Protein AF-0000000080888534 (afdb_homodimer)

Nearest PDB structures (foldseek):
  2nva-assembly2_D  TM=9.287E-01  e=1.019E-41  Paramecium bursaria Chlorella virus 1
  2nva-assembly1_B  TM=9.314E-01  e=4.301E-41  Paramecium bursaria Chlorella virus 1
  2nv9-assembly3_E  TM=9.213E-01  e=1.971E-41  Paramecium bursaria Chlorella virus 1
  2nva-assembly3_E  TM=9.223E-01  e=5.468E-41  Paramecium bursaria Chlorella virus 1
  2nv9-assembly1_A  TM=9.290E-01  e=4.467E-40  Paramecium bursaria Chlorella virus 1

Radius of gyration: 30.16 Å; Cα contacts (8 Å, |Δi|>4): 1931; chains: 2; bounding box: 75×86×64 Å

Solvent-accessible surface area (backbone atoms only — not comparable to full-atom values): 47288 Å² total; per-residue (Å²): 132,81,74,71,72,78,69,77,74,78,86,45,74,65,55,52,52,52,20,53,52,52,59,67,57,60,79,87,66,64,42,77,60,70,50,50,36,38,35,41,31,36,48,53,53,32,48,48,42,52,50,51,40,49,69,62,38,69,76,45,43,45,14,38,26,38,57,27,48,66,50,64,69,59,49,56,62,53,63,38,72,90,67,60,50,32,34,31,22,63,30,59,54,40,44,50,58,47,44,74,71,67,49,58,36,86,43,32,36,42,64,32,50,62,54,42,64,39,43,39,35,48,32,43,75,62,52,37,35,38,29,36,26,46,46,67,54,42,51,55,49,35,53,73,43,28,56,80,33,38,29,23,44,28,38,38,84,46,84,81,62,66,61,90,80,63,73,86,74,64,78,27,77,39,52,35,57,80,68,43,41,18,12,68,69,29,43,54,54,46,45,49,47,34,50,53,67,67,42,47,47,34,28,40,31,38,58,62,11,44,63,35,80,44,50,68,48,55,42,54,51,51,54,51,48,49,56,50,53,54,48,33,54,76,52,74,31,67,64,37,38,42,32,63,25,38,26,51,41,72,93,50,34,69,61,34,34,52,45,45,54,53,45,41,49,72,72,41,34,73,40,54,74,70,64,54,47,47,37,34,29,28,39,26,48,36,44,40,9,72,20,23,30,40,37,30,21,27,38,32,51,42,62,49,27,51,55,64,80,44,88,57,80,40,30,34,37,26,25,56,52,20,35,55,21,63,41,30,34,41,77,38,90,86,59,54,55,80,63,49,46,28,35,36,71,56,70,77,75,77,61,71,83,76,41,68,82,66,84,76,78,75,82,68,82,64,76,66,69,74,69,72,74,60,66,73,62,46,89,77,46,41,33,35,74,60,68,74,62,68,30,43,27,30,36,29,17,54,55,85,50,52,79,30,45,55,32,82,69,41,79,39,48,55,84,78,49,41,34,22,29,41,36,32,55,47,48,26,42,53,8,79,37,49,29,21,40,48,49,43,41,81,70,82,61,54,77,45,76,40,72,124,132,79,77,72,72,76,72,77,74,78,86,46,73,66,54,53,52,51,21,53,52,52,59,67,59,59,78,86,67,63,44,78,62,69,49,52,38,38,35,42,32,35,48,53,53,32,48,49,41,52,49,50,41,49,69,61,38,68,75,44,43,46,15,38,26,40,57,27,50,65,50,64,70,60,49,56,62,52,64,37,73,91,68,60,50,31,34,31,22,62,30,59,54,39,44,50,56,47,44,73,71,67,49,57,36,86,43,32,36,41,63,32,50,62,54,42,64,40,46,41,36,48,31,43,75,61,51,37,34,36,31,35,28,47,49,65,55,42,51,55,48,35,53,73,42,28,55,80,31,37,29,24,44,29,38,38,82,46,84,84,62,66,60,91,80,64,73,87,75,63,77,28,76,39,52,36,57,81,69,42,41,18,14,69,69,28,43,54,55,47,45,48,48,32,51,53,66,65,43,48,49,34,26,42,30,39,58,62,12,43,62,36,80,44,50,66,47,54,41,54,50,52,55,53,46,48,56,50,51,53,48,33,52,75,53,74,34,68,62,38,37,42,32,63,24,38,23,51,40,69,94,51,36,69,61,33,33,52,46,45,52,53,43,42,49,72,74,39,35,72,40,53,74,70,65,54,47,47,38,34,30,28,41,25,47,36,42,40,10,73,21,21,29,42,37,30,21,28,39,32,51,41,63,50,27,50,53,64,79,44,88,57,80,38,30,36,37,26,25,57,53,20,34,55,21,63,41,31,33,42,77,39,88,87,58,54,54,80,63,48,46,28,35,36,71,55,69,77,74,76,60,71,84,74,40,68,82,67,84,74,76,75,82,68,85,62,76,68,69,73,69,71,75,59,64,74,62,47,88,78,44,43,34,35,73,58,69,74,62,68,31,44,28,30,34,29,17,54,58,86,50,51,80,30,46,55,33,81,69,41,79,37,47,55,83,77,47,41,34,21,29,42,35,30,55,47,49,26,43,53,7,78,36,50,29,20,39,47,49,44,42,82,70,82,61,54,76,44,74,40,73,123

pLDDT: mean 87.53, std 19.09, range [22.47, 98.94]

Foldseek 3Di:
DPPPVPPDPDQDPQLVVLLVVLLVQDVVVVDDCSQPKFKEFEVVLLVVLLVVCCVLPVQAAEAAECLFFVPLVNLLVCLDVVSVHAHEAQFLVSLVSNVVSVRQLCSYEHEHQDDDLVRLLSCQVSVNAHYEHAADVSLVSCLVRPQNHAYAYEADEDPPPPDPPDPDFDQALFDPVVPGHHYLVSLLVNLLSCVVSNHAHAYYEYALGAQRPGLVSLLRVLVRRLSSCVSNVVNPHHYAEYESEEHAAQVCNSVSSVSNVVSCCVRPVVVVVVNRHRHYYHYHLSNGLQRMKMKGFWADKADPCVPVVDPQQEMETETQAFCQAQLVLLVRPPRFDDKWKADHDADDDPPPVVPPDDPDPPDPPPPPPVPPPPPVVDSPRRSPTDDDAWTKYFYAYDAPDPVRTSHRIDIYHPDDHGGMMIMTGRSNTPRLSRHDCPNNRDNDHYYHYPPD/DPPPVPPDPDDDPQLVVLLVVLLVQDVVVVDDCSQPKFKEFEVVLLVVLLVVCCVLPVQAAEAAECLFFVPLVVLLVCQDVVSVHAHEAQFLVSLVSNVVSVRQLCSYEHEHQDDDLVRLLSCQVSVNAHYEHAADVSLVSCLVRPQAHAYAYEADEDPPPPDPPDPDFDQALFDCVVPGHYYLVSLLVNLLSCVVSNHAHAYYAYALGAQRPGLVSLLRVLQRRLSSCVSNVVNPHHYAEYESEEHAAQVCNSVSSVSNVVSCCVRPVVVVVVNRHRHYYHYHLSNGLQRMKMKGFWADKADPCVPVVDPQQEMETETQAFCQAQLVLLVRPPRFDDKWKADHDADDDDPPVVVPDDDDPPDPPPPPPVPPPPPVVDSPRRSPTDDDAWTKYFYAYDAPDPVRTSHRIDIYHPDDHGGMMIMTGRSNTPGLSRHDCPNNRDNDHYYHYDPD

Organism: NCBI:txid3140254

Structure (mmCIF, N/CA/C/O backbone):
data_AF-0000000080888534-model_v1
#
loop_
_entity.id
_entity.type
_entity.pdbx_description
1 polymer 'Ornithine decarboxylase'
#
loop_
_atom_site.group_PDB
_atom_site.id
_atom_site.type_symbol
_atom_site.label_atom_id
_atom_site.label_alt_id
_atom_site.label_comp_id
_atom_site.label_asym_id
_atom_site.label_entity_id
_atom_site.label_seq_id
_atom_site.pdbx_PDB_ins_code
_atom_site.Cartn_x
_atom_site.Cartn_y
_atom_site.Cartn_z
_atom_site.occupancy
_atom_site.B_iso_or_equiv
_atom_site.auth_seq_id
_atom_site.auth_comp_id
_atom_site.auth_asym_id
_atom_site.auth_atom_id
_atom_site.pdbx_PDB_model_num
ATOM 1 N N . MET A 1 1 ? -38.344 6.508 -18.625 1 22.75 1 MET A N 1
ATOM 2 C CA . MET A 1 1 ? -37.781 7.043 -17.375 1 22.75 1 MET A CA 1
ATOM 3 C C . MET A 1 1 ? -38.125 6.137 -16.203 1 22.75 1 MET A C 1
ATOM 5 O O . MET A 1 1 ? -39.188 6.273 -15.586 1 22.75 1 MET A O 1
ATOM 9 N N . GLN A 1 2 ? -37.938 4.801 -16.375 1 26.62 2 GLN A N 1
ATOM 10 C CA . GLN A 1 2 ? -38.406 3.748 -15.477 1 26.62 2 GLN A CA 1
ATOM 11 C C . GLN A 1 2 ? -37.969 4.008 -14.039 1 26.62 2 GLN A C 1
ATOM 13 O O . GLN A 1 2 ? -36.781 4.312 -13.789 1 26.62 2 GLN A O 1
ATOM 18 N N . ASN A 1 3 ? -38.812 4.637 -13.273 1 28.27 3 ASN A N 1
ATOM 19 C CA . ASN A 1 3 ? -38.75 4.887 -11.844 1 28.27 3 ASN A CA 1
ATOM 20 C C . ASN A 1 3 ? -38.219 3.686 -11.078 1 28.27 3 ASN A C 1
ATOM 22 O O . ASN A 1 3 ? -38.906 2.682 -10.914 1 28.27 3 ASN A O 1
ATOM 26 N N . GLN A 1 4 ? -37.031 3.129 -11.523 1 32.34 4 GLN A N 1
ATOM 27 C CA . GLN A 1 4 ? -36.5 1.99 -10.781 1 32.34 4 GLN A CA 1
ATOM 28 C C . GLN A 1 4 ? -36.656 2.189 -9.273 1 32.34 4 GLN A C 1
ATOM 30 O O . GLN A 1 4 ? -36.094 3.127 -8.703 1 32.34 4 GLN A O 1
ATOM 35 N N . SER A 1 5 ? -37.812 2.084 -8.805 1 36.19 5 SER A N 1
ATOM 36 C CA . SER A 1 5 ? -38.156 1.948 -7.391 1 36.19 5 SER A CA 1
ATOM 37 C C . SER A 1 5 ? -37 1.308 -6.609 1 36.19 5 SER A C 1
ATOM 39 O O . SER A 1 5 ? -36.625 0.179 -6.902 1 36.19 5 SER A O 1
ATOM 41 N N . THR A 1 6 ? -35.938 1.971 -6.34 1 40.88 6 THR A N 1
ATOM 42 C CA . THR A 1 6 ? -34.781 1.538 -5.559 1 40.88 6 THR A CA 1
ATOM 43 C C . THR A 1 6 ? -35.25 0.71 -4.355 1 40.88 6 THR A C 1
ATOM 45 O O . THR A 1 6 ? -35.719 1.258 -3.361 1 40.88 6 THR A O 1
ATOM 48 N N . MET A 1 7 ? -36.031 -0.291 -4.422 1 41.78 7 MET A N 1
ATOM 49 C CA . MET A 1 7 ? -36.344 -1.244 -3.363 1 41.78 7 MET A CA 1
ATOM 50 C C . MET A 1 7 ? -35.156 -1.433 -2.428 1 41.78 7 MET A C 1
ATOM 52 O O . MET A 1 7 ? -34.062 -1.728 -2.877 1 41.78 7 MET A O 1
ATOM 56 N N . THR A 1 8 ? -35.25 -0.803 -1.21 1 56.66 8 THR A N 1
ATOM 57 C CA . THR A 1 8 ? -34.25 -0.907 -0.148 1 56.66 8 THR A CA 1
ATOM 58 C C . THR A 1 8 ? -33.844 -2.363 0.088 1 56.66 8 THR A C 1
ATOM 60 O O . THR A 1 8 ? -34.719 -3.229 0.225 1 56.66 8 THR A O 1
ATOM 63 N N . ALA A 1 9 ? -32.781 -2.887 -0.275 1 67.81 9 ALA A N 1
ATOM 64 C CA . ALA A 1 9 ? -32.281 -4.227 -0.026 1 67.81 9 ALA A CA 1
ATOM 65 C C . ALA A 1 9 ? -32.594 -4.695 1.387 1 67.81 9 ALA A C 1
ATOM 67 O O . ALA A 1 9 ? -32.625 -3.896 2.326 1 67.81 9 ALA A O 1
ATOM 68 N N . PRO A 1 10 ? -33.156 -5.906 1.524 1 83.56 10 PRO A N 1
ATOM 69 C CA . PRO A 1 10 ? -33.5 -6.434 2.852 1 83.56 10 PRO A CA 1
ATOM 70 C C . PRO A 1 10 ? -32.312 -6.336 3.83 1 83.56 10 PRO A C 1
ATOM 72 O O . PRO A 1 10 ? -31.156 -6.379 3.416 1 83.56 10 PRO A O 1
ATOM 75 N N . ILE A 1 11 ? -32.75 -6.137 5.047 1 91.06 11 ILE A N 1
ATOM 76 C CA . ILE A 1 11 ? -31.781 -6.062 6.129 1 91.06 11 ILE A CA 1
ATOM 77 C C . ILE A 1 11 ? -31.125 -7.426 6.324 1 91.06 11 ILE A C 1
ATOM 79 O O . ILE A 1 11 ? -31.812 -8.445 6.434 1 91.06 11 ILE A O 1
ATOM 83 N N . THR A 1 12 ? -29.859 -7.523 6.312 1 93.62 12 THR A N 1
ATOM 84 C CA . THR A 1 12 ? -29.094 -8.75 6.457 1 93.62 12 THR A CA 1
ATOM 85 C C . THR A 1 12 ? -28.578 -8.906 7.887 1 93.62 12 THR A C 1
ATOM 87 O O . THR A 1 12 ? -28.594 -7.945 8.656 1 93.62 12 THR A O 1
ATOM 90 N N . PRO A 1 13 ? -28.172 -10.133 8.273 1 95.56 13 PRO A N 1
ATOM 91 C CA . PRO A 1 13 ? -27.531 -10.312 9.578 1 95.56 13 PRO A CA 1
ATOM 92 C C . PRO A 1 13 ? -26.328 -9.391 9.773 1 95.56 13 PRO A C 1
ATOM 94 O O . PRO A 1 13 ? -26.094 -8.906 10.883 1 95.56 13 PRO A O 1
ATOM 97 N N . THR A 1 14 ? -25.625 -9.156 8.75 1 96.75 14 THR A N 1
ATOM 98 C CA . THR A 1 14 ? -24.484 -8.258 8.797 1 96.75 14 THR A CA 1
ATOM 99 C C . THR A 1 14 ? -24.922 -6.84 9.156 1 96.75 14 THR A C 1
ATOM 101 O O . THR A 1 14 ? -24.297 -6.184 9.984 1 96.75 14 THR A O 1
ATOM 104 N N . ASP A 1 15 ? -25.984 -6.395 8.594 1 96.56 15 ASP A N 1
ATOM 105 C CA . ASP A 1 15 ? -26.516 -5.07 8.906 1 96.56 15 ASP A CA 1
ATOM 106 C C . ASP A 1 15 ? -26.875 -4.957 10.391 1 96.56 15 ASP A C 1
ATOM 108 O O . ASP A 1 15 ? -26.609 -3.938 11.023 1 96.56 15 ASP A O 1
ATOM 112 N N . ILE A 1 16 ? -27.469 -5.984 10.859 1 96.62 16 ILE A N 1
ATOM 113 C CA . ILE A 1 16 ? -27.891 -6.012 12.258 1 96.62 16 ILE A CA 1
ATOM 114 C C . ILE A 1 16 ? -26.656 -5.961 13.164 1 96.62 16 ILE A C 1
ATOM 116 O O . ILE A 1 16 ? -26.641 -5.215 14.141 1 96.62 16 ILE A O 1
ATOM 120 N N . ALA A 1 17 ? -25.656 -6.734 12.812 1 97.06 17 ALA A N 1
ATOM 121 C CA . ALA A 1 17 ? -24.422 -6.762 13.594 1 97.06 17 ALA A CA 1
ATOM 122 C C . ALA A 1 17 ? -23.766 -5.391 13.609 1 97.06 17 ALA A C 1
ATOM 124 O O . ALA A 1 17 ? -23.266 -4.945 14.648 1 97.06 17 ALA A O 1
ATOM 125 N N . ILE A 1 18 ? -23.719 -4.754 12.5 1 96.94 18 ILE A N 1
ATOM 126 C CA . ILE A 1 18 ? -23.125 -3.426 12.383 1 96.94 18 ILE A CA 1
ATOM 127 C C . ILE A 1 18 ? -23.891 -2.438 13.266 1 96.94 18 ILE A C 1
ATOM 129 O O . ILE A 1 18 ? -23.281 -1.688 14.031 1 96.94 18 ILE A O 1
ATOM 133 N N . ALA A 1 19 ? -25.188 -2.459 13.156 1 96.25 19 ALA A N 1
ATOM 134 C CA . ALA A 1 19 ? -26.016 -1.564 13.961 1 96.25 19 ALA A CA 1
ATOM 135 C C . ALA A 1 19 ? -25.781 -1.776 15.453 1 96.25 19 ALA A C 1
ATOM 137 O O . ALA A 1 19 ? -25.609 -0.813 16.203 1 96.25 19 ALA A O 1
ATOM 138 N N . LYS A 1 20 ? -25.766 -2.992 15.836 1 95.12 20 LYS A N 1
ATOM 139 C CA . LYS A 1 20 ? -25.562 -3.326 17.25 1 95.12 20 LYS A CA 1
ATOM 140 C C . LYS A 1 20 ? -24.219 -2.828 17.734 1 95.12 20 LYS A C 1
ATOM 142 O O . LYS A 1 20 ? -24.109 -2.297 18.844 1 95.12 20 LYS A O 1
ATOM 147 N N . ARG A 1 21 ? -23.219 -3.057 16.938 1 93.62 21 ARG A N 1
ATOM 148 C CA . ARG A 1 21 ? -21.891 -2.621 17.328 1 93.62 21 ARG 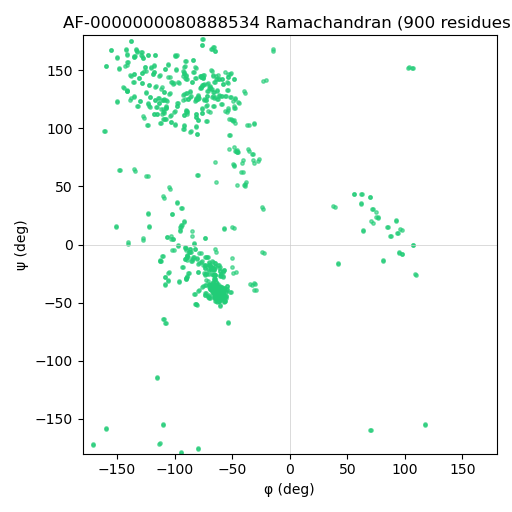A CA 1
ATOM 149 C C . ARG A 1 21 ? -21.812 -1.102 17.438 1 93.62 21 ARG A C 1
ATOM 151 O O . ARG A 1 21 ? -21.266 -0.568 18.406 1 93.62 21 ARG A O 1
ATOM 158 N N . ILE A 1 22 ? -22.312 -0.407 16.469 1 93.31 22 ILE A N 1
ATOM 159 C CA . ILE A 1 22 ? -22.312 1.052 16.469 1 93.31 22 ILE A CA 1
ATOM 160 C C . ILE A 1 22 ? -23.047 1.568 17.703 1 93.31 22 ILE A C 1
ATOM 162 O O . ILE A 1 22 ? -22.594 2.51 18.359 1 93.31 22 ILE A O 1
ATOM 166 N N . GLN A 1 23 ? -24.141 0.938 18.062 1 92.25 23 GLN A N 1
ATOM 167 C CA . GLN A 1 23 ? -24.938 1.319 19.219 1 92.25 23 GLN A CA 1
ATOM 168 C C . GLN A 1 23 ? -24.156 1.097 20.516 1 92.25 23 GLN A C 1
ATOM 170 O O . GLN A 1 23 ? -24.359 1.806 21.5 1 92.25 23 GLN A O 1
ATOM 175 N N . SER A 1 24 ? -23.25 0.207 20.469 1 89 24 SER A N 1
ATOM 176 C CA . SER A 1 24 ? -22.516 -0.15 21.672 1 89 24 SER A CA 1
ATOM 177 C C . SER A 1 24 ? -21.328 0.788 21.906 1 89 24 SER A C 1
ATOM 179 O O . SER A 1 24 ? -20.766 0.816 23 1 89 24 SER A O 1
ATOM 181 N N . ILE A 1 25 ? -20.984 1.537 20.891 1 83.94 25 ILE A N 1
ATOM 182 C CA . ILE A 1 25 ? -19.828 2.43 20.984 1 83.94 25 ILE A CA 1
ATOM 183 C C . ILE A 1 25 ? -20.234 3.719 21.688 1 83.94 25 ILE A C 1
ATOM 185 O O . ILE A 1 25 ? -21.219 4.359 21.312 1 83.94 25 ILE A O 1
ATOM 189 N N . ASP A 1 26 ? -19.562 4.035 22.734 1 76.25 26 ASP A N 1
ATOM 190 C CA . ASP A 1 26 ? -19.766 5.277 23.469 1 76.25 26 ASP A CA 1
ATOM 191 C C . ASP A 1 26 ? -18.609 6.254 23.25 1 76.25 26 ASP A C 1
ATOM 193 O O . ASP A 1 26 ? -17.531 6.078 23.812 1 76.25 26 ASP A O 1
ATOM 197 N N . PRO A 1 27 ? -18.891 7.227 22.531 1 67.62 27 PRO A N 1
ATOM 198 C CA . PRO A 1 27 ? -17.812 8.172 22.234 1 67.62 27 PRO A CA 1
ATOM 199 C C . PRO A 1 27 ? -17.328 8.922 23.484 1 67.62 27 PRO A C 1
ATOM 201 O O . PRO A 1 27 ? -16.234 9.484 23.484 1 67.62 27 PRO A O 1
ATOM 204 N N . SER A 1 28 ? -18.188 8.977 24.5 1 63.81 28 SER A N 1
ATOM 205 C CA . SER A 1 28 ? -17.828 9.703 25.719 1 63.81 28 SER A CA 1
ATOM 206 C C . SER A 1 28 ? -16.734 8.992 26.5 1 63.81 28 SER A C 1
ATOM 208 O O . SER A 1 28 ? -16.078 9.594 27.359 1 63.81 28 SER A O 1
ATOM 210 N N . ASP A 1 29 ? -16.516 7.715 26.141 1 63.31 29 ASP A N 1
ATOM 211 C CA . ASP A 1 29 ? -15.523 6.934 26.859 1 63.31 29 ASP A CA 1
ATOM 212 C C . ASP A 1 29 ? -14.109 7.363 26.484 1 63.31 29 ASP A C 1
ATOM 214 O O . ASP A 1 29 ? -13.141 6.973 27.141 1 63.31 29 ASP A O 1
ATOM 218 N N . CYS A 1 30 ? -13.992 8.258 25.797 1 62.81 30 CYS A N 1
ATOM 219 C CA . CYS A 1 30 ? -12.75 8.914 25.406 1 62.81 30 CYS A CA 1
ATOM 220 C C . CYS A 1 30 ? -11.641 7.895 25.172 1 62.81 30 CYS A C 1
ATOM 222 O O . CYS A 1 30 ? -10.492 8.125 25.547 1 62.81 30 CYS A O 1
ATOM 224 N N . GLN A 1 31 ? -12.008 6.742 24.719 1 74.06 31 GLN A N 1
ATOM 225 C CA . GLN A 1 31 ? -10.992 5.73 24.453 1 74.06 31 GLN A CA 1
ATOM 226 C C . GLN A 1 31 ? -10.234 6.043 23.156 1 74.06 31 GLN A C 1
ATOM 228 O O . GLN A 1 31 ? -10.836 6.488 22.188 1 74.06 31 GLN A O 1
ATOM 233 N N . LEU A 1 32 ? -9.008 5.828 23.375 1 76.5 32 LEU A N 1
ATOM 234 C CA . LEU A 1 32 ? -8.172 5.988 22.188 1 76.5 32 LEU A CA 1
ATOM 235 C C . LEU A 1 32 ? -8.578 5 21.094 1 76.5 32 LEU A C 1
ATOM 237 O O . LEU A 1 32 ? -8.883 3.84 21.391 1 76.5 32 LEU A O 1
ATOM 241 N N . TYR A 1 33 ? -8.828 5.387 19.906 1 73.81 33 TYR A N 1
ATOM 242 C CA . TYR A 1 33 ? -9.117 4.609 18.719 1 73.81 33 TYR A CA 1
ATOM 243 C C . TYR A 1 33 ? -10.602 4.258 18.641 1 73.81 33 TYR A C 1
ATOM 245 O O . TYR A 1 33 ? -10.992 3.357 17.891 1 73.81 33 TYR A O 1
ATOM 253 N N . SER A 1 34 ? -11.352 4.938 19.422 1 75.88 34 SER A N 1
ATOM 254 C CA . SER A 1 34 ? -12.789 4.664 19.438 1 75.88 34 SER A CA 1
ATOM 255 C C . SER A 1 34 ? -13.391 4.852 18.047 1 75.88 34 SER A C 1
ATOM 257 O O . SER A 1 34 ? -14.453 4.293 17.734 1 75.88 34 SER A O 1
ATOM 259 N N . GLU A 1 35 ? -12.734 5.621 17.281 1 83.25 35 GLU A N 1
ATOM 260 C CA . GLU A 1 35 ? -13.258 5.898 15.953 1 83.25 35 GLU A CA 1
ATOM 261 C C . GLU A 1 35 ? -12.773 4.863 14.938 1 83.25 35 GLU A C 1
ATOM 263 O O . GLU A 1 35 ? -13.266 4.816 13.805 1 83.25 35 GLU A O 1
ATOM 268 N N . ASP A 1 36 ? -11.797 4.043 15.391 1 86.56 36 ASP A N 1
ATOM 269 C CA . ASP A 1 36 ? -11.25 3.084 14.43 1 86.56 36 ASP A CA 1
ATOM 270 C C . ASP A 1 36 ? -12.344 2.174 13.883 1 86.56 36 ASP A C 1
ATOM 272 O O . ASP A 1 36 ? -13.25 1.771 14.617 1 86.56 36 ASP A O 1
ATOM 276 N N . GLY A 1 37 ? -12.281 1.87 12.711 1 92.56 37 GLY A N 1
ATOM 277 C CA . GLY A 1 37 ? -13.234 0.985 12.07 1 92.56 37 GLY A CA 1
ATOM 278 C C . GLY A 1 37 ? -13.148 -0.447 12.562 1 92.56 37 GLY A C 1
ATOM 279 O O . GLY A 1 37 ? -12.289 -0.778 13.375 1 92.56 37 GLY A O 1
ATOM 280 N N . PHE A 1 38 ? -14.133 -1.197 12.188 1 96.44 38 PHE A N 1
ATOM 281 C CA . PHE A 1 38 ? -14.164 -2.623 12.492 1 96.44 38 PHE A CA 1
ATOM 282 C C . PHE A 1 38 ? -14.727 -3.416 11.32 1 96.44 38 PHE A C 1
ATOM 284 O O . PHE A 1 38 ? -15.414 -2.861 10.461 1 96.44 38 PHE A O 1
ATOM 291 N N . TRP A 1 39 ? -14.367 -4.691 11.305 1 97.94 39 TRP A N 1
ATOM 292 C CA . TRP A 1 39 ? -14.859 -5.621 10.297 1 97.94 39 TRP A CA 1
ATOM 293 C C . TRP A 1 39 ? -15.984 -6.488 10.867 1 97.94 39 TRP A C 1
ATOM 295 O O . TRP A 1 39 ? -15.922 -6.926 12.016 1 97.94 39 TRP A O 1
ATOM 305 N N . VAL A 1 40 ? -17 -6.684 10.078 1 98.25 40 VAL A N 1
ATOM 306 C CA . VAL A 1 40 ? -17.969 -7.75 10.328 1 98.25 40 VAL A CA 1
ATOM 307 C C . VAL A 1 40 ? -17.828 -8.836 9.266 1 98.25 40 VAL A C 1
ATOM 309 O O . VAL A 1 40 ? -17.906 -8.555 8.07 1 98.25 40 VAL A O 1
ATOM 312 N N . VAL A 1 41 ? -17.609 -10.039 9.719 1 98.5 41 VAL A N 1
ATOM 313 C CA . VAL A 1 41 ? -17.406 -11.172 8.828 1 98.5 41 VAL A CA 1
ATOM 314 C C . VAL A 1 41 ? -18.547 -12.18 9 1 98.5 41 VAL A C 1
ATOM 316 O O . VAL A 1 41 ? -18.75 -12.711 10.094 1 98.5 41 VAL A O 1
ATOM 319 N N . ASP A 1 42 ? -19.266 -12.391 7.957 1 98.25 42 ASP A N 1
ATOM 320 C CA . ASP A 1 42 ? -20.344 -13.375 7.965 1 98.25 42 ASP A CA 1
ATOM 321 C C . ASP A 1 42 ? -19.906 -14.688 7.328 1 98.25 42 ASP A C 1
ATOM 323 O O . ASP A 1 42 ? -19.922 -14.828 6.102 1 98.25 42 ASP A O 1
ATOM 327 N N . LEU A 1 43 ? -19.625 -15.664 8.133 1 97.56 43 LEU A N 1
ATOM 328 C CA . LEU A 1 43 ? -19.094 -16.922 7.641 1 97.56 43 LEU A CA 1
ATOM 329 C C . LEU A 1 43 ? -20.188 -17.734 6.941 1 97.56 43 LEU A C 1
ATOM 331 O O . LEU A 1 43 ? -19.891 -18.656 6.184 1 97.56 43 LEU A O 1
ATOM 335 N N . ASN A 1 44 ? -21.453 -17.391 7.188 1 97.81 44 ASN A N 1
ATOM 336 C CA . ASN A 1 44 ? -22.531 -18.047 6.445 1 97.81 44 ASN A CA 1
ATOM 337 C C . ASN A 1 44 ? -22.5 -17.672 4.969 1 97.81 44 ASN A C 1
ATOM 339 O O . ASN A 1 44 ? -22.875 -18.469 4.109 1 97.81 44 ASN A O 1
ATOM 343 N N . VAL A 1 45 ? -22.125 -16.469 4.746 1 97.75 45 VAL A N 1
ATOM 344 C CA . VAL A 1 45 ? -21.984 -16.031 3.357 1 97.75 45 VAL A CA 1
ATOM 345 C C . VAL A 1 45 ? -20.891 -16.844 2.672 1 97.75 45 VAL A C 1
ATOM 347 O O . VAL A 1 45 ? -21.047 -17.297 1.536 1 97.75 45 VAL A O 1
ATOM 350 N N . VAL A 1 46 ? -19.766 -17.094 3.303 1 98.12 46 VAL A N 1
ATOM 351 C CA . VAL A 1 46 ? -18.672 -17.891 2.773 1 98.12 46 VAL A CA 1
ATOM 352 C C . VAL A 1 46 ? -19.125 -19.328 2.549 1 98.12 46 VAL A C 1
ATOM 354 O O . VAL A 1 46 ? -18.828 -19.922 1.511 1 98.12 46 VAL A O 1
ATOM 357 N N . ARG A 1 47 ? -19.906 -19.844 3.484 1 97.88 47 ARG A N 1
ATOM 358 C CA . ARG A 1 47 ? -20.453 -21.188 3.354 1 97.88 47 ARG A CA 1
ATOM 359 C C . ARG A 1 47 ? -21.328 -21.297 2.113 1 97.88 47 ARG A C 1
ATOM 361 O O . ARG A 1 47 ? -21.266 -22.297 1.386 1 97.88 47 ARG A O 1
ATOM 368 N N . ARG A 1 48 ? -22.109 -20.312 1.936 1 97.69 48 ARG A N 1
ATOM 369 C CA . ARG A 1 48 ? -23 -20.312 0.775 1 97.69 48 ARG A CA 1
ATOM 370 C C . ARG A 1 48 ? -22.188 -20.297 -0.524 1 97.69 48 ARG A C 1
ATOM 372 O O . ARG A 1 48 ? -22.578 -20.938 -1.504 1 97.69 48 ARG A O 1
ATOM 379 N N . GLN A 1 49 ? -21.125 -19.531 -0.542 1 98.44 49 GLN A N 1
ATOM 380 C CA . GLN A 1 49 ? -20.25 -19.531 -1.711 1 98.44 49 GLN A CA 1
ATOM 381 C C . GLN A 1 49 ? -19.719 -20.938 -2.01 1 98.44 49 GLN A C 1
ATOM 383 O O . GLN A 1 49 ? -19.703 -21.359 -3.166 1 98.44 49 GLN A O 1
ATOM 388 N N . LEU A 1 50 ? -19.328 -21.641 -0.994 1 98.44 50 LEU A N 1
ATOM 389 C CA . LEU A 1 50 ? -18.797 -22.984 -1.147 1 98.44 50 LEU A CA 1
ATOM 390 C C . LEU A 1 50 ? -19.875 -23.953 -1.615 1 98.44 50 LEU A C 1
ATOM 392 O O . LEU A 1 50 ? -19.609 -24.844 -2.434 1 98.44 50 LEU A O 1
ATOM 396 N N . GLU A 1 51 ? -21.062 -23.766 -1.111 1 98.25 51 GLU A N 1
ATOM 397 C CA . GLU A 1 51 ? -22.172 -24.594 -1.537 1 98.25 51 GLU A CA 1
ATOM 398 C C . GLU A 1 51 ? -22.5 -24.375 -3.01 1 98.25 51 GLU A C 1
ATOM 400 O O . GLU A 1 51 ? -22.75 -25.328 -3.75 1 98.25 51 GLU A O 1
ATOM 405 N N . ARG A 1 52 ? -22.516 -23.156 -3.352 1 98.44 52 ARG A N 1
ATOM 406 C CA . ARG A 1 52 ? -22.75 -22.812 -4.754 1 98.44 52 ARG A CA 1
ATOM 407 C C . ARG A 1 52 ? -21.672 -23.438 -5.645 1 98.44 52 ARG A C 1
ATOM 409 O O . ARG A 1 52 ? -21.984 -23.953 -6.727 1 98.44 52 ARG A O 1
ATOM 416 N N . TRP A 1 53 ? -20.469 -23.438 -5.211 1 98.75 53 TRP A N 1
ATOM 417 C CA . TRP A 1 53 ? -19.391 -24.047 -5.961 1 98.75 53 TRP A CA 1
ATOM 418 C C . TRP A 1 53 ? -19.625 -25.531 -6.152 1 98.75 53 TRP A C 1
ATOM 420 O O . TRP A 1 53 ? -19.547 -26.047 -7.273 1 98.75 53 TRP A O 1
ATOM 430 N N . ARG A 1 54 ? -19.953 -26.188 -5.098 1 98 54 ARG A N 1
ATOM 431 C CA . ARG A 1 54 ? -20.172 -27.625 -5.129 1 98 54 ARG A CA 1
ATOM 432 C C . ARG A 1 54 ? -21.312 -28 -6.078 1 98 54 ARG A C 1
ATOM 434 O O . ARG A 1 54 ? -21.234 -29 -6.785 1 98 54 ARG A O 1
ATOM 441 N N . LYS A 1 55 ? -22.219 -27.156 -6.035 1 98.44 55 LYS A N 1
ATOM 442 C CA . LYS A 1 55 ? -23.391 -27.406 -6.883 1 98.44 55 LYS A CA 1
ATOM 443 C C . LYS A 1 55 ? -23.047 -27.203 -8.352 1 98.44 55 LYS A C 1
ATOM 445 O O . LYS A 1 55 ? -23.391 -28.031 -9.195 1 98.44 55 LYS A O 1
ATOM 450 N N . GLU A 1 56 ? -22.328 -26.141 -8.641 1 98.56 56 GLU A N 1
ATOM 451 C CA . GLU A 1 56 ? -22.141 -25.734 -10.023 1 98.56 56 GLU A CA 1
ATOM 452 C C . GLU A 1 56 ? -20.906 -26.391 -10.633 1 98.56 56 GLU A C 1
ATOM 454 O O . GLU A 1 56 ? -20.828 -26.594 -11.844 1 98.56 56 GLU A O 1
ATOM 459 N N . LEU A 1 57 ? -19.922 -26.688 -9.789 1 98.31 57 LEU A N 1
ATOM 460 C CA . LEU A 1 57 ? -18.641 -27.234 -10.258 1 98.31 57 LEU A CA 1
ATOM 461 C C . LEU A 1 57 ? -18.203 -28.406 -9.391 1 98.31 57 LEU A C 1
ATOM 463 O O . LEU A 1 57 ? -17.125 -28.375 -8.812 1 98.31 57 LEU A O 1
ATOM 467 N N . PRO A 1 58 ? -18.953 -29.422 -9.406 1 96.38 58 PRO A N 1
ATOM 468 C CA . PRO A 1 58 ? -18.688 -30.531 -8.477 1 96.38 58 PRO A CA 1
ATOM 469 C C . PRO A 1 58 ? -17.391 -31.281 -8.805 1 96.38 58 PRO A C 1
ATOM 471 O O . PRO A 1 58 ? -16.812 -31.906 -7.926 1 96.38 58 PRO A O 1
ATOM 474 N N . LEU A 1 59 ? -16.906 -31.188 -10.016 1 96.38 59 LEU A N 1
ATOM 475 C CA . LEU A 1 59 ? -15.742 -31.969 -10.414 1 96.38 59 LEU A CA 1
ATOM 476 C C . LEU A 1 59 ? -14.469 -31.141 -10.312 1 96.38 59 LEU A C 1
ATOM 478 O O . LEU A 1 59 ? -13.375 -31.625 -10.617 1 96.38 59 LEU A O 1
ATOM 482 N N . ILE A 1 60 ? -14.594 -29.938 -9.945 1 98.25 60 ILE A N 1
ATOM 483 C CA . ILE A 1 60 ? -13.453 -29.031 -9.805 1 98.25 60 ILE A CA 1
ATOM 484 C C . ILE A 1 60 ? -13.203 -28.734 -8.328 1 98.25 60 ILE A C 1
ATOM 486 O O . ILE A 1 60 ? -14.055 -28.125 -7.668 1 98.25 60 ILE A O 1
ATOM 490 N N . ARG A 1 61 ? -12.141 -29.172 -7.812 1 98.25 61 ARG A N 1
ATOM 491 C CA . ARG A 1 61 ? -11.805 -28.922 -6.414 1 98.25 61 ARG A CA 1
ATOM 492 C C . ARG A 1 61 ? -11.242 -27.516 -6.234 1 98.25 61 ARG A C 1
ATOM 494 O O . ARG A 1 61 ? -10.273 -27.141 -6.898 1 98.25 61 ARG A O 1
ATOM 501 N N . PRO A 1 62 ? -11.805 -26.719 -5.332 1 98.69 62 PRO A N 1
ATOM 502 C CA . PRO A 1 62 ? -11.266 -25.375 -5.117 1 98.69 62 PRO A CA 1
ATOM 503 C C . PRO A 1 62 ? -10.023 -25.375 -4.238 1 98.69 62 PRO A C 1
ATOM 505 O O . PRO A 1 62 ? -10.008 -26.016 -3.182 1 98.69 62 PRO A O 1
ATOM 508 N N . PHE A 1 63 ? -9.008 -24.766 -4.68 1 98.94 63 PHE A N 1
ATOM 509 C CA . PHE A 1 63 ? -7.832 -24.359 -3.91 1 98.94 63 PHE A CA 1
ATOM 510 C C . PHE A 1 63 ? -7.871 -22.875 -3.607 1 98.94 63 PHE A C 1
ATOM 512 O O . PHE A 1 63 ? -7.582 -22.047 -4.48 1 98.94 63 PHE A O 1
ATOM 519 N N . TYR A 1 64 ? -8.172 -22.547 -2.402 1 98.88 64 TYR A N 1
ATOM 520 C CA . TYR A 1 64 ? -8.336 -21.141 -2.037 1 98.88 64 TYR A CA 1
ATOM 521 C C . TYR A 1 64 ? -7.039 -20.359 -2.242 1 98.88 64 TYR A C 1
ATOM 523 O O . TYR A 1 64 ? -5.98 -20.781 -1.764 1 98.88 64 TYR A O 1
ATOM 531 N N . ALA A 1 65 ? -7.148 -19.281 -3.012 1 98.56 65 ALA A N 1
ATOM 532 C CA . ALA A 1 65 ? -6 -18.391 -3.191 1 98.56 65 ALA A CA 1
ATOM 533 C C . ALA A 1 65 ? -5.727 -17.578 -1.925 1 98.56 65 ALA A C 1
ATOM 535 O O . ALA A 1 65 ? -6.34 -16.547 -1.699 1 98.56 65 ALA A O 1
ATOM 536 N N . VAL A 1 66 ? -4.711 -17.891 -1.202 1 98.69 66 VAL A N 1
ATOM 537 C CA . VAL A 1 66 ? -4.453 -17.359 0.131 1 98.69 66 VAL A CA 1
ATOM 538 C C . VAL A 1 66 ? -4.152 -15.867 0.041 1 98.69 66 VAL A C 1
ATOM 540 O O . VAL A 1 66 ? -4.527 -15.094 0.928 1 98.69 66 VAL A O 1
ATOM 543 N N . LYS A 1 67 ? -3.529 -15.438 -1.04 1 97.06 67 LYS A N 1
ATOM 544 C CA . LYS A 1 67 ? -3.105 -14.047 -1.203 1 97.06 67 LYS A CA 1
ATOM 545 C C . LYS A 1 67 ? -4.301 -13.102 -1.148 1 97.06 67 LYS A C 1
ATOM 547 O O . LYS A 1 67 ? -4.137 -11.906 -0.885 1 97.06 67 LYS A O 1
ATOM 552 N N . CYS A 1 68 ? -5.473 -13.609 -1.425 1 97 68 CYS A N 1
ATOM 553 C CA . CYS A 1 68 ? -6.676 -12.789 -1.518 1 97 68 CYS A CA 1
ATOM 554 C C . CYS A 1 68 ? -7.082 -12.258 -0.146 1 97 68 CYS A C 1
ATOM 556 O O . CYS A 1 68 ? -7.434 -11.086 -0.006 1 97 68 CYS A O 1
ATOM 558 N N . ASN A 1 69 ? -7.078 -13.062 0.798 1 98.31 69 ASN A N 1
ATOM 559 C CA . ASN A 1 69 ? -7.41 -12.75 2.186 1 98.31 69 ASN A CA 1
ATOM 560 C C . ASN A 1 69 ? -6.859 -13.812 3.139 1 98.31 69 ASN A C 1
ATOM 562 O O . ASN A 1 69 ? -7.5 -14.836 3.373 1 98.31 69 ASN A O 1
ATOM 566 N N . PRO A 1 70 ? -5.73 -13.586 3.746 1 98.31 70 PRO A N 1
ATOM 567 C CA . PRO A 1 70 ? -5.074 -14.578 4.605 1 98.31 70 PRO A CA 1
ATOM 568 C C . PRO A 1 70 ? -5.469 -14.438 6.074 1 98.31 70 PRO A C 1
ATOM 570 O O . PRO A 1 70 ? -4.715 -14.844 6.961 1 98.31 70 PRO A O 1
ATOM 573 N N . THR A 1 71 ? -6.625 -13.75 6.344 1 97.31 71 THR A N 1
ATOM 574 C CA . THR A 1 71 ? -7.035 -13.594 7.734 1 97.31 71 THR A CA 1
ATOM 575 C C . THR A 1 71 ? -7.113 -14.953 8.43 1 97.31 71 THR A C 1
ATOM 577 O O . THR A 1 71 ? -7.703 -15.898 7.895 1 97.31 71 THR A O 1
ATOM 580 N N . PRO A 1 72 ? -6.559 -15.086 9.602 1 97.31 72 PRO A N 1
ATOM 581 C CA . PRO A 1 72 ? -6.391 -16.391 10.25 1 97.31 72 PRO A CA 1
ATOM 582 C C . PRO A 1 72 ? -7.715 -17.109 10.461 1 97.31 72 PRO A C 1
ATOM 584 O O . PRO A 1 72 ? -7.82 -18.312 10.172 1 97.31 72 PRO A O 1
ATOM 587 N N . ARG A 1 73 ? -8.711 -16.438 10.906 1 97.5 73 ARG A N 1
ATOM 588 C CA . ARG A 1 73 ? -9.984 -17.094 11.203 1 97.5 73 ARG A CA 1
ATOM 589 C C . ARG A 1 73 ? -10.648 -17.594 9.922 1 97.5 73 ARG A C 1
ATOM 591 O O . ARG A 1 73 ? -11.266 -18.672 9.914 1 97.5 73 ARG A O 1
ATOM 598 N N . LEU A 1 74 ? -10.586 -16.844 8.859 1 98.25 74 LEU A N 1
ATOM 599 C CA . LEU A 1 74 ? -11.117 -17.297 7.582 1 98.25 74 LEU A CA 1
ATOM 600 C C . LEU A 1 74 ? -10.391 -18.562 7.117 1 98.25 74 LEU A C 1
ATOM 602 O O . LEU A 1 74 ? -11.031 -19.531 6.723 1 98.25 74 LEU A O 1
ATOM 606 N N . LEU A 1 75 ? -9.07 -18.547 7.188 1 98.69 75 LEU A N 1
ATOM 607 C CA . LEU A 1 75 ? -8.281 -19.688 6.734 1 98.69 75 LEU A CA 1
ATOM 608 C C . LEU A 1 75 ? -8.586 -20.938 7.57 1 98.69 75 LEU A C 1
ATOM 610 O O . LEU A 1 75 ? -8.695 -22.031 7.031 1 98.69 75 LEU A O 1
ATOM 614 N N . ALA A 1 76 ? -8.711 -20.703 8.867 1 98.38 76 ALA A N 1
ATOM 615 C CA . ALA A 1 76 ? -9.07 -21.812 9.742 1 98.38 76 ALA A CA 1
ATOM 616 C C . ALA A 1 76 ? -10.43 -22.391 9.359 1 98.38 76 ALA A C 1
ATOM 618 O O . ALA A 1 76 ? -10.609 -23.609 9.352 1 98.38 76 ALA A O 1
ATOM 619 N N . PHE A 1 77 ? -11.344 -21.531 9.07 1 98.06 77 PHE A N 1
ATOM 620 C CA . PHE A 1 77 ? -12.672 -21.953 8.641 1 98.06 77 PHE A CA 1
ATOM 621 C C . PHE A 1 77 ? -12.594 -22.781 7.355 1 98.06 77 PHE A C 1
ATOM 623 O O . PHE A 1 77 ? -13.18 -23.859 7.266 1 98.06 77 PHE A O 1
ATOM 630 N N . LEU A 1 78 ? -11.82 -22.344 6.387 1 98.56 78 LEU A N 1
ATOM 631 C CA . LEU A 1 78 ? -11.711 -22.969 5.074 1 98.56 78 LEU A CA 1
ATOM 632 C C . LEU A 1 78 ? -10.922 -24.266 5.16 1 98.56 78 LEU A C 1
ATOM 634 O O . LEU A 1 78 ? -11.07 -25.156 4.316 1 98.56 78 LEU A O 1
ATOM 638 N N . ALA A 1 79 ? -10.047 -24.375 6.137 1 98.56 79 ALA A N 1
ATOM 639 C CA . ALA A 1 79 ? -9.172 -25.531 6.285 1 98.56 79 ALA A CA 1
ATOM 640 C C . ALA A 1 79 ? -9.922 -26.719 6.875 1 98.56 79 ALA A C 1
ATOM 642 O O . ALA A 1 79 ? -9.383 -27.828 6.949 1 98.56 79 ALA A O 1
ATOM 643 N N . GLN A 1 80 ? -11.141 -26.531 7.301 1 97.25 80 GLN A N 1
ATOM 644 C CA . GLN A 1 80 ? -11.914 -27.641 7.828 1 97.25 80 GLN A CA 1
ATOM 645 C C . GLN A 1 80 ? -12.047 -28.766 6.797 1 97.25 80 GLN A C 1
ATOM 647 O O . GLN A 1 80 ? -12.328 -28.5 5.629 1 97.25 80 GLN A O 1
ATOM 652 N N . SER A 1 81 ? -11.922 -29.969 7.219 1 95.38 81 SER A N 1
ATOM 653 C CA . SER A 1 81 ? -11.859 -31.125 6.336 1 95.38 81 SER A CA 1
ATOM 654 C C . SER A 1 81 ? -13.18 -31.312 5.59 1 95.38 81 SER A C 1
ATOM 656 O O . SER A 1 81 ? -13.195 -31.844 4.477 1 95.38 81 SER A O 1
ATOM 658 N N . SER A 1 82 ? -14.242 -30.859 6.133 1 95 82 SER A N 1
ATOM 659 C CA . SER A 1 82 ? -15.562 -31.062 5.543 1 95 82 SER A CA 1
ATOM 660 C C . SER A 1 82 ? -15.703 -30.297 4.23 1 95 82 SER A C 1
ATOM 662 O O . SER A 1 82 ? -16.516 -30.656 3.381 1 95 82 SER A O 1
ATOM 664 N N . TYR A 1 83 ? -14.898 -29.328 4.031 1 95.94 83 TYR A N 1
ATOM 665 C CA . TYR A 1 83 ? -15.008 -28.516 2.818 1 95.94 83 TYR A CA 1
ATOM 666 C C . TYR A 1 83 ? -14.086 -29.047 1.728 1 95.94 83 TYR A C 1
ATOM 668 O O . TYR A 1 83 ? -14.234 -28.703 0.554 1 95.94 83 TYR A O 1
ATOM 676 N N . ASN A 1 84 ? -13.102 -29.812 2.039 1 95.44 84 ASN A N 1
ATOM 677 C CA . ASN A 1 84 ? -12.188 -30.453 1.101 1 95.44 84 ASN A CA 1
ATOM 678 C C . ASN A 1 84 ? -11.516 -29.438 0.186 1 95.44 84 ASN A C 1
ATOM 680 O O . ASN A 1 84 ? -11.438 -29.641 -1.027 1 95.44 84 ASN A O 1
ATOM 684 N N . LEU A 1 85 ? -11.109 -28.406 0.728 1 98.25 85 LEU A N 1
ATOM 685 C CA . LEU A 1 85 ? -10.406 -27.406 -0.053 1 98.25 85 LEU A CA 1
ATOM 686 C C . LEU A 1 85 ? -8.906 -27.672 -0.061 1 98.25 85 LEU A C 1
ATOM 688 O O . LEU A 1 85 ? -8.375 -28.266 0.873 1 98.25 85 LEU A O 1
ATOM 692 N N . GLY A 1 86 ? -8.25 -27.359 -1.168 1 98.75 86 GLY A N 1
ATOM 693 C CA . GLY A 1 86 ? -6.816 -27.078 -1.163 1 98.75 86 GLY A CA 1
ATOM 694 C C . GLY A 1 86 ? -6.488 -25.609 -1.038 1 98.75 86 GLY A C 1
ATOM 695 O O . GLY A 1 86 ? -7.383 -24.781 -0.885 1 98.75 86 GLY A O 1
ATOM 696 N N . PHE A 1 87 ? -5.195 -25.375 -1.055 1 98.94 87 PHE A N 1
ATOM 697 C CA . PHE A 1 87 ? -4.766 -23.984 -0.886 1 98.94 87 PHE A CA 1
ATOM 698 C C . PHE A 1 87 ? -3.682 -23.625 -1.897 1 98.94 87 PHE A C 1
ATOM 700 O O . PHE A 1 87 ? -2.727 -24.391 -2.084 1 98.94 87 PHE A O 1
ATOM 707 N N . ASP A 1 88 ? -3.93 -22.562 -2.58 1 98.62 88 ASP A N 1
ATOM 708 C CA . ASP A 1 88 ? -2.967 -21.953 -3.486 1 98.62 88 ASP A CA 1
ATOM 709 C C . ASP A 1 88 ? -2.105 -20.922 -2.756 1 98.62 88 ASP A C 1
ATOM 711 O O . ASP A 1 88 ? -2.613 -19.906 -2.273 1 98.62 88 ASP A O 1
ATOM 715 N N . CYS A 1 89 ? -0.814 -21.203 -2.67 1 98.56 89 CYS A N 1
ATOM 716 C CA . CYS A 1 89 ? 0.124 -20.344 -1.951 1 98.56 89 CYS A CA 1
ATOM 717 C C . CYS A 1 89 ? 1.196 -19.797 -2.889 1 98.56 89 CYS A C 1
ATOM 719 O O . CYS A 1 89 ? 1.638 -20.5 -3.803 1 98.56 89 CYS A O 1
ATOM 721 N N . ALA A 1 90 ? 1.607 -18.578 -2.578 1 95.62 90 ALA A N 1
ATOM 722 C CA . ALA A 1 90 ? 2.59 -17.953 -3.449 1 95.62 90 ALA A CA 1
ATOM 723 C C . ALA A 1 90 ? 3.932 -17.781 -2.742 1 95.62 90 ALA A C 1
ATOM 725 O O . ALA A 1 90 ? 4.953 -17.531 -3.383 1 95.62 90 ALA A O 1
ATOM 726 N N . THR A 1 91 ? 3.957 -17.953 -1.43 1 95.56 91 THR A N 1
ATOM 727 C CA . THR A 1 91 ? 5.172 -17.703 -0.664 1 95.56 91 THR A CA 1
ATOM 728 C C . THR A 1 91 ? 5.34 -18.734 0.441 1 95.56 91 THR A C 1
ATOM 730 O O . THR A 1 91 ? 4.402 -19.484 0.755 1 95.56 91 THR A O 1
ATOM 733 N N . HIS A 1 92 ? 6.551 -18.797 0.951 1 93.88 92 HIS A N 1
ATOM 734 C CA . HIS A 1 92 ? 6.828 -19.625 2.115 1 93.88 92 HIS A CA 1
ATOM 735 C C . HIS A 1 92 ? 5.938 -19.25 3.293 1 93.88 92 HIS A C 1
ATOM 737 O O . HIS A 1 92 ? 5.484 -20.109 4.043 1 93.88 92 HIS A O 1
ATOM 743 N N . ALA A 1 93 ? 5.695 -17.953 3.473 1 95.12 93 ALA A N 1
ATOM 744 C CA . ALA A 1 93 ? 4.875 -17.516 4.594 1 95.12 93 ALA A CA 1
ATOM 745 C C . ALA A 1 93 ? 3.453 -18.047 4.484 1 95.12 93 ALA A C 1
ATOM 747 O O . ALA A 1 93 ? 2.881 -18.516 5.477 1 95.12 93 ALA A O 1
ATOM 748 N N . GLU A 1 94 ? 2.904 -18.016 3.342 1 97.88 94 GLU A N 1
ATOM 749 C CA . GLU A 1 94 ? 1.566 -18.562 3.131 1 97.88 94 GLU A CA 1
ATOM 750 C C . GLU A 1 94 ? 1.547 -20.078 3.35 1 97.88 94 GLU A C 1
ATOM 752 O O . GLU A 1 94 ? 0.631 -20.609 3.982 1 97.88 94 GLU A O 1
ATOM 757 N N . ILE A 1 95 ? 2.578 -20.75 2.799 1 98.38 95 ILE A N 1
ATOM 758 C CA . ILE A 1 95 ? 2.691 -22.188 2.982 1 98.38 95 ILE A CA 1
ATOM 759 C C . ILE A 1 95 ? 2.736 -22.516 4.473 1 98.38 95 ILE A C 1
ATOM 761 O O . ILE A 1 95 ? 1.994 -23.375 4.945 1 98.38 95 ILE A O 1
ATOM 765 N N . SER A 1 96 ? 3.58 -21.781 5.145 1 97.75 96 SER A N 1
ATOM 766 C CA . SER A 1 96 ? 3.723 -22 6.582 1 97.75 96 SER A CA 1
ATOM 767 C C . SER A 1 96 ? 2.402 -21.781 7.309 1 97.75 96 SER A C 1
ATOM 769 O O . SER A 1 96 ? 2.027 -22.562 8.18 1 97.75 96 SER A O 1
ATOM 771 N N . GLN A 1 97 ? 1.691 -20.75 6.949 1 98.12 97 GLN A N 1
ATOM 772 C CA . GLN A 1 97 ? 0.41 -20.438 7.57 1 98.12 97 GLN A CA 1
ATOM 773 C C . GLN A 1 97 ? -0.591 -21.578 7.379 1 98.12 97 GLN A C 1
ATOM 775 O O . GLN A 1 97 ? -1.29 -21.969 8.32 1 98.12 97 GLN A O 1
ATOM 780 N N . ILE A 1 98 ? -0.645 -22.141 6.227 1 98.75 98 ILE A N 1
ATOM 781 C CA . ILE A 1 98 ? -1.604 -23.203 5.898 1 98.75 98 ILE A CA 1
ATOM 782 C C . ILE A 1 98 ? -1.191 -24.5 6.582 1 98.75 98 ILE A C 1
ATOM 784 O O . ILE A 1 98 ? -2.031 -25.203 7.148 1 98.75 98 ILE A O 1
ATOM 788 N N . LEU A 1 99 ? 0.108 -24.812 6.535 1 98.75 99 LEU A N 1
ATOM 789 C CA . LEU A 1 99 ? 0.597 -26.016 7.191 1 98.75 99 LEU A CA 1
ATOM 790 C C . LEU A 1 99 ? 0.296 -26 8.688 1 98.75 99 LEU A C 1
ATOM 792 O O . LEU A 1 99 ? -0.047 -27.016 9.273 1 98.75 99 LEU A O 1
ATOM 796 N N . ASN A 1 100 ? 0.373 -24.844 9.32 1 98.5 100 ASN A N 1
ATOM 797 C CA . ASN A 1 100 ? 0.136 -24.688 10.75 1 98.5 100 ASN A CA 1
ATOM 798 C C . ASN A 1 100 ? -1.324 -24.938 11.109 1 98.5 100 ASN A C 1
ATOM 800 O O . ASN A 1 100 ? -1.655 -25.125 12.281 1 98.5 100 ASN A O 1
ATOM 804 N N . LEU A 1 101 ? -2.184 -24.969 10.148 1 98.38 101 LEU A N 1
ATOM 805 C CA . LEU A 1 101 ? -3.596 -25.266 10.375 1 98.38 101 LEU A CA 1
ATOM 806 C C . LEU A 1 101 ? -3.867 -26.75 10.258 1 98.38 101 LEU A C 1
ATOM 808 O O . LEU A 1 101 ? -5.016 -27.188 10.375 1 98.38 101 LEU A O 1
ATOM 812 N N . GLY A 1 102 ? -2.814 -27.562 9.898 1 97.88 102 GLY A N 1
ATOM 813 C CA . GLY A 1 102 ? -2.949 -29 9.812 1 97.88 102 GLY A CA 1
ATOM 814 C C . GLY A 1 102 ? -3.295 -29.484 8.414 1 97.88 102 GLY A C 1
ATOM 815 O O . GLY A 1 102 ? -3.605 -30.656 8.219 1 97.88 102 GLY A O 1
ATOM 816 N N . VAL A 1 103 ? -3.238 -28.672 7.469 1 98.5 103 VAL A N 1
ATOM 817 C CA . VAL A 1 103 ? -3.512 -29.047 6.086 1 98.5 103 VAL A CA 1
ATOM 818 C C . VAL A 1 103 ? -2.365 -29.891 5.547 1 98.5 103 VAL A C 1
ATOM 820 O O . VAL A 1 103 ? -1.195 -29.531 5.684 1 98.5 103 VAL A O 1
ATOM 823 N N . PRO A 1 104 ? -2.635 -31.031 4.996 1 98.38 104 PRO A N 1
ATOM 824 C CA . PRO A 1 104 ? -1.564 -31.828 4.398 1 98.38 104 PRO A CA 1
ATOM 825 C C . PRO A 1 104 ? -0.859 -31.109 3.248 1 98.38 104 PRO A C 1
ATOM 827 O O . PRO A 1 104 ? -1.504 -30.406 2.469 1 98.38 104 PRO A O 1
ATOM 830 N N . PRO A 1 105 ? 0.469 -31.281 3.123 1 98.5 105 PRO A N 1
ATOM 831 C CA . PRO A 1 105 ? 1.228 -30.578 2.076 1 98.5 105 PRO A CA 1
ATOM 832 C C . PRO A 1 105 ? 0.712 -30.891 0.673 1 98.5 105 PRO A C 1
ATOM 834 O O . PRO A 1 105 ? 0.809 -30.047 -0.222 1 98.5 105 PRO A O 1
ATOM 837 N N . GLU A 1 106 ? 0.114 -32.031 0.456 1 98 106 GLU A N 1
ATOM 838 C CA . GLU A 1 106 ? -0.382 -32.438 -0.86 1 98 106 GLU A CA 1
ATOM 839 C C . GLU A 1 106 ? -1.586 -31.594 -1.27 1 98 106 GLU A C 1
ATOM 841 O O . GLU A 1 106 ? -1.984 -31.594 -2.436 1 98 106 GLU A O 1
ATOM 846 N N . ASN A 1 107 ? -2.215 -30.922 -0.252 1 98.62 107 ASN A N 1
ATOM 847 C CA . ASN A 1 107 ? -3.35 -30.047 -0.532 1 98.62 107 ASN A CA 1
ATOM 848 C C . ASN A 1 107 ? -2.91 -28.594 -0.722 1 98.62 107 ASN A C 1
ATOM 850 O O . ASN A 1 107 ? -3.732 -27.688 -0.667 1 98.62 107 ASN A O 1
ATOM 854 N N . ILE A 1 108 ? -1.612 -28.406 -0.946 1 98.81 108 ILE A N 1
ATOM 855 C CA . ILE A 1 108 ? -1.065 -27.078 -1.208 1 98.81 108 ILE A CA 1
ATOM 856 C C . ILE A 1 108 ? -0.379 -27.062 -2.572 1 98.81 108 ILE A C 1
ATOM 858 O O . ILE A 1 108 ? 0.388 -27.969 -2.898 1 98.81 108 ILE A O 1
ATOM 862 N N . ILE A 1 109 ? -0.727 -26.172 -3.381 1 98.81 109 ILE A N 1
ATOM 863 C CA . ILE A 1 109 ? 0.028 -25.906 -4.602 1 98.81 109 ILE A CA 1
ATOM 864 C C . ILE A 1 109 ? 0.796 -24.594 -4.469 1 98.81 109 ILE A C 1
ATOM 866 O O . ILE A 1 109 ? 0.235 -23.594 -4.047 1 98.81 109 ILE A O 1
ATOM 870 N N . TYR A 1 110 ? 2.119 -24.609 -4.648 1 98.56 110 TYR A N 1
ATOM 871 C CA . TYR A 1 110 ? 2.967 -23.422 -4.672 1 98.56 110 TYR A CA 1
ATOM 872 C C . TYR A 1 110 ? 2.902 -22.734 -6.031 1 98.56 110 TYR A C 1
ATOM 874 O O . TYR A 1 110 ? 3.684 -23.047 -6.93 1 98.56 110 TYR A O 1
ATOM 882 N N . ALA A 1 111 ? 2.023 -21.734 -6.094 1 96.88 111 ALA A N 1
ATOM 883 C CA . ALA A 1 111 ? 1.622 -21.219 -7.398 1 96.88 111 ALA A CA 1
ATOM 884 C C . ALA A 1 111 ? 2.285 -19.875 -7.684 1 96.88 111 ALA A C 1
ATOM 886 O O . ALA A 1 111 ? 1.603 -18.891 -7.973 1 96.88 111 ALA A O 1
ATOM 887 N N . ASN A 1 112 ? 3.506 -19.688 -7.539 1 97.25 112 ASN A N 1
ATOM 888 C CA . ASN A 1 112 ? 4.34 -18.594 -8.031 1 97.25 112 ASN A CA 1
ATOM 889 C C . ASN A 1 112 ? 5.312 -19.078 -9.109 1 97.25 112 ASN A C 1
ATOM 891 O O . ASN A 1 112 ? 6.207 -19.875 -8.828 1 97.25 112 ASN A O 1
ATOM 895 N N . PRO A 1 113 ? 5.18 -18.594 -10.289 1 97.06 113 PRO A N 1
ATOM 896 C CA . PRO A 1 113 ? 6 -19.141 -11.375 1 97.06 113 PRO A CA 1
ATOM 897 C C . PRO A 1 113 ? 7.473 -18.766 -11.242 1 97.06 113 PRO A C 1
ATOM 899 O O . PRO A 1 113 ? 8.336 -19.391 -11.875 1 97.06 113 PRO A O 1
ATOM 902 N N . CYS A 1 114 ? 7.777 -17.703 -10.516 1 96.38 114 CYS A N 1
ATOM 903 C CA . CYS A 1 114 ? 9.141 -17.25 -10.281 1 96.38 114 CYS A CA 1
ATOM 904 C C . CYS A 1 114 ? 9.445 -17.172 -8.797 1 96.38 114 CYS A C 1
ATOM 906 O O . CYS A 1 114 ? 9.07 -16.203 -8.133 1 96.38 114 CYS A O 1
ATOM 908 N N . LYS A 1 115 ? 10.18 -18.156 -8.289 1 96.06 115 LYS A N 1
ATOM 909 C CA . LYS A 1 115 ? 10.391 -18.312 -6.855 1 96.06 115 LYS A CA 1
ATOM 910 C C . LYS A 1 115 ? 11.859 -18.078 -6.492 1 96.06 115 LYS A C 1
ATOM 912 O O . LYS A 1 115 ? 12.758 -18.391 -7.27 1 96.06 115 LYS A O 1
ATOM 917 N N . ALA A 1 116 ? 12.031 -17.516 -5.352 1 92.81 116 ALA A N 1
ATOM 918 C CA . ALA A 1 116 ? 13.391 -17.438 -4.824 1 92.81 116 ALA A CA 1
ATOM 919 C C . ALA A 1 116 ? 13.914 -18.844 -4.492 1 92.81 116 ALA A C 1
ATOM 921 O O . ALA A 1 116 ? 13.172 -19.688 -3.994 1 92.81 116 ALA A O 1
ATOM 922 N N . PRO A 1 117 ? 15.203 -19.062 -4.684 1 92.38 117 PRO A N 1
ATOM 923 C CA . PRO A 1 117 ? 15.789 -20.359 -4.355 1 92.38 117 PRO A CA 1
ATOM 924 C C . PRO A 1 117 ? 15.531 -20.781 -2.91 1 92.38 117 PRO A C 1
ATOM 926 O O . PRO A 1 117 ? 15.203 -21.938 -2.646 1 92.38 117 PRO A O 1
ATOM 929 N N . SER A 1 118 ? 15.633 -19.844 -2.016 1 91.12 118 SER A N 1
ATOM 930 C CA . SER A 1 118 ? 15.414 -20.188 -0.612 1 91.12 118 SER A CA 1
ATOM 931 C C . SER A 1 118 ? 13.977 -20.641 -0.371 1 91.12 118 SER A C 1
ATOM 933 O O . SER A 1 118 ? 13.719 -21.516 0.46 1 91.12 118 SER A O 1
ATOM 935 N N . HIS A 1 119 ? 13.062 -20.047 -1.079 1 92.81 119 HIS A N 1
ATOM 936 C CA . HIS A 1 119 ? 11.664 -20.438 -0.949 1 92.81 119 HIS A CA 1
ATOM 937 C C . HIS A 1 119 ? 11.422 -21.828 -1.522 1 92.81 119 HIS A C 1
ATOM 939 O O . HIS A 1 119 ? 10.617 -22.594 -0.984 1 92.81 119 HIS A O 1
ATOM 945 N N . LEU A 1 120 ? 12.094 -22.141 -2.6 1 95 120 LEU A N 1
ATOM 946 C CA . LEU A 1 120 ? 12.016 -23.469 -3.182 1 95 120 LEU A CA 1
ATOM 947 C C . LEU A 1 120 ? 12.523 -24.531 -2.203 1 95 120 LEU A C 1
ATOM 949 O O . LEU A 1 120 ? 11.883 -25.562 -2.004 1 95 120 LEU A O 1
ATOM 953 N N . ARG A 1 121 ? 13.633 -24.219 -1.617 1 94.19 121 ARG A N 1
ATOM 954 C CA . ARG A 1 121 ? 14.195 -25.156 -0.646 1 94.19 121 ARG A CA 1
ATOM 955 C C . ARG A 1 121 ? 13.25 -25.344 0.536 1 94.19 121 ARG A C 1
ATOM 957 O O . ARG A 1 121 ? 13.094 -26.469 1.035 1 94.19 121 ARG A O 1
ATOM 964 N N . TYR A 1 122 ? 12.656 -24.266 0.914 1 94.94 122 TYR A N 1
ATOM 965 C CA . TYR A 1 122 ? 11.695 -24.359 2.008 1 94.94 122 TYR A CA 1
ATOM 966 C C . TYR A 1 122 ? 10.523 -25.25 1.633 1 94.94 122 TYR A C 1
ATOM 968 O O . TYR A 1 122 ? 10.117 -26.125 2.412 1 94.94 122 TYR A O 1
ATOM 976 N N . ALA A 1 123 ? 9.969 -25 0.479 1 97.25 123 ALA A N 1
ATOM 977 C CA . ALA A 1 123 ? 8.828 -25.812 0.025 1 97.25 123 ALA A CA 1
ATOM 978 C C . ALA A 1 123 ? 9.195 -27.281 -0.033 1 97.25 123 ALA A C 1
ATOM 980 O O . ALA A 1 123 ? 8.414 -28.141 0.4 1 97.25 123 ALA A O 1
ATOM 981 N N . ALA A 1 124 ? 10.367 -27.578 -0.525 1 96.75 124 ALA A N 1
ATOM 982 C CA . ALA A 1 124 ? 10.844 -28.953 -0.595 1 96.75 124 ALA A CA 1
ATOM 983 C C . ALA A 1 124 ? 10.961 -29.578 0.799 1 96.75 124 ALA A C 1
ATOM 985 O O . ALA A 1 124 ? 10.492 -30.688 1.031 1 96.75 124 ALA A O 1
ATOM 986 N N . ALA A 1 125 ? 11.516 -28.797 1.695 1 96.25 125 ALA A N 1
ATOM 987 C CA . ALA A 1 125 ? 11.695 -29.266 3.064 1 96.25 125 ALA A CA 1
ATOM 988 C C . ALA A 1 125 ? 10.352 -29.5 3.748 1 96.25 125 ALA A C 1
ATOM 990 O O . ALA A 1 125 ? 10.219 -30.406 4.582 1 96.25 125 ALA A O 1
ATOM 991 N N . ALA A 1 126 ? 9.359 -28.75 3.34 1 97.38 126 ALA A N 1
ATOM 992 C CA . ALA A 1 126 ? 8.031 -28.844 3.928 1 97.38 126 ALA A CA 1
ATOM 993 C C . ALA A 1 126 ? 7.168 -29.859 3.184 1 97.38 126 ALA A C 1
ATOM 995 O O . ALA A 1 126 ? 5.984 -30.031 3.494 1 97.38 126 ALA A O 1
ATOM 996 N N . SER A 1 127 ? 7.68 -30.438 2.158 1 98.25 127 SER A N 1
ATOM 997 C CA . SER A 1 127 ? 7.039 -31.484 1.361 1 98.25 127 SER A CA 1
ATOM 998 C C . SER A 1 127 ? 5.887 -30.922 0.538 1 98.25 127 SER A C 1
ATOM 1000 O O . SER A 1 127 ? 4.91 -31.625 0.265 1 98.25 127 SER A O 1
ATOM 1002 N N . VAL A 1 128 ? 5.902 -29.672 0.349 1 98.69 128 VAL A N 1
ATOM 1003 C CA . VAL A 1 128 ? 5.016 -29.078 -0.646 1 98.69 128 VAL A CA 1
ATOM 1004 C C . VAL A 1 128 ? 5.633 -29.219 -2.035 1 98.69 128 VAL A C 1
ATOM 1006 O O . VAL A 1 128 ? 6.461 -28.391 -2.441 1 98.69 128 VAL A O 1
ATOM 1009 N N . ARG A 1 129 ? 5.176 -30.156 -2.818 1 98.38 129 ARG A N 1
ATOM 1010 C CA . ARG A 1 129 ? 5.926 -30.594 -3.996 1 98.38 129 ARG A CA 1
ATOM 1011 C C . ARG A 1 129 ? 5.289 -30.062 -5.273 1 98.38 129 ARG A C 1
ATOM 1013 O O . ARG A 1 129 ? 5.965 -29.891 -6.289 1 98.38 129 ARG A O 1
ATOM 1020 N N . THR A 1 130 ? 3.986 -29.891 -5.27 1 98.81 130 THR A N 1
ATOM 1021 C CA . THR A 1 130 ? 3.316 -29.406 -6.473 1 98.81 130 THR A CA 1
ATOM 1022 C C . THR A 1 130 ? 3.539 -27.906 -6.652 1 98.81 130 THR A C 1
ATOM 1024 O O . THR A 1 130 ? 3.18 -27.109 -5.785 1 98.81 130 THR A O 1
ATOM 1027 N N . MET A 1 131 ? 4.211 -27.531 -7.75 1 98.75 131 MET A N 1
ATOM 1028 C CA . MET A 1 131 ? 4.555 -26.109 -7.906 1 98.75 131 MET A CA 1
ATOM 1029 C C . MET A 1 131 ? 4.566 -25.719 -9.375 1 98.75 131 MET A C 1
ATOM 1031 O O . MET A 1 131 ? 4.895 -26.531 -10.242 1 98.75 131 MET A O 1
ATOM 1035 N N . THR A 1 132 ? 4.281 -24.453 -9.648 1 98.75 132 THR A N 1
ATOM 1036 C CA . THR A 1 132 ? 4.184 -23.969 -11.016 1 98.75 132 THR A CA 1
ATOM 1037 C C . THR A 1 132 ? 5.531 -23.453 -11.5 1 98.75 132 THR A C 1
ATOM 1039 O O . THR A 1 132 ? 6.402 -23.125 -10.695 1 98.75 132 THR A O 1
ATOM 1042 N N . PHE A 1 133 ? 5.699 -23.406 -12.812 1 98.25 133 PHE A N 1
ATOM 1043 C CA . PHE A 1 133 ? 6.809 -22.766 -13.508 1 98.25 133 PHE A CA 1
ATOM 1044 C C . PHE A 1 133 ? 6.371 -22.266 -14.875 1 98.25 133 PHE A C 1
ATOM 1046 O O . PHE A 1 133 ? 5.32 -22.656 -15.383 1 98.25 133 PHE A O 1
ATOM 1053 N N . ASP A 1 134 ? 7.164 -21.312 -15.453 1 97.31 134 ASP A N 1
ATOM 1054 C CA . ASP A 1 134 ? 6.785 -20.875 -16.781 1 97.31 134 ASP A CA 1
ATOM 1055 C C . ASP A 1 134 ? 8.008 -20.422 -17.578 1 97.31 134 ASP A C 1
ATOM 1057 O O . ASP A 1 134 ? 7.883 -19.672 -18.547 1 97.31 134 ASP A O 1
ATOM 1061 N N . ASN A 1 135 ? 9.219 -20.812 -17.078 1 94.94 135 ASN A N 1
ATOM 1062 C CA . ASN A 1 135 ? 10.43 -20.453 -17.812 1 94.94 135 ASN A CA 1
ATOM 1063 C C . ASN A 1 135 ? 11.57 -21.422 -17.5 1 94.94 135 ASN A C 1
ATOM 1065 O O . ASN A 1 135 ? 11.5 -22.188 -16.547 1 94.94 135 ASN A O 1
ATOM 1069 N N . SER A 1 136 ? 12.594 -21.312 -18.312 1 94.44 136 SER A N 1
ATOM 1070 C CA . SER A 1 136 ? 13.719 -22.25 -18.203 1 94.44 136 SER A CA 1
ATOM 1071 C C . SER A 1 136 ? 14.508 -22.016 -16.922 1 94.44 136 SER A C 1
ATOM 1073 O O . SER A 1 136 ? 14.953 -22.969 -16.281 1 94.44 136 SER A O 1
ATOM 1075 N N . THR A 1 137 ? 14.688 -20.781 -16.531 1 94.06 137 THR A N 1
ATOM 1076 C CA . THR A 1 137 ? 15.43 -20.469 -15.32 1 94.06 137 THR A CA 1
ATOM 1077 C C . THR A 1 137 ? 14.781 -21.125 -14.102 1 94.06 137 THR A C 1
ATOM 1079 O O . THR A 1 137 ? 15.469 -21.656 -13.227 1 94.06 137 THR A O 1
ATOM 1082 N N . GLU A 1 138 ? 13.492 -21.078 -14.086 1 97 138 GLU A N 1
ATOM 1083 C CA . GLU A 1 138 ? 12.773 -21.672 -12.969 1 97 138 GLU A CA 1
ATOM 1084 C C . GLU A 1 138 ? 12.992 -23.188 -12.93 1 97 138 GLU A C 1
ATOM 1086 O O . GLU A 1 138 ? 13.117 -23.781 -11.852 1 97 138 GLU A O 1
ATOM 1091 N N . LEU A 1 139 ? 13.023 -23.797 -14.094 1 97.12 139 LEU A N 1
ATOM 1092 C CA . LEU A 1 139 ? 13.266 -25.234 -14.164 1 97.12 139 LEU A CA 1
ATOM 1093 C C . LEU A 1 139 ? 14.641 -25.594 -13.609 1 97.12 139 LEU A C 1
ATOM 1095 O O . LEU A 1 139 ? 14.781 -26.547 -12.852 1 97.12 139 LEU A O 1
ATOM 1099 N N . TYR A 1 140 ? 15.609 -24.812 -13.992 1 95.12 140 TYR A N 1
ATOM 1100 C CA . TYR A 1 140 ? 16.938 -25.047 -13.461 1 95.12 140 TYR A CA 1
ATOM 1101 C C . TYR A 1 140 ? 16.969 -24.859 -11.945 1 95.12 140 TYR A C 1
ATOM 1103 O O . TYR A 1 140 ? 17.609 -25.641 -11.234 1 95.12 140 TYR A O 1
ATOM 1111 N N . LYS A 1 141 ? 16.312 -23.891 -11.438 1 94.88 141 LYS A N 1
ATOM 1112 C CA . LYS A 1 141 ? 16.234 -23.656 -9.992 1 94.88 141 LYS A CA 1
ATOM 1113 C C . LYS A 1 141 ? 15.539 -24.812 -9.289 1 94.88 141 LYS A C 1
ATOM 1115 O O . LYS A 1 141 ? 15.984 -25.266 -8.234 1 94.88 141 LYS A O 1
ATOM 1120 N N . ILE A 1 142 ? 14.469 -25.25 -9.891 1 97.38 142 ILE A N 1
ATOM 1121 C CA . ILE A 1 142 ? 13.727 -26.359 -9.305 1 97.38 142 ILE A CA 1
ATOM 1122 C C . ILE A 1 142 ? 14.609 -27.609 -9.258 1 97.38 142 ILE A C 1
ATOM 1124 O O . ILE A 1 142 ? 14.648 -28.297 -8.25 1 97.38 142 ILE A O 1
ATOM 1128 N N . ARG A 1 143 ? 15.258 -27.875 -10.344 1 96.88 143 ARG A N 1
ATOM 1129 C CA . ARG A 1 143 ? 16.141 -29.031 -10.391 1 96.88 143 ARG A CA 1
ATOM 1130 C C . ARG A 1 143 ? 17.156 -28.984 -9.258 1 96.88 143 ARG A C 1
ATOM 1132 O O . ARG A 1 143 ? 17.469 -30.016 -8.664 1 96.88 143 ARG A O 1
ATOM 1139 N N . GLN A 1 144 ? 17.625 -27.812 -9.008 1 93.19 144 GLN A N 1
ATOM 1140 C CA . GLN A 1 144 ? 18.672 -27.656 -8.016 1 93.19 144 GLN A CA 1
ATOM 1141 C C . GLN A 1 144 ? 18.109 -27.688 -6.598 1 93.19 144 GLN A C 1
ATOM 1143 O O . GLN A 1 144 ? 18.703 -28.281 -5.695 1 93.19 144 GLN A O 1
ATOM 1148 N N . CYS A 1 145 ? 16.969 -27.094 -6.355 1 93.38 145 CYS A N 1
ATOM 1149 C CA . CYS A 1 145 ? 16.516 -26.812 -5 1 93.38 145 CYS A CA 1
ATOM 1150 C C . CYS A 1 145 ? 15.398 -27.766 -4.594 1 93.38 145 CYS A C 1
ATOM 1152 O O . CYS A 1 145 ? 15.133 -27.953 -3.404 1 93.38 145 CYS A O 1
ATOM 1154 N N . ALA A 1 146 ? 14.688 -28.312 -5.547 1 96.31 146 ALA A N 1
ATOM 1155 C CA . ALA A 1 146 ? 13.523 -29.156 -5.301 1 96.31 146 ALA A CA 1
ATOM 1156 C C . ALA A 1 146 ? 13.391 -30.234 -6.375 1 96.31 146 ALA A C 1
ATOM 1158 O O . ALA A 1 146 ? 12.359 -30.312 -7.055 1 96.31 146 ALA A O 1
ATOM 1159 N N . PRO A 1 147 ? 14.273 -31.109 -6.488 1 96.44 147 PRO A N 1
ATOM 1160 C CA . PRO A 1 147 ? 14.328 -32.062 -7.605 1 96.44 147 PRO A CA 1
ATOM 1161 C C . PRO A 1 147 ? 13.141 -33 -7.625 1 96.44 147 PRO A C 1
ATOM 1163 O O . PRO A 1 147 ? 12.828 -33.594 -8.664 1 96.44 147 PRO A O 1
ATOM 1166 N N . ASP A 1 148 ? 12.422 -33.156 -6.469 1 97.69 148 ASP A N 1
ATOM 1167 C CA . ASP A 1 148 ? 11.289 -34.062 -6.402 1 97.69 148 ASP A CA 1
ATOM 1168 C C . ASP A 1 148 ? 9.969 -33.344 -6.668 1 97.69 148 ASP A C 1
ATOM 1170 O O . ASP A 1 148 ? 8.898 -33.875 -6.402 1 97.69 148 ASP A O 1
ATOM 1174 N N . ALA A 1 149 ? 10.094 -32.219 -7.168 1 98.31 149 ALA A N 1
ATOM 1175 C CA . ALA A 1 149 ? 8.914 -31.391 -7.418 1 98.31 149 ALA A CA 1
ATOM 1176 C C . ALA A 1 149 ? 7.992 -32.031 -8.445 1 98.31 149 ALA A C 1
ATOM 1178 O O . ALA A 1 149 ? 8.461 -32.719 -9.352 1 98.31 149 ALA A O 1
ATOM 1179 N N . ARG A 1 150 ? 6.746 -31.891 -8.219 1 98.62 150 ARG A N 1
ATOM 1180 C CA . ARG A 1 150 ? 5.703 -32.094 -9.211 1 98.62 150 ARG A CA 1
ATOM 1181 C C . ARG A 1 150 ? 5.359 -30.797 -9.93 1 98.62 150 ARG A C 1
ATOM 1183 O O . ARG A 1 150 ? 4.582 -29.984 -9.422 1 98.62 150 ARG A O 1
ATOM 1190 N N . CYS A 1 151 ? 5.918 -30.641 -11.102 1 98.81 151 CYS A N 1
ATOM 1191 C CA . CYS A 1 151 ? 5.887 -29.359 -11.773 1 98.81 151 CYS A CA 1
ATOM 1192 C C . CYS A 1 151 ? 4.59 -29.172 -12.555 1 98.81 151 CYS A C 1
ATOM 1194 O O . CYS A 1 151 ? 4.098 -30.125 -13.172 1 98.81 151 CYS A O 1
ATOM 1196 N N . VAL A 1 152 ? 4.059 -27.984 -12.5 1 98.94 152 VAL A N 1
ATOM 1197 C CA . VAL A 1 152 ? 2.865 -27.609 -13.25 1 98.94 152 VAL A CA 1
ATOM 1198 C C . VAL A 1 152 ? 3.184 -26.422 -14.156 1 98.94 152 VAL A C 1
ATOM 1200 O O . VAL A 1 152 ? 3.557 -25.344 -13.68 1 98.94 152 VAL A O 1
ATOM 1203 N N . ILE A 1 153 ? 3.051 -26.562 -15.469 1 98.69 153 ILE A N 1
ATOM 1204 C CA . ILE A 1 153 ? 3.43 -25.516 -16.406 1 98.69 153 ILE A CA 1
ATOM 1205 C C . ILE A 1 153 ? 2.322 -24.453 -16.484 1 98.69 153 ILE A C 1
ATOM 1207 O O . ILE A 1 153 ? 1.15 -24.797 -16.672 1 98.69 153 ILE A O 1
ATOM 1211 N N . ARG A 1 154 ? 2.67 -23.219 -16.25 1 98.44 154 ARG A N 1
ATOM 1212 C CA . ARG A 1 154 ? 1.76 -22.078 -16.391 1 98.44 154 ARG A CA 1
ATOM 1213 C C . ARG A 1 154 ? 1.778 -21.531 -17.812 1 98.44 154 ARG A C 1
ATOM 1215 O O . ARG A 1 154 ? 2.83 -21.141 -18.312 1 98.44 154 ARG A O 1
ATOM 1222 N N . ILE A 1 155 ? 0.572 -21.453 -18.438 1 97.19 155 ILE A N 1
ATOM 1223 C CA . ILE A 1 155 ? 0.538 -21.031 -19.828 1 97.19 155 ILE A CA 1
ATOM 1224 C C . ILE A 1 155 ? -0.23 -19.719 -19.953 1 97.19 155 ILE A C 1
ATOM 1226 O O . ILE A 1 155 ? -0.922 -19.312 -19.016 1 97.19 155 ILE A O 1
ATOM 1230 N N . LYS A 1 156 ? -0.071 -19.062 -21.031 1 94.94 156 LYS A N 1
ATOM 1231 C CA . LYS A 1 156 ? -0.906 -17.953 -21.5 1 94.94 156 LYS A CA 1
ATOM 1232 C C . LYS A 1 156 ? -1.366 -18.172 -22.938 1 94.94 156 LYS A C 1
ATOM 1234 O O . LYS A 1 156 ? -0.889 -19.078 -23.609 1 94.94 156 LYS A O 1
ATOM 1239 N N . LEU A 1 157 ? -2.334 -17.391 -23.297 1 90.44 157 LEU A N 1
ATOM 1240 C CA . LEU A 1 157 ? -2.865 -17.562 -24.641 1 90.44 157 LEU A CA 1
ATOM 1241 C C . LEU A 1 157 ? -1.85 -17.094 -25.688 1 90.44 157 LEU A C 1
ATOM 1243 O O . LEU A 1 157 ? -1.177 -16.078 -25.5 1 90.44 157 LEU A O 1
ATOM 1247 N N . THR A 1 158 ? -1.693 -17.859 -26.672 1 80.5 158 THR A N 1
ATOM 1248 C CA . THR A 1 158 ? -0.859 -17.484 -27.812 1 80.5 158 THR A CA 1
ATOM 1249 C C . THR A 1 158 ? -1.547 -16.422 -28.656 1 80.5 158 THR A C 1
ATOM 1251 O O . THR A 1 158 ? -2.719 -16.562 -29.016 1 80.5 158 THR A O 1
ATOM 1254 N N . PRO A 1 159 ? -0.728 -15.336 -28.781 1 73.19 159 PRO A N 1
ATOM 1255 C CA . PRO A 1 159 ? -1.343 -14.289 -29.609 1 73.19 159 PRO A CA 1
ATOM 1256 C C . PRO A 1 159 ? -1.808 -14.805 -30.969 1 73.19 159 PRO A C 1
ATOM 1258 O O . PRO A 1 159 ? -1.135 -15.641 -31.578 1 73.19 159 PRO A O 1
ATOM 1261 N N . GLY A 1 160 ? -2.916 -14.305 -31.484 1 62.91 160 GLY A N 1
ATOM 1262 C CA . GLY A 1 160 ? -3.416 -14.656 -32.781 1 62.91 160 GLY A CA 1
ATOM 1263 C C . GLY A 1 160 ? -4.188 -15.961 -32.812 1 62.91 160 GLY A C 1
ATOM 1264 O O . GLY A 1 160 ? -4.73 -16.359 -33.844 1 62.91 160 GLY A O 1
ATOM 1265 N N . ALA A 1 161 ? -4.047 -16.719 -31.719 1 53.84 161 ALA A N 1
ATOM 1266 C CA . ALA A 1 161 ? -4.734 -18.016 -31.688 1 53.84 161 ALA A CA 1
ATOM 1267 C C . ALA A 1 161 ? -6.25 -17.828 -31.703 1 53.84 161 ALA A C 1
ATOM 1269 O O . ALA A 1 161 ? -7 -18.797 -31.547 1 53.84 161 ALA A O 1
ATOM 1270 N N . ALA A 1 162 ? -6.582 -16.562 -31.656 1 47.94 162 ALA A N 1
ATOM 1271 C CA . ALA A 1 162 ? -8.031 -16.359 -31.609 1 47.94 162 ALA A CA 1
ATOM 1272 C C . ALA A 1 162 ? -8.727 -17.109 -32.75 1 47.94 162 ALA A C 1
ATOM 1274 O O . ALA A 1 162 ? -8.281 -17.062 -33.906 1 47.94 162 ALA A O 1
ATOM 1275 N N . SER A 1 163 ? -9.391 -18.156 -32.375 1 45.03 163 SER A N 1
ATOM 1276 C CA . SER A 1 163 ? -10.367 -18.703 -33.312 1 45.03 163 SER A CA 1
ATOM 1277 C C . SER A 1 163 ? -11.242 -17.594 -33.875 1 45.03 163 SER A C 1
ATOM 1279 O O . SER A 1 163 ? -11.477 -16.578 -33.219 1 45.03 163 SER A O 1
ATOM 1281 N N . HIS A 1 164 ? -11.336 -17.484 -35.219 1 41.88 164 HIS A N 1
ATOM 1282 C CA . HIS A 1 164 ? -12.133 -16.625 -36.094 1 41.88 164 HIS A CA 1
ATOM 1283 C C . HIS A 1 164 ? -13.461 -16.25 -35.438 1 41.88 164 HIS A C 1
ATOM 1285 O O . HIS A 1 164 ? -14.125 -15.305 -35.875 1 41.88 164 HIS A O 1
ATOM 1291 N N . THR A 1 165 ? -14.078 -17.094 -34.656 1 44.5 165 THR A N 1
ATOM 1292 C CA . THR A 1 165 ? -15.516 -16.922 -34.469 1 44.5 165 THR A CA 1
ATOM 1293 C C . THR A 1 165 ? -15.797 -16 -33.281 1 44.5 165 THR A C 1
ATOM 1295 O O . THR A 1 165 ? -16.938 -15.562 -33.094 1 44.5 165 THR A O 1
ATOM 1298 N N . ASP A 1 166 ? -14.906 -15.977 -32.25 1 54.41 166 ASP A N 1
ATOM 1299 C CA . ASP A 1 166 ? -15.477 -15.281 -31.094 1 54.41 166 ASP A CA 1
ATOM 1300 C C . ASP A 1 166 ? -14.758 -13.969 -30.828 1 54.41 166 ASP A C 1
ATOM 1302 O O . ASP A 1 166 ? -13.539 -13.875 -31 1 54.41 166 ASP A O 1
ATOM 1306 N N . GLY A 1 167 ? -15.336 -12.852 -31.156 1 61.03 167 GLY A N 1
ATOM 1307 C CA . GLY A 1 167 ? -15 -11.453 -30.906 1 61.03 167 GLY A CA 1
ATOM 1308 C C . GLY A 1 167 ? -13.953 -11.273 -29.828 1 61.03 167 GLY A C 1
ATOM 1309 O O . GLY A 1 167 ? -13.508 -12.25 -29.219 1 61.03 167 GLY A O 1
ATOM 1310 N N . ASP A 1 168 ? -13.383 -10.164 -29.641 1 71.19 168 ASP A N 1
ATOM 1311 C CA . ASP A 1 168 ? -12.359 -9.789 -28.688 1 71.19 168 ASP A CA 1
ATOM 1312 C C . ASP A 1 168 ? -12.836 -10.008 -27.25 1 71.19 168 ASP A C 1
ATOM 1314 O O . ASP A 1 168 ? -13.977 -9.695 -26.922 1 71.19 168 ASP A O 1
ATOM 1318 N N . ILE A 1 169 ? -12.047 -10.891 -26.484 1 71.94 169 ILE A N 1
ATOM 1319 C CA . ILE A 1 169 ? -12.336 -11.102 -25.062 1 71.94 169 ILE A CA 1
ATOM 1320 C C . ILE A 1 169 ? -12.008 -9.836 -24.281 1 71.94 169 ILE A C 1
ATOM 1322 O O . ILE A 1 169 ? -10.977 -9.195 -24.516 1 71.94 169 ILE A O 1
ATOM 1326 N N . GLU A 1 170 ? -12.906 -9.562 -23.438 1 73.75 170 GLU A N 1
ATOM 1327 C CA . GLU A 1 170 ? -12.688 -8.398 -22.594 1 73.75 170 GLU A CA 1
ATOM 1328 C C . GLU A 1 170 ? -11.5 -8.609 -21.656 1 73.75 170 GLU A C 1
ATOM 1330 O O . GLU A 1 170 ? -11.297 -9.711 -21.141 1 73.75 170 GLU A O 1
ATOM 1335 N N . THR A 1 171 ? -10.742 -7.574 -21.5 1 79.44 171 THR A N 1
ATOM 1336 C CA . THR A 1 171 ? -9.586 -7.605 -20.609 1 79.44 171 THR A CA 1
ATOM 1337 C C . THR A 1 171 ? -10.023 -7.637 -19.156 1 79.44 171 THR A C 1
ATOM 1339 O O . THR A 1 171 ? -10.969 -6.945 -18.766 1 79.44 171 THR A O 1
ATOM 1342 N N . PRO A 1 172 ? -9.375 -8.57 -18.484 1 78.75 172 PRO A N 1
ATOM 1343 C CA . PRO A 1 172 ? -9.68 -8.594 -17.047 1 78.75 172 PRO A CA 1
ATOM 1344 C C . PRO A 1 172 ? -9.227 -7.324 -16.328 1 78.75 172 PRO A C 1
ATOM 1346 O O . PRO A 1 172 ? -8.477 -6.527 -16.891 1 78.75 172 PRO A O 1
ATOM 1349 N N . MET A 1 173 ? -9.742 -7.191 -15.07 1 73.75 173 MET A N 1
ATOM 1350 C CA . MET A 1 173 ? -9.297 -6.066 -14.258 1 73.75 173 MET A CA 1
ATOM 1351 C C . MET A 1 173 ? -7.781 -6.109 -14.055 1 73.75 173 MET A C 1
ATOM 1353 O O . MET A 1 173 ? -7.113 -5.074 -14.117 1 73.75 173 MET A O 1
ATOM 1357 N N . TYR A 1 174 ? -7.289 -7.328 -13.812 1 82.69 174 TYR A N 1
ATOM 1358 C CA . TYR A 1 174 ? -5.859 -7.562 -13.68 1 82.69 174 TYR A CA 1
ATOM 1359 C C . TYR A 1 174 ? -5.398 -8.688 -14.602 1 82.69 174 TYR A C 1
ATOM 1361 O O . TYR A 1 174 ? -5.699 -9.859 -14.359 1 82.69 174 TYR A O 1
ATOM 1369 N N . ASP A 1 175 ? -4.66 -8.266 -15.586 1 84.12 175 ASP A N 1
ATOM 1370 C CA . ASP A 1 175 ? -4.168 -9.234 -16.562 1 84.12 175 ASP A CA 1
ATOM 1371 C C . ASP A 1 175 ? -2.852 -9.859 -16.109 1 84.12 175 ASP A C 1
ATOM 1373 O O . ASP A 1 175 ? -1.775 -9.344 -16.406 1 84.12 175 ASP A O 1
ATOM 1377 N N . LEU A 1 176 ? -2.979 -10.945 -15.562 1 83.81 176 LEU A N 1
ATOM 1378 C CA . LEU A 1 176 ? -1.833 -11.625 -14.961 1 83.81 176 LEU A CA 1
ATOM 1379 C C . LEU A 1 176 ? -0.922 -12.211 -16.031 1 83.81 176 LEU A C 1
ATOM 1381 O O . LEU A 1 176 ? 0.223 -12.57 -15.758 1 83.81 176 LEU A O 1
ATOM 1385 N N . SER A 1 177 ? -1.401 -12.359 -17.219 1 84.62 177 SER A N 1
ATOM 1386 C CA . SER A 1 177 ? -0.611 -12.93 -18.297 1 84.62 177 SER A CA 1
ATOM 1387 C C . SER A 1 177 ? 0.472 -11.961 -18.766 1 84.62 177 SER A C 1
ATOM 1389 O O . SER A 1 177 ? 1.393 -12.359 -19.484 1 84.62 177 SER A O 1
ATOM 1391 N N . LEU A 1 178 ? 0.4 -10.742 -18.312 1 85.75 178 LEU A N 1
ATOM 1392 C CA . LEU A 1 178 ? 1.447 -9.773 -18.609 1 85.75 178 LEU A CA 1
ATOM 1393 C C . LEU A 1 178 ? 2.756 -10.156 -17.922 1 85.75 178 LEU A C 1
ATOM 1395 O O . LEU A 1 178 ? 3.838 -9.836 -18.422 1 85.75 178 LEU A O 1
ATOM 1399 N N . LYS A 1 179 ? 2.619 -10.852 -16.891 1 91.81 179 LYS A N 1
ATOM 1400 C CA . LYS A 1 179 ? 3.766 -11.133 -16.031 1 91.81 179 LYS A CA 1
ATOM 1401 C C . LYS A 1 179 ? 4.191 -12.594 -16.156 1 91.81 179 LYS A C 1
ATOM 1403 O O . LYS A 1 179 ? 5.383 -12.906 -16.078 1 91.81 179 LYS A O 1
ATOM 1408 N N . TYR A 1 180 ? 3.189 -13.477 -16.344 1 95.31 180 TYR A N 1
ATOM 1409 C CA . TYR A 1 180 ? 3.496 -14.898 -16.234 1 95.31 180 TYR A CA 1
ATOM 1410 C C . TYR A 1 180 ? 2.867 -15.672 -17.391 1 95.31 180 TYR A C 1
ATOM 1412 O O . TYR A 1 180 ? 1.965 -15.172 -18.062 1 95.31 180 TYR A O 1
ATOM 1420 N N . GLY A 1 181 ? 3.377 -16.875 -17.594 1 95.56 181 GLY A N 1
ATOM 1421 C CA . GLY A 1 181 ? 2.834 -17.812 -18.562 1 95.56 181 GLY A CA 1
ATOM 1422 C C . GLY A 1 181 ? 3.697 -17.953 -19.812 1 95.56 181 GLY A C 1
ATOM 1423 O O . GLY A 1 181 ? 4.375 -17 -20.203 1 95.56 181 GLY A O 1
ATOM 1424 N N . VAL A 1 182 ? 3.637 -19.078 -20.422 1 94.69 182 VAL A N 1
ATOM 1425 C CA . VAL A 1 182 ? 4.336 -19.344 -21.672 1 94.69 182 VAL A CA 1
ATOM 1426 C C . VAL A 1 182 ? 3.326 -19.656 -22.766 1 94.69 182 VAL A C 1
ATOM 1428 O O . VAL A 1 182 ? 2.266 -20.219 -22.5 1 94.69 182 VAL A O 1
ATOM 1431 N N . THR A 1 183 ? 3.639 -19.312 -23.922 1 93.19 183 THR A N 1
ATOM 1432 C CA . THR A 1 183 ? 2.82 -19.656 -25.094 1 93.19 183 THR A CA 1
ATOM 1433 C C . THR A 1 183 ? 3.008 -21.125 -25.469 1 93.19 183 THR A C 1
ATOM 1435 O O . THR A 1 183 ? 3.805 -21.828 -24.859 1 93.19 183 THR A O 1
ATOM 1438 N N . PHE A 1 184 ? 2.244 -21.516 -26.469 1 93.38 184 PHE A N 1
ATOM 1439 C CA . PHE A 1 184 ? 2.297 -22.891 -26.922 1 93.38 184 PHE A CA 1
ATOM 1440 C C . PHE A 1 184 ? 3.723 -23.297 -27.297 1 93.38 184 PHE A C 1
ATOM 1442 O O . PHE A 1 184 ? 4.211 -24.344 -26.875 1 93.38 184 PHE A O 1
ATOM 1449 N N . GLU A 1 185 ? 4.426 -22.453 -28.016 1 91.38 185 GLU A N 1
ATOM 1450 C CA . GLU A 1 185 ? 5.797 -22.734 -28.422 1 91.38 185 GLU A CA 1
ATOM 1451 C C . GLU A 1 185 ? 6.73 -22.781 -27.219 1 91.38 185 GLU A C 1
ATOM 1453 O O . GLU A 1 185 ? 7.594 -23.656 -27.125 1 91.38 185 GLU A O 1
ATOM 1458 N N . GLY A 1 186 ? 6.523 -21.891 -26.344 1 93.38 186 GLY A N 1
ATOM 1459 C CA . GLY A 1 186 ? 7.305 -21.906 -25.109 1 93.38 186 GLY A CA 1
ATOM 1460 C C . GLY A 1 186 ? 7.074 -23.141 -24.266 1 93.38 186 GLY A C 1
ATOM 1461 O O . GLY A 1 186 ? 7.996 -23.625 -23.609 1 93.38 186 GLY A O 1
ATOM 1462 N N . ALA A 1 187 ? 5.879 -23.562 -24.312 1 96.62 187 ALA A N 1
ATOM 1463 C CA . ALA A 1 187 ? 5.543 -24.766 -23.562 1 96.62 187 ALA A CA 1
ATOM 1464 C C . ALA A 1 187 ? 6.309 -25.984 -24.109 1 96.62 187 ALA A C 1
ATOM 1466 O O . ALA A 1 187 ? 6.812 -26.797 -23.328 1 96.62 187 ALA A O 1
ATOM 1467 N N . ARG A 1 188 ? 6.371 -26.062 -25.391 1 95.88 188 ARG A N 1
ATOM 1468 C CA . ARG A 1 188 ? 7.121 -27.156 -26 1 95.88 188 ARG A CA 1
ATOM 1469 C C . ARG A 1 188 ? 8.57 -27.172 -25.531 1 95.88 188 ARG A C 1
ATOM 1471 O O . ARG A 1 188 ? 9.07 -28.188 -25.062 1 95.88 188 ARG A O 1
ATOM 1478 N N . ASP A 1 189 ? 9.156 -26.016 -25.594 1 94.75 189 ASP A N 1
ATOM 1479 C CA . ASP A 1 189 ? 10.555 -25.891 -25.188 1 94.75 189 ASP A CA 1
ATOM 1480 C C . ASP A 1 189 ? 10.727 -26.219 -23.703 1 94.75 189 ASP A C 1
ATOM 1482 O O . ASP A 1 189 ? 11.688 -26.891 -23.312 1 94.75 189 ASP A O 1
ATOM 1486 N N . SER A 1 190 ? 9.836 -25.781 -22.922 1 96.44 190 SER A N 1
ATOM 1487 C CA . SER A 1 190 ? 9.898 -25.984 -21.484 1 96.44 190 SER A CA 1
ATOM 1488 C C . SER A 1 190 ? 9.742 -27.469 -21.141 1 96.44 190 SER A C 1
ATOM 1490 O O . SER A 1 190 ? 10.438 -27.984 -20.266 1 96.44 190 SER A O 1
ATOM 1492 N N . LEU A 1 191 ? 8.836 -28.125 -21.812 1 98.12 191 LEU A N 1
ATOM 1493 C CA . LEU A 1 191 ? 8.594 -29.547 -21.531 1 98.12 191 LEU A CA 1
ATOM 1494 C C . LEU A 1 191 ? 9.797 -30.391 -21.938 1 98.12 191 LEU A C 1
ATOM 1496 O O . LEU A 1 191 ? 10.172 -31.312 -21.219 1 98.12 191 LEU A O 1
ATOM 1500 N N . LEU A 1 192 ? 10.391 -30.031 -23.062 1 97.56 192 LEU A N 1
ATOM 1501 C CA . LEU A 1 192 ? 11.586 -30.734 -23.5 1 97.56 192 LEU A CA 1
ATOM 1502 C C . LEU A 1 192 ? 12.734 -30.531 -22.516 1 97.56 192 LEU A C 1
ATOM 1504 O O . LEU A 1 192 ? 13.453 -31.484 -22.188 1 97.56 192 LEU A O 1
ATOM 1508 N N . LEU A 1 193 ? 12.852 -29.328 -22.031 1 96.31 193 LEU A N 1
ATOM 1509 C CA . LEU A 1 193 ? 13.891 -29.031 -21.062 1 96.31 193 LEU A CA 1
ATOM 1510 C C . LEU A 1 193 ? 13.648 -29.797 -19.766 1 96.31 193 LEU A C 1
ATOM 1512 O O . LEU A 1 193 ? 14.578 -30.359 -19.172 1 96.31 193 LEU A O 1
ATOM 1516 N N . ALA A 1 194 ? 12.445 -29.781 -19.328 1 98.12 194 ALA A N 1
ATOM 1517 C CA . ALA A 1 194 ? 12.109 -30.5 -18.094 1 98.12 194 ALA A CA 1
ATOM 1518 C C . ALA A 1 194 ? 12.477 -31.984 -18.203 1 98.12 194 ALA A C 1
ATOM 1520 O O . ALA A 1 194 ? 13 -32.562 -17.25 1 98.12 194 ALA A O 1
ATOM 1521 N N . ARG A 1 195 ? 12.148 -32.562 -19.328 1 97.5 195 ARG A N 1
ATOM 1522 C CA . ARG A 1 195 ? 12.5 -33.938 -19.562 1 97.5 195 ARG A CA 1
ATOM 1523 C C . ARG A 1 195 ? 14.008 -34.156 -19.484 1 97.5 195 ARG A C 1
ATOM 1525 O O . ARG A 1 195 ? 14.469 -35.094 -18.828 1 97.5 195 ARG A O 1
ATOM 1532 N N . ARG A 1 196 ? 14.742 -33.25 -20.078 1 96.44 196 ARG A N 1
ATOM 1533 C CA . ARG A 1 196 ? 16.203 -33.344 -20.062 1 96.44 196 ARG A CA 1
ATOM 1534 C C . ARG A 1 196 ? 16.75 -33.219 -18.641 1 96.44 196 ARG A C 1
ATOM 1536 O O . ARG A 1 196 ? 17.75 -33.844 -18.297 1 96.44 196 ARG A O 1
ATOM 1543 N N . LEU A 1 197 ? 16.094 -32.469 -17.828 1 96.56 197 LEU A N 1
ATOM 1544 C CA . LEU A 1 197 ? 16.547 -32.188 -16.469 1 96.56 197 LEU A CA 1
ATOM 1545 C C . LEU A 1 197 ? 16.047 -33.281 -15.5 1 96.56 197 LEU A C 1
ATOM 1547 O O . LEU A 1 197 ? 16.375 -33.25 -14.312 1 96.56 197 LEU A O 1
ATOM 1551 N N . GLY A 1 198 ? 15.219 -34.188 -15.977 1 96.62 198 GLY A N 1
ATOM 1552 C CA . GLY A 1 198 ? 14.688 -35.281 -15.141 1 96.62 198 GLY A CA 1
ATOM 1553 C C . GLY A 1 198 ? 13.586 -34.812 -14.203 1 96.62 198 GLY A C 1
ATOM 1554 O O . GLY A 1 198 ? 13.367 -35.406 -13.148 1 96.62 198 GLY A O 1
ATOM 1555 N N . LEU A 1 199 ? 12.961 -33.719 -14.562 1 97.81 199 LEU A N 1
ATOM 1556 C CA . LEU A 1 199 ? 11.883 -33.188 -13.734 1 97.81 199 LEU A CA 1
ATOM 1557 C C . LEU A 1 199 ? 10.531 -33.719 -14.188 1 97.81 199 LEU A C 1
ATOM 1559 O O . LEU A 1 199 ? 10.297 -33.906 -15.383 1 97.81 199 LEU A O 1
ATOM 1563 N N . SER A 1 200 ? 9.672 -33.938 -13.266 1 97.31 200 SER A N 1
ATOM 1564 C CA . SER A 1 200 ? 8.32 -34.406 -13.555 1 97.31 200 SER A CA 1
ATOM 1565 C C . SER A 1 200 ? 7.359 -33.25 -13.758 1 97.31 200 SER A C 1
ATOM 1567 O O . SER A 1 200 ? 7.105 -32.5 -12.828 1 97.31 200 SER A O 1
ATOM 1569 N N . VAL A 1 201 ? 6.879 -33.125 -14.922 1 98.69 201 VAL A N 1
ATOM 1570 C CA . VAL A 1 201 ? 5.785 -32.188 -15.164 1 98.69 201 VAL A CA 1
ATOM 1571 C C . VAL A 1 201 ? 4.457 -32.938 -15.156 1 98.69 201 VAL A C 1
ATOM 1573 O O . VAL A 1 201 ? 4.23 -33.812 -15.992 1 98.69 201 VAL A O 1
ATOM 1576 N N . VAL A 1 202 ? 3.58 -32.562 -14.227 1 98.56 202 VAL A N 1
ATOM 1577 C CA . VAL A 1 202 ? 2.43 -33.406 -13.969 1 98.56 202 VAL A CA 1
ATOM 1578 C C . VAL A 1 202 ? 1.153 -32.719 -14.445 1 98.56 202 VAL A C 1
ATOM 1580 O O . VAL A 1 202 ? 0.078 -33.312 -14.453 1 98.56 202 VAL A O 1
ATOM 1583 N N . GLY A 1 203 ? 1.313 -31.438 -14.797 1 98.69 203 GLY A N 1
ATOM 1584 C CA . GLY A 1 203 ? 0.074 -30.781 -15.164 1 98.69 203 GLY A CA 1
ATOM 1585 C C . GLY A 1 203 ? 0.29 -29.406 -15.773 1 98.69 203 GLY A C 1
ATOM 1586 O O . GLY A 1 203 ? 1.414 -29.047 -16.141 1 98.69 203 GLY A O 1
ATOM 1587 N N . ILE A 1 204 ? -0.875 -28.719 -15.953 1 98.69 204 ILE A N 1
ATOM 1588 C CA . ILE A 1 204 ? -0.927 -27.422 -16.609 1 98.69 204 ILE A CA 1
ATOM 1589 C C . ILE A 1 204 ? -1.847 -26.484 -15.836 1 98.69 204 ILE A C 1
ATOM 1591 O O . ILE A 1 204 ? -2.85 -26.922 -15.266 1 98.69 204 ILE A O 1
ATOM 1595 N N . ALA A 1 205 ? -1.404 -25.234 -15.742 1 98.75 205 ALA A N 1
ATOM 1596 C CA . ALA A 1 205 ? -2.188 -24.203 -15.062 1 98.75 205 ALA A CA 1
ATOM 1597 C C . ALA A 1 205 ? -2.352 -22.969 -15.953 1 98.75 205 ALA A C 1
ATOM 1599 O O . ALA A 1 205 ? -1.471 -22.656 -16.75 1 98.75 205 ALA A O 1
ATOM 1600 N N . PHE A 1 206 ? -3.477 -22.297 -15.828 1 97.81 206 PHE A N 1
ATOM 1601 C CA . PHE A 1 206 ? -3.662 -20.984 -16.422 1 97.81 206 PHE A CA 1
ATOM 1602 C C . PHE A 1 206 ? -4.465 -20.078 -15.5 1 97.81 206 PHE A C 1
ATOM 1604 O O . PHE A 1 206 ? -4.941 -20.516 -14.453 1 97.81 206 PHE A O 1
ATOM 1611 N N . HIS A 1 207 ? -4.5 -18.828 -15.797 1 96.75 207 HIS A N 1
ATOM 1612 C CA . HIS A 1 207 ? -5.312 -17.844 -15.102 1 96.75 207 HIS A CA 1
ATOM 1613 C C . HIS A 1 207 ? -5.898 -16.828 -16.078 1 96.75 207 HIS A C 1
ATOM 1615 O O . HIS A 1 207 ? -5.176 -16.234 -16.891 1 96.75 207 HIS A O 1
ATOM 1621 N N . VAL A 1 208 ? -7.133 -16.609 -15.938 1 94.75 208 VAL A N 1
ATOM 1622 C CA . VAL A 1 208 ? -7.824 -15.766 -16.906 1 94.75 208 VAL A CA 1
ATOM 1623 C C . VAL A 1 208 ? -7.699 -14.305 -16.5 1 94.75 208 VAL A C 1
ATOM 1625 O O . VAL A 1 208 ? -8.148 -13.414 -17.234 1 94.75 208 VAL A O 1
ATOM 1628 N N . GLY A 1 209 ? -7.105 -14.062 -15.398 1 92.38 209 GLY A N 1
ATOM 1629 C CA . GLY A 1 209 ? -7.023 -12.719 -14.844 1 92.38 209 GLY A CA 1
ATOM 1630 C C . GLY A 1 209 ? -7.992 -12.484 -13.703 1 92.38 209 GLY A C 1
ATOM 1631 O O . GLY A 1 209 ? -9.062 -13.086 -13.656 1 92.38 209 GLY A O 1
ATOM 1632 N N . SER A 1 210 ? -7.629 -11.594 -12.812 1 88.81 210 SER A N 1
ATOM 1633 C CA . SER A 1 210 ? -8.508 -11.266 -11.695 1 88.81 210 SER A CA 1
ATOM 1634 C C . SER A 1 210 ? -9.641 -10.344 -12.133 1 88.81 210 SER A C 1
ATOM 1636 O O . SER A 1 210 ? -9.422 -9.422 -12.922 1 88.81 210 SER A O 1
ATOM 1638 N N . GLY A 1 211 ? -10.797 -10.617 -11.719 1 82.19 211 GLY A N 1
ATOM 1639 C CA . GLY A 1 211 ? -11.945 -9.812 -12.086 1 82.19 211 GLY A CA 1
ATOM 1640 C C . GLY A 1 211 ? -12.336 -9.945 -13.547 1 82.19 211 GLY A C 1
ATOM 1641 O O . GLY A 1 211 ? -12.539 -8.945 -14.242 1 82.19 211 GLY A O 1
ATOM 1642 N N . GLN A 1 212 ? -12.273 -11.117 -14.016 1 85.12 212 GLN A N 1
ATOM 1643 C CA . GLN A 1 212 ? -12.625 -11.406 -15.398 1 85.12 212 GLN A CA 1
ATOM 1644 C C . GLN A 1 212 ? -14.141 -11.406 -15.594 1 85.12 212 GLN A C 1
ATOM 1646 O O . GLN A 1 212 ? -14.836 -12.312 -15.125 1 85.12 212 GLN A O 1
ATOM 1651 N N . ALA A 1 213 ? -14.586 -10.445 -16.344 1 83.69 213 ALA A N 1
ATOM 1652 C CA . ALA A 1 213 ? -16.016 -10.328 -16.562 1 83.69 213 ALA A CA 1
ATOM 1653 C C . ALA A 1 213 ? -16.453 -11.172 -17.766 1 83.69 213 ALA A C 1
ATOM 1655 O O . ALA A 1 213 ? -17.609 -11.594 -17.844 1 83.69 213 ALA A O 1
ATOM 1656 N N . ASP A 1 214 ? -15.586 -11.43 -18.656 1 91.12 214 ASP A N 1
ATOM 1657 C CA . ASP A 1 214 ? -15.906 -12.211 -19.859 1 91.12 214 ASP A CA 1
ATOM 1658 C C . ASP A 1 214 ? -15.641 -13.695 -19.625 1 91.12 214 ASP A C 1
ATOM 1660 O O . ASP A 1 214 ? -14.508 -14.156 -19.734 1 91.12 214 ASP A O 1
ATOM 1664 N N . VAL A 1 215 ? -16.719 -14.43 -19.391 1 92.06 215 VAL A N 1
ATOM 1665 C CA . VAL A 1 215 ? -16.609 -15.828 -18.984 1 92.06 215 VAL A CA 1
ATOM 1666 C C . VAL A 1 215 ? -16.062 -16.656 -20.141 1 92.06 215 VAL A C 1
ATOM 1668 O O . VAL A 1 215 ? -15.586 -17.781 -19.938 1 92.06 215 VAL A O 1
ATOM 1671 N N . ARG A 1 216 ? -16.109 -16.141 -21.469 1 92.38 216 ARG A N 1
ATOM 1672 C CA . ARG A 1 216 ? -15.586 -16.844 -22.641 1 92.38 216 ARG A CA 1
ATOM 1673 C C . ARG A 1 216 ? -14.086 -17.062 -22.516 1 92.38 216 ARG A C 1
ATOM 1675 O O . ARG A 1 216 ? -13.516 -17.938 -23.172 1 92.38 216 ARG A O 1
ATOM 1682 N N . ALA A 1 217 ? -13.391 -16.281 -21.578 1 94 217 ALA A N 1
ATOM 1683 C CA . ALA A 1 217 ? -11.961 -16.406 -21.344 1 94 217 ALA A CA 1
ATOM 1684 C C . ALA A 1 217 ? -11.609 -17.812 -20.859 1 94 217 ALA A C 1
ATOM 1686 O O . ALA A 1 217 ? -10.617 -18.391 -21.281 1 94 217 ALA A O 1
ATOM 1687 N N . TYR A 1 218 ? -12.469 -18.359 -20.062 1 96.25 218 TYR A N 1
ATOM 1688 C CA . TYR A 1 218 ? -12.219 -19.703 -19.547 1 96.25 218 TYR A CA 1
ATOM 1689 C C . TYR A 1 218 ? -12.195 -20.734 -20.688 1 96.25 218 TYR A C 1
ATOM 1691 O O . TYR A 1 218 ? -11.32 -21.594 -20.719 1 96.25 218 TYR A O 1
ATOM 1699 N N . ALA A 1 219 ? -13.125 -20.594 -21.516 1 96.38 219 ALA A N 1
ATOM 1700 C CA . ALA A 1 219 ? -13.211 -21.531 -22.641 1 96.38 219 ALA A CA 1
ATOM 1701 C C . ALA A 1 219 ? -11.953 -21.484 -23.5 1 96.38 219 ALA A C 1
ATOM 1703 O O . ALA A 1 219 ? -11.398 -22.516 -23.859 1 96.38 219 ALA A O 1
ATOM 1704 N N . ARG A 1 220 ? -11.531 -20.344 -23.75 1 94.5 220 ARG A N 1
ATOM 1705 C CA . ARG A 1 220 ? -10.352 -20.172 -24.594 1 94.5 220 ARG A CA 1
ATOM 1706 C C . ARG A 1 220 ? -9.117 -20.797 -23.953 1 94.5 220 ARG A C 1
ATOM 1708 O O . ARG A 1 220 ? -8.336 -21.484 -24.625 1 94.5 220 ARG A O 1
ATOM 1715 N N . TYR A 1 221 ? -8.961 -20.594 -22.719 1 96.75 221 TYR A N 1
ATOM 1716 C CA . TYR A 1 221 ? -7.797 -21.109 -22 1 96.75 221 TYR A CA 1
ATOM 1717 C C . TYR A 1 221 ? -7.867 -22.625 -21.891 1 96.75 221 TYR A C 1
ATOM 1719 O O . TYR A 1 221 ? -6.844 -23.312 -21.953 1 96.75 221 TYR A O 1
ATOM 1727 N N . ILE A 1 222 ? -9.047 -23.172 -21.734 1 97.88 222 ILE A N 1
ATOM 1728 C CA . ILE A 1 222 ? -9.195 -24.625 -21.625 1 97.88 222 ILE A CA 1
ATOM 1729 C C . ILE A 1 222 ? -8.852 -25.297 -22.953 1 97.88 222 ILE A C 1
ATOM 1731 O O . ILE A 1 222 ? -8.188 -26.328 -22.969 1 97.88 222 ILE A O 1
ATOM 1735 N N . VAL A 1 223 ? -9.258 -24.672 -24.016 1 96.75 223 VAL A N 1
ATOM 1736 C CA . VAL A 1 223 ? -8.914 -25.172 -25.344 1 96.75 223 VAL A CA 1
ATOM 1737 C C . VAL A 1 223 ? -7.398 -25.141 -25.531 1 96.75 223 VAL A C 1
ATOM 1739 O O . VAL A 1 223 ? -6.801 -26.109 -26 1 96.75 223 VAL A O 1
ATOM 1742 N N . GLU A 1 224 ? -6.809 -24.031 -25.141 1 96 224 GLU A N 1
ATOM 1743 C CA . GLU A 1 224 ? -5.355 -23.922 -25.234 1 96 224 GLU A CA 1
ATOM 1744 C C . GLU A 1 224 ? -4.66 -24.953 -24.344 1 96 224 GLU A C 1
ATOM 1746 O O . GLU A 1 224 ? -3.654 -25.547 -24.75 1 96 224 GLU A O 1
ATOM 1751 N N . ALA A 1 225 ? -5.18 -25.156 -23.203 1 98 225 ALA A N 1
ATOM 1752 C CA . ALA A 1 225 ? -4.617 -26.125 -22.281 1 98 225 ALA A CA 1
ATOM 1753 C C . ALA A 1 225 ? -4.641 -27.531 -22.875 1 98 225 ALA A C 1
ATOM 1755 O O . ALA A 1 225 ? -3.701 -28.312 -22.688 1 98 225 ALA A O 1
ATOM 1756 N N . ARG A 1 226 ? -5.711 -27.828 -23.594 1 97.56 226 ARG A N 1
ATOM 1757 C CA . ARG A 1 226 ? -5.809 -29.156 -24.219 1 97.56 226 ARG A CA 1
ATOM 1758 C C . ARG A 1 226 ? -4.73 -29.344 -25.281 1 97.56 226 ARG A C 1
ATOM 1760 O O . ARG A 1 226 ? -4.172 -30.438 -25.406 1 97.56 226 ARG A O 1
ATOM 1767 N N . LYS A 1 227 ? -4.469 -28.328 -26 1 96.5 227 LYS A N 1
ATOM 1768 C CA . LYS A 1 227 ? -3.389 -28.391 -26.984 1 96.5 227 LYS A CA 1
ATOM 1769 C C . LYS A 1 227 ? -2.055 -28.703 -26.312 1 96.5 227 LYS A C 1
ATOM 1771 O O . LYS A 1 227 ? -1.313 -29.578 -26.781 1 96.5 227 LYS A O 1
ATOM 1776 N N . VAL A 1 228 ? -1.801 -28.047 -25.25 1 97.44 228 VAL A N 1
ATOM 1777 C CA . VAL A 1 228 ? -0.542 -28.234 -24.531 1 97.44 228 VAL A CA 1
ATOM 1778 C C . VAL A 1 228 ? -0.531 -29.609 -23.875 1 97.44 228 VAL A C 1
ATOM 1780 O O . VAL A 1 228 ? 0.517 -30.25 -23.781 1 97.44 228 VAL A O 1
ATOM 1783 N N . TRP A 1 229 ? -1.705 -30.016 -23.469 1 97.75 229 TRP A N 1
ATOM 1784 C CA . TRP A 1 229 ? -1.835 -31.344 -22.891 1 97.75 229 TRP A CA 1
ATOM 1785 C C . TRP A 1 229 ? -1.37 -32.406 -23.875 1 97.75 229 TRP A C 1
ATOM 1787 O O . TRP A 1 229 ? -0.664 -33.344 -23.484 1 97.75 229 TRP A O 1
ATOM 1797 N N . ARG A 1 230 ? -1.689 -32.312 -25.094 1 96.31 230 ARG A N 1
ATOM 1798 C CA . ARG A 1 230 ? -1.271 -33.25 -26.141 1 96.31 230 ARG A CA 1
ATOM 1799 C C . ARG A 1 230 ? 0.234 -33.188 -26.359 1 96.31 230 ARG A C 1
ATOM 1801 O O . ARG A 1 230 ? 0.891 -34.188 -26.562 1 96.31 230 ARG A O 1
ATOM 1808 N N . LEU A 1 231 ? 0.68 -31.984 -26.312 1 95.75 231 LEU A N 1
ATOM 1809 C CA . LEU A 1 231 ? 2.115 -31.75 -26.453 1 95.75 231 LEU A CA 1
ATOM 1810 C C . LEU A 1 231 ? 2.891 -32.469 -25.359 1 95.75 231 LEU A C 1
ATOM 1812 O O . LEU A 1 231 ? 3.998 -32.969 -25.609 1 95.75 231 LEU A O 1
ATOM 1816 N N . ALA A 1 232 ? 2.369 -32.469 -24.188 1 96.88 232 ALA A N 1
ATOM 1817 C CA . ALA A 1 232 ? 3.012 -33.125 -23.047 1 96.88 232 ALA A CA 1
ATOM 1818 C C . ALA A 1 232 ? 3.248 -34.594 -23.328 1 96.88 232 ALA A C 1
ATOM 1820 O O . ALA A 1 232 ? 4.336 -35.125 -23.062 1 96.88 232 ALA A O 1
ATOM 1821 N N . ALA A 1 233 ? 2.27 -35.25 -23.875 1 93.88 233 ALA A N 1
ATOM 1822 C CA . ALA A 1 233 ? 2.398 -36.656 -24.219 1 93.88 233 ALA A CA 1
ATOM 1823 C C . ALA A 1 233 ? 3.49 -36.875 -25.266 1 93.88 233 ALA A C 1
ATOM 1825 O O . ALA A 1 233 ? 4.277 -37.812 -25.156 1 93.88 233 ALA A O 1
ATOM 1826 N N . GLU A 1 234 ? 3.584 -35.969 -26.141 1 95 234 GLU A N 1
ATOM 1827 C CA . GLU A 1 234 ? 4.559 -36.062 -27.219 1 95 234 GLU A CA 1
ATOM 1828 C C . GLU A 1 234 ? 5.98 -35.844 -26.703 1 95 234 GLU A C 1
ATOM 1830 O O . GLU A 1 234 ? 6.945 -36.312 -27.312 1 95 234 GLU A O 1
ATOM 1835 N N . THR A 1 235 ? 6.012 -35.156 -25.641 1 94.75 235 THR A N 1
ATOM 1836 C CA . THR A 1 235 ? 7.328 -34.812 -25.109 1 94.75 235 THR A CA 1
ATOM 1837 C C . THR A 1 235 ? 7.691 -35.719 -23.938 1 94.75 235 THR A C 1
ATOM 1839 O O . THR A 1 235 ? 8.68 -35.469 -23.234 1 94.75 235 THR A O 1
ATOM 1842 N N . GLY A 1 236 ? 6.891 -36.688 -23.625 1 94.81 236 GLY A N 1
ATOM 1843 C CA . GLY A 1 236 ? 7.242 -37.719 -22.672 1 94.81 236 GLY A CA 1
ATOM 1844 C C . GLY A 1 236 ? 6.707 -37.469 -21.281 1 94.81 236 GLY A C 1
ATOM 1845 O O . GLY A 1 236 ? 7.168 -38.031 -20.297 1 94.81 236 GLY A O 1
ATOM 1846 N N . HIS A 1 237 ? 5.812 -36.531 -21.125 1 96.94 237 HIS A N 1
ATOM 1847 C CA . HIS A 1 237 ? 5.188 -36.25 -19.844 1 96.94 237 HIS A CA 1
ATOM 1848 C C . HIS A 1 237 ? 3.764 -36.812 -19.797 1 96.94 237 HIS A C 1
ATOM 1850 O O . HIS A 1 237 ? 3.055 -36.812 -20.797 1 96.94 237 HIS A O 1
ATOM 1856 N N . VAL A 1 238 ? 3.359 -37.281 -18.656 1 95.81 238 VAL A N 1
ATOM 1857 C CA . VAL A 1 238 ? 1.984 -37.688 -18.422 1 95.81 238 VAL A CA 1
ATOM 1858 C C . VAL A 1 238 ? 1.295 -36.719 -17.484 1 95.81 238 VAL A C 1
ATOM 1860 O O . VAL A 1 238 ? 1.562 -36.719 -16.281 1 95.81 238 VAL A O 1
ATOM 1863 N N . PHE A 1 239 ? 0.433 -35.969 -18.047 1 97.88 239 PHE A N 1
ATOM 1864 C CA . PHE A 1 239 ? -0.302 -34.969 -17.266 1 97.88 239 PHE A CA 1
ATOM 1865 C C . PHE A 1 239 ? -1.476 -35.625 -16.531 1 97.88 239 PHE A C 1
ATOM 1867 O O . PHE A 1 239 ? -2.111 -36.531 -17.062 1 97.88 239 PHE A O 1
ATOM 1874 N N . SER A 1 240 ? -1.727 -35.156 -15.336 1 98 240 SER A N 1
ATOM 1875 C CA . SER A 1 240 ? -2.879 -35.625 -14.562 1 98 240 SER A CA 1
ATOM 1876 C C . SER A 1 240 ? -3.547 -34.469 -13.82 1 98 240 SER A C 1
ATOM 1878 O O . SER A 1 240 ? -4.543 -34.656 -13.125 1 98 240 SER A O 1
ATOM 1880 N N . LEU A 1 241 ? -3.061 -33.25 -13.945 1 98.62 241 LEU A N 1
ATOM 1881 C CA . LEU A 1 241 ? -3.57 -32.125 -13.195 1 98.62 241 LEU A CA 1
ATOM 1882 C C . LEU A 1 241 ? -3.877 -30.953 -14.117 1 98.62 241 LEU A C 1
ATOM 1884 O O . LEU A 1 241 ? -3.018 -30.516 -14.891 1 98.62 241 LEU A O 1
ATOM 1888 N N . LEU A 1 242 ? -5.105 -30.453 -14.102 1 98.81 242 LEU A N 1
ATOM 1889 C CA . LEU A 1 242 ? -5.523 -29.219 -14.766 1 98.81 242 LEU A CA 1
ATOM 1890 C C . LEU A 1 242 ? -5.965 -28.172 -13.75 1 98.81 242 LEU A C 1
ATOM 1892 O O . LEU A 1 242 ? -6.961 -28.359 -13.047 1 98.81 242 LEU A O 1
ATOM 1896 N N . ASP A 1 243 ? -5.211 -27.125 -13.641 1 98.88 243 ASP A N 1
ATOM 1897 C CA . ASP A 1 243 ? -5.562 -25.984 -12.797 1 98.88 243 ASP A CA 1
ATOM 1898 C C . ASP A 1 243 ? -6.156 -24.844 -13.625 1 98.88 243 ASP A C 1
ATOM 1900 O O . ASP A 1 243 ? -5.441 -24.188 -14.375 1 98.88 243 ASP A O 1
ATOM 1904 N N . ILE A 1 244 ? -7.414 -24.578 -13.367 1 98.56 244 ILE A N 1
ATOM 1905 C CA . ILE A 1 244 ? -8.086 -23.625 -14.242 1 98.56 244 ILE A CA 1
ATOM 1906 C C . ILE A 1 244 ? -8.031 -22.234 -13.609 1 98.56 244 ILE A C 1
ATOM 1908 O O . ILE A 1 244 ? -8.773 -21.328 -14.016 1 98.56 244 ILE A O 1
ATOM 1912 N N . GLY A 1 245 ? -7.246 -22.047 -12.602 1 97.88 245 GLY A N 1
ATOM 1913 C CA . GLY A 1 245 ? -6.914 -20.75 -12.055 1 97.88 245 GLY A CA 1
ATOM 1914 C C . GLY A 1 245 ? -8.078 -20.078 -11.359 1 97.88 245 GLY A C 1
ATOM 1915 O O . GLY A 1 245 ? -8.93 -20.75 -10.766 1 97.88 245 GLY A O 1
ATOM 1916 N N . GLY A 1 246 ? -7.938 -18.703 -11.227 1 96.44 246 GLY A N 1
ATOM 1917 C CA . GLY A 1 246 ? -8.938 -17.891 -10.562 1 96.44 246 GLY A CA 1
ATOM 1918 C C . GLY A 1 246 ? -9.703 -16.984 -11.516 1 96.44 246 GLY A C 1
ATOM 1919 O O . GLY A 1 246 ? -9.961 -17.375 -12.664 1 96.44 246 GLY A O 1
ATOM 1920 N N . GLY A 1 247 ? -10.203 -15.922 -10.938 1 94.19 247 GLY A N 1
ATOM 1921 C CA . GLY A 1 247 ? -10.93 -14.938 -11.727 1 94.19 247 GLY A CA 1
ATOM 1922 C C . GLY A 1 247 ? -12.422 -14.961 -11.484 1 94.19 247 GLY A C 1
ATOM 1923 O O . GLY A 1 247 ? -13.148 -14.078 -11.945 1 94.19 247 GLY A O 1
ATOM 1924 N N . PHE A 1 248 ? -12.883 -15.852 -10.625 1 96 248 PHE A N 1
ATOM 1925 C CA . PHE A 1 248 ? -14.305 -16.047 -10.367 1 96 248 PHE A CA 1
ATOM 1926 C C . PHE A 1 248 ? -14.867 -14.867 -9.578 1 96 248 PHE A C 1
ATOM 1928 O O . PHE A 1 248 ? -14.219 -14.367 -8.648 1 96 248 PHE A O 1
ATOM 1935 N N . MET A 1 249 ? -16.016 -14.461 -9.969 1 92.62 249 MET A N 1
ATOM 1936 C CA . MET A 1 249 ? -16.75 -13.398 -9.281 1 92.62 249 MET A CA 1
ATOM 1937 C C . MET A 1 249 ? -18.094 -13.898 -8.789 1 92.62 249 MET A C 1
ATOM 1939 O O . MET A 1 249 ? -18.688 -14.812 -9.383 1 92.62 249 MET A O 1
ATOM 1943 N N . ASP A 1 250 ? -18.531 -13.297 -7.77 1 94 250 ASP A N 1
ATOM 1944 C CA . ASP A 1 250 ? -19.828 -13.688 -7.195 1 94 250 ASP A CA 1
ATOM 1945 C C . ASP A 1 250 ? -20.953 -13.5 -8.203 1 94 250 ASP A C 1
ATOM 1947 O O . ASP A 1 250 ? -21.734 -14.43 -8.453 1 94 250 ASP A O 1
ATOM 1951 N N . GLU A 1 251 ? -21.141 -12.375 -8.836 1 90.5 251 GLU A N 1
ATOM 1952 C CA . GLU A 1 251 ? -22.25 -11.984 -9.68 1 90.5 251 GLU A CA 1
ATOM 1953 C C . GLU A 1 251 ? -22.312 -12.844 -10.945 1 90.5 251 GLU A C 1
ATOM 1955 O O . GLU A 1 251 ? -23.406 -13.102 -11.477 1 90.5 251 GLU A O 1
ATOM 1960 N N . ARG A 1 252 ? -21.219 -13.398 -11.422 1 91.12 252 ARG A N 1
ATOM 1961 C CA . ARG A 1 252 ? -21.234 -14.117 -12.688 1 91.12 252 ARG A CA 1
ATOM 1962 C C . ARG A 1 252 ? -20.75 -15.547 -12.516 1 91.12 252 ARG A C 1
ATOM 1964 O O . ARG A 1 252 ? -20.344 -16.203 -13.477 1 91.12 252 ARG A O 1
ATOM 1971 N N . PHE A 1 253 ? -20.922 -16 -11.375 1 97.06 253 PHE A N 1
ATOM 1972 C CA . PHE A 1 253 ? -20.328 -17.297 -11.07 1 97.06 253 PHE A CA 1
ATOM 1973 C C . PHE A 1 253 ? -21.047 -18.406 -11.82 1 97.06 253 PHE A C 1
ATOM 1975 O O . PHE A 1 253 ? -20.406 -19.25 -12.453 1 97.06 253 PHE A O 1
ATOM 1982 N N . GLU A 1 254 ? -22.391 -18.375 -11.805 1 98.19 254 GLU A N 1
ATOM 1983 C CA . GLU A 1 254 ? -23.156 -19.453 -12.445 1 98.19 254 GLU A CA 1
ATOM 1984 C C . GLU A 1 254 ? -22.938 -19.453 -13.953 1 98.19 254 GLU A C 1
ATOM 1986 O O . GLU A 1 254 ? -22.844 -20.516 -14.57 1 98.19 254 GLU A O 1
ATOM 1991 N N . GLU A 1 255 ? -22.859 -18.312 -14.477 1 97.44 255 GLU A N 1
ATOM 1992 C CA . GLU A 1 255 ? -22.578 -18.219 -15.906 1 97.44 255 GLU A CA 1
ATOM 1993 C C . GLU A 1 255 ? -21.203 -18.781 -16.25 1 97.44 255 GLU A C 1
ATOM 1995 O O . GLU A 1 255 ? -21.062 -19.562 -17.188 1 97.44 255 GLU A O 1
ATOM 2000 N N . ALA A 1 256 ? -20.219 -18.453 -15.523 1 97 256 ALA A N 1
ATOM 2001 C CA . ALA A 1 256 ? -18.859 -18.953 -15.719 1 97 256 ALA A CA 1
ATOM 2002 C C . ALA A 1 256 ? -18.828 -20.469 -15.555 1 97 256 ALA A C 1
ATOM 2004 O O . ALA A 1 256 ? -18.219 -21.172 -16.375 1 97 256 ALA A O 1
ATOM 2005 N N . ALA A 1 257 ? -19.484 -20.922 -14.539 1 98.44 257 ALA A N 1
ATOM 2006 C CA . ALA A 1 257 ? -19.531 -22.359 -14.266 1 98.44 257 ALA A CA 1
ATOM 2007 C C . ALA A 1 257 ? -20.125 -23.125 -15.438 1 98.44 257 ALA A C 1
ATOM 2009 O O . ALA A 1 257 ? -19.641 -24.188 -15.812 1 98.44 257 ALA A O 1
ATOM 2010 N N . GLY A 1 258 ? -21.172 -22.547 -15.977 1 98.25 258 GLY A N 1
ATOM 2011 C CA . GLY A 1 258 ? -21.797 -23.172 -17.125 1 98.25 258 GLY A CA 1
ATOM 2012 C C . GLY A 1 258 ? -20.875 -23.312 -18.312 1 98.25 258 GLY A C 1
ATOM 2013 O O . GLY A 1 258 ? -20.766 -24.375 -18.906 1 98.25 258 GLY A O 1
ATOM 2014 N N . VAL A 1 259 ? -20.172 -22.281 -18.594 1 97.62 259 VAL A N 1
ATOM 2015 C CA . VAL A 1 259 ? -19.234 -22.266 -19.719 1 97.62 259 VAL A CA 1
ATOM 2016 C C . VAL A 1 259 ? -18.109 -23.266 -19.453 1 97.62 259 VAL A C 1
ATOM 2018 O O . VAL A 1 259 ? -17.719 -24.016 -20.344 1 97.62 259 VAL A O 1
ATOM 2021 N N . ILE A 1 260 ? -17.641 -23.328 -18.297 1 98.38 260 ILE A N 1
ATOM 2022 C CA . ILE A 1 260 ? -16.531 -24.188 -17.906 1 98.38 260 ILE A CA 1
ATOM 2023 C C . ILE A 1 260 ? -16.938 -25.656 -18.031 1 98.38 260 ILE A C 1
ATOM 2025 O O . ILE A 1 260 ? -16.219 -26.453 -18.625 1 98.38 260 ILE A O 1
ATOM 2029 N N . ARG A 1 261 ? -18.125 -25.938 -17.531 1 98.25 261 ARG A N 1
ATOM 2030 C CA . ARG A 1 261 ? -18.609 -27.312 -17.625 1 98.25 261 ARG A CA 1
ATOM 2031 C C . ARG A 1 261 ? -18.703 -27.766 -19.078 1 98.25 261 ARG A C 1
ATOM 2033 O O . ARG A 1 261 ? -18.297 -28.875 -19.422 1 98.25 261 ARG A O 1
ATOM 2040 N N . GLU A 1 262 ? -19.203 -26.906 -19.875 1 98.12 262 GLU A N 1
ATOM 2041 C CA . GLU A 1 262 ? -19.391 -27.234 -21.281 1 98.12 262 GLU A CA 1
ATOM 2042 C C . GLU A 1 262 ? -18.062 -27.484 -21.984 1 98.12 262 GLU A C 1
ATOM 2044 O O . GLU A 1 262 ? -17.891 -28.484 -22.672 1 98.12 262 GLU A O 1
ATOM 2049 N N . VAL A 1 263 ? -17.156 -26.641 -21.812 1 98.19 263 VAL A N 1
ATOM 2050 C CA . VAL A 1 263 ? -15.891 -26.734 -22.531 1 98.19 263 VAL A CA 1
ATOM 2051 C C . VAL A 1 263 ? -15.062 -27.875 -21.953 1 98.19 263 VAL A C 1
ATOM 2053 O O . VAL A 1 263 ? -14.344 -28.562 -22.688 1 98.19 263 VAL A O 1
ATOM 2056 N N . LEU A 1 264 ? -15.117 -28.125 -20.656 1 98.31 264 LEU A N 1
ATOM 2057 C CA . LEU A 1 264 ? -14.406 -29.25 -20.062 1 98.31 264 LEU A CA 1
ATOM 2058 C C . LEU A 1 264 ? -14.93 -30.578 -20.594 1 98.31 264 LEU A C 1
ATOM 2060 O O . LEU A 1 264 ? -14.156 -31.5 -20.844 1 98.31 264 LEU A O 1
ATOM 2064 N N . GLU A 1 265 ? -16.25 -30.625 -20.703 1 97.69 265 GLU A N 1
ATOM 2065 C CA . GLU A 1 265 ? -16.812 -31.844 -21.281 1 97.69 265 GLU A CA 1
ATOM 2066 C C . GLU A 1 265 ? -16.328 -32.062 -22.719 1 97.69 265 GLU A C 1
ATOM 2068 O O . GLU A 1 265 ? -16.016 -33.188 -23.094 1 97.69 265 GLU A O 1
ATOM 2073 N N . ARG A 1 266 ? -16.203 -31.062 -23.406 1 97.62 266 ARG A N 1
ATOM 2074 C CA . ARG A 1 266 ? -15.805 -31.141 -24.812 1 97.62 266 ARG A CA 1
ATOM 2075 C C . ARG A 1 266 ? -14.32 -31.484 -24.938 1 97.62 266 ARG A C 1
ATOM 2077 O O . ARG A 1 266 ? -13.945 -32.344 -25.734 1 97.62 266 ARG A O 1
ATOM 2084 N N . GLU A 1 267 ? -13.492 -30.891 -24.109 1 97.56 267 GLU A N 1
ATOM 2085 C CA . GLU A 1 267 ? -12.047 -30.984 -24.297 1 97.56 267 GLU A CA 1
ATOM 2086 C C . GL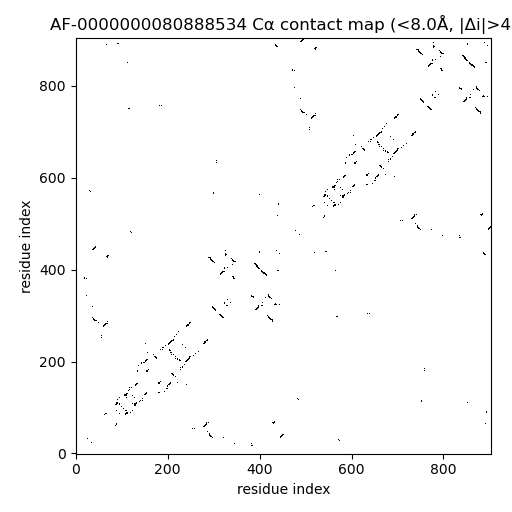U A 1 267 ? -11.438 -32.094 -23.438 1 97.56 267 GLU A C 1
ATOM 2088 O O . GLU A 1 267 ? -10.438 -32.688 -23.812 1 97.56 267 GLU A O 1
ATOM 2093 N N . PHE A 1 268 ? -12.039 -32.344 -22.266 1 97.44 268 PHE A N 1
ATOM 2094 C CA . PHE A 1 268 ? -11.406 -33.25 -21.312 1 97.44 268 PHE A CA 1
ATOM 2095 C C . PHE A 1 268 ? -12.375 -34.344 -20.875 1 97.44 268 PHE A C 1
ATOM 2097 O O . PHE A 1 268 ? -12.078 -35.094 -19.953 1 97.44 268 PHE A O 1
ATOM 2104 N N . GLY A 1 269 ? -13.523 -34.406 -21.438 1 96 269 GLY A N 1
ATOM 2105 C CA . GLY A 1 269 ? -14.547 -35.344 -21.047 1 96 269 GLY A CA 1
ATOM 2106 C C . GLY A 1 269 ? -14.047 -36.781 -21 1 96 269 GLY A C 1
ATOM 2107 O O . GLY A 1 269 ? -14.414 -37.531 -20.109 1 96 269 GLY A O 1
ATOM 2108 N N . ASP A 1 270 ? -13.273 -37.156 -21.922 1 93.19 270 ASP A N 1
ATOM 2109 C CA . ASP A 1 270 ? -12.711 -38.5 -22 1 93.19 270 ASP A CA 1
ATOM 2110 C C . ASP A 1 270 ? -11.852 -38.812 -20.781 1 93.19 270 ASP A C 1
ATOM 2112 O O . ASP A 1 270 ? -11.992 -39.875 -20.172 1 93.19 270 ASP A O 1
ATOM 2116 N N . MET A 1 271 ? -11.086 -37.844 -20.391 1 93.25 271 MET A N 1
ATOM 2117 C CA . MET A 1 271 ? -10.18 -38.031 -19.266 1 93.25 271 MET A CA 1
ATOM 2118 C C . MET A 1 271 ? -10.945 -38 -17.938 1 93.25 271 MET A C 1
ATOM 2120 O O . MET A 1 271 ? -10.594 -38.688 -16.984 1 93.25 271 MET A O 1
ATOM 2124 N N . MET A 1 272 ? -11.953 -37.156 -17.906 1 93.44 272 MET A N 1
ATOM 2125 C CA . MET A 1 272 ? -12.773 -37.031 -16.703 1 93.44 272 MET A CA 1
ATOM 2126 C C . MET A 1 272 ? -13.523 -38.344 -16.422 1 93.44 272 MET A C 1
ATOM 2128 O O . MET A 1 272 ? -13.648 -38.75 -15.281 1 93.44 272 MET A O 1
ATOM 2132 N N . ARG A 1 273 ? -13.938 -39 -17.359 1 90.06 273 ARG A N 1
ATOM 2133 C CA . ARG A 1 273 ? -14.68 -40.25 -17.234 1 90.06 273 ARG A CA 1
ATOM 2134 C C . ARG A 1 273 ? -13.773 -41.375 -16.766 1 90.06 273 ARG A C 1
ATOM 2136 O O . ARG A 1 273 ? -14.203 -42.219 -15.984 1 90.06 273 ARG A O 1
ATOM 2143 N N . ASP A 1 274 ? -12.531 -41.312 -17.141 1 90.12 274 ASP A N 1
ATOM 2144 C CA . ASP A 1 274 ? -11.57 -42.375 -16.797 1 90.12 274 ASP A CA 1
ATOM 2145 C C . ASP A 1 274 ? -10.906 -42.094 -15.453 1 90.12 274 ASP A C 1
ATOM 2147 O O . ASP A 1 274 ? -10.211 -42.938 -14.906 1 90.12 274 ASP A O 1
ATOM 2151 N N . GLY A 1 275 ? -11.133 -40.969 -14.961 1 88.19 275 GLY A N 1
ATOM 2152 C CA . GLY A 1 275 ? -10.539 -40.594 -13.688 1 88.19 275 GLY A CA 1
ATOM 2153 C C . GLY A 1 275 ? -9.07 -40.219 -13.789 1 88.19 275 GLY A C 1
ATOM 2154 O O . GLY A 1 275 ? -8.328 -40.312 -12.805 1 88.19 275 GLY A O 1
ATOM 2155 N N . ASN A 1 276 ? -8.594 -39.812 -14.883 1 89.69 276 ASN A N 1
ATOM 2156 C CA . ASN A 1 276 ? -7.168 -39.625 -15.141 1 89.69 276 ASN A CA 1
ATOM 2157 C C . ASN A 1 276 ? -6.781 -38.156 -15.047 1 89.69 276 ASN A C 1
ATOM 2159 O O . ASN A 1 276 ? -5.645 -37.781 -15.352 1 89.69 276 ASN A O 1
ATOM 2163 N N . VAL A 1 277 ? -7.789 -37.344 -14.641 1 96.56 277 VAL A N 1
ATOM 2164 C CA . VAL A 1 277 ? -7.465 -35.906 -14.539 1 96.56 277 VAL A CA 1
ATOM 2165 C C . VAL A 1 277 ? -8.078 -35.344 -13.273 1 96.56 277 VAL A C 1
ATOM 2167 O O . VAL A 1 277 ? -9.25 -35.594 -12.969 1 96.56 277 VAL A O 1
ATOM 2170 N N . GLN A 1 278 ? -7.258 -34.75 -12.508 1 97.5 278 GLN A N 1
ATOM 2171 C CA . GLN A 1 278 ? -7.707 -33.906 -11.414 1 97.5 278 GLN A CA 1
ATOM 2172 C C . GLN A 1 278 ? -7.824 -32.438 -11.859 1 97.5 278 GLN A C 1
ATOM 2174 O O . GLN A 1 278 ? -6.879 -31.891 -12.422 1 97.5 278 GLN A O 1
ATOM 2179 N N . ILE A 1 279 ? -8.984 -31.891 -11.664 1 98.56 279 ILE A N 1
ATOM 2180 C CA . ILE A 1 279 ? -9.188 -30.5 -12.023 1 98.56 279 ILE A CA 1
ATOM 2181 C C . ILE A 1 279 ? -9.32 -29.641 -10.766 1 98.56 279 ILE A C 1
ATOM 2183 O O . ILE A 1 279 ? -10.117 -29.969 -9.875 1 98.56 279 ILE A O 1
ATOM 2187 N N . ILE A 1 280 ? -8.484 -28.609 -10.656 1 98.75 280 ILE A N 1
ATOM 2188 C CA . ILE A 1 280 ? -8.578 -27.688 -9.523 1 98.75 280 ILE A CA 1
ATOM 2189 C C . ILE A 1 280 ? -8.773 -26.266 -10.039 1 98.75 280 ILE A C 1
ATOM 2191 O O . ILE A 1 280 ? -8.617 -26 -11.234 1 98.75 280 ILE A O 1
ATOM 2195 N N . ALA A 1 281 ? -9.211 -25.359 -9.188 1 98.75 281 ALA A N 1
ATOM 2196 C CA . ALA A 1 281 ? -9.32 -23.922 -9.406 1 98.75 281 ALA A CA 1
ATOM 2197 C C . ALA A 1 281 ? -8.758 -23.141 -8.227 1 98.75 281 ALA A C 1
ATOM 2199 O O . ALA A 1 281 ? -8.43 -23.719 -7.188 1 98.75 281 ALA A O 1
ATOM 2200 N N . GLU A 1 282 ? -8.578 -21.844 -8.469 1 98.44 282 GLU A N 1
ATOM 2201 C CA . GLU A 1 282 ? -7.977 -21.016 -7.43 1 98.44 282 GLU A CA 1
ATOM 2202 C C . GLU A 1 282 ? -8.883 -19.844 -7.059 1 98.44 282 GLU A C 1
ATOM 2204 O O . GLU A 1 282 ? -8.469 -18.688 -7.129 1 98.44 282 GLU A O 1
ATOM 2209 N N . PRO A 1 283 ? -10.102 -20.094 -6.602 1 98.19 283 PRO A N 1
ATOM 2210 C CA . PRO A 1 283 ? -11.008 -19 -6.258 1 98.19 283 PRO A CA 1
ATOM 2211 C C . PRO A 1 283 ? -10.602 -18.281 -4.973 1 98.19 283 PRO A C 1
ATOM 2213 O O . PRO A 1 283 ? -10.492 -18.906 -3.918 1 98.19 283 PRO A O 1
ATOM 2216 N N . GLY A 1 284 ? -10.32 -17 -5.055 1 97.44 284 GLY A N 1
ATOM 2217 C CA . GLY A 1 284 ? -10.102 -16.141 -3.902 1 97.44 284 GLY A CA 1
ATOM 2218 C C . GLY A 1 284 ? -11.234 -15.172 -3.656 1 97.44 284 GLY A C 1
ATOM 2219 O O . GLY A 1 284 ? -12.117 -15.43 -2.834 1 97.44 284 GLY A O 1
ATOM 2220 N N . ARG A 1 285 ? -11.375 -14.227 -4.609 1 95.75 285 ARG A N 1
ATOM 2221 C CA . ARG A 1 285 ? -12.375 -13.164 -4.527 1 95.75 285 ARG A CA 1
ATOM 2222 C C . ARG A 1 285 ? -13.773 -13.75 -4.367 1 95.75 285 ARG A C 1
ATOM 2224 O O . ARG A 1 285 ? -14.555 -13.281 -3.531 1 95.75 285 ARG A O 1
ATOM 2231 N N . TYR A 1 286 ? -14.047 -14.773 -5.172 1 97.06 286 TYR A N 1
ATOM 2232 C CA . TYR A 1 286 ? -15.367 -15.398 -5.152 1 97.06 286 TYR A CA 1
ATOM 2233 C C . TYR A 1 286 ? -15.719 -15.891 -3.756 1 97.06 286 TYR A C 1
ATOM 2235 O O . TYR A 1 286 ? -16.844 -15.711 -3.293 1 97.06 286 TYR A O 1
ATOM 2243 N N . ILE A 1 287 ? -14.742 -16.391 -3.078 1 98.25 287 ILE A N 1
ATOM 2244 C CA . ILE A 1 287 ? -15.008 -17.078 -1.812 1 98.25 287 ILE A CA 1
ATOM 2245 C C . ILE A 1 287 ? -15.125 -16.047 -0.691 1 98.25 287 ILE A C 1
ATOM 2247 O O . ILE A 1 287 ? -16.047 -16.109 0.123 1 98.25 287 ILE A O 1
ATOM 2251 N N . CYS A 1 288 ? -14.266 -15.062 -0.655 1 97.56 288 CYS A N 1
ATOM 2252 C CA . CYS A 1 288 ? -14.148 -14.32 0.595 1 97.56 288 CYS A CA 1
ATOM 2253 C C . CYS A 1 288 ? -14.758 -12.93 0.461 1 97.56 288 CYS A C 1
ATOM 2255 O O . CYS A 1 288 ? -15.203 -12.344 1.451 1 97.56 288 CYS A O 1
ATOM 2257 N N . ALA A 1 289 ? -14.812 -12.305 -0.684 1 96.62 289 ALA A N 1
ATOM 2258 C CA . ALA A 1 289 ? -15.141 -10.898 -0.853 1 96.62 289 ALA A CA 1
ATOM 2259 C C . ALA A 1 289 ? -16.5 -10.57 -0.233 1 96.62 289 ALA A C 1
ATOM 2261 O O . ALA A 1 289 ? -16.609 -9.648 0.582 1 96.62 289 ALA A O 1
ATOM 2262 N N . PRO A 1 290 ? -17.562 -11.352 -0.503 1 97.12 290 PRO A N 1
ATOM 2263 C CA . PRO A 1 290 ? -18.891 -10.969 -0.03 1 97.12 290 PRO A CA 1
ATOM 2264 C C . PRO A 1 290 ? -19.031 -11.102 1.483 1 97.12 290 PRO A C 1
ATOM 2266 O O . PRO A 1 290 ? -19.969 -10.539 2.07 1 97.12 290 PRO A O 1
ATOM 2269 N N . GLY A 1 291 ? -18.156 -11.844 2.1 1 97.94 291 GLY A N 1
ATOM 2270 C CA . GLY A 1 291 ? -18.328 -12.156 3.512 1 97.94 291 GLY A CA 1
ATOM 2271 C C . GLY A 1 291 ? -17.75 -11.094 4.43 1 97.94 291 GLY A C 1
ATOM 2272 O O . GLY A 1 291 ? -17.953 -11.141 5.645 1 97.94 291 GLY A O 1
ATOM 2273 N N . PHE A 1 292 ? -17.078 -10.133 3.957 1 98.25 292 PHE A N 1
ATOM 2274 C CA . PHE A 1 292 ? -16.375 -9.141 4.766 1 98.25 292 PHE A CA 1
ATOM 2275 C C . PHE A 1 292 ? -16.953 -7.75 4.539 1 98.25 292 PHE A C 1
ATOM 2277 O O . PHE A 1 292 ? -17.047 -7.285 3.4 1 98.25 292 PHE A O 1
ATOM 2284 N N . THR A 1 293 ? -17.375 -7.117 5.625 1 98.25 293 THR A N 1
ATOM 2285 C CA . THR A 1 293 ? -17.922 -5.766 5.613 1 98.25 293 THR A CA 1
ATOM 2286 C C . THR A 1 293 ? -17.156 -4.863 6.574 1 98.25 293 THR A C 1
ATOM 2288 O O . THR A 1 293 ? -16.906 -5.238 7.723 1 98.25 293 THR A O 1
ATOM 2291 N N . LEU A 1 294 ? -16.75 -3.699 6.074 1 98 294 LEU A N 1
ATOM 2292 C CA . LEU A 1 294 ? -16 -2.736 6.883 1 98 294 LEU A CA 1
ATOM 2293 C C . LEU A 1 294 ? -16.906 -1.576 7.301 1 98 294 LEU A C 1
ATOM 2295 O O . LEU A 1 294 ? -17.625 -1.018 6.473 1 98 294 LEU A O 1
ATOM 2299 N N . ALA A 1 295 ? -16.906 -1.249 8.555 1 97.75 295 ALA A N 1
ATOM 2300 C CA . ALA A 1 295 ? -17.484 -0.004 9.062 1 97.75 295 ALA A CA 1
ATOM 2301 C C . ALA A 1 295 ? -16.391 0.927 9.586 1 97.75 295 ALA A C 1
ATOM 2303 O O . ALA A 1 295 ? -15.461 0.486 10.273 1 97.75 295 ALA A O 1
ATOM 2304 N N . THR A 1 296 ? -16.453 2.188 9.227 1 96.75 296 THR A N 1
ATOM 2305 C CA . THR A 1 296 ? -15.477 3.16 9.695 1 96.75 296 THR A CA 1
ATOM 2306 C C . THR A 1 296 ? -16.141 4.5 10 1 96.75 296 THR A C 1
ATOM 2308 O O . THR A 1 296 ? -17.156 4.852 9.383 1 96.75 296 THR A O 1
ATOM 2311 N N . ASN A 1 297 ? -15.57 5.23 10.844 1 95.69 297 ASN A N 1
ATOM 2312 C CA . ASN A 1 297 ? -16.188 6.426 11.422 1 95.69 297 ASN A CA 1
ATOM 2313 C C . ASN A 1 297 ? -15.812 7.676 10.625 1 95.69 297 ASN A C 1
ATOM 2315 O O . ASN A 1 297 ? -14.742 7.742 10.023 1 95.69 297 ASN A O 1
ATOM 2319 N N . VAL A 1 298 ? -16.766 8.648 10.625 1 96.75 298 VAL A N 1
ATOM 2320 C CA . VAL A 1 298 ? -16.484 9.984 10.117 1 96.75 298 VAL A CA 1
ATOM 2321 C C . VAL A 1 298 ? -15.773 10.805 11.188 1 96.75 298 VAL A C 1
ATOM 2323 O O . VAL A 1 298 ? -16.297 10.984 12.289 1 96.75 298 VAL A O 1
ATOM 2326 N N . ILE A 1 299 ? -14.609 11.352 10.805 1 95.19 299 ILE A N 1
ATOM 2327 C CA . ILE A 1 299 ? -13.836 12.031 11.836 1 95.19 299 ILE A CA 1
ATOM 2328 C C . ILE A 1 299 ? -13.805 13.531 11.555 1 95.19 299 ILE A C 1
ATOM 2330 O O . ILE A 1 299 ? -13.422 14.328 12.422 1 95.19 299 ILE A O 1
ATOM 2334 N N . ALA A 1 300 ? -14.18 13.922 10.375 1 96.19 300 ALA A N 1
ATOM 2335 C CA . ALA A 1 300 ? -14.227 15.344 10.039 1 96.19 300 ALA A CA 1
ATOM 2336 C C . ALA A 1 300 ? -15.141 15.586 8.836 1 96.19 300 ALA A C 1
ATOM 2338 O O . ALA A 1 300 ? -15.367 14.688 8.023 1 96.19 300 ALA A O 1
ATOM 2339 N N . VAL A 1 301 ? -15.68 16.719 8.75 1 95.44 301 VAL A N 1
ATOM 2340 C CA . VAL A 1 301 ? -16.469 17.203 7.625 1 95.44 301 VAL A CA 1
ATOM 2341 C C . VAL A 1 301 ? -16.109 18.656 7.32 1 95.44 301 VAL A C 1
ATOM 2343 O O . VAL A 1 301 ? -15.68 19.391 8.211 1 95.44 301 VAL A O 1
ATOM 2346 N N . ARG A 1 302 ? -16.141 18.984 6.066 1 92.06 302 ARG A N 1
ATOM 2347 C CA . ARG A 1 302 ? -15.836 20.344 5.648 1 92.06 302 ARG A CA 1
ATOM 2348 C C . ARG A 1 302 ? -16.75 20.797 4.516 1 92.06 302 ARG A C 1
ATOM 2350 O O . ARG A 1 302 ? -17.047 20.016 3.6 1 92.06 302 ARG A O 1
ATOM 2357 N N . ALA A 1 303 ? -17.297 21.969 4.633 1 83 303 ALA A N 1
ATOM 2358 C CA . ALA A 1 303 ? -18.031 22.531 3.504 1 83 303 ALA A CA 1
ATOM 2359 C C . ALA A 1 303 ? -17.078 23.016 2.416 1 83 303 ALA A C 1
ATOM 2361 O O . ALA A 1 303 ? -16.016 23.594 2.715 1 83 303 ALA A O 1
ATOM 2362 N N . GLU A 1 304 ? -17.203 22.578 1.217 1 68.19 304 GLU A N 1
ATOM 2363 C CA . GLU A 1 304 ? -16.297 22.984 0.149 1 68.19 304 GLU A CA 1
ATOM 2364 C C . GLU A 1 304 ? -16.562 24.422 -0.283 1 68.19 304 GLU A C 1
ATOM 2366 O O . GLU A 1 304 ? -15.68 25.078 -0.858 1 68.19 304 GLU A O 1
ATOM 2371 N N . ASP A 1 305 ? -17.797 24.938 -0.074 1 59.5 305 ASP A N 1
ATOM 2372 C CA . ASP A 1 305 ? -18.016 26.359 -0.344 1 59.5 305 ASP A CA 1
ATOM 2373 C C . ASP A 1 305 ? -17.141 27.219 0.55 1 59.5 305 ASP A C 1
ATOM 2375 O O . ASP A 1 305 ? -16.984 28.422 0.301 1 59.5 305 ASP A O 1
ATOM 2379 N N . GLU A 1 306 ? -16.703 26.672 1.596 1 52 306 GLU A N 1
ATOM 2380 C CA . GLU A 1 306 ? -15.828 27.469 2.455 1 52 306 GLU A CA 1
ATOM 2381 C C . GLU A 1 306 ? -14.578 27.906 1.708 1 52 306 GLU A C 1
ATOM 2383 O O . GLU A 1 306 ? -13.969 28.922 2.053 1 52 306 GLU A O 1
ATOM 2388 N N . ASP A 1 307 ? -14.117 27.156 0.626 1 50.09 307 ASP A N 1
ATOM 2389 C CA . ASP A 1 307 ? -12.891 27.5 -0.093 1 50.09 307 ASP A CA 1
ATOM 2390 C C . ASP A 1 307 ? -13.141 28.609 -1.106 1 50.09 307 ASP A C 1
ATOM 2392 O O . ASP A 1 307 ? -12.234 29.391 -1.421 1 50.09 307 ASP A O 1
ATOM 2396 N N . SER A 1 308 ? -14.219 28.438 -2.002 1 44.56 308 SER A N 1
ATOM 2397 C CA . SER A 1 308 ? -14.367 29.391 -3.09 1 44.56 308 SER A CA 1
ATOM 2398 C C . SER A 1 308 ? -15.578 30.297 -2.869 1 44.56 308 SER A C 1
ATOM 2400 O O . SER A 1 308 ? -16.031 30.969 -3.793 1 44.56 308 SER A O 1
ATOM 2402 N N . GLY A 1 309 ? -15.844 30.75 -1.667 1 42.66 309 GLY A N 1
ATOM 2403 C CA . GLY A 1 309 ? -16.984 31.641 -1.556 1 42.66 309 GLY A CA 1
ATOM 2404 C C . GLY A 1 309 ? -18.188 31.188 -2.373 1 42.66 309 GLY A C 1
ATOM 2405 O O . GLY A 1 309 ? -19.172 31.922 -2.51 1 42.66 309 GLY A O 1
ATOM 2406 N N . GLY A 1 310 ? -18.062 30.266 -3.365 1 41.69 310 GLY A N 1
ATOM 2407 C CA . GLY A 1 310 ? -19.172 29.969 -4.258 1 41.69 310 GLY A CA 1
ATOM 2408 C C . GLY A 1 310 ? -20.172 29 -3.668 1 41.69 310 GLY A C 1
ATOM 2409 O O . GLY A 1 310 ? -19.891 28.359 -2.646 1 41.69 310 GLY A O 1
ATOM 2410 N N . VAL A 1 311 ? -21.469 28.984 -4.012 1 45.09 311 VAL A N 1
ATOM 2411 C CA . VAL A 1 311 ? -22.734 28.312 -3.742 1 45.09 311 VAL A CA 1
ATOM 2412 C C . VAL A 1 311 ? -22.594 26.812 -3.99 1 45.09 311 VAL A C 1
ATOM 2414 O O . VAL A 1 311 ? -23.562 26.141 -4.324 1 45.09 311 VAL A O 1
ATOM 2417 N N . SER A 1 312 ? -21.422 26.156 -4.145 1 58.5 312 SER A N 1
ATOM 2418 C CA . SER A 1 312 ? -21.531 24.75 -4.496 1 58.5 312 SER A CA 1
ATOM 2419 C C . SER A 1 312 ? -21.844 23.906 -3.268 1 58.5 312 SER A C 1
ATOM 2421 O O . SER A 1 312 ? -21.406 24.219 -2.158 1 58.5 312 SER A O 1
ATOM 2423 N N . GLY A 1 313 ? -23.016 23.328 -3.002 1 80.88 313 GLY A N 1
ATOM 2424 C CA . GLY A 1 313 ? -23.625 22.438 -2.027 1 80.88 313 GLY A CA 1
ATOM 2425 C C . GLY A 1 313 ? -22.828 21.172 -1.779 1 80.88 313 GLY A C 1
ATOM 2426 O O . GLY A 1 313 ? -23.297 20.25 -1.104 1 80.88 313 GLY A O 1
ATOM 2427 N N . LYS A 1 314 ? -21.484 21.141 -2.24 1 90.19 314 LYS A N 1
ATOM 2428 C CA . LYS A 1 314 ? -20.656 19.953 -2.062 1 90.19 314 LYS A CA 1
ATOM 2429 C C . LYS A 1 314 ? -19.906 19.984 -0.732 1 90.19 314 LYS A C 1
ATOM 2431 O O . LYS A 1 314 ? -19.453 21.047 -0.304 1 90.19 314 LYS A O 1
ATOM 2436 N N . ARG A 1 315 ? -19.75 18.875 -0.054 1 94.25 315 ARG A N 1
ATOM 2437 C CA . ARG A 1 315 ? -19.031 18.766 1.211 1 94.25 315 ARG A CA 1
ATOM 2438 C C . ARG A 1 315 ? -17.953 17.688 1.132 1 94.25 315 ARG A C 1
ATOM 2440 O O . ARG A 1 315 ? -18 16.812 0.252 1 94.25 315 ARG A O 1
ATOM 2447 N N . ALA A 1 316 ? -16.938 17.875 1.927 1 96.62 316 ALA A N 1
ATOM 2448 C CA . ALA A 1 316 ? -15.938 16.828 2.107 1 96.62 316 ALA A CA 1
ATOM 2449 C C . ALA A 1 316 ? -16.156 16.094 3.426 1 96.62 316 ALA A C 1
ATOM 2451 O O . ALA A 1 316 ? -16.5 16.703 4.438 1 96.62 316 ALA A O 1
ATOM 2452 N N . VAL A 1 317 ? -15.977 14.828 3.371 1 97.56 317 VAL A N 1
ATOM 2453 C CA . VAL A 1 317 ? -16.016 13.977 4.555 1 97.56 317 VAL A CA 1
ATOM 2454 C C . VAL A 1 317 ? -14.695 13.227 4.699 1 97.56 317 VAL A C 1
ATOM 2456 O O . VAL A 1 317 ? -14.117 12.773 3.709 1 97.56 317 VAL A O 1
ATOM 2459 N N . TYR A 1 318 ? -14.195 13.164 5.914 1 97.75 318 TYR A N 1
ATOM 2460 C CA . TYR A 1 318 ? -12.961 12.453 6.234 1 97.75 318 TYR A CA 1
ATOM 2461 C C . TYR A 1 318 ? -13.25 11.25 7.133 1 97.75 318 TYR A C 1
ATOM 2463 O O . TYR A 1 318 ? -13.867 11.391 8.188 1 97.75 318 TYR A O 1
ATOM 2471 N N . LEU A 1 319 ? -12.781 10.102 6.68 1 97.62 319 LEU A N 1
ATOM 2472 C CA . LEU A 1 319 ? -13.008 8.875 7.43 1 97.62 319 LEU A CA 1
ATOM 2473 C C . LEU A 1 319 ? -11.781 8.508 8.266 1 97.62 319 LEU A C 1
ATOM 2475 O O . LEU A 1 319 ? -10.688 9.016 8.016 1 97.62 319 LEU A O 1
ATOM 2479 N N . ALA A 1 320 ? -12.023 7.629 9.242 1 96.19 320 ALA A N 1
ATOM 2480 C CA . ALA A 1 320 ? -10.953 7.164 10.117 1 96.19 320 ALA A CA 1
ATOM 2481 C C . ALA A 1 320 ? -10.062 6.145 9.414 1 96.19 320 ALA A C 1
ATOM 2483 O O . ALA A 1 320 ? -8.984 5.809 9.898 1 96.19 320 ALA A O 1
ATOM 2484 N N . ASP A 1 321 ? -10.508 5.609 8.289 1 96.38 321 ASP A N 1
ATOM 2485 C CA . ASP A 1 321 ? -9.766 4.668 7.461 1 96.38 321 ASP A CA 1
ATOM 2486 C C . ASP A 1 321 ? -9.719 5.137 6.008 1 96.38 321 ASP A C 1
ATOM 2488 O O . ASP A 1 321 ? -10.492 6.004 5.605 1 96.38 321 ASP A O 1
ATOM 2492 N N . GLY A 1 322 ? -8.734 4.582 5.254 1 96.31 322 GLY A N 1
ATOM 2493 C CA . GLY A 1 322 ? -8.602 5.094 3.898 1 96.31 322 GLY A CA 1
ATOM 2494 C C . GLY A 1 322 ? -7.855 4.148 2.977 1 96.31 322 GLY A C 1
ATOM 2495 O O . GLY A 1 322 ? -7.824 2.938 3.213 1 96.31 322 GLY A O 1
ATOM 2496 N N . MET A 1 323 ? -7.348 4.727 1.956 1 95.25 323 MET A N 1
ATOM 2497 C CA . MET A 1 323 ? -6.766 3.99 0.838 1 95.25 323 MET A CA 1
ATOM 2498 C C . MET A 1 323 ? -5.512 3.242 1.276 1 95.25 323 MET A C 1
ATOM 2500 O O . MET A 1 323 ? -5.195 2.178 0.739 1 95.25 323 MET A O 1
ATOM 2504 N N . TYR A 1 324 ? -4.734 3.68 2.242 1 95.62 324 TYR A N 1
ATOM 2505 C CA . TYR A 1 324 ? -3.473 3.066 2.643 1 95.62 324 TYR A CA 1
ATOM 2506 C C . TYR A 1 324 ? -3.709 1.924 3.623 1 95.62 324 TYR A C 1
ATOM 2508 O O . TYR A 1 324 ? -2.803 1.13 3.891 1 95.62 324 TYR A O 1
ATOM 2516 N N . SER A 1 325 ? -4.93 1.867 4.117 1 95.5 325 SER A N 1
ATOM 2517 C CA . SER A 1 325 ? -5.289 0.794 5.039 1 95.5 325 SER A CA 1
ATOM 2518 C C . SER A 1 325 ? -6.355 -0.116 4.438 1 95.5 325 SER A C 1
ATOM 2520 O O . SER A 1 325 ? -6.16 -0.688 3.365 1 95.5 325 SER A O 1
ATOM 2522 N N . ASN A 1 326 ? -7.598 -0.14 5.059 1 96.56 326 ASN A N 1
ATOM 2523 C CA . ASN A 1 326 ? -8.562 -1.168 4.684 1 96.56 326 ASN A CA 1
ATOM 2524 C C . ASN A 1 326 ? -9.273 -0.821 3.379 1 96.56 326 ASN A C 1
ATOM 2526 O O . ASN A 1 326 ? -9.82 -1.701 2.709 1 96.56 326 ASN A O 1
ATOM 2530 N N . ILE A 1 327 ? -9.344 0.396 2.998 1 97.12 327 ILE A N 1
ATOM 2531 C CA . ILE A 1 327 ? -10.086 0.784 1.805 1 97.12 327 ILE A CA 1
ATOM 2532 C C . ILE A 1 327 ? -9.125 0.94 0.627 1 97.12 327 ILE A C 1
ATOM 2534 O O . ILE A 1 327 ? -9.258 1.878 -0.163 1 97.12 327 ILE A O 1
ATOM 2538 N N . ASN A 1 328 ? -8.148 0.156 0.539 1 94.31 328 ASN A N 1
ATOM 2539 C CA . ASN A 1 328 ? -7.152 0.214 -0.521 1 94.31 328 ASN A CA 1
ATOM 2540 C C . ASN A 1 328 ? -7.762 -0.09 -1.887 1 94.31 328 ASN A C 1
ATOM 2542 O O . ASN A 1 328 ? -7.176 0.24 -2.92 1 94.31 328 ASN A O 1
ATOM 2546 N N . ALA A 1 329 ? -9.008 -0.685 -1.931 1 91.75 329 ALA A N 1
ATOM 2547 C CA . ALA A 1 329 ? -9.742 -0.898 -3.172 1 91.75 329 ALA A CA 1
ATOM 2548 C C . ALA A 1 329 ? -9.953 0.417 -3.918 1 91.75 329 ALA A C 1
ATOM 2550 O O . ALA A 1 329 ? -10.156 0.423 -5.133 1 91.75 329 ALA A O 1
ATOM 2551 N N . ALA A 1 330 ? -9.875 1.482 -3.178 1 92.38 330 ALA A N 1
ATOM 2552 C CA . ALA A 1 330 ? -10.055 2.807 -3.768 1 92.38 330 ALA A CA 1
ATOM 2553 C C . ALA A 1 330 ? -8.93 3.127 -4.75 1 92.38 330 ALA A C 1
ATOM 2555 O O . ALA A 1 330 ? -9.078 4 -5.605 1 92.38 330 ALA A O 1
ATOM 2556 N N . MET A 1 331 ? -7.812 2.441 -4.617 1 87.44 331 MET A N 1
ATOM 2557 C CA . MET A 1 331 ? -6.672 2.668 -5.5 1 87.44 331 MET A CA 1
ATOM 2558 C C . MET A 1 331 ? -6.938 2.09 -6.887 1 87.44 331 MET A C 1
ATOM 2560 O O . MET A 1 331 ? -6.273 2.463 -7.859 1 87.44 331 MET A O 1
ATOM 2564 N N . TRP A 1 332 ? -7.887 1.181 -6.887 1 80.94 332 TRP A N 1
ATOM 2565 C CA . TRP A 1 332 ? -8.094 0.408 -8.109 1 80.94 332 TRP A CA 1
ATOM 2566 C C . TRP A 1 332 ? -9.492 0.639 -8.664 1 80.94 332 TRP A C 1
ATOM 2568 O O . TRP A 1 332 ? -10.484 0.205 -8.07 1 80.94 332 TRP A O 1
ATOM 2578 N N . PRO A 1 333 ? -9.523 1.258 -9.75 1 74.62 333 PRO A N 1
ATOM 2579 C CA . PRO A 1 333 ? -10.836 1.568 -10.328 1 74.62 333 PRO A CA 1
ATOM 2580 C C . PRO A 1 333 ? -11.734 0.341 -10.438 1 74.62 333 PRO A C 1
ATOM 2582 O O . PRO A 1 333 ? -11.289 -0.716 -10.891 1 74.62 333 PRO A O 1
ATOM 2585 N N . GLY A 1 334 ? -12.906 0.41 -9.93 1 75.25 334 GLY A N 1
ATOM 2586 C CA . GLY A 1 334 ? -13.906 -0.633 -10.094 1 75.25 334 GLY A CA 1
ATOM 2587 C C . GLY A 1 334 ? -13.93 -1.623 -8.945 1 75.25 334 GLY A C 1
ATOM 2588 O O . GLY A 1 334 ? -14.82 -2.473 -8.867 1 75.25 334 GLY A O 1
ATOM 2589 N N . GLU A 1 335 ? -13.016 -1.523 -8.062 1 80.69 335 GLU A N 1
ATOM 2590 C CA . GLU A 1 335 ? -12.883 -2.504 -6.988 1 80.69 335 GLU A CA 1
ATOM 2591 C C . GLU A 1 335 ? -13.719 -2.105 -5.773 1 80.69 335 GLU A C 1
ATOM 2593 O O . GLU A 1 335 ? -14.195 -2.967 -5.031 1 80.69 335 GLU A O 1
ATOM 2598 N N . LEU A 1 336 ? -13.914 -0.85 -5.641 1 86.44 336 LEU A N 1
ATOM 2599 C CA . LEU A 1 336 ? -14.555 -0.373 -4.422 1 86.44 336 LEU A CA 1
ATOM 2600 C C . LEU A 1 336 ? -16.078 -0.422 -4.547 1 86.44 336 LEU A C 1
ATOM 2602 O O . LEU A 1 336 ? -16.641 0.048 -5.539 1 86.44 336 LEU A O 1
ATOM 2606 N N . THR A 1 337 ? -16.672 -1.044 -3.584 1 89.25 337 THR A N 1
ATOM 2607 C CA . THR A 1 337 ? -18.141 -1.008 -3.504 1 89.25 337 THR A CA 1
ATOM 2608 C C . THR A 1 337 ? -18.609 0.337 -2.963 1 89.25 337 THR A C 1
ATOM 2610 O O . THR A 1 337 ? -17.984 0.918 -2.082 1 89.25 337 THR A O 1
ATOM 2613 N N . PHE A 1 338 ? -19.703 0.752 -3.49 1 93.88 338 PHE A N 1
ATOM 2614 C CA . PHE A 1 338 ? -20.266 2.012 -3.014 1 93.88 338 PHE A CA 1
ATOM 2615 C C . PHE A 1 338 ? -20.75 1.878 -1.575 1 93.88 338 PHE A C 1
ATOM 2617 O O . PHE A 1 338 ? -21.438 0.912 -1.231 1 93.88 338 PHE A O 1
ATOM 2624 N N . PRO A 1 339 ? -20.422 2.816 -0.739 1 96.75 339 PRO A N 1
ATOM 2625 C CA . PRO A 1 339 ? -20.734 2.68 0.685 1 96.75 339 PRO A CA 1
ATOM 2626 C C . PRO A 1 339 ? -22.156 3.119 1.02 1 96.75 339 PRO A C 1
ATOM 2628 O O . PRO A 1 339 ? -22.797 3.822 0.23 1 96.75 339 PRO A O 1
ATOM 2631 N N . THR A 1 340 ? -22.688 2.654 2.127 1 97 340 THR A N 1
ATOM 2632 C CA . THR A 1 340 ? -23.844 3.227 2.801 1 97 340 THR A CA 1
ATOM 2633 C C . THR A 1 340 ? -23.422 3.982 4.059 1 97 340 THR A C 1
ATOM 2635 O O . THR A 1 340 ? -22.328 3.752 4.59 1 97 340 THR A O 1
ATOM 2638 N N . VAL A 1 341 ? -24.25 4.941 4.453 1 98.12 341 VAL A N 1
ATOM 2639 C CA . VAL A 1 341 ? -23.969 5.723 5.652 1 98.12 341 VAL A CA 1
ATOM 2640 C C . VAL A 1 341 ? -24.953 5.355 6.758 1 98.12 341 VAL A C 1
ATOM 2642 O O . VAL A 1 341 ? -26.156 5.246 6.516 1 98.12 341 VAL A O 1
ATOM 2645 N N . VAL A 1 342 ? -24.391 5.102 7.906 1 97.44 342 VAL A N 1
ATOM 2646 C CA . VAL A 1 342 ? -25.172 4.715 9.078 1 97.44 342 VAL A CA 1
ATOM 2647 C C . VAL A 1 342 ? -25.031 5.773 10.172 1 97.44 342 VAL A C 1
ATOM 2649 O O . VAL A 1 342 ? -23.922 6.234 10.445 1 97.44 342 VAL A O 1
ATOM 2652 N N . ARG A 1 343 ? -26.156 6.102 10.781 1 96.19 343 ARG A N 1
ATOM 2653 C CA . ARG A 1 343 ? -26.156 7.098 11.844 1 96.19 343 ARG A CA 1
ATOM 2654 C C . ARG A 1 343 ? -25.391 6.594 13.062 1 96.19 343 ARG A C 1
ATOM 2656 O O . ARG A 1 343 ? -25.594 5.469 13.516 1 96.19 343 ARG A O 1
ATOM 2663 N N . GLY A 1 344 ? -24.453 7.434 13.492 1 93.88 344 GLY A N 1
ATOM 2664 C CA . GLY A 1 344 ? -23.734 7.137 14.727 1 93.88 344 GLY A CA 1
ATOM 2665 C C . GLY A 1 344 ? -24.031 8.125 15.836 1 93.88 344 GLY A C 1
ATOM 2666 O O . GLY A 1 344 ? -25.047 8.836 15.789 1 93.88 344 GLY A O 1
ATOM 2667 N N . ARG A 1 345 ? -23.266 7.984 16.922 1 89.81 345 ARG A N 1
ATOM 2668 C CA . ARG A 1 345 ? -23.344 8.992 17.969 1 89.81 345 ARG A CA 1
ATOM 2669 C C . ARG A 1 345 ? -22.484 10.211 17.625 1 89.81 345 ARG A C 1
ATOM 2671 O O . ARG A 1 345 ? -21.266 10.141 17.641 1 89.81 345 ARG A O 1
ATOM 2678 N N . ARG A 1 346 ? -23.172 11.25 17.391 1 88.38 346 ARG A N 1
ATOM 2679 C CA . ARG A 1 346 ? -22.531 12.461 16.906 1 88.38 346 ARG A CA 1
ATOM 2680 C C . ARG A 1 346 ? -21.938 13.281 18.047 1 88.38 346 ARG A C 1
ATOM 2682 O O . ARG A 1 346 ? -22.406 13.188 19.188 1 88.38 346 ARG A O 1
ATOM 2689 N N . MET A 1 347 ? -20.891 13.922 17.688 1 78.06 347 MET A N 1
ATOM 2690 C CA . MET A 1 347 ? -20.328 14.852 18.672 1 78.06 347 MET A CA 1
ATOM 2691 C C . MET A 1 347 ? -21.281 16.016 18.938 1 78.06 347 MET A C 1
ATOM 2693 O O . MET A 1 347 ? -21.875 16.547 18 1 78.06 347 MET A O 1
ATOM 2697 N N . ARG A 1 348 ? -21.719 16.172 20.141 1 62.81 348 ARG A N 1
ATOM 2698 C CA . ARG A 1 348 ? -22.688 17.203 20.516 1 62.81 348 ARG A CA 1
ATOM 2699 C C . ARG A 1 348 ? -22.219 18.578 20.078 1 62.81 348 ARG A C 1
ATOM 2701 O O . ARG A 1 348 ? -21.047 18.938 20.234 1 62.81 348 ARG A O 1
ATOM 2708 N N . ALA A 1 349 ? -23.062 19.172 19.172 1 54.28 349 ALA A N 1
ATOM 2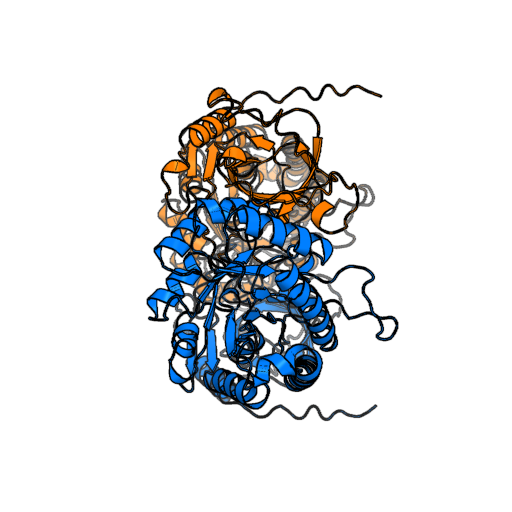709 C CA . ALA A 1 349 ? -22.797 20.562 18.781 1 54.28 349 ALA A CA 1
ATOM 2710 C C . ALA A 1 349 ? -22.75 21.469 20 1 54.28 349 ALA A C 1
ATOM 2712 O O . ALA A 1 349 ? -23.5 21.266 20.969 1 54.28 349 ALA A O 1
ATOM 2713 N N . MET A 1 350 ? -21.625 22.094 20.359 1 50.81 350 MET A N 1
ATOM 2714 C CA . MET A 1 350 ? -21.594 23.047 21.453 1 50.81 350 MET A CA 1
ATOM 2715 C C . MET A 1 350 ? -22.703 24.078 21.312 1 50.81 350 MET A C 1
ATOM 2717 O O . MET A 1 350 ? -22.969 24.578 20.219 1 50.81 350 MET A O 1
ATOM 2721 N N . ASP A 1 351 ? -23.766 24.062 22.094 1 44.94 351 ASP A N 1
ATOM 2722 C CA . ASP A 1 351 ? -24.781 25.094 22.141 1 44.94 351 ASP A CA 1
ATOM 2723 C C . ASP A 1 351 ? -24.172 26.484 21.969 1 44.94 351 ASP A C 1
ATOM 2725 O O . ASP A 1 351 ? -23.203 26.828 22.656 1 44.94 351 ASP A O 1
ATOM 2729 N N . GLU A 1 352 ? -24.281 27.109 20.797 1 43.94 352 GLU A N 1
ATOM 2730 C CA . GLU A 1 352 ? -23.844 28.484 20.578 1 43.94 352 GLU A CA 1
ATOM 2731 C C . GLU A 1 352 ? -23.984 29.312 21.859 1 43.94 352 GLU A C 1
ATOM 2733 O O . GLU A 1 352 ? -23.234 30.266 22.062 1 43.94 352 GLU A O 1
ATOM 2738 N N . ALA A 1 353 ? -25.109 29.094 22.672 1 44.59 353 ALA A N 1
ATOM 2739 C CA . ALA A 1 353 ? -25.438 29.891 23.844 1 44.59 353 ALA A CA 1
ATOM 2740 C C . ALA A 1 353 ? -24.312 29.828 24.891 1 44.59 353 ALA A C 1
ATOM 2742 O O . ALA A 1 353 ? -24.234 30.672 25.781 1 44.59 353 ALA A O 1
ATOM 2743 N N . GLU A 1 354 ? -23.609 28.781 24.875 1 44.84 354 GLU A N 1
ATOM 2744 C CA . GLU A 1 354 ? -22.609 28.672 25.938 1 44.84 354 GLU A CA 1
ATOM 2745 C C . GLU A 1 354 ? -21.328 29.406 25.562 1 44.84 354 GLU A C 1
ATOM 2747 O O . GLU A 1 354 ? -20.406 29.516 26.375 1 44.84 354 GLU A O 1
ATOM 2752 N N . VAL A 1 355 ? -21.172 29.844 24.312 1 44.38 355 VAL A N 1
ATOM 2753 C CA . VAL A 1 355 ? -20.031 30.672 23.922 1 44.38 355 VAL A CA 1
ATOM 2754 C C . VAL A 1 355 ? -20.297 32.125 24.312 1 44.38 355 VAL A C 1
ATOM 2756 O O . VAL A 1 355 ? -21.359 32.688 24.031 1 44.38 355 VAL A O 1
ATOM 2759 N N . ALA A 1 356 ? -19.672 32.75 25.266 1 40.53 356 ALA A N 1
ATOM 2760 C CA . ALA A 1 356 ? -19.844 34.094 25.75 1 40.53 356 ALA A CA 1
ATOM 2761 C C . ALA A 1 356 ? -19.969 35.094 24.594 1 40.53 356 ALA A C 1
ATOM 2763 O O . ALA A 1 356 ? -19.219 35 23.609 1 40.53 356 ALA A O 1
ATOM 2764 N N . PRO A 1 357 ? -21.125 35.938 24.438 1 36.38 357 PRO A N 1
ATOM 2765 C CA . PRO A 1 357 ? -21.375 36.938 23.406 1 36.38 357 PRO A CA 1
ATOM 2766 C C . PRO A 1 357 ? -20.188 37.875 23.188 1 36.38 357 PRO A C 1
ATOM 2768 O O . PRO A 1 357 ? -19.734 38.531 24.125 1 36.38 357 PRO A O 1
ATOM 2771 N N . VAL A 1 358 ? -19.125 37.594 22.469 1 35.97 358 VAL A N 1
ATOM 2772 C CA . VAL A 1 358 ? -18.359 38.781 22.172 1 35.97 358 VAL A CA 1
ATOM 2773 C C . VAL A 1 358 ? -19.266 39.844 21.516 1 35.97 358 VAL A C 1
ATOM 2775 O O . VAL A 1 358 ? -20.281 39.5 20.922 1 35.97 358 VAL A O 1
ATOM 2778 N N . SER A 1 359 ? -19.016 41.188 21.766 1 31.36 359 SER A N 1
ATOM 2779 C CA . SER A 1 359 ? -19.781 42.344 21.266 1 31.36 359 SER A CA 1
ATOM 2780 C C . SER A 1 359 ? -20.031 42.219 19.766 1 31.36 359 SER A C 1
ATOM 2782 O O . SER A 1 359 ? -19.125 41.875 19 1 31.36 359 SER A O 1
ATOM 2784 N N . PRO A 1 360 ? -21.344 42.125 19.328 1 27.64 360 PRO A N 1
ATOM 2785 C CA . PRO A 1 360 ? -21.859 41.969 17.969 1 27.64 360 PRO A CA 1
ATOM 2786 C C . PRO A 1 360 ? -21.234 42.969 16.984 1 27.64 360 PRO A C 1
ATOM 2788 O O . PRO A 1 360 ? -21.375 44.188 17.172 1 27.64 360 PRO A O 1
ATOM 2791 N N . VAL A 1 361 ? -20.016 43.062 16.531 1 31.38 361 VAL A N 1
ATOM 2792 C CA . VAL A 1 361 ? -20.078 43.875 15.32 1 31.38 361 VAL A CA 1
ATOM 2793 C C . VAL A 1 361 ? -21.188 43.375 14.414 1 31.38 361 VAL A C 1
ATOM 2795 O O . VAL A 1 361 ? -21.359 42.156 14.227 1 31.38 361 VAL A O 1
ATOM 2798 N N . SER A 1 362 ? -22.359 44.188 13.992 1 24.05 362 SER A N 1
ATOM 2799 C CA . SER A 1 362 ? -23.641 44.062 13.312 1 24.05 362 SER A CA 1
ATOM 2800 C C . SER A 1 362 ? -23.516 43.25 12.031 1 24.05 362 SER A C 1
ATOM 2802 O O . SER A 1 362 ? -24.5 43.031 11.312 1 24.05 362 SER A O 1
ATOM 2804 N N . ASN A 1 363 ? -22.438 43.094 11.359 1 25.81 363 ASN A N 1
ATOM 2805 C CA . ASN A 1 363 ? -22.828 42.875 9.969 1 25.81 363 ASN A CA 1
ATOM 2806 C C . ASN A 1 363 ? -23.484 41.5 9.797 1 25.81 363 ASN A C 1
ATOM 2808 O O . ASN A 1 363 ? -23 40.5 10.328 1 25.81 363 ASN A O 1
ATOM 2812 N N . ASP A 1 364 ? -24.812 41.375 9.43 1 25.08 364 ASP A N 1
ATOM 2813 C CA . ASP A 1 364 ? -25.938 40.438 9.195 1 25.08 364 ASP A CA 1
ATOM 2814 C C . ASP A 1 364 ? -25.516 39.281 8.281 1 25.08 364 ASP A C 1
ATOM 2816 O O . ASP A 1 364 ? -26.359 38.625 7.684 1 25.08 364 ASP A O 1
ATOM 2820 N N . SER A 1 365 ? -24.422 39.312 7.652 1 26.52 365 SER A N 1
ATOM 2821 C CA . SER A 1 365 ? -24.578 38.281 6.641 1 26.52 365 SER A CA 1
ATOM 2822 C C . SER A 1 365 ? -24.703 36.906 7.281 1 26.52 365 SER A C 1
ATOM 2824 O O . SER A 1 365 ? -23.734 36.375 7.828 1 26.52 365 SER A O 1
ATOM 2826 N N . GLY A 1 366 ? -25.844 36.594 7.961 1 25.42 366 GLY A N 1
ATOM 2827 C CA . GLY A 1 366 ? -26.406 35.469 8.711 1 25.42 366 GLY A CA 1
ATOM 2828 C C . GLY A 1 366 ? -26.234 34.125 8.016 1 25.42 366 GLY A C 1
ATOM 2829 O O . GLY A 1 366 ? -26.938 33.812 7.055 1 25.42 366 GLY A O 1
ATOM 2830 N N . VAL A 1 367 ? -25.078 33.844 7.629 1 28.41 367 VAL A N 1
ATOM 2831 C CA . VAL A 1 367 ? -25.297 32.438 7.227 1 28.41 367 VAL A CA 1
ATOM 2832 C C . VAL A 1 367 ? -25.938 31.672 8.383 1 28.41 367 VAL A C 1
ATOM 2834 O O . VAL A 1 367 ? -25.328 31.531 9.445 1 28.41 367 VAL A O 1
ATOM 2837 N N . GLU A 1 368 ? -27.25 31.75 8.57 1 25.52 368 GLU A N 1
ATOM 2838 C CA . GLU A 1 368 ? -28.062 30.891 9.43 1 25.52 368 GLU A CA 1
ATOM 2839 C C . GLU A 1 368 ? -27.703 29.422 9.234 1 25.52 368 GLU A C 1
ATOM 2841 O O . GLU A 1 368 ? -27.828 28.891 8.125 1 25.52 368 GLU A O 1
ATOM 2846 N N . PHE A 1 369 ? -26.641 29.031 9.852 1 27.33 369 PHE A N 1
ATOM 2847 C CA . PHE A 1 369 ? -26.688 27.594 10.031 1 27.33 369 PHE A CA 1
ATOM 2848 C C . PHE A 1 369 ? -28.047 27.141 10.531 1 27.33 369 PHE A C 1
ATOM 2850 O O . PHE A 1 369 ? -28.531 27.625 11.555 1 27.33 369 PHE A O 1
ATOM 2857 N N . ASP A 1 370 ? -28.984 27.047 9.617 1 27.5 370 ASP A N 1
ATOM 2858 C CA . ASP A 1 370 ? -30.25 26.469 10.047 1 27.5 370 ASP A CA 1
ATOM 2859 C C . ASP A 1 370 ? -30.031 25.422 11.133 1 27.5 370 ASP A C 1
ATOM 2861 O O . ASP A 1 370 ? -29.422 24.375 10.891 1 27.5 370 ASP A O 1
ATOM 2865 N N . GLU A 1 371 ? -29.797 25.859 12.375 1 30.45 371 GLU A N 1
ATOM 2866 C CA . GLU A 1 371 ? -29.828 25.141 13.641 1 30.45 371 GLU A CA 1
ATOM 2867 C C . GLU A 1 371 ? -30.906 24.062 13.641 1 30.45 371 GLU A C 1
ATOM 2869 O O . GLU A 1 371 ? -31.062 23.328 14.625 1 30.45 371 GLU A O 1
ATOM 2874 N N . SER A 1 372 ? -32 24.422 12.914 1 30.22 372 SER A N 1
ATOM 2875 C CA . SER A 1 372 ? -33.219 23.688 13.258 1 30.22 372 SER A CA 1
ATOM 2876 C C . SER A 1 372 ? -33 22.172 13.188 1 30.22 372 SER A C 1
ATOM 2878 O O . SER A 1 372 ? -33.5 21.438 14.031 1 30.22 372 SER A O 1
ATOM 2880 N N . GLU A 1 373 ? -32.781 21.719 11.945 1 30.47 373 GLU A N 1
ATOM 2881 C CA . GLU A 1 373 ? -33 20.281 11.875 1 30.47 373 GLU A CA 1
ATOM 2882 C C . GLU A 1 373 ? -31.766 19.516 12.297 1 30.47 373 GLU A C 1
ATOM 2884 O O . GLU A 1 373 ? -31.062 18.953 11.453 1 30.47 373 GLU A O 1
ATOM 2889 N N . GLY A 1 374 ? -30.797 20.141 12.867 1 34.09 374 GLY A N 1
ATOM 2890 C CA . GLY A 1 374 ? -29.969 19.188 13.594 1 34.09 374 GLY A CA 1
ATOM 2891 C C . GLY A 1 374 ? -30.797 18.125 14.32 1 34.09 374 GLY A C 1
ATOM 2892 O O . GLY A 1 374 ? -31.438 18.422 15.328 1 34.09 374 GLY A O 1
ATOM 2893 N N . SER A 1 375 ? -31.469 17.422 13.57 1 34.91 375 SER A N 1
ATOM 2894 C CA . SER A 1 375 ? -32.188 16.281 14.117 1 34.91 375 SER A CA 1
ATOM 2895 C C . SER A 1 375 ? -31.469 15.672 15.305 1 34.91 375 SER A C 1
ATOM 2897 O O . SER A 1 375 ? -30.344 15.18 15.164 1 34.91 375 SER A O 1
ATOM 2899 N N . ASN A 1 376 ? -31.438 16.359 16.438 1 37.78 376 ASN A N 1
ATOM 2900 C CA . ASN A 1 376 ? -31.359 15.469 17.594 1 37.78 376 ASN A CA 1
ATOM 2901 C C . ASN A 1 376 ? -31.906 14.086 17.281 1 37.78 376 ASN A C 1
ATOM 2903 O O . ASN A 1 376 ? -33.062 13.781 17.578 1 37.78 376 ASN A O 1
ATOM 2907 N N . ALA A 1 377 ? -31.75 13.719 16.141 1 42.22 377 ALA A N 1
ATOM 2908 C CA . ALA A 1 377 ? -32.125 12.312 16.031 1 42.22 377 ALA A CA 1
ATOM 2909 C C . ALA A 1 377 ? -31.734 11.547 17.297 1 42.22 377 ALA A C 1
ATOM 2911 O O . ALA A 1 377 ? -30.562 11.492 17.672 1 42.22 377 ALA A O 1
ATOM 2912 N N . GLY A 1 378 ? -32.531 11.648 18.203 1 50.19 378 GLY A N 1
ATOM 2913 C CA . GLY A 1 378 ? -32.5 10.883 19.438 1 50.19 378 GLY A CA 1
ATOM 2914 C C . GLY A 1 378 ? -31.75 9.57 19.312 1 50.19 378 GLY A C 1
ATOM 2915 O O . GLY A 1 378 ? -31.5 9.094 18.203 1 50.19 378 GLY A O 1
ATOM 2916 N N . ASP A 1 379 ? -30.984 9.258 20.422 1 62.41 379 ASP A N 1
ATOM 2917 C CA . ASP A 1 379 ? -30.375 7.953 20.656 1 62.41 379 ASP A CA 1
ATOM 2918 C C . ASP A 1 379 ? -31.109 6.848 19.906 1 62.41 379 ASP A C 1
ATOM 2920 O O . ASP A 1 379 ? -30.547 5.785 19.641 1 62.41 379 ASP A O 1
ATOM 2924 N N . GLY A 1 380 ? -32.219 7.328 19.328 1 76.25 380 GLY A N 1
ATOM 2925 C CA . GLY A 1 380 ? -33 6.262 18.75 1 76.25 380 GLY A CA 1
ATOM 2926 C C . GLY A 1 380 ? -32.625 5.945 17.312 1 76.25 380 GLY A C 1
ATOM 2927 O O . GLY A 1 380 ? -33 4.883 16.797 1 76.25 380 GLY A O 1
ATOM 2928 N N . GLU A 1 381 ? -31.844 6.828 16.672 1 88.25 381 GLU A N 1
ATOM 2929 C CA . GLU A 1 381 ? -31.547 6.574 15.273 1 88.25 381 GLU A CA 1
ATOM 2930 C C . GLU A 1 381 ? -30.156 5.969 15.094 1 88.25 381 GLU A C 1
ATOM 2932 O O . GLU A 1 381 ? -29.766 5.594 13.984 1 88.25 381 GLU A O 1
ATOM 2937 N N . VAL A 1 382 ? -29.5 5.883 16.109 1 92.38 382 VAL A N 1
ATOM 2938 C CA . VAL A 1 382 ? -28.156 5.312 16.047 1 92.38 382 VAL A CA 1
ATOM 2939 C C . VAL A 1 382 ? -28.219 3.885 15.5 1 92.38 382 VAL A C 1
ATOM 2941 O O . VAL A 1 382 ? -29.047 3.088 15.945 1 92.38 382 VAL A O 1
ATOM 2944 N N . GLY A 1 383 ? -27.406 3.662 14.484 1 93.62 383 GLY A N 1
ATOM 2945 C CA . GLY A 1 383 ? -27.375 2.328 13.906 1 93.62 383 GLY A CA 1
ATOM 2946 C C . GLY A 1 383 ? -28.234 2.193 12.664 1 93.62 383 GLY A C 1
ATOM 2947 O O . GLY A 1 383 ? -28.188 1.175 11.977 1 93.62 383 GLY A O 1
ATOM 2948 N N . MET A 1 384 ? -28.984 3.182 12.391 1 94.5 384 MET A N 1
ATOM 2949 C CA . MET A 1 384 ? -29.875 3.125 11.234 1 94.5 384 MET A CA 1
ATOM 2950 C C . MET A 1 384 ? -29.188 3.701 10 1 94.5 384 MET A C 1
ATOM 2952 O O . MET A 1 384 ? -28.453 4.68 10.094 1 94.5 384 MET A O 1
ATOM 2956 N N . ARG A 1 385 ? -29.562 3.121 8.914 1 95.31 385 ARG A N 1
ATOM 2957 C CA . ARG A 1 385 ? -29.062 3.643 7.645 1 95.31 385 ARG A CA 1
ATOM 2958 C C . ARG A 1 385 ? -29.625 5.035 7.375 1 95.31 385 ARG A C 1
ATOM 2960 O O . ARG A 1 385 ? -30.828 5.273 7.547 1 95.31 385 ARG A O 1
ATOM 2967 N N . MET A 1 386 ? -28.734 5.938 7.016 1 95.75 386 MET A N 1
ATOM 2968 C CA . MET A 1 386 ? -29.188 7.285 6.66 1 95.75 386 MET A CA 1
ATOM 2969 C C . MET A 1 386 ? -29.844 7.293 5.285 1 95.75 386 MET A C 1
ATOM 2971 O O . MET A 1 386 ? -29.375 6.617 4.367 1 95.75 386 MET A O 1
ATOM 2975 N N . GLU A 1 387 ? -30.922 8.016 5.207 1 93.12 387 GLU A N 1
ATOM 2976 C CA . GLU A 1 387 ? -31.672 8.164 3.963 1 93.12 387 GLU A CA 1
ATOM 2977 C C . GLU A 1 387 ? -32.125 9.609 3.766 1 93.12 387 GLU A C 1
ATOM 2979 O O . GLU A 1 387 ? -31.828 10.477 4.582 1 93.12 387 GLU A O 1
ATOM 2984 N N . GLY A 1 388 ? -32.75 9.875 2.588 1 92.56 388 GLY A N 1
ATOM 2985 C CA . GLY A 1 388 ? -33.281 11.203 2.332 1 92.56 388 GLY A CA 1
ATOM 2986 C C . GLY A 1 388 ? -32.625 11.891 1.156 1 92.56 388 GLY A C 1
ATOM 2987 O O . GLY A 1 388 ? -32.156 11.234 0.219 1 92.56 388 GLY A O 1
ATOM 2988 N N . ALA A 1 389 ? -32.656 13.172 1.2 1 94.69 389 ALA A N 1
ATOM 2989 C CA . ALA A 1 389 ? -32.094 13.969 0.118 1 94.69 389 ALA A CA 1
ATOM 2990 C C . ALA A 1 389 ? -30.594 13.75 0.016 1 94.69 389 ALA A C 1
ATOM 2992 O O . ALA A 1 389 ? -29.906 13.562 1.03 1 94.69 389 ALA A O 1
ATOM 2993 N N . LEU A 1 390 ? -30.125 13.789 -1.225 1 95.38 390 LEU A N 1
ATOM 2994 C CA . LEU A 1 390 ? -28.719 13.508 -1.468 1 95.38 390 LEU A CA 1
ATOM 2995 C C . LEU A 1 390 ? -27.922 14.805 -1.612 1 95.38 390 LEU A C 1
ATOM 2997 O O . LEU A 1 390 ? -28.484 15.844 -1.965 1 95.38 390 LEU A O 1
ATOM 3001 N N . GLN A 1 391 ? -26.766 14.711 -1.255 1 94.75 391 GLN A N 1
ATOM 3002 C CA . GLN A 1 391 ? -25.766 15.758 -1.424 1 94.75 391 GLN A CA 1
ATOM 3003 C C . GLN A 1 391 ? -24.438 15.188 -1.937 1 94.75 391 GLN A C 1
ATOM 3005 O O . GLN A 1 391 ? -24.094 14.047 -1.626 1 94.75 391 GLN A O 1
ATOM 3010 N N . GLU A 1 392 ? -23.734 15.969 -2.748 1 95.5 392 GLU A N 1
ATOM 3011 C CA . GLU A 1 392 ? -22.453 15.523 -3.283 1 95.5 392 GLU A CA 1
ATOM 3012 C C . GLU A 1 392 ? -21.359 15.641 -2.236 1 95.5 392 GLU A C 1
ATOM 3014 O O . GLU A 1 392 ? -21.25 16.656 -1.542 1 95.5 392 GLU A O 1
ATOM 3019 N N . TYR A 1 393 ? -20.547 14.602 -2.125 1 96.62 393 TYR A N 1
ATOM 3020 C CA . TYR A 1 393 ? -19.438 14.586 -1.182 1 96.62 393 TYR A CA 1
ATOM 3021 C C . TYR A 1 393 ? -18.156 14.141 -1.867 1 96.62 393 TYR A C 1
ATOM 3023 O O . TYR A 1 393 ? -18.188 13.336 -2.803 1 96.62 393 TYR A O 1
ATOM 3031 N N . THR A 1 394 ? -17.016 14.711 -1.508 1 96.69 394 THR A N 1
ATOM 3032 C CA . THR A 1 394 ? -15.734 14.031 -1.621 1 96.69 394 THR A CA 1
ATOM 3033 C C . THR A 1 394 ? -15.422 13.25 -0.347 1 96.69 394 THR A C 1
ATOM 3035 O O . THR A 1 394 ? -15.562 13.773 0.759 1 96.69 394 THR A O 1
ATOM 3038 N N . VAL A 1 395 ? -15.062 12.008 -0.453 1 97.69 395 VAL A N 1
ATOM 3039 C CA . VAL A 1 395 ? -14.766 11.172 0.703 1 97.69 395 VAL A CA 1
ATOM 3040 C C . VAL A 1 395 ? -13.258 10.93 0.789 1 97.69 395 VAL A C 1
ATOM 3042 O O . VAL A 1 395 ? -12.664 10.359 -0.126 1 97.69 395 VAL A O 1
ATOM 3045 N N . TRP A 1 396 ? -12.688 11.406 1.883 1 97.75 396 TRP A N 1
ATOM 3046 C CA . TRP A 1 396 ? -11.25 11.328 2.088 1 97.75 396 TRP A CA 1
ATOM 3047 C C . TRP A 1 396 ? -10.898 10.305 3.166 1 97.75 396 TRP A C 1
ATOM 3049 O O . TRP A 1 396 ? -11.711 10.039 4.059 1 97.75 396 TRP A O 1
ATOM 3059 N N . GLY A 1 397 ? -9.664 9.711 3.006 1 97.31 397 GLY A N 1
ATOM 3060 C CA . GLY A 1 397 ? -9.078 9 4.133 1 97.31 397 GLY A CA 1
ATOM 3061 C C . GLY A 1 397 ? -8.422 9.922 5.141 1 97.31 397 GLY A C 1
ATOM 3062 O O . GLY A 1 397 ? -8.461 11.148 4.992 1 97.31 397 GLY A O 1
ATOM 3063 N N . PRO A 1 398 ? -7.809 9.383 6.113 1 96.56 398 PRO A N 1
ATOM 3064 C CA . PRO A 1 398 ? -7.387 10.188 7.266 1 96.56 398 PRO A CA 1
ATOM 3065 C C . PRO A 1 398 ? -5.98 10.758 7.105 1 96.56 398 PRO A C 1
ATOM 3067 O O . PRO A 1 398 ? -5.566 11.617 7.887 1 96.56 398 PRO A O 1
ATOM 3070 N N . THR A 1 399 ? -5.203 10.289 6.109 1 96.81 399 THR A N 1
ATOM 3071 C CA . THR A 1 399 ? -3.797 10.672 6.043 1 96.81 399 THR A CA 1
ATOM 3072 C C . THR A 1 399 ? -3.648 12.102 5.527 1 96.81 399 THR A C 1
ATOM 3074 O O . THR A 1 399 ? -4.629 12.719 5.098 1 96.81 399 THR A O 1
ATOM 3077 N N . CYS A 1 400 ? -2.426 12.641 5.578 1 95.88 400 CYS A N 1
ATOM 3078 C CA . CYS A 1 400 ? -2.145 13.992 5.094 1 95.88 400 CYS A CA 1
ATOM 3079 C C . CYS A 1 400 ? -1.916 13.992 3.586 1 95.88 400 CYS A C 1
ATOM 3081 O O . CYS A 1 400 ? -1.688 15.047 2.99 1 95.88 400 CYS A O 1
ATOM 3083 N N . ASP A 1 401 ? -2.029 12.805 3.012 1 94.56 401 ASP A N 1
ATOM 3084 C CA . ASP A 1 401 ? -1.764 12.664 1.584 1 94.56 401 ASP A CA 1
ATOM 3085 C C . ASP A 1 401 ? -3.016 12.953 0.762 1 94.56 401 ASP A C 1
ATOM 3087 O O . ASP A 1 401 ? -4.066 12.344 0.977 1 94.56 401 ASP A O 1
ATOM 3091 N N . SER A 1 402 ? -2.834 13.781 -0.247 1 92.94 402 SER A N 1
ATOM 3092 C CA . SER A 1 402 ? -3.959 14.156 -1.098 1 92.94 402 SER A CA 1
ATOM 3093 C C . SER A 1 402 ? -4.367 13 -2.01 1 92.94 402 SER A C 1
ATOM 3095 O O . SER A 1 402 ? -5.438 13.039 -2.619 1 92.94 402 SER A O 1
ATOM 3097 N N . SER A 1 403 ? -3.537 11.969 -2.062 1 91.88 403 SER A N 1
ATOM 3098 C CA . SER A 1 403 ? -3.904 10.781 -2.832 1 91.88 403 SER A CA 1
ATOM 3099 C C . SER A 1 403 ? -4.859 9.891 -2.049 1 91.88 403 SER A C 1
ATOM 3101 O O . SER A 1 403 ? -5.469 8.977 -2.613 1 91.88 403 SER A O 1
ATOM 3103 N N . ASP A 1 404 ? -5.012 10.141 -0.828 1 95.81 404 ASP A N 1
ATOM 3104 C CA . ASP A 1 404 ? -5.898 9.344 0.016 1 95.81 404 ASP A CA 1
ATOM 3105 C C . ASP A 1 404 ? -7.355 9.758 -0.169 1 95.81 404 ASP A C 1
ATOM 3107 O O . ASP A 1 404 ? -8.008 10.188 0.783 1 95.81 404 ASP A O 1
ATOM 3111 N N . VAL A 1 405 ? -7.859 9.648 -1.365 1 96.38 405 VAL A N 1
ATOM 3112 C CA . VAL A 1 405 ? -9.242 9.938 -1.735 1 96.38 405 VAL A CA 1
ATOM 3113 C C . VAL A 1 405 ? -9.984 8.633 -2.008 1 96.38 405 VAL A C 1
ATOM 3115 O O . VAL A 1 405 ? -9.57 7.844 -2.867 1 96.38 405 VAL A O 1
ATOM 3118 N N . ILE A 1 406 ? -10.969 8.398 -1.268 1 97.19 406 ILE A N 1
ATOM 3119 C CA . ILE A 1 406 ? -11.75 7.172 -1.395 1 97.19 406 ILE A CA 1
ATOM 3120 C C . ILE A 1 406 ? -12.766 7.32 -2.525 1 97.19 406 ILE A C 1
ATOM 3122 O O . ILE A 1 406 ? -12.875 6.449 -3.391 1 97.19 406 ILE A O 1
ATOM 3126 N N . LEU A 1 407 ? -13.523 8.383 -2.492 1 96.56 407 LEU A N 1
ATOM 3127 C CA . LEU A 1 407 ? -14.453 8.773 -3.551 1 96.56 407 LEU A CA 1
ATOM 3128 C C . LEU A 1 407 ? -14.289 10.242 -3.906 1 96.56 407 LEU A C 1
ATOM 3130 O O . LEU A 1 407 ? -14.523 11.117 -3.07 1 96.56 407 LEU A O 1
ATOM 3134 N N . LYS A 1 408 ? -13.953 10.516 -5.109 1 94.19 408 LYS A N 1
ATOM 3135 C CA . LYS A 1 408 ? -13.773 11.891 -5.551 1 94.19 408 LYS A CA 1
ATOM 3136 C C . LYS A 1 408 ? -15.102 12.633 -5.609 1 94.19 408 LYS A C 1
ATOM 3138 O O . LYS A 1 408 ? -15.164 13.836 -5.352 1 94.19 408 LYS A O 1
ATOM 3143 N N . SER A 1 409 ? -16.062 11.945 -5.949 1 94.44 409 SER A N 1
ATOM 3144 C CA . SER A 1 409 ? -17.422 12.453 -6.02 1 94.44 409 SER A CA 1
ATOM 3145 C C . SER A 1 409 ? -18.438 11.352 -5.738 1 94.44 409 SER A C 1
ATOM 3147 O O . SER A 1 409 ? -18.391 10.289 -6.359 1 94.44 409 SER A O 1
ATOM 3149 N N . ALA A 1 410 ? -19.266 11.578 -4.758 1 95.25 410 ALA A N 1
ATOM 3150 C CA . ALA A 1 410 ? -20.312 10.625 -4.391 1 95.25 410 ALA A CA 1
ATOM 3151 C C . ALA A 1 410 ? -21.562 11.352 -3.922 1 95.25 410 ALA A C 1
ATOM 3153 O O . ALA A 1 410 ? -21.484 12.328 -3.168 1 95.25 410 ALA A O 1
ATOM 3154 N N . TRP A 1 411 ? -22.672 10.906 -4.391 1 96.5 411 TRP A N 1
ATOM 3155 C CA . TRP A 1 411 ? -23.953 11.406 -3.896 1 96.5 411 TRP A CA 1
ATOM 3156 C C . TRP A 1 411 ? -24.469 10.539 -2.75 1 96.5 411 TRP A C 1
ATOM 3158 O O . TRP A 1 411 ? -24.828 9.383 -2.955 1 96.5 411 TRP A O 1
ATOM 3168 N N . LEU A 1 412 ? -24.484 11.117 -1.556 1 97.25 412 LEU A N 1
ATOM 3169 C CA . LEU A 1 412 ? -24.844 10.453 -0.307 1 97.25 412 LEU A CA 1
ATOM 3170 C C . LEU A 1 412 ? -25.891 11.25 0.452 1 97.25 412 LEU A C 1
ATOM 3172 O O . LEU A 1 412 ? -26.141 12.414 0.126 1 97.25 412 LEU A O 1
ATOM 3176 N N . PRO A 1 413 ? -26.531 10.57 1.417 1 96.31 413 PRO A N 1
ATOM 3177 C CA . PRO A 1 413 ? -27.531 11.32 2.182 1 96.31 413 PRO A CA 1
ATOM 3178 C C . PRO A 1 413 ? -26.953 12.602 2.795 1 96.31 413 PRO A C 1
ATOM 3180 O O . PRO A 1 413 ? -25.828 12.602 3.291 1 96.31 413 PRO A O 1
ATOM 3183 N N . ARG A 1 414 ? -27.719 13.609 2.748 1 95.12 414 ARG A N 1
ATOM 3184 C CA . ARG A 1 414 ? -27.312 14.906 3.297 1 95.12 414 ARG A CA 1
ATOM 3185 C C . ARG A 1 414 ? -27.219 14.844 4.816 1 95.12 414 ARG A C 1
ATOM 3187 O O . ARG A 1 414 ? -27.953 14.102 5.465 1 95.12 414 ARG A O 1
ATOM 3194 N N . GLY A 1 415 ? -26.328 15.648 5.344 1 93.62 415 GLY A N 1
ATOM 3195 C CA . GLY A 1 415 ? -26.281 15.836 6.785 1 93.62 415 GLY A CA 1
ATOM 3196 C C . GLY A 1 415 ? -25.312 14.883 7.477 1 93.62 415 GLY A C 1
ATOM 3197 O O . GLY A 1 415 ? -25.5 14.57 8.656 1 93.62 415 GLY A O 1
ATOM 3198 N N . ILE A 1 416 ? -24.375 14.336 6.758 1 96.38 416 ILE A N 1
ATOM 3199 C CA . ILE A 1 416 ? -23.344 13.5 7.379 1 96.38 416 ILE A CA 1
ATOM 3200 C C . ILE A 1 416 ? -22.516 14.344 8.344 1 96.38 416 ILE A C 1
ATOM 3202 O O . ILE A 1 416 ? -22.094 15.453 8.016 1 96.38 416 ILE A O 1
ATOM 3206 N N . GLU A 1 417 ? -22.297 13.82 9.547 1 94.94 417 GLU A N 1
ATOM 3207 C CA . GLU A 1 417 ? -21.562 14.539 10.586 1 94.94 417 GLU A CA 1
ATOM 3208 C C . GLU A 1 417 ? -20.516 13.641 11.234 1 94.94 417 GLU A C 1
ATOM 3210 O O . GLU A 1 417 ? -20.547 12.422 11.062 1 94.94 417 GLU A O 1
ATOM 3215 N N . VAL A 1 418 ? -19.609 14.281 11.992 1 94.75 418 VAL A N 1
ATOM 3216 C CA . VAL A 1 418 ? -18.625 13.555 12.781 1 94.75 418 VAL A CA 1
ATOM 3217 C C . VAL A 1 418 ? -19.344 12.578 13.719 1 94.75 418 VAL A C 1
ATOM 3219 O O . VAL A 1 418 ? -20.266 12.961 14.438 1 94.75 418 VAL A O 1
ATOM 3222 N N . GLY A 1 419 ? -18.922 11.32 13.656 1 93.38 419 GLY A N 1
ATOM 3223 C CA . GLY A 1 419 ? -19.547 10.289 14.477 1 93.38 419 GLY A CA 1
ATOM 3224 C C . GLY A 1 419 ? -20.375 9.312 13.672 1 93.38 419 GLY A C 1
ATOM 3225 O O . GLY A 1 419 ? -20.672 8.211 14.133 1 93.38 419 GLY A O 1
ATOM 3226 N N . ASP A 1 420 ? -20.891 9.742 12.492 1 95.62 420 ASP A N 1
ATOM 3227 C CA . ASP A 1 420 ? -21.578 8.805 11.609 1 95.62 420 ASP A CA 1
ATOM 3228 C C . ASP A 1 420 ? -20.609 7.766 11.055 1 95.62 420 ASP A C 1
ATOM 3230 O O . ASP A 1 420 ? -19.406 7.855 11.273 1 95.62 420 ASP A O 1
ATOM 3234 N N . TRP A 1 421 ? -21.219 6.758 10.406 1 97.19 421 TRP A N 1
ATOM 3235 C CA . TRP A 1 421 ? -20.391 5.637 9.977 1 97.19 421 TRP A CA 1
ATOM 3236 C C . TRP A 1 421 ? -20.609 5.348 8.492 1 97.19 421 TRP A C 1
ATOM 3238 O O . TRP A 1 421 ? -21.734 5.406 7.996 1 97.19 421 TRP A O 1
ATOM 3248 N N . PHE A 1 422 ? -19.516 5.066 7.824 1 98.25 422 PHE A N 1
ATOM 3249 C CA . PHE A 1 422 ? -19.562 4.508 6.477 1 98.25 422 PHE A CA 1
ATOM 3250 C C . PHE A 1 422 ? -19.422 2.99 6.512 1 98.25 422 PHE A C 1
ATOM 3252 O O . PHE A 1 422 ? -18.625 2.453 7.273 1 98.25 422 PHE A O 1
ATOM 3259 N N . VAL A 1 423 ? -20.203 2.322 5.68 1 98.19 423 VAL A N 1
ATOM 3260 C CA . VAL A 1 423 ? -20.172 0.865 5.609 1 98.19 423 VAL A CA 1
ATOM 3261 C C . VAL A 1 423 ? -19.859 0.422 4.18 1 98.19 423 VAL A C 1
ATOM 3263 O O . VAL A 1 423 ? -20.578 0.781 3.242 1 98.19 423 VAL A O 1
ATOM 3266 N N . PHE A 1 424 ? -18.797 -0.312 4.02 1 97.62 424 PHE A N 1
ATOM 3267 C CA . PHE A 1 424 ? -18.391 -0.892 2.744 1 97.62 424 PHE A CA 1
ATOM 3268 C C . PHE A 1 424 ? -18.594 -2.402 2.746 1 97.62 424 PHE A C 1
ATOM 3270 O O . PHE A 1 424 ? -17.922 -3.125 3.479 1 97.62 424 PHE A O 1
ATOM 3277 N N . LYS A 1 425 ? -19.469 -2.863 1.922 1 96.5 425 LYS A N 1
ATOM 3278 C CA . LYS A 1 425 ? -19.734 -4.297 1.816 1 96.5 425 LYS A CA 1
ATOM 3279 C C . LYS A 1 425 ? -18.859 -4.938 0.744 1 96.5 425 LYS A C 1
ATOM 3281 O O . LYS A 1 425 ? -18.375 -4.254 -0.165 1 96.5 425 LYS A O 1
ATOM 3286 N N . GLY A 1 426 ? -18.578 -6.242 0.906 1 95.88 426 GLY A N 1
ATOM 3287 C CA . GLY A 1 426 ? -17.906 -7 -0.13 1 95.88 426 GLY A CA 1
ATOM 3288 C C . GLY A 1 426 ? -16.438 -6.645 -0.264 1 95.88 426 GLY A C 1
ATOM 3289 O O . GLY A 1 426 ? -15.883 -6.68 -1.364 1 95.88 426 GLY A O 1
ATOM 3290 N N . LEU A 1 427 ? -15.773 -6.246 0.838 1 95.69 427 LEU A N 1
ATOM 3291 C CA . LEU A 1 427 ? -14.398 -5.773 0.78 1 95.69 427 LEU A CA 1
ATOM 3292 C C . LEU A 1 427 ? -13.43 -6.852 1.257 1 95.69 427 LEU A C 1
ATOM 3294 O O . LEU A 1 427 ? -12.312 -6.551 1.679 1 95.69 427 LEU A O 1
ATOM 3298 N N . GLY A 1 428 ? -13.828 -8.062 1.114 1 96.5 428 GLY A N 1
ATOM 3299 C CA . GLY A 1 428 ? -13.023 -9.133 1.678 1 96.5 428 GLY A CA 1
ATOM 3300 C C . GLY A 1 428 ? -11.82 -9.492 0.82 1 96.5 428 GLY A C 1
ATOM 3301 O O . GLY A 1 428 ? -10.914 -10.188 1.276 1 96.5 428 GLY A O 1
ATOM 3302 N N . ALA A 1 429 ? -11.812 -9.094 -0.412 1 95.81 429 ALA A N 1
ATOM 3303 C CA . ALA A 1 429 ? -10.727 -9.453 -1.324 1 95.81 429 ALA A CA 1
ATOM 3304 C C . ALA A 1 429 ? -9.695 -8.336 -1.42 1 95.81 429 ALA A C 1
ATOM 3306 O O . ALA A 1 429 ? -10.023 -7.203 -1.786 1 95.81 429 ALA A O 1
ATOM 3307 N N . TYR A 1 430 ? -8.43 -8.656 -1.088 1 94.31 430 TYR A N 1
ATOM 3308 C CA . TYR A 1 430 ? -7.262 -7.809 -1.316 1 94.31 430 TYR A CA 1
ATOM 3309 C C . TYR A 1 430 ? -7.383 -6.5 -0.543 1 94.31 430 TYR A C 1
ATOM 3311 O O . TYR A 1 430 ? -7.031 -5.434 -1.056 1 94.31 430 TYR A O 1
ATOM 3319 N N . SER A 1 431 ? -7.957 -6.516 0.62 1 95.44 431 SER A N 1
ATOM 3320 C CA . SER A 1 431 ? -8.055 -5.355 1.497 1 95.44 431 SER A CA 1
ATOM 3321 C C . SER A 1 431 ? -7.152 -5.504 2.719 1 95.44 431 SER A C 1
ATOM 3323 O O . SER A 1 431 ? -6.055 -4.949 2.756 1 95.44 431 SER A O 1
ATOM 3325 N N . VAL A 1 432 ? -7.465 -6.488 3.508 1 96.06 432 VAL A N 1
ATOM 3326 C CA . VAL A 1 432 ? -6.762 -6.691 4.77 1 96.06 432 VAL A CA 1
ATOM 3327 C C . VAL A 1 432 ? -5.289 -6.992 4.5 1 96.06 432 VAL A C 1
ATOM 3329 O O . VAL A 1 432 ? -4.414 -6.59 5.27 1 96.06 432 VAL A O 1
ATOM 3332 N N . CYS A 1 433 ? -5.004 -7.668 3.436 1 95.69 433 CYS A N 1
ATOM 3333 C CA . CYS A 1 433 ? -3.66 -8.164 3.162 1 95.69 433 CYS A CA 1
ATOM 3334 C C . CYS A 1 433 ? -2.789 -7.074 2.547 1 95.69 433 CYS A C 1
ATOM 3336 O O . CYS A 1 433 ? -1.585 -7.266 2.367 1 95.69 433 CYS A O 1
ATOM 3338 N N . MET A 1 434 ? -3.328 -5.93 2.285 1 95.12 434 MET A N 1
ATOM 3339 C CA . MET A 1 434 ? -2.572 -4.883 1.598 1 95.12 434 MET A CA 1
ATOM 3340 C C . MET A 1 434 ? -2.506 -3.615 2.441 1 95.12 434 MET A C 1
ATOM 3342 O O . MET A 1 434 ? -2.133 -2.553 1.942 1 95.12 434 MET A O 1
ATOM 3346 N N . ARG A 1 435 ? -2.799 -3.672 3.676 1 95.94 435 ARG A N 1
ATOM 3347 C CA . ARG A 1 435 ? -2.785 -2.506 4.555 1 95.94 435 ARG A CA 1
ATOM 3348 C C . ARG A 1 435 ? -1.357 -2.102 4.906 1 95.94 435 ARG A C 1
ATOM 3350 O O . ARG A 1 435 ? -0.485 -2.959 5.059 1 95.94 435 ARG A O 1
ATOM 3357 N N . ASN A 1 436 ? -1.131 -0.849 4.996 1 94.94 436 ASN A N 1
ATOM 3358 C CA . ASN A 1 436 ? 0.117 -0.346 5.562 1 94.94 436 ASN A CA 1
ATOM 3359 C C . ASN A 1 436 ? -0.132 0.806 6.531 1 94.94 436 ASN A C 1
ATOM 3361 O O . ASN A 1 436 ? -1.216 1.392 6.543 1 94.94 436 ASN A O 1
ATOM 3365 N N . PRO A 1 437 ? 0.778 1.144 7.387 1 93.81 437 PRO A N 1
ATOM 3366 C CA . PRO A 1 437 ? 0.591 2.139 8.445 1 93.81 437 PRO A CA 1
ATOM 3367 C C . PRO A 1 437 ? 1.061 3.531 8.039 1 93.81 437 PRO A C 1
ATOM 3369 O O . PRO A 1 437 ? 1.542 4.297 8.875 1 93.81 437 PRO A O 1
ATOM 3372 N N . PHE A 1 438 ? 0.982 3.889 6.844 1 95.44 438 PHE A N 1
ATOM 3373 C CA . PHE A 1 438 ? 1.422 5.199 6.379 1 95.44 438 PHE A CA 1
ATOM 3374 C C . PHE A 1 438 ? 0.864 6.305 7.27 1 95.44 438 PHE A C 1
ATOM 3376 O O . PHE A 1 438 ? -0.278 6.223 7.727 1 95.44 438 PHE A O 1
ATOM 3383 N N . ASN A 1 439 ? 1.657 7.324 7.508 1 96.31 439 ASN A N 1
ATOM 3384 C CA . ASN A 1 439 ? 1.345 8.508 8.297 1 96.31 439 ASN A CA 1
ATOM 3385 C C . ASN A 1 439 ? 1.077 8.156 9.758 1 96.31 439 ASN A C 1
ATOM 3387 O O . ASN A 1 439 ? 0.483 8.945 10.492 1 96.31 439 ASN A O 1
ATOM 3391 N N . GLY A 1 440 ? 1.407 6.887 10.188 1 94.44 440 GLY A N 1
ATOM 3392 C CA . GLY A 1 440 ? 1.311 6.469 11.578 1 94.44 440 GLY A CA 1
ATOM 3393 C C . GLY A 1 440 ? -0.063 5.941 11.945 1 94.44 440 GLY A C 1
ATOM 3394 O O . GLY A 1 440 ? -0.339 5.688 13.117 1 94.44 440 GLY A O 1
ATOM 3395 N N . PHE A 1 441 ? -0.904 5.777 11.031 1 93.94 441 PHE A N 1
ATOM 3396 C CA . PHE A 1 441 ? -2.232 5.246 11.312 1 93.94 441 PHE A CA 1
ATOM 3397 C C . PHE A 1 441 ? -2.178 3.74 11.531 1 93.94 441 PHE A C 1
ATOM 3399 O O . PHE A 1 441 ? -1.435 3.035 10.844 1 93.94 441 PHE A O 1
ATOM 3406 N N . SER A 1 442 ? -3.018 3.307 12.414 1 88.06 442 SER A N 1
ATOM 3407 C CA . SER A 1 442 ? -3.041 1.887 12.75 1 88.06 442 SER A CA 1
ATOM 3408 C C . SER A 1 442 ? -3.705 1.067 11.648 1 88.06 442 SER A C 1
ATOM 3410 O O . SER A 1 442 ? -4.652 1.531 11.008 1 88.06 442 SER A O 1
ATOM 3412 N N . THR A 1 443 ? -3.146 -0.16 11.516 1 89.62 443 THR A N 1
ATOM 3413 C CA . THR A 1 443 ? -3.783 -1.127 10.625 1 89.62 443 THR A CA 1
ATOM 3414 C C . THR A 1 443 ? -4.488 -2.217 11.43 1 89.62 443 THR A C 1
ATOM 3416 O O . THR A 1 443 ? -4.938 -3.215 10.867 1 89.62 443 THR A O 1
ATOM 3419 N N . GLU A 1 444 ? -4.516 -2.037 12.695 1 89.44 444 GLU A N 1
ATOM 3420 C CA . GLU A 1 444 ? -5.148 -3.029 13.562 1 89.44 444 GLU A CA 1
ATOM 3421 C C . GLU A 1 444 ? -6.633 -2.732 13.75 1 89.44 444 GLU A C 1
ATOM 3423 O O . GLU A 1 444 ? -7 -1.664 14.242 1 89.44 444 GLU A O 1
ATOM 3428 N N . HIS A 1 445 ? -7.473 -3.561 13.242 1 93.88 445 HIS A N 1
ATOM 3429 C CA . HIS A 1 445 ? -8.922 -3.432 13.367 1 93.88 445 HIS A CA 1
ATOM 3430 C C . HIS A 1 445 ? -9.539 -4.699 13.953 1 93.88 445 HIS A C 1
ATOM 3432 O O . HIS A 1 445 ? -9 -5.793 13.773 1 93.88 445 HIS A O 1
ATOM 3438 N N . GLU A 1 446 ? -10.586 -4.504 14.641 1 94.25 446 GLU A N 1
ATOM 3439 C CA . GLU A 1 446 ? -11.297 -5.641 15.211 1 94.25 446 GLU A CA 1
ATOM 3440 C C . GLU A 1 446 ? -12.133 -6.355 14.148 1 94.25 446 GLU A C 1
ATOM 3442 O O . GLU A 1 446 ? -12.68 -5.715 13.25 1 94.25 446 GLU A O 1
ATOM 3447 N N . PHE A 1 447 ? -12.188 -7.664 14.305 1 96.75 447 PHE A N 1
ATOM 3448 C CA . PHE A 1 447 ? -13.031 -8.508 13.461 1 96.75 447 PHE A CA 1
ATOM 3449 C C . PHE A 1 447 ? -14.148 -9.133 14.281 1 96.75 447 PHE A C 1
ATOM 3451 O O . PHE A 1 447 ? -13.898 -9.836 15.266 1 96.75 447 PHE A O 1
ATOM 3458 N N . TYR A 1 448 ? -15.367 -8.867 13.891 1 96.62 448 TYR A N 1
ATOM 3459 C CA . TYR A 1 448 ? -16.531 -9.516 14.477 1 96.62 448 TYR A CA 1
ATOM 3460 C C . TYR A 1 448 ? -17.078 -10.586 13.547 1 96.62 448 TYR A C 1
ATOM 3462 O O . TYR A 1 448 ? -17.641 -10.281 12.492 1 96.62 448 TYR A O 1
ATOM 3470 N N . TYR A 1 449 ? -16.938 -11.773 13.961 1 97 449 TYR A N 1
ATOM 3471 C CA . TYR A 1 449 ? -17.422 -12.898 13.172 1 97 449 TYR A CA 1
ATOM 3472 C C . TYR A 1 449 ? -18.844 -13.281 13.586 1 97 449 TYR A C 1
ATOM 3474 O O . TYR A 1 449 ? -19.141 -13.43 14.773 1 97 449 TYR A O 1
ATOM 3482 N N . ILE A 1 450 ? -19.672 -13.375 12.648 1 94.94 450 ILE A N 1
ATOM 3483 C CA . ILE A 1 450 ? -21.031 -13.805 12.945 1 94.94 450 ILE A CA 1
ATOM 3484 C C . ILE A 1 450 ? -21.328 -15.117 12.211 1 94.94 450 ILE A C 1
ATOM 3486 O O . ILE A 1 450 ? -20.641 -15.469 11.25 1 94.94 450 ILE A O 1
ATOM 3490 N N . ASP A 1 451 ? -22.328 -15.93 12.82 1 86 451 ASP A N 1
ATOM 3491 C CA . ASP A 1 451 ? -22.766 -17.203 12.242 1 86 451 ASP A CA 1
ATOM 3492 C C . ASP A 1 451 ? -21.625 -18.203 12.156 1 86 451 ASP A C 1
ATOM 3494 O O . ASP A 1 451 ? -21.375 -18.781 11.094 1 86 451 ASP A O 1
ATOM 3498 N N . GLU A 1 452 ? -20.828 -18.281 13.25 1 79 452 GLU A N 1
ATOM 3499 C CA . GLU A 1 452 ? -19.688 -19.188 13.273 1 79 452 GLU A CA 1
ATOM 3500 C C . GLU A 1 452 ? -20.125 -20.641 13.328 1 79 452 GLU A C 1
ATOM 3502 O O . GLU A 1 452 ? -21.203 -20.953 13.859 1 79 452 GLU A O 1
ATOM 3507 N N . MET B 1 1 ? 26.953 16.016 -31.172 1 22.47 1 MET B N 1
ATOM 3508 C CA . MET B 1 1 ? 26.828 14.68 -30.609 1 22.47 1 MET B CA 1
ATOM 3509 C C . MET B 1 1 ? 27.703 14.523 -29.375 1 22.47 1 MET B C 1
ATOM 3511 O O . MET B 1 1 ? 28.891 14.203 -29.484 1 22.47 1 MET B O 1
ATOM 3515 N N . GLN B 1 2 ? 27.594 15.492 -28.422 1 25.77 2 GLN B N 1
ATOM 3516 C CA . GLN B 1 2 ? 28.484 15.656 -27.281 1 25.77 2 GLN B CA 1
ATOM 3517 C C . GLN B 1 2 ? 28.609 14.352 -26.484 1 25.77 2 GLN B C 1
ATOM 3519 O O . GLN B 1 2 ? 27.609 13.719 -26.172 1 25.77 2 GLN B O 1
ATOM 3524 N N . ASN B 1 3 ? 29.609 13.578 -26.781 1 27.92 3 ASN B N 1
ATOM 3525 C CA . ASN B 1 3 ? 30.094 12.367 -26.109 1 27.92 3 ASN B CA 1
ATOM 3526 C C . ASN B 1 3 ? 30.016 12.508 -24.594 1 27.92 3 ASN B C 1
ATOM 3528 O O . ASN B 1 3 ? 30.828 13.211 -23.984 1 27.92 3 ASN B O 1
ATOM 3532 N N . GLN B 1 4 ? 28.828 12.938 -24.031 1 31.73 4 GLN B N 1
ATOM 3533 C CA . GLN B 1 4 ? 28.75 13.047 -22.578 1 31.73 4 GLN B CA 1
ATOM 3534 C C . GLN B 1 4 ? 29.438 11.859 -21.906 1 31.73 4 GLN B C 1
ATOM 3536 O O . GLN B 1 4 ? 28.984 10.719 -22.047 1 31.73 4 GLN B O 1
ATOM 3541 N N . SER B 1 5 ? 30.688 11.789 -21.969 1 35.66 5 SER B N 1
ATOM 3542 C CA . SER B 1 5 ? 31.531 10.93 -21.156 1 35.66 5 SER B CA 1
ATOM 3543 C C . SER B 1 5 ? 30.906 10.625 -19.812 1 35.66 5 SER B C 1
ATOM 3545 O O . SER B 1 5 ? 30.641 11.539 -19.016 1 35.66 5 SER B O 1
ATOM 3547 N N . THR B 1 6 ? 29.891 9.836 -19.719 1 40.59 6 THR B N 1
ATOM 3548 C CA . THR B 1 6 ? 29.234 9.391 -18.5 1 40.59 6 THR B CA 1
ATOM 3549 C C . THR B 1 6 ? 30.25 9.125 -17.391 1 40.59 6 THR B C 1
ATOM 3551 O O . THR B 1 6 ? 30.969 8.117 -17.422 1 40.59 6 THR B O 1
ATOM 3554 N N . MET B 1 7 ? 31.125 9.969 -17 1 41.38 7 MET B N 1
ATOM 3555 C CA . MET B 1 7 ? 32 9.883 -15.828 1 41.38 7 MET B CA 1
ATOM 3556 C C . MET B 1 7 ? 31.328 9.109 -14.703 1 41.38 7 MET B C 1
ATOM 3558 O O . MET B 1 7 ? 30.203 9.422 -14.305 1 41.38 7 MET B O 1
ATOM 3562 N N . THR B 1 8 ? 31.766 7.836 -14.5 1 56.12 8 THR B N 1
ATOM 3563 C CA . THR B 1 8 ? 31.312 6.949 -13.43 1 56.12 8 THR B CA 1
ATOM 3564 C C . THR B 1 8 ? 31.328 7.664 -12.086 1 56.12 8 THR B C 1
ATOM 3566 O O . THR B 1 8 ? 32.344 8.297 -11.727 1 56.12 8 THR B O 1
ATOM 3569 N N . ALA B 1 9 ? 30.344 8.039 -11.477 1 67.12 9 ALA B N 1
ATOM 3570 C CA . ALA B 1 9 ? 30.234 8.648 -10.156 1 67.12 9 ALA B CA 1
ATOM 3571 C C . ALA B 1 9 ? 31.203 7.996 -9.172 1 67.12 9 ALA B C 1
ATOM 3573 O O . ALA B 1 9 ? 31.438 6.789 -9.234 1 67.12 9 ALA B O 1
ATOM 3574 N N . PRO B 1 10 ? 31.953 8.828 -8.422 1 83.5 10 PRO B N 1
ATOM 3575 C CA . PRO B 1 10 ? 32.875 8.273 -7.43 1 83.5 10 PRO B CA 1
ATOM 3576 C C . PRO B 1 10 ? 32.219 7.273 -6.488 1 83.5 10 PRO B C 1
ATOM 3578 O O . PRO B 1 10 ? 31.016 7.375 -6.223 1 83.5 10 PRO B O 1
ATOM 3581 N N . ILE B 1 11 ? 33.062 6.344 -6.137 1 91.19 11 ILE B N 1
ATOM 3582 C CA . ILE B 1 11 ? 32.625 5.324 -5.199 1 91.19 11 ILE B CA 1
ATOM 3583 C C . ILE B 1 11 ? 32.344 5.957 -3.832 1 91.19 11 ILE B C 1
ATOM 3585 O O . ILE B 1 11 ? 33.219 6.684 -3.307 1 91.19 11 ILE B O 1
ATOM 3589 N N . THR B 1 12 ? 31.234 5.793 -3.273 1 93.75 12 THR B N 1
ATOM 3590 C CA . THR B 1 12 ? 30.844 6.352 -1.987 1 93.75 12 THR B CA 1
ATOM 3591 C C . THR B 1 12 ? 30.984 5.312 -0.877 1 93.75 12 THR B C 1
ATOM 3593 O O . THR B 1 12 ? 31.125 4.121 -1.151 1 93.75 12 THR B O 1
ATOM 3596 N N . PRO B 1 13 ? 31 5.762 0.396 1 95.75 13 PRO B N 1
ATOM 3597 C CA . PRO B 1 13 ? 30.984 4.809 1.508 1 95.75 13 PRO B CA 1
ATOM 3598 C C . PRO B 1 13 ? 29.812 3.834 1.432 1 95.75 13 PRO B C 1
ATOM 3600 O O . PRO B 1 13 ? 29.953 2.662 1.787 1 95.75 13 PRO B O 1
ATOM 3603 N N . THR B 1 14 ? 28.734 4.293 0.979 1 96.81 14 THR B N 1
ATOM 3604 C CA . THR B 1 14 ? 27.547 3.451 0.81 1 96.81 14 THR B CA 1
ATOM 3605 C C . THR B 1 14 ? 27.828 2.336 -0.197 1 96.81 14 THR B C 1
ATOM 3607 O O . THR B 1 14 ? 27.469 1.179 0.039 1 96.81 14 THR B O 1
ATOM 3610 N N . ASP B 1 15 ? 28.469 2.656 -1.256 1 96.69 15 ASP B N 1
ATOM 3611 C CA . ASP B 1 15 ? 28.828 1.652 -2.258 1 96.69 15 ASP B CA 1
ATOM 3612 C C . ASP B 1 15 ? 29.719 0.57 -1.66 1 96.69 15 ASP B C 1
ATOM 3614 O O . ASP B 1 15 ? 29.531 -0.617 -1.94 1 96.69 15 ASP B O 1
ATOM 3618 N N . ILE B 1 16 ? 30.641 1.022 -0.891 1 96.69 16 ILE B N 1
ATOM 3619 C CA . ILE B 1 16 ? 31.578 0.104 -0.258 1 96.69 16 ILE B CA 1
ATOM 3620 C C . ILE B 1 16 ? 30.828 -0.821 0.7 1 96.69 16 ILE B C 1
ATOM 3622 O O . ILE B 1 16 ? 31.062 -2.031 0.715 1 96.69 16 ILE B O 1
ATOM 3626 N N . ALA B 1 17 ? 29.938 -0.25 1.472 1 97.12 17 ALA B N 1
ATOM 3627 C CA . ALA B 1 17 ? 29.156 -1.035 2.422 1 97.12 17 ALA B CA 1
ATOM 3628 C C . ALA B 1 17 ? 28.312 -2.076 1.701 1 97.12 17 ALA B C 1
ATOM 3630 O O . ALA B 1 17 ? 28.203 -3.221 2.15 1 97.12 17 ALA B O 1
ATOM 3631 N N . ILE B 1 18 ? 27.703 -1.698 0.64 1 96.94 18 ILE B N 1
ATOM 3632 C CA . ILE B 1 18 ? 26.875 -2.6 -0.153 1 96.94 18 ILE B CA 1
ATOM 3633 C C . ILE B 1 18 ? 27.719 -3.75 -0.684 1 96.94 18 ILE B C 1
ATOM 3635 O O . ILE B 1 18 ? 27.344 -4.918 -0.559 1 96.94 18 ILE B O 1
ATOM 3639 N N . ALA B 1 19 ? 28.859 -3.406 -1.261 1 96.31 19 ALA B N 1
ATOM 3640 C CA . ALA B 1 19 ? 29.75 -4.422 -1.804 1 96.31 19 ALA B CA 1
ATOM 3641 C C . ALA B 1 19 ? 30.188 -5.41 -0.724 1 96.31 19 ALA B C 1
ATOM 3643 O O . ALA B 1 19 ? 30.156 -6.625 -0.938 1 96.31 19 ALA B O 1
ATOM 3644 N N . LYS B 1 20 ? 30.562 -4.891 0.379 1 95.06 20 LYS B N 1
ATOM 3645 C CA . LYS B 1 20 ? 31 -5.73 1.486 1 95.06 20 LYS B CA 1
ATOM 3646 C C . LYS B 1 20 ? 29.891 -6.676 1.944 1 95.06 20 LYS B C 1
ATOM 3648 O O . LYS B 1 20 ? 30.156 -7.852 2.211 1 95.06 20 LYS B O 1
ATOM 3653 N N . ARG B 1 21 ? 28.734 -6.133 2.07 1 93.62 21 ARG B N 1
ATOM 3654 C CA . ARG B 1 21 ? 27.609 -6.961 2.512 1 93.62 21 ARG B CA 1
ATOM 3655 C C . ARG B 1 21 ? 27.312 -8.055 1.497 1 93.62 21 ARG B C 1
ATOM 3657 O O . ARG B 1 21 ? 27.109 -9.211 1.868 1 93.62 21 ARG B O 1
ATOM 3664 N N . ILE B 1 22 ? 27.234 -7.711 0.25 1 93.31 22 ILE B N 1
ATOM 3665 C CA . ILE B 1 22 ? 26.953 -8.68 -0.807 1 93.31 22 ILE B CA 1
ATOM 3666 C C . ILE B 1 22 ? 28.016 -9.773 -0.798 1 93.31 22 ILE B C 1
ATOM 3668 O O . ILE B 1 22 ? 27.703 -10.961 -0.934 1 93.31 22 ILE B O 1
ATOM 3672 N N . GLN B 1 23 ? 29.25 -9.406 -0.582 1 92.25 23 GLN B N 1
ATOM 3673 C CA . GLN B 1 23 ? 30.359 -10.352 -0.533 1 92.25 23 GLN B CA 1
ATOM 3674 C C . GLN B 1 23 ? 30.234 -11.297 0.662 1 92.25 23 GLN B C 1
ATOM 3676 O O . GLN B 1 23 ? 30.688 -12.438 0.61 1 92.25 23 GLN B O 1
ATOM 3681 N N . SER B 1 24 ? 29.562 -10.852 1.647 1 89 24 SER B N 1
ATOM 3682 C CA . SER B 1 24 ? 29.453 -11.633 2.875 1 89 24 SER B CA 1
ATOM 3683 C C . SER B 1 24 ? 28.312 -12.641 2.797 1 89 24 SER B C 1
ATOM 3685 O O . SER B 1 24 ? 28.234 -13.555 3.615 1 89 24 SER B O 1
ATOM 3687 N N . ILE B 1 25 ? 27.453 -12.469 1.831 1 83.94 25 ILE B N 1
ATOM 3688 C CA . ILE B 1 25 ? 26.297 -13.344 1.702 1 83.94 25 ILE B CA 1
ATOM 3689 C C . ILE B 1 25 ? 26.703 -14.641 0.996 1 83.94 25 ILE B C 1
ATOM 3691 O O . ILE B 1 25 ? 27.312 -14.602 -0.077 1 83.94 25 ILE B O 1
ATOM 3695 N N . ASP B 1 26 ? 26.438 -15.727 1.621 1 76.62 26 ASP B N 1
ATOM 3696 C CA . ASP B 1 26 ? 26.703 -17.047 1.045 1 76.62 26 ASP B CA 1
ATOM 3697 C C . ASP B 1 26 ? 25.391 -17.75 0.679 1 76.62 26 ASP B C 1
ATOM 3699 O O . ASP B 1 26 ? 24.688 -18.25 1.555 1 76.62 26 ASP B O 1
ATOM 3703 N N . PRO B 1 27 ? 25.156 -17.828 -0.549 1 68.12 27 PRO B N 1
ATOM 3704 C CA . PRO B 1 27 ? 23.891 -18.438 -0.964 1 68.12 27 PRO B CA 1
ATOM 3705 C C . PRO B 1 27 ? 23.812 -19.922 -0.627 1 68.12 27 PRO B C 1
ATOM 3707 O O . PRO B 1 27 ? 22.734 -20.5 -0.593 1 68.12 27 PRO B O 1
ATOM 3710 N N . SER B 1 28 ? 24.984 -20.547 -0.439 1 64.44 28 SER B N 1
ATOM 3711 C CA . SER B 1 28 ? 25.031 -21.969 -0.16 1 64.44 28 SER B CA 1
ATOM 3712 C C . SER B 1 28 ? 24.5 -22.281 1.235 1 64.44 28 SER B C 1
ATOM 3714 O O . SER B 1 28 ? 24.141 -23.422 1.533 1 64.44 28 SER B O 1
ATOM 3716 N N . ASP B 1 29 ? 24.406 -21.219 2.055 1 64.06 29 ASP B N 1
ATOM 3717 C CA . ASP B 1 29 ? 23.938 -21.422 3.424 1 64.06 29 ASP B CA 1
ATOM 3718 C C . ASP B 1 29 ? 22.438 -21.688 3.459 1 64.06 29 ASP B C 1
ATOM 3720 O O . ASP B 1 29 ? 21.891 -22.094 4.492 1 64.06 29 ASP B O 1
ATOM 3724 N N . CYS B 1 30 ? 21.906 -21.797 2.473 1 63.62 30 CYS B N 1
ATOM 3725 C CA . CYS B 1 30 ? 20.516 -22.156 2.266 1 63.62 30 CYS B CA 1
ATOM 3726 C C . CYS B 1 30 ? 19.625 -21.531 3.322 1 63.62 30 CYS B C 1
ATOM 3728 O O . CYS B 1 30 ? 18.688 -22.156 3.818 1 63.62 30 CYS B O 1
ATOM 3730 N N . GLN B 1 31 ? 19.984 -20.359 3.766 1 74.88 31 GLN B N 1
ATOM 3731 C CA . GLN B 1 31 ? 19.156 -19.688 4.762 1 74.88 31 GLN B CA 1
ATOM 3732 C C . GLN B 1 31 ? 17.906 -19.109 4.129 1 74.88 31 GLN B C 1
ATOM 3734 O O . GLN B 1 31 ? 17.953 -18.562 3.02 1 74.88 31 GLN B O 1
ATOM 3739 N N . LEU B 1 32 ? 16.922 -19.344 4.898 1 77.06 32 LEU B N 1
ATOM 3740 C CA . LEU B 1 32 ? 15.664 -18.75 4.461 1 77.06 32 LEU B CA 1
ATOM 3741 C C . LEU B 1 32 ? 15.773 -17.234 4.418 1 77.06 32 LEU B C 1
ATOM 3743 O O . LEU B 1 32 ? 16.375 -16.625 5.301 1 77.06 32 LEU B O 1
ATOM 3747 N N . TYR B 1 33 ? 15.438 -16.562 3.369 1 74.56 33 TYR B N 1
ATOM 3748 C CA . TYR B 1 33 ? 15.359 -15.133 3.156 1 74.56 33 TYR B CA 1
ATOM 3749 C C . TYR B 1 33 ? 16.719 -14.562 2.771 1 74.56 33 TYR B C 1
ATOM 3751 O O . TYR B 1 33 ? 16.953 -13.352 2.85 1 74.56 33 TYR B O 1
ATOM 3759 N N . SER B 1 34 ? 17.594 -15.438 2.416 1 76.5 34 SER B N 1
ATOM 3760 C CA . SER B 1 34 ? 18.922 -14.992 2.043 1 76.5 34 SER B CA 1
ATOM 3761 C C . SER B 1 34 ? 18.875 -14 0.891 1 76.5 34 SER B C 1
ATOM 3763 O O . SER B 1 34 ? 19.812 -13.211 0.703 1 76.5 34 SER B O 1
ATOM 3765 N N . GLU B 1 35 ? 17.828 -14.07 0.171 1 83.44 35 GLU B N 1
ATOM 3766 C CA . GLU B 1 35 ? 17.719 -13.188 -0.984 1 83.44 35 GLU B CA 1
ATOM 3767 C C . GLU B 1 35 ? 17.062 -11.859 -0.602 1 83.44 35 GLU B C 1
ATOM 3769 O O . GLU B 1 35 ? 17.047 -10.922 -1.396 1 83.44 35 GLU B O 1
ATOM 3774 N N . ASP B 1 36 ? 16.531 -11.852 0.64 1 86.88 36 ASP B N 1
ATOM 3775 C CA . ASP B 1 36 ? 15.836 -10.625 1.023 1 86.88 36 ASP B CA 1
ATOM 3776 C C . ASP B 1 36 ? 16.766 -9.414 0.942 1 86.88 36 ASP B C 1
ATOM 3778 O O . ASP B 1 36 ? 17.953 -9.516 1.283 1 86.88 36 ASP B O 1
ATOM 3782 N N . GLY B 1 37 ? 16.297 -8.367 0.542 1 92.62 37 GLY B N 1
ATOM 3783 C CA . GLY B 1 37 ? 17.062 -7.133 0.443 1 92.62 37 GLY B CA 1
ATOM 3784 C C . GLY B 1 37 ? 17.453 -6.562 1.793 1 92.62 37 GLY B C 1
ATOM 3785 O O . GLY B 1 37 ? 17.062 -7.098 2.834 1 92.62 37 GLY B O 1
ATOM 3786 N N . PHE B 1 38 ? 18.328 -5.617 1.736 1 96.5 38 PHE B N 1
ATOM 3787 C CA . PHE B 1 38 ? 18.75 -4.895 2.93 1 96.5 38 PHE B CA 1
ATOM 3788 C C . PHE B 1 38 ? 18.922 -3.41 2.629 1 96.5 38 PHE B C 1
ATOM 3790 O O . PHE B 1 38 ? 19.094 -3.023 1.471 1 96.5 38 PHE B O 1
ATOM 3797 N N . TRP B 1 39 ? 18.828 -2.633 3.693 1 97.94 39 TRP B N 1
ATOM 3798 C CA . TRP B 1 39 ? 19.047 -1.193 3.607 1 97.94 39 TRP B CA 1
ATOM 3799 C C . TRP B 1 39 ? 20.453 -0.821 4.094 1 97.94 39 TRP B C 1
ATOM 3801 O O . TRP B 1 39 ? 20.938 -1.382 5.074 1 97.94 39 TRP B O 1
ATOM 3811 N N . VAL B 1 40 ? 21.078 0.078 3.393 1 98.25 40 VAL B N 1
ATOM 3812 C CA . VAL B 1 40 ? 22.25 0.781 3.916 1 98.25 40 VAL B CA 1
ATOM 3813 C C . VAL B 1 40 ? 21.891 2.246 4.172 1 98.25 40 VAL B C 1
ATOM 3815 O O . VAL B 1 40 ? 21.422 2.945 3.271 1 98.25 40 VAL B O 1
ATOM 3818 N N . VAL B 1 41 ? 22.109 2.668 5.387 1 98.5 41 VAL B N 1
ATOM 3819 C CA . VAL B 1 41 ? 21.781 4.031 5.793 1 98.5 41 VAL B CA 1
ATOM 3820 C C . VAL B 1 41 ? 23.047 4.781 6.164 1 98.5 41 VAL B C 1
ATOM 3822 O O . VAL B 1 41 ? 23.781 4.375 7.078 1 98.5 41 VAL B O 1
ATOM 3825 N N . ASP B 1 42 ? 23.328 5.82 5.457 1 98.25 42 ASP B N 1
ATOM 3826 C CA . ASP B 1 42 ? 24.484 6.668 5.742 1 98.25 42 ASP B CA 1
ATOM 3827 C C . ASP B 1 42 ? 24.062 7.914 6.52 1 98.25 42 ASP B C 1
ATOM 3829 O O . ASP B 1 42 ? 23.609 8.898 5.93 1 98.25 42 ASP B O 1
ATOM 3833 N N . LEU B 1 43 ? 24.328 7.918 7.785 1 97.56 43 LEU B N 1
ATOM 3834 C CA . LEU B 1 43 ? 23.891 9.016 8.641 1 97.56 43 LEU B CA 1
ATOM 3835 C C . LEU B 1 43 ? 24.734 10.266 8.398 1 97.56 43 LEU B C 1
ATOM 3837 O O . LEU B 1 43 ? 24.328 11.367 8.766 1 97.56 43 LEU B O 1
ATOM 3841 N N . ASN B 1 44 ? 25.922 10.094 7.777 1 97.88 44 ASN B N 1
ATOM 3842 C CA . ASN B 1 44 ? 26.703 11.273 7.414 1 97.88 44 ASN B CA 1
ATOM 3843 C C . ASN B 1 44 ? 26.016 12.086 6.316 1 97.88 44 ASN B C 1
ATOM 3845 O O . ASN B 1 44 ? 26.156 13.305 6.266 1 97.88 44 ASN B O 1
ATOM 3849 N N . VAL B 1 45 ? 25.344 11.375 5.465 1 97.81 45 VAL B N 1
ATOM 3850 C CA . VAL B 1 45 ? 24.594 12.07 4.434 1 97.81 45 VAL B CA 1
ATOM 3851 C C . VAL B 1 45 ? 23.484 12.898 5.074 1 97.81 45 VAL B C 1
ATOM 3853 O O . VAL B 1 45 ? 23.25 14.047 4.699 1 97.81 45 VAL B O 1
ATOM 3856 N N . VAL B 1 46 ? 22.781 12.391 6.059 1 98.19 46 VAL B N 1
ATOM 3857 C CA . VAL B 1 46 ? 21.734 13.094 6.785 1 98.19 46 VAL B CA 1
ATOM 3858 C C . VAL B 1 46 ? 22.312 14.297 7.52 1 98.19 46 VAL B C 1
ATOM 3860 O O . VAL B 1 46 ? 21.75 15.391 7.492 1 98.19 46 VAL B O 1
ATOM 3863 N N . ARG B 1 47 ? 23.484 14.102 8.102 1 97.88 47 ARG B N 1
ATOM 3864 C CA . ARG B 1 47 ? 24.172 15.188 8.789 1 97.88 47 ARG B CA 1
ATOM 3865 C C . ARG B 1 47 ? 24.484 16.328 7.824 1 97.88 47 ARG B C 1
ATOM 3867 O O . ARG B 1 47 ? 24.328 17.5 8.164 1 97.88 47 ARG B O 1
ATOM 3874 N N . ARG B 1 48 ? 24.938 15.953 6.691 1 97.62 48 ARG B N 1
ATOM 3875 C CA . ARG B 1 48 ? 25.266 16.969 5.688 1 97.62 48 ARG B CA 1
ATOM 3876 C C . ARG B 1 48 ? 24.016 17.75 5.273 1 97.62 48 ARG B C 1
ATOM 3878 O O . ARG B 1 48 ? 24.094 18.953 5.031 1 97.62 48 ARG B O 1
ATOM 3885 N N . GLN B 1 49 ? 22.891 17.047 5.145 1 98.44 49 GLN B N 1
ATOM 3886 C CA . GLN B 1 49 ? 21.641 17.734 4.844 1 98.44 49 GLN B CA 1
ATOM 3887 C C . GLN B 1 49 ? 21.328 18.781 5.906 1 98.44 49 GLN B C 1
ATOM 3889 O O . GLN B 1 49 ? 20.906 19.891 5.578 1 98.44 49 GLN B O 1
ATOM 3894 N N . LEU B 1 50 ? 21.516 18.438 7.145 1 98.44 50 LEU B N 1
ATOM 3895 C CA . LEU B 1 50 ? 21.219 19.344 8.258 1 98.44 50 LEU B CA 1
ATOM 3896 C C . LEU B 1 50 ? 22.188 20.516 8.258 1 98.44 50 LEU B C 1
ATOM 3898 O O . LEU B 1 50 ? 21.781 21.656 8.555 1 98.44 50 LEU B O 1
ATOM 3902 N N . GLU B 1 51 ? 23.406 20.25 7.93 1 98.25 51 GLU B N 1
ATOM 3903 C CA . GLU B 1 51 ? 24.391 21.328 7.844 1 98.25 51 GLU B CA 1
ATOM 3904 C C . GLU B 1 51 ? 24.047 22.312 6.727 1 98.25 51 GLU B C 1
ATOM 3906 O O . GLU B 1 51 ? 24.156 23.531 6.91 1 98.25 51 GLU B O 1
ATOM 3911 N N . ARG B 1 52 ? 23.703 21.766 5.645 1 98.44 52 ARG B N 1
ATOM 3912 C CA . ARG B 1 52 ? 23.281 22.594 4.531 1 98.44 52 ARG B CA 1
ATOM 3913 C C . ARG B 1 52 ? 22.078 23.453 4.914 1 98.44 52 ARG B C 1
ATOM 3915 O O . ARG B 1 52 ? 22.016 24.641 4.562 1 98.44 52 ARG B O 1
ATOM 3922 N N . TRP B 1 53 ? 21.172 22.906 5.637 1 98.75 53 TRP B N 1
ATOM 3923 C CA . TRP B 1 53 ? 20.016 23.656 6.098 1 98.75 53 TRP B CA 1
ATOM 3924 C C . TRP B 1 53 ? 20.422 24.828 6.98 1 98.75 53 TRP B C 1
ATOM 3926 O O . TRP B 1 53 ? 20 25.953 6.762 1 98.75 53 TRP B O 1
ATOM 3936 N N . ARG B 1 54 ? 21.266 24.547 7.914 1 98 54 ARG B N 1
ATOM 3937 C CA . ARG B 1 54 ? 21.719 25.562 8.859 1 98 54 ARG B CA 1
ATOM 3938 C C . ARG B 1 54 ? 22.422 26.703 8.133 1 98 54 ARG B C 1
ATOM 3940 O O . ARG B 1 54 ? 22.266 27.875 8.5 1 98 54 ARG B O 1
ATOM 3947 N N . LYS B 1 55 ? 23.109 26.297 7.184 1 98.44 55 LYS B N 1
ATOM 3948 C CA . LYS B 1 55 ? 23.859 27.297 6.422 1 98.44 55 LYS B CA 1
ATOM 3949 C C . LYS B 1 55 ? 22.922 28.172 5.59 1 98.44 55 LYS B C 1
ATOM 3951 O O . LYS B 1 55 ? 23.047 29.391 5.578 1 98.44 55 LYS B O 1
ATOM 3956 N N . GLU B 1 56 ? 21.969 27.547 4.957 1 98.56 56 GLU B N 1
ATOM 3957 C CA . GLU B 1 56 ? 21.156 28.25 3.965 1 98.56 56 GLU B CA 1
ATOM 3958 C C . GLU B 1 56 ? 19.938 28.891 4.602 1 98.56 56 GLU B C 1
ATOM 3960 O O . GLU B 1 56 ? 19.422 29.891 4.109 1 98.56 56 GLU B O 1
ATOM 3965 N N . LEU B 1 57 ? 19.453 28.281 5.68 1 98.31 57 LEU B N 1
ATOM 3966 C CA . LEU B 1 57 ? 18.219 28.75 6.328 1 98.31 57 LEU B CA 1
ATOM 3967 C C . LEU B 1 57 ? 18.406 28.797 7.844 1 98.31 57 LEU B C 1
ATOM 3969 O O . LEU B 1 57 ? 17.656 28.172 8.586 1 98.31 57 LEU B O 1
ATOM 3973 N N . PRO B 1 58 ? 19.25 29.625 8.273 1 96.31 58 PRO B N 1
ATOM 3974 C CA . PRO B 1 58 ? 19.594 29.641 9.695 1 96.31 58 PRO B CA 1
ATOM 3975 C C . PRO B 1 58 ? 18.453 30.125 10.57 1 96.31 58 PRO B C 1
ATOM 3977 O O . PRO B 1 58 ? 18.391 29.797 11.766 1 96.31 58 PRO B O 1
ATOM 3980 N N . LEU B 1 59 ? 17.5 30.875 10.031 1 96.38 59 LEU B N 1
ATOM 3981 C CA . LEU B 1 59 ? 16.438 31.453 10.844 1 96.38 59 LEU B CA 1
ATOM 3982 C C . LEU B 1 59 ? 15.188 30.594 10.805 1 96.38 59 LEU B C 1
ATOM 3984 O O . LEU B 1 59 ? 14.172 30.938 11.414 1 96.38 59 LEU B O 1
ATOM 3988 N N . ILE B 1 60 ? 15.227 29.547 10.102 1 98.25 60 ILE B N 1
ATOM 3989 C CA . ILE B 1 60 ? 14.094 28.641 9.977 1 98.25 60 ILE B CA 1
ATOM 3990 C C . ILE B 1 60 ? 14.406 27.312 10.672 1 98.25 60 ILE B C 1
ATOM 3992 O O . ILE B 1 60 ? 15.312 26.594 10.258 1 98.25 60 ILE B O 1
ATOM 3996 N N . ARG B 1 61 ? 13.742 27.031 11.711 1 98.25 61 ARG B N 1
ATOM 3997 C CA . ARG B 1 61 ? 13.961 25.781 12.438 1 98.25 61 ARG B CA 1
ATOM 3998 C C . ARG B 1 61 ? 13.258 24.625 11.75 1 98.25 61 ARG B C 1
ATOM 4000 O O . ARG B 1 61 ? 12.055 24.672 11.492 1 98.25 61 ARG B O 1
ATOM 4007 N N . PRO B 1 62 ? 13.984 23.531 11.445 1 98.69 62 PRO B N 1
ATOM 4008 C CA . PRO B 1 62 ? 13.336 22.391 10.805 1 98.69 62 PRO B CA 1
ATOM 4009 C C . PRO B 1 62 ? 12.578 21.516 11.797 1 98.69 62 PRO B C 1
ATOM 4011 O O . PRO B 1 62 ? 13.109 21.156 12.844 1 98.69 62 PRO B O 1
ATOM 4014 N N . PHE B 1 63 ? 11.375 21.25 11.523 1 98.94 63 PHE B N 1
ATOM 4015 C CA . PHE B 1 63 ? 10.555 20.203 12.133 1 98.94 63 PHE B CA 1
ATOM 4016 C C . PHE B 1 63 ? 10.43 19 11.195 1 98.94 63 PHE B C 1
ATOM 4018 O O . PHE B 1 63 ? 9.672 19.047 10.227 1 98.94 63 PHE B O 1
ATOM 4025 N N . TYR B 1 64 ? 11.117 17.953 11.508 1 98.88 64 TYR B N 1
ATOM 4026 C CA . TYR B 1 64 ? 11.148 16.797 10.625 1 98.88 64 TYR B CA 1
ATOM 4027 C C . TYR B 1 64 ? 9.758 16.188 10.477 1 98.88 64 TYR B C 1
ATOM 4029 O O . TYR B 1 64 ? 9.078 15.922 11.469 1 98.88 64 TYR B O 1
ATOM 4037 N N . ALA B 1 65 ? 9.336 16.062 9.219 1 98.5 65 ALA B N 1
ATOM 4038 C CA . ALA B 1 65 ? 8.07 15.391 8.938 1 98.5 65 ALA B CA 1
ATOM 4039 C C . ALA B 1 65 ? 8.18 13.883 9.172 1 98.5 65 ALA B C 1
ATOM 4041 O O . ALA B 1 65 ? 8.625 13.148 8.289 1 98.5 65 ALA B O 1
ATOM 4042 N N . VAL B 1 66 ? 7.617 13.375 10.203 1 98.69 66 VAL B N 1
ATOM 4043 C CA . VAL B 1 66 ? 7.824 12.008 10.664 1 98.69 66 VAL B CA 1
ATOM 4044 C C . VAL B 1 66 ? 7.238 11.031 9.648 1 98.69 66 VAL B C 1
ATOM 4046 O O . VAL B 1 66 ? 7.785 9.945 9.43 1 98.69 66 VAL B O 1
ATOM 4049 N N . LYS B 1 67 ? 6.172 11.414 8.984 1 97 67 LYS B N 1
ATOM 4050 C CA . LYS B 1 67 ? 5.465 10.539 8.055 1 97 67 LYS B CA 1
ATOM 4051 C C . LYS B 1 67 ? 6.379 10.094 6.918 1 97 67 LYS B C 1
ATOM 4053 O O . LYS B 1 67 ? 6.117 9.078 6.262 1 97 67 LYS B O 1
ATOM 4058 N N . CYS B 1 68 ? 7.414 10.844 6.664 1 97 68 CYS B N 1
ATOM 4059 C CA . CYS B 1 68 ? 8.297 10.594 5.531 1 97 68 CYS B CA 1
ATOM 4060 C C . CYS B 1 68 ? 9.117 9.328 5.746 1 97 68 CYS B C 1
ATOM 4062 O O . CYS B 1 68 ? 9.266 8.516 4.832 1 97 68 CYS B O 1
ATOM 4064 N N . ASN B 1 69 ? 9.641 9.164 6.855 1 98.31 69 ASN B N 1
ATOM 4065 C CA . ASN B 1 69 ? 10.438 8.016 7.273 1 98.31 69 ASN B CA 1
ATOM 4066 C C . ASN B 1 69 ? 10.531 7.918 8.789 1 98.31 69 ASN B C 1
ATOM 4068 O O . ASN B 1 69 ? 11.391 8.555 9.406 1 98.31 69 ASN B O 1
ATOM 4072 N N . PRO B 1 70 ? 9.719 7.113 9.422 1 98.31 70 PRO B N 1
ATOM 4073 C CA . PRO B 1 70 ? 9.664 7.023 10.883 1 98.31 70 PRO B CA 1
ATOM 4074 C C . PRO B 1 70 ? 10.586 5.938 11.438 1 98.31 70 PRO B C 1
ATOM 4076 O O . PRO B 1 70 ? 10.336 5.418 12.531 1 98.31 70 PRO B O 1
ATOM 4079 N N . THR B 1 71 ? 11.602 5.516 10.625 1 97.31 71 THR B N 1
ATOM 4080 C CA . THR B 1 71 ? 12.5 4.48 11.125 1 97.31 71 THR B CA 1
ATOM 4081 C C . THR B 1 71 ? 13.102 4.891 12.469 1 97.31 71 THR B C 1
ATOM 4083 O O . THR B 1 71 ? 13.602 6.012 12.617 1 97.31 71 THR B O 1
ATOM 4086 N N . PRO B 1 72 ? 13.102 4.023 13.438 1 97.25 72 PRO B N 1
ATOM 4087 C CA . PRO B 1 72 ? 13.461 4.383 14.812 1 97.25 72 PRO B CA 1
ATOM 4088 C C . PRO B 1 72 ? 14.867 4.961 14.922 1 97.25 72 PRO B C 1
ATOM 4090 O O . PRO B 1 72 ? 15.07 5.98 15.586 1 97.25 72 PRO B O 1
ATOM 4093 N N . ARG B 1 73 ? 15.82 4.383 14.281 1 97.5 73 ARG B N 1
ATOM 4094 C CA . ARG B 1 73 ? 17.203 4.844 14.414 1 97.5 73 ARG B CA 1
ATOM 4095 C C . ARG B 1 73 ? 17.375 6.227 13.789 1 97.5 73 ARG B C 1
ATOM 4097 O O . ARG B 1 73 ? 18.125 7.055 14.312 1 97.5 73 ARG B O 1
ATOM 4104 N N . LEU B 1 74 ? 16.75 6.473 12.672 1 98.25 74 LEU B N 1
ATOM 4105 C CA . LEU B 1 74 ? 16.781 7.805 12.086 1 98.25 74 LEU B CA 1
ATOM 4106 C C . LEU B 1 74 ? 16.188 8.836 13.031 1 98.25 74 LEU B C 1
ATOM 4108 O O . LEU B 1 74 ? 16.781 9.891 13.266 1 98.25 74 LEU B O 1
ATOM 4112 N N . LEU B 1 75 ? 15.039 8.539 13.602 1 98.69 75 LEU B N 1
ATOM 4113 C CA . LEU B 1 75 ? 14.359 9.477 14.492 1 98.69 75 LEU B CA 1
ATOM 4114 C C . LEU B 1 75 ? 15.203 9.742 15.734 1 98.69 75 LEU B C 1
ATOM 4116 O O . LEU B 1 75 ? 15.289 10.883 16.203 1 98.69 75 LEU B O 1
ATOM 4120 N N . ALA B 1 76 ? 15.797 8.664 16.234 1 98.38 76 ALA B N 1
ATOM 4121 C CA . ALA B 1 76 ? 16.672 8.844 17.391 1 98.38 76 ALA B CA 1
ATOM 4122 C C . ALA B 1 76 ? 17.844 9.758 17.047 1 98.38 76 ALA B C 1
ATOM 4124 O O . ALA B 1 76 ? 18.234 10.602 17.859 1 98.38 76 ALA B O 1
ATOM 4125 N N . PHE B 1 77 ? 18.391 9.57 15.891 1 98.06 77 PHE B N 1
ATOM 4126 C CA . PHE B 1 77 ? 19.484 10.406 15.422 1 98.06 77 PHE B CA 1
ATOM 4127 C C . PHE B 1 77 ? 19.062 11.867 15.328 1 98.06 77 PHE B C 1
ATOM 4129 O O . PHE B 1 77 ? 19.75 12.758 15.828 1 98.06 77 PHE B O 1
ATOM 4136 N N . LEU B 1 78 ? 17.875 12.125 14.789 1 98.56 78 LEU B N 1
ATOM 4137 C CA . LEU B 1 78 ? 17.375 13.477 14.562 1 98.56 78 LEU B CA 1
ATOM 4138 C C . LEU B 1 78 ? 16.938 14.125 15.867 1 98.56 78 LEU B C 1
ATOM 4140 O O . LEU B 1 78 ? 16.906 15.352 15.977 1 98.56 78 LEU B O 1
ATOM 4144 N N . ALA B 1 79 ? 16.594 13.328 16.844 1 98.5 79 ALA B N 1
ATOM 4145 C CA . ALA B 1 79 ? 16.078 13.828 18.125 1 98.5 79 ALA B CA 1
ATOM 4146 C C . ALA B 1 79 ? 17.219 14.32 19 1 98.5 79 ALA B C 1
ATOM 4148 O O . ALA B 1 79 ? 16.969 14.906 20.062 1 98.5 79 ALA B O 1
ATOM 4149 N N . GLN B 1 80 ? 18.422 14.125 18.625 1 97.25 80 GLN B N 1
ATOM 4150 C CA . GLN B 1 80 ? 19.547 14.617 19.406 1 97.25 80 GLN B CA 1
ATOM 4151 C C . GLN B 1 80 ? 19.469 16.125 19.594 1 97.25 80 GLN B C 1
ATOM 4153 O O . GLN B 1 80 ? 19.203 16.859 18.641 1 97.25 80 GLN B O 1
ATOM 4158 N N . SER B 1 81 ? 19.75 16.594 20.734 1 95.25 81 SER B N 1
ATOM 4159 C CA . SER B 1 81 ? 19.562 17.984 21.109 1 95.25 81 SER B CA 1
ATOM 4160 C C . SER B 1 81 ? 20.469 18.906 20.312 1 95.25 81 SER B C 1
ATOM 4162 O O . SER B 1 81 ? 20.141 20.062 20.062 1 95.25 81 SER B O 1
ATOM 4164 N N . SER B 1 82 ? 21.562 18.406 19.859 1 94.81 82 SER B N 1
ATOM 4165 C CA . SER B 1 82 ? 22.547 19.219 19.141 1 94.81 82 SER B CA 1
ATOM 4166 C C . SER B 1 82 ? 22 19.688 17.797 1 94.81 82 SER B C 1
ATOM 4168 O O . SER B 1 82 ? 22.453 20.703 17.25 1 94.81 82 SER B O 1
ATOM 4170 N N . TYR B 1 83 ? 21.016 19.031 17.312 1 95.88 83 TYR B N 1
ATOM 4171 C CA . TYR B 1 83 ? 20.469 19.406 16 1 95.88 83 TYR B CA 1
ATOM 4172 C C . TYR B 1 83 ? 19.312 20.375 16.156 1 95.88 83 TYR B C 1
ATOM 4174 O O . TYR B 1 83 ? 18.906 21.016 15.18 1 95.88 83 TYR B O 1
ATOM 4182 N N . ASN B 1 84 ? 18.703 20.469 17.281 1 95.31 84 ASN B N 1
ATOM 4183 C CA . ASN B 1 84 ? 17.625 21.406 17.594 1 95.31 84 ASN B CA 1
ATOM 4184 C C . ASN B 1 84 ? 16.453 21.266 16.609 1 95.31 84 ASN B C 1
ATOM 4186 O O . ASN B 1 84 ? 15.945 22.266 16.109 1 95.31 84 ASN B O 1
ATOM 4190 N N . LEU B 1 85 ? 16.109 20.125 16.328 1 98.25 85 LEU B N 1
ATOM 4191 C CA . LEU B 1 85 ? 14.977 19.891 15.445 1 98.25 85 LEU B CA 1
ATOM 4192 C C . LEU B 1 85 ? 13.68 19.781 16.25 1 98.25 85 LEU B C 1
ATOM 4194 O O . LEU B 1 85 ? 13.695 19.406 17.422 1 98.25 85 LEU B O 1
ATOM 4198 N N . GLY B 1 86 ? 12.594 20.266 15.664 1 98.75 86 GLY B N 1
ATOM 4199 C CA . GLY B 1 86 ? 11.266 19.812 16.047 1 98.75 86 GLY B CA 1
ATOM 4200 C C . GLY B 1 86 ? 10.742 18.688 15.18 1 98.75 86 GLY B C 1
ATOM 4201 O O . GLY B 1 86 ? 11.445 18.188 14.297 1 98.75 86 GLY B O 1
ATOM 4202 N N . PHE B 1 87 ? 9.531 18.297 15.516 1 98.94 87 PHE B N 1
ATOM 4203 C CA . PHE B 1 87 ? 8.953 17.172 14.781 1 98.94 87 PHE B CA 1
ATOM 4204 C C . PHE B 1 87 ? 7.508 17.469 14.398 1 98.94 87 PHE B C 1
ATOM 4206 O O . PHE B 1 87 ? 6.719 17.938 15.227 1 98.94 87 PHE B O 1
ATOM 4213 N N . ASP B 1 88 ? 7.254 17.312 13.141 1 98.62 88 ASP B N 1
ATOM 4214 C CA . ASP B 1 88 ? 5.91 17.391 12.57 1 98.62 88 ASP B CA 1
ATOM 4215 C C . ASP B 1 88 ? 5.238 16.016 12.578 1 98.62 88 ASP B C 1
ATOM 4217 O O . ASP B 1 88 ? 5.699 15.094 11.906 1 98.62 88 ASP B O 1
ATOM 4221 N N . CYS B 1 89 ? 4.168 15.891 13.352 1 98.56 89 CYS B N 1
ATOM 4222 C CA . CYS B 1 89 ? 3.459 14.625 13.508 1 98.56 89 CYS B CA 1
ATOM 4223 C C . CYS B 1 89 ? 2.02 14.75 13.023 1 98.56 89 CYS B C 1
ATOM 4225 O O . CYS B 1 89 ? 1.388 15.789 13.188 1 98.56 89 CYS B O 1
ATOM 4227 N N . ALA B 1 90 ? 1.55 13.641 12.492 1 95.56 90 ALA B N 1
ATOM 4228 C CA . ALA B 1 90 ? 0.2 13.664 11.93 1 95.56 90 ALA B CA 1
ATOM 4229 C C . ALA B 1 90 ? -0.747 12.789 12.75 1 95.56 90 ALA B C 1
ATOM 4231 O O . ALA B 1 90 ? -1.969 12.891 12.617 1 95.56 90 ALA B O 1
ATOM 4232 N N . THR B 1 91 ? -0.212 11.945 13.609 1 95.5 91 THR B N 1
ATOM 4233 C CA . THR B 1 91 ? -1.041 10.992 14.344 1 95.5 91 THR B CA 1
ATOM 4234 C C . THR B 1 91 ? -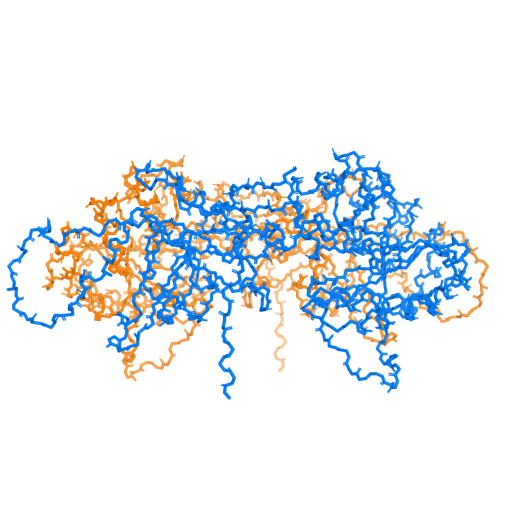0.549 10.844 15.781 1 95.5 91 THR B C 1
ATOM 4236 O O . THR B 1 91 ? 0.556 11.273 16.109 1 95.5 91 THR B O 1
ATOM 4239 N N . HIS B 1 92 ? -1.419 10.281 16.594 1 93.81 92 HIS B N 1
ATOM 4240 C CA . HIS B 1 92 ? -1.041 9.938 17.953 1 93.81 92 HIS B CA 1
ATOM 4241 C C . HIS B 1 92 ? 0.158 8.992 17.969 1 93.81 92 HIS B C 1
ATOM 4243 O O . HIS B 1 92 ? 1.032 9.109 18.828 1 93.81 92 HIS B O 1
ATOM 4249 N N . ALA B 1 93 ? 0.203 8.055 17.031 1 95.12 93 ALA B N 1
ATOM 4250 C CA . ALA B 1 93 ? 1.308 7.102 17.016 1 95.12 93 ALA B CA 1
ATOM 4251 C C . ALA B 1 93 ? 2.639 7.809 16.766 1 95.12 93 ALA B C 1
ATOM 4253 O O . ALA B 1 93 ? 3.639 7.5 17.422 1 95.12 93 ALA B O 1
ATOM 4254 N N . GLU B 1 94 ? 2.656 8.719 15.891 1 97.88 94 GLU B N 1
ATOM 4255 C CA . GLU B 1 94 ? 3.871 9.484 15.633 1 97.88 94 GLU B CA 1
ATOM 4256 C C . GLU B 1 94 ? 4.262 10.32 16.844 1 97.88 94 GLU B C 1
ATOM 4258 O O . GLU B 1 94 ? 5.438 10.383 17.219 1 97.88 94 GLU B O 1
ATOM 4263 N N . ILE B 1 95 ? 3.242 10.977 17.438 1 98.38 95 ILE B N 1
ATOM 4264 C CA . ILE B 1 95 ? 3.486 11.781 18.641 1 98.38 95 ILE B CA 1
ATOM 4265 C C . ILE B 1 95 ? 4.109 10.906 19.719 1 98.38 95 ILE B C 1
ATOM 4267 O O . ILE B 1 95 ? 5.125 11.273 20.312 1 98.38 95 ILE B O 1
ATOM 4271 N N . SER B 1 96 ? 3.488 9.781 19.906 1 97.75 96 SER B N 1
ATOM 4272 C CA . SER B 1 96 ? 3.979 8.852 20.922 1 97.75 96 SER B CA 1
ATOM 4273 C C . SER B 1 96 ? 5.414 8.422 20.625 1 97.75 96 SER B C 1
ATOM 4275 O O . SER B 1 96 ? 6.246 8.375 21.547 1 97.75 96 SER B O 1
ATOM 4277 N N . GLN B 1 97 ? 5.715 8.148 19.406 1 98.12 97 GLN B N 1
ATOM 4278 C CA . GLN B 1 97 ? 7.055 7.727 19 1 98.12 97 GLN B CA 1
ATOM 4279 C C . GLN B 1 97 ? 8.086 8.805 19.312 1 98.12 97 GLN B C 1
ATOM 4281 O O . GLN B 1 97 ? 9.164 8.508 19.844 1 98.12 97 GLN B O 1
ATOM 4286 N N . ILE B 1 98 ? 7.777 10.023 19.062 1 98.75 98 ILE B N 1
ATOM 4287 C CA . ILE B 1 98 ? 8.703 11.133 19.266 1 98.75 98 ILE B CA 1
ATOM 4288 C C . ILE B 1 98 ? 8.852 11.422 20.75 1 98.75 98 ILE B C 1
ATOM 4290 O O . ILE B 1 98 ? 9.969 11.633 21.25 1 98.75 98 ILE B O 1
ATOM 4294 N N . LEU B 1 99 ? 7.73 11.422 21.484 1 98.75 99 LEU B N 1
ATOM 4295 C CA . LEU B 1 99 ? 7.781 11.656 22.922 1 98.75 99 LEU B CA 1
ATOM 4296 C C . LEU B 1 99 ? 8.648 10.602 23.609 1 98.75 99 LEU B C 1
ATOM 4298 O O . LEU B 1 99 ? 9.383 10.914 24.547 1 98.75 99 LEU B O 1
ATOM 4302 N N . ASN B 1 100 ? 8.609 9.367 23.156 1 98.5 100 ASN B N 1
ATOM 4303 C CA . ASN B 1 100 ? 9.367 8.266 23.734 1 98.5 100 ASN B CA 1
ATOM 4304 C C . ASN B 1 100 ? 10.875 8.453 23.531 1 98.5 100 ASN B C 1
ATOM 4306 O O . ASN B 1 100 ? 11.672 7.793 24.203 1 98.5 100 ASN B O 1
ATOM 4310 N N . LEU B 1 101 ? 11.266 9.32 22.672 1 98.38 101 LEU B N 1
ATOM 4311 C CA . LEU B 1 101 ? 12.672 9.617 22.438 1 98.38 101 LEU B CA 1
ATOM 4312 C C . LEU B 1 101 ? 13.148 10.742 23.359 1 98.38 101 LEU B C 1
ATOM 4314 O O . LEU B 1 101 ? 14.312 11.156 23.281 1 98.38 101 LEU B O 1
ATOM 4318 N N . GLY B 1 102 ? 12.211 11.344 24.156 1 97.81 102 GLY B N 1
ATOM 4319 C CA . GLY B 1 102 ? 12.57 12.391 25.094 1 97.81 102 GLY B CA 1
ATOM 4320 C C . GLY B 1 102 ? 12.406 13.789 24.531 1 97.81 102 GLY B C 1
ATOM 4321 O O . GLY B 1 102 ? 12.828 14.773 25.141 1 97.81 102 GLY B O 1
ATOM 4322 N N . VAL B 1 103 ? 11.82 13.914 23.438 1 98.5 103 VAL B N 1
ATOM 4323 C CA . VAL B 1 103 ? 11.586 15.219 22.828 1 98.5 103 VAL B CA 1
ATOM 4324 C C . VAL B 1 103 ? 10.5 15.961 23.609 1 98.5 103 VAL B C 1
ATOM 4326 O O . VAL B 1 103 ? 9.438 15.406 23.891 1 98.5 103 VAL B O 1
ATOM 4329 N N . PRO B 1 104 ? 10.727 17.156 24.016 1 98.38 104 PRO B N 1
ATOM 4330 C CA . PRO B 1 104 ? 9.68 17.922 24.703 1 98.38 104 PRO B CA 1
ATOM 4331 C C . PRO B 1 104 ? 8.453 18.156 23.828 1 98.38 104 PRO B C 1
ATOM 4333 O O . PRO B 1 104 ? 8.586 18.375 22.625 1 98.38 104 PRO B O 1
ATOM 4336 N N . PRO B 1 105 ? 7.238 18.109 24.406 1 98.5 105 PRO B N 1
ATOM 4337 C CA . PRO B 1 105 ? 6.008 18.266 23.625 1 98.5 105 PRO B CA 1
ATOM 4338 C C . PRO B 1 105 ? 5.965 19.594 22.859 1 98.5 105 PRO B C 1
ATOM 4340 O O . PRO B 1 105 ? 5.359 19.672 21.797 1 98.5 105 PRO B O 1
ATOM 4343 N N . GLU B 1 106 ? 6.633 20.625 23.344 1 98 106 GLU B N 1
ATOM 4344 C CA . GLU B 1 106 ? 6.621 21.938 22.703 1 98 106 GLU B CA 1
ATOM 4345 C C . GLU B 1 106 ? 7.375 21.891 21.375 1 98 106 GLU B C 1
ATOM 4347 O O . GLU B 1 106 ? 7.262 22.812 20.562 1 98 106 GLU B O 1
ATOM 4352 N N . ASN B 1 107 ? 8.219 20.828 21.203 1 98.62 107 ASN B N 1
ATOM 4353 C CA . ASN B 1 107 ? 8.961 20.672 19.953 1 98.62 107 ASN B CA 1
ATOM 4354 C C . ASN B 1 107 ? 8.219 19.766 18.969 1 98.62 107 ASN B C 1
ATOM 4356 O O . ASN B 1 107 ? 8.805 19.281 18 1 98.62 107 ASN B O 1
ATOM 4360 N N . ILE B 1 108 ? 6.934 19.562 19.219 1 98.81 108 ILE B N 1
ATOM 4361 C CA . ILE B 1 108 ? 6.09 18.766 18.344 1 98.81 108 ILE B CA 1
ATOM 4362 C C . ILE B 1 108 ? 4.922 19.625 17.844 1 98.81 108 ILE B C 1
ATOM 4364 O O . ILE B 1 108 ? 4.27 20.312 18.625 1 98.81 108 ILE B O 1
ATOM 4368 N N . ILE B 1 109 ? 4.738 19.688 16.609 1 98.81 109 ILE B N 1
ATOM 4369 C CA . ILE B 1 109 ? 3.521 20.266 16.047 1 98.81 109 ILE B CA 1
ATOM 4370 C C . ILE B 1 109 ? 2.643 19.156 15.469 1 98.81 109 ILE B C 1
ATOM 4372 O O . ILE B 1 109 ? 3.127 18.281 14.75 1 98.81 109 ILE B O 1
ATOM 4376 N N . TYR B 1 110 ? 1.389 19.047 15.914 1 98.56 110 TYR B N 1
ATOM 4377 C CA . TYR B 1 110 ? 0.4 18.109 15.383 1 98.56 110 TYR B CA 1
ATOM 4378 C C . TYR B 1 110 ? -0.219 18.656 14.094 1 98.56 110 TYR B C 1
ATOM 4380 O O . TYR B 1 110 ? -1.229 19.359 14.141 1 98.56 110 TYR B O 1
ATOM 4388 N N . ALA B 1 111 ? 0.356 18.219 12.984 1 96.94 111 ALA B N 1
ATOM 4389 C CA . ALA B 1 111 ? 0.099 18.906 11.719 1 96.94 111 ALA B CA 1
ATOM 4390 C C . ALA B 1 111 ? -0.863 18.109 10.852 1 96.94 111 ALA B C 1
ATOM 4392 O O . ALA B 1 111 ? -0.564 17.812 9.688 1 96.94 111 ALA B O 1
ATOM 4393 N N . ASN B 1 112 ? -1.937 17.625 11.297 1 97.25 112 ASN B N 1
ATOM 4394 C CA . ASN B 1 112 ? -3.086 17.109 10.562 1 97.25 112 ASN B CA 1
ATOM 4395 C C . ASN B 1 112 ? -4.301 18.031 10.703 1 97.25 112 ASN B C 1
ATOM 4397 O O . ASN B 1 112 ? -4.84 18.188 11.805 1 97.25 112 ASN B O 1
ATOM 4401 N N . PRO B 1 113 ? -4.75 18.594 9.648 1 97.12 113 PRO B N 1
ATOM 4402 C CA . PRO B 1 113 ? -5.82 19.594 9.773 1 97.12 113 PRO B CA 1
ATOM 4403 C C . PRO B 1 113 ? -7.16 18.969 10.156 1 97.12 113 PRO B C 1
ATOM 4405 O O . PRO B 1 113 ? -8.07 19.672 10.602 1 97.12 113 PRO B O 1
ATOM 4408 N N . CYS B 1 114 ? -7.336 17.672 9.914 1 96.38 114 CYS B N 1
ATOM 4409 C CA . CYS B 1 114 ? -8.555 16.953 10.258 1 96.38 114 CYS B CA 1
ATOM 4410 C C . CYS B 1 114 ? -8.242 15.75 11.156 1 96.38 114 CYS B C 1
ATOM 4412 O O . CYS B 1 114 ? -7.828 14.703 10.664 1 96.38 114 CYS B O 1
ATOM 4414 N N . LYS B 1 115 ? -8.508 15.898 12.438 1 96.06 115 LYS B N 1
ATOM 4415 C CA . LYS B 1 115 ? -8.102 14.922 13.438 1 96.06 115 LYS B CA 1
ATOM 4416 C C . LYS B 1 115 ? -9.305 14.219 14.055 1 96.06 115 LYS B C 1
ATOM 4418 O O . LYS B 1 115 ? -10.367 14.828 14.211 1 96.06 115 LYS B O 1
ATOM 4423 N N . ALA B 1 116 ? -9.109 12.992 14.359 1 92.81 116 ALA B N 1
ATOM 4424 C CA . ALA B 1 116 ? -10.125 12.305 15.148 1 92.81 116 ALA B CA 1
ATOM 4425 C C . ALA B 1 116 ? -10.203 12.891 16.562 1 92.81 116 ALA B C 1
ATOM 4427 O O . ALA B 1 116 ? -9.18 13.227 17.156 1 92.81 116 ALA B O 1
ATOM 4428 N N . PRO B 1 117 ? -11.398 12.938 17.141 1 92.44 117 PRO B N 1
ATOM 4429 C CA . PRO B 1 117 ? -11.539 13.453 18.5 1 92.44 117 PRO B CA 1
ATOM 4430 C C . PRO B 1 117 ? -10.648 12.727 19.5 1 92.44 117 PRO B C 1
ATOM 4432 O O . PRO B 1 117 ? -10.031 13.359 20.359 1 92.44 117 PRO B O 1
ATOM 4435 N N . SER B 1 118 ? -10.547 11.445 19.359 1 91.06 118 SER B N 1
ATOM 4436 C CA . SER B 1 118 ? -9.719 10.688 20.297 1 91.06 118 SER B CA 1
ATOM 4437 C C . SER B 1 118 ? -8.25 11.078 20.172 1 91.06 118 SER B C 1
ATOM 4439 O O . SER B 1 118 ? -7.523 11.109 21.172 1 91.06 118 SER B O 1
ATOM 4441 N N . HIS B 1 119 ? -7.836 11.375 18.984 1 92.81 119 HIS B N 1
ATOM 4442 C CA . HIS B 1 119 ? -6.457 11.797 18.781 1 92.81 119 HIS B CA 1
ATOM 4443 C C . HIS B 1 119 ? -6.207 13.18 19.375 1 92.81 119 HIS B C 1
ATOM 4445 O O . HIS B 1 119 ? -5.129 13.445 19.906 1 92.81 119 HIS B O 1
ATOM 4451 N N . LEU B 1 120 ? -7.188 14.039 19.281 1 95 120 LEU B N 1
ATOM 4452 C CA . LEU B 1 120 ? -7.098 15.359 19.891 1 95 120 LEU B CA 1
ATOM 4453 C C . LEU B 1 120 ? -6.965 15.25 21.406 1 95 120 LEU B C 1
ATOM 4455 O O . LEU B 1 120 ? -6.113 15.914 22 1 95 120 LEU B O 1
ATOM 4459 N N . ARG B 1 121 ? -7.773 14.422 21.953 1 94.19 121 ARG B N 1
ATOM 4460 C CA . ARG B 1 121 ? -7.711 14.227 23.391 1 94.19 121 ARG B CA 1
ATOM 4461 C C . ARG B 1 121 ? -6.355 13.672 23.812 1 94.19 121 ARG B C 1
ATOM 4463 O O . ARG B 1 121 ? -5.809 14.078 24.844 1 94.19 121 ARG B O 1
ATOM 4470 N N . TYR B 1 122 ? -5.871 12.805 23 1 94.81 122 TYR B N 1
ATOM 4471 C CA . TYR B 1 122 ? -4.555 12.242 23.281 1 94.81 122 TYR B CA 1
ATOM 4472 C C . TYR B 1 122 ? -3.484 13.328 23.25 1 94.81 122 TYR B C 1
ATOM 4474 O O . TYR B 1 122 ? -2.645 13.414 24.156 1 94.81 122 TYR B O 1
ATOM 4482 N N . ALA B 1 123 ? -3.506 14.102 22.203 1 97.25 123 ALA B N 1
ATOM 4483 C CA . ALA B 1 123 ? -2.521 15.172 22.078 1 97.25 123 ALA B CA 1
ATOM 4484 C C . ALA B 1 123 ? -2.592 16.125 23.266 1 97.25 123 ALA B C 1
ATOM 4486 O O . ALA B 1 123 ? -1.56 16.516 23.812 1 97.25 123 ALA B O 1
ATOM 4487 N N . ALA B 1 124 ? -3.779 16.453 23.688 1 96.75 124 ALA B N 1
ATOM 4488 C CA . ALA B 1 124 ? -3.98 17.328 24.844 1 96.75 124 ALA B CA 1
ATOM 4489 C C . ALA B 1 124 ? -3.404 16.703 26.109 1 96.75 124 ALA B C 1
ATOM 4491 O O . ALA B 1 124 ? -2.684 17.359 26.859 1 96.75 124 ALA B O 1
ATOM 4492 N N . ALA B 1 125 ? -3.686 15.445 26.266 1 96.25 125 ALA B N 1
ATOM 4493 C CA . ALA B 1 125 ? -3.207 14.727 27.453 1 96.25 125 ALA B CA 1
ATOM 4494 C C . ALA B 1 125 ? -1.684 14.641 27.453 1 96.25 125 ALA B C 1
ATOM 4496 O O . ALA B 1 125 ? -1.06 14.656 28.516 1 96.25 125 ALA B O 1
ATOM 4497 N N . ALA B 1 126 ? -1.097 14.625 26.281 1 97.38 126 ALA B N 1
ATOM 4498 C CA . ALA B 1 126 ? 0.353 14.508 26.141 1 97.38 126 ALA B CA 1
ATOM 4499 C C . ALA B 1 126 ? 1.016 15.875 26.125 1 97.38 126 ALA B C 1
ATOM 4501 O O . ALA B 1 126 ? 2.23 15.984 25.938 1 97.38 126 ALA B O 1
ATOM 4502 N N . SER B 1 127 ? 0.248 16.922 26.172 1 98.25 127 SER B N 1
ATOM 4503 C CA . SER B 1 127 ? 0.697 18.297 26.234 1 98.25 127 SER B CA 1
ATOM 4504 C C . SER B 1 127 ? 1.289 18.75 24.891 1 98.25 127 SER B C 1
ATOM 4506 O O . SER B 1 127 ? 2.18 19.594 24.859 1 98.25 127 SER B O 1
ATOM 4508 N N . VAL B 1 128 ? 0.97 18.047 23.891 1 98.69 128 VAL B N 1
ATOM 4509 C CA . VAL B 1 128 ? 1.246 18.531 22.547 1 98.69 128 VAL B CA 1
ATOM 4510 C C . VAL B 1 128 ? 0.159 19.516 22.125 1 98.69 128 VAL B C 1
ATOM 4512 O O . VAL B 1 128 ? -0.896 19.109 21.625 1 98.69 128 VAL B O 1
ATOM 4515 N N . ARG B 1 129 ? 0.43 20.812 22.188 1 98.38 129 ARG B N 1
ATOM 4516 C CA . ARG B 1 129 ? -0.636 21.797 22.156 1 98.38 129 ARG B CA 1
ATOM 4517 C C . ARG B 1 129 ? -0.678 22.5 20.797 1 98.38 129 ARG B C 1
ATOM 4519 O O . ARG B 1 129 ? -1.726 23 20.391 1 98.38 129 ARG B O 1
ATOM 4526 N N . THR B 1 130 ? 0.455 22.625 20.156 1 98.81 130 THR B N 1
ATOM 4527 C CA . THR B 1 130 ? 0.48 23.312 18.859 1 98.81 130 THR B CA 1
ATOM 4528 C C . THR B 1 130 ? -0.075 22.406 17.766 1 98.81 130 THR B C 1
ATOM 4530 O O . THR B 1 130 ? 0.45 21.328 17.516 1 98.81 130 THR B O 1
ATOM 4533 N N . MET B 1 131 ? -1.185 22.828 17.156 1 98.75 131 MET B N 1
ATOM 4534 C CA . MET B 1 131 ? -1.818 21.938 16.188 1 98.75 131 MET B CA 1
ATOM 4535 C C . MET B 1 131 ? -2.498 22.734 15.078 1 98.75 131 MET B C 1
ATOM 4537 O O . MET B 1 131 ? -2.98 23.844 15.312 1 98.75 131 MET B O 1
ATOM 4541 N N . THR B 1 132 ? -2.582 22.172 13.898 1 98.75 132 THR B N 1
ATOM 4542 C CA . THR B 1 132 ? -3.137 22.859 12.734 1 98.75 132 THR B CA 1
ATOM 4543 C C . THR B 1 132 ? -4.641 22.609 12.625 1 98.75 132 THR B C 1
ATOM 4545 O O . THR B 1 132 ? -5.156 21.641 13.188 1 98.75 132 THR B O 1
ATOM 4548 N N . PHE B 1 133 ? -5.32 23.5 11.93 1 98.25 133 PHE B N 1
ATOM 4549 C CA . PHE B 1 133 ? -6.715 23.375 11.531 1 98.25 133 PHE B CA 1
ATOM 4550 C C . PHE B 1 133 ? -6.965 24.125 10.219 1 98.25 133 PHE B C 1
ATOM 4552 O O . PHE B 1 133 ? -6.156 24.953 9.812 1 98.25 133 PHE B O 1
ATOM 4559 N N . ASP B 1 134 ? -8.094 23.766 9.539 1 97.38 134 ASP B N 1
ATOM 4560 C CA . ASP B 1 134 ? -8.375 24.516 8.32 1 97.38 134 ASP B CA 1
ATOM 4561 C C . ASP B 1 134 ? -9.875 24.578 8.047 1 97.38 134 ASP B C 1
ATOM 4563 O O . ASP B 1 134 ? -10.297 24.797 6.91 1 97.38 134 ASP B O 1
ATOM 4567 N N . ASN B 1 135 ? -10.68 24.234 9.109 1 95.12 135 ASN B N 1
ATOM 4568 C CA . ASN B 1 135 ? -12.125 24.297 8.922 1 95.12 135 ASN B CA 1
ATOM 4569 C C . ASN B 1 135 ? -12.852 24.484 10.25 1 95.12 135 ASN B C 1
ATOM 4571 O O . ASN B 1 135 ? -12.258 24.312 11.32 1 95.12 135 ASN B O 1
ATOM 4575 N N . SER B 1 136 ? -14.117 24.812 10.141 1 94.62 136 SER B N 1
ATOM 4576 C CA . SER B 1 136 ? -14.906 25.141 11.328 1 94.62 136 SER B CA 1
ATOM 4577 C C . SER B 1 136 ? -15.141 23.906 12.188 1 94.62 136 SER B C 1
ATOM 4579 O O . SER B 1 136 ? -15.109 23.984 13.422 1 94.62 136 SER B O 1
ATOM 4581 N N . THR B 1 137 ? -15.367 22.781 11.57 1 94.25 137 THR B N 1
ATOM 4582 C CA . THR B 1 137 ? -15.609 21.547 12.328 1 94.25 137 THR B CA 1
ATOM 4583 C C . THR B 1 137 ? -14.414 21.219 13.211 1 94.25 137 THR B C 1
ATOM 4585 O O . THR B 1 137 ? -14.578 20.797 14.359 1 94.25 137 THR B O 1
ATOM 4588 N N . GLU B 1 138 ? -13.266 21.422 12.672 1 97.06 138 GLU B N 1
ATOM 4589 C CA . GLU B 1 138 ? -12.055 21.141 13.445 1 97.06 138 GLU B CA 1
ATOM 4590 C C . GLU B 1 138 ? -11.953 22.078 14.648 1 97.06 138 GLU B C 1
ATOM 4592 O O . GLU B 1 138 ? -11.523 21.656 15.727 1 97.06 138 GLU B O 1
ATOM 4597 N N . LEU B 1 139 ? -12.336 23.312 14.461 1 97.25 139 LEU B N 1
ATOM 4598 C CA . LEU B 1 139 ? -12.305 24.266 15.562 1 97.25 139 LEU B CA 1
ATOM 4599 C C . LEU B 1 139 ? -13.25 23.844 16.672 1 97.25 139 LEU B C 1
ATOM 4601 O O . LEU B 1 139 ? -12.898 23.906 17.859 1 97.25 139 LEU B O 1
ATOM 4605 N N . TYR B 1 140 ? -14.414 23.422 16.281 1 95.25 140 TYR B N 1
ATOM 4606 C CA . TYR B 1 140 ? -15.352 22.938 17.281 1 95.25 140 TYR B CA 1
ATOM 4607 C C . TYR B 1 140 ? -14.805 21.719 18.016 1 95.25 140 TYR B C 1
ATOM 4609 O O . TYR B 1 140 ? -14.945 21.594 19.234 1 95.25 140 TYR B O 1
ATOM 4617 N N . LYS B 1 141 ? -14.195 20.828 17.328 1 95 141 LYS B N 1
ATOM 4618 C CA . LYS B 1 141 ? -13.602 19.641 17.938 1 95 141 LYS B CA 1
ATOM 4619 C C . LYS B 1 141 ? -12.469 20.016 18.891 1 95 141 LYS B C 1
ATOM 4621 O O . LYS B 1 141 ? -12.359 19.469 19.984 1 95 141 LYS B O 1
ATOM 4626 N N . ILE B 1 142 ? -11.672 20.938 18.438 1 97.44 142 ILE B N 1
ATOM 4627 C CA . ILE B 1 142 ? -10.562 21.391 19.266 1 97.44 142 ILE B CA 1
ATOM 4628 C C . ILE B 1 142 ? -11.102 22.016 20.547 1 97.44 142 ILE B C 1
ATOM 4630 O O . ILE B 1 142 ? -10.594 21.734 21.641 1 97.44 142 ILE B O 1
ATOM 4634 N N . ARG B 1 143 ? -12.07 22.859 20.406 1 97 143 ARG B N 1
ATOM 4635 C CA . ARG B 1 143 ? -12.664 23.5 21.578 1 97 143 ARG B CA 1
ATOM 4636 C C . ARG B 1 143 ? -13.133 22.453 22.594 1 97 143 ARG B C 1
ATOM 4638 O O . ARG B 1 143 ? -12.977 22.641 23.797 1 97 143 ARG B O 1
ATOM 4645 N N . GLN B 1 144 ? -13.656 21.406 22.062 1 93.31 144 GLN B N 1
ATOM 4646 C CA . GLN B 1 144 ? -14.234 20.375 22.922 1 93.31 144 GLN B CA 1
ATOM 4647 C C . GLN B 1 144 ? -13.148 19.484 23.5 1 93.31 144 GLN B C 1
ATOM 4649 O O . GLN B 1 144 ? -13.211 19.094 24.672 1 93.31 144 GLN B O 1
ATOM 4654 N N . CYS B 1 145 ? -12.148 19.125 22.734 1 93.44 145 CYS B N 1
ATOM 4655 C CA . CYS B 1 145 ? -11.242 18.047 23.094 1 93.44 145 CYS B CA 1
ATOM 4656 C C . CYS B 1 145 ? -9.898 18.578 23.562 1 93.44 145 CYS B C 1
ATOM 4658 O O . CYS B 1 145 ? -9.156 17.891 24.266 1 93.44 145 CYS B O 1
ATOM 4660 N N . ALA B 1 146 ? -9.539 19.781 23.156 1 96.31 146 ALA B N 1
ATOM 4661 C CA . ALA B 1 146 ? -8.234 20.375 23.438 1 96.31 146 ALA B CA 1
ATOM 4662 C C . ALA B 1 146 ? -8.344 21.891 23.578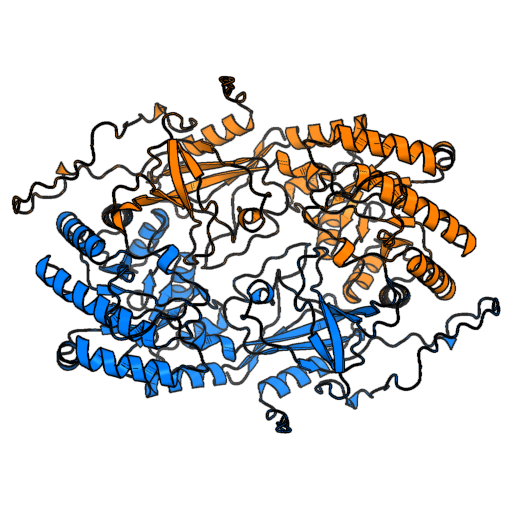 1 96.31 146 ALA B C 1
ATOM 4664 O O . ALA B 1 146 ? -7.68 22.641 22.844 1 96.31 146 ALA B O 1
ATOM 4665 N N . PRO B 1 147 ? -9.016 22.391 24.5 1 96.44 147 PRO B N 1
ATOM 4666 C CA . PRO B 1 147 ? -9.336 23.812 24.594 1 96.44 147 PRO B CA 1
ATOM 4667 C C . PRO B 1 147 ? -8.102 24.688 24.797 1 96.44 147 PRO B C 1
ATOM 4669 O O . PRO B 1 147 ? -8.133 25.891 24.516 1 96.44 147 PRO B O 1
ATOM 4672 N N . ASP B 1 148 ? -6.965 24.078 25.25 1 97.69 148 ASP B N 1
ATOM 4673 C CA . ASP B 1 148 ? -5.754 24.844 25.5 1 97.69 148 ASP B CA 1
ATOM 4674 C C . ASP B 1 148 ? -4.816 24.812 24.297 1 97.69 148 ASP B C 1
ATOM 4676 O O . ASP B 1 148 ? -3.646 25.172 24.406 1 97.69 148 ASP B O 1
ATOM 4680 N N . ALA B 1 149 ? -5.336 24.406 23.234 1 98.38 149 ALA B N 1
ATOM 4681 C CA . ALA B 1 149 ? -4.535 24.266 22.016 1 98.38 149 ALA B CA 1
ATOM 4682 C C . ALA B 1 149 ? -4.004 25.609 21.562 1 98.38 149 ALA B C 1
ATOM 4684 O O . ALA B 1 149 ? -4.66 26.641 21.734 1 98.38 149 ALA B O 1
ATOM 4685 N N . ARG B 1 150 ? -2.824 25.578 21.078 1 98.62 150 ARG B N 1
ATOM 4686 C CA . ARG B 1 150 ? -2.25 26.641 20.25 1 98.62 150 ARG B CA 1
ATOM 4687 C C . ARG B 1 150 ? -2.477 26.359 18.766 1 98.62 150 ARG B C 1
ATOM 4689 O O . ARG B 1 150 ? -1.719 25.609 18.141 1 98.62 150 ARG B O 1
ATOM 4696 N N . CYS B 1 151 ? -3.477 27 18.234 1 98.81 151 CYS B N 1
ATOM 4697 C CA . CYS B 1 151 ? -3.963 26.641 16.906 1 98.81 151 CYS B CA 1
ATOM 4698 C C . CYS B 1 151 ? -3.148 27.344 15.82 1 98.81 151 CYS B C 1
ATOM 4700 O O . CYS B 1 151 ? -2.773 28.5 15.969 1 98.81 151 CYS B O 1
ATOM 4702 N N . VAL B 1 152 ? -2.869 26.625 14.773 1 98.94 152 VAL B N 1
ATOM 4703 C CA . VAL B 1 152 ? -2.172 27.125 13.602 1 98.94 152 VAL B CA 1
ATOM 4704 C C . VAL B 1 152 ? -3.045 26.953 12.359 1 98.94 152 VAL B C 1
ATOM 4706 O O . VAL B 1 152 ? -3.385 25.828 11.992 1 98.94 152 VAL B O 1
ATOM 4709 N N . ILE B 1 153 ? -3.43 28.016 11.68 1 98.69 153 ILE B N 1
ATOM 4710 C CA . ILE B 1 153 ? -4.344 27.938 10.547 1 98.69 153 ILE B CA 1
ATOM 4711 C C . ILE B 1 153 ? -3.582 27.5 9.297 1 98.69 153 ILE B C 1
ATOM 4713 O O . ILE B 1 153 ? -2.541 28.078 8.969 1 98.69 153 ILE B O 1
ATOM 4717 N N . ARG B 1 154 ? -4.027 26.438 8.656 1 98.44 154 ARG B N 1
ATOM 4718 C CA . ARG B 1 154 ? -3.48 25.969 7.395 1 98.44 154 ARG B CA 1
ATOM 4719 C C . ARG B 1 154 ? -4.172 26.641 6.211 1 98.44 154 ARG B C 1
ATOM 4721 O O . ARG B 1 154 ? -5.395 26.547 6.066 1 98.44 154 ARG B O 1
ATOM 4728 N N . ILE B 1 155 ? -3.357 27.266 5.328 1 97.25 155 ILE B N 1
ATOM 4729 C CA . ILE B 1 155 ? -3.969 28 4.23 1 97.25 155 ILE B CA 1
ATOM 4730 C C . ILE B 1 155 ? -3.58 27.375 2.898 1 97.25 155 ILE B C 1
ATOM 4732 O O . ILE B 1 155 ? -2.664 26.547 2.838 1 97.25 155 ILE B O 1
ATOM 4736 N N . LYS B 1 156 ? -4.285 27.688 1.87 1 94.94 156 LYS B N 1
ATOM 4737 C CA . LYS B 1 156 ? -3.928 27.453 0.475 1 94.94 156 LYS B CA 1
ATOM 4738 C C . LYS B 1 156 ? -4.055 28.719 -0.354 1 94.94 156 LYS B C 1
ATOM 4740 O O . LYS B 1 156 ? -4.582 29.734 0.124 1 94.94 156 LYS B O 1
ATOM 4745 N N . LEU B 1 157 ? -3.48 28.656 -1.511 1 90.56 157 LEU B N 1
ATOM 4746 C CA . LEU B 1 157 ? -3.518 29.844 -2.357 1 90.56 157 LEU B CA 1
ATOM 4747 C C . LEU B 1 157 ? -4.934 30.109 -2.859 1 90.56 157 LEU B C 1
ATOM 4749 O O . LEU B 1 157 ? -5.652 29.188 -3.223 1 90.56 157 LEU B O 1
ATOM 4753 N N . THR B 1 158 ? -5.324 31.312 -2.791 1 80.94 158 THR B N 1
ATOM 4754 C CA . THR B 1 158 ? -6.602 31.734 -3.357 1 80.94 158 THR B CA 1
ATOM 4755 C C . THR B 1 158 ? -6.531 31.766 -4.883 1 80.94 158 THR B C 1
ATOM 4757 O O . THR B 1 158 ? -5.598 32.312 -5.453 1 80.94 158 THR B O 1
ATOM 4760 N N . PRO B 1 159 ? -7.527 30.984 -5.402 1 73.75 159 PRO B N 1
ATOM 4761 C CA . PRO B 1 159 ? -7.508 31 -6.867 1 73.75 159 PRO B CA 1
ATOM 4762 C C . PRO B 1 159 ? -7.535 32.406 -7.445 1 73.75 159 PRO B C 1
ATOM 4764 O O . PRO B 1 159 ? -8.227 33.281 -6.91 1 73.75 159 PRO B O 1
ATOM 4767 N N . GLY B 1 160 ? -6.844 32.656 -8.555 1 62.69 160 GLY B N 1
ATOM 4768 C CA . GLY B 1 160 ? -6.855 33.938 -9.234 1 62.69 160 GLY B CA 1
ATOM 4769 C C . GLY B 1 160 ? -5.93 34.969 -8.609 1 62.69 160 GLY B C 1
ATOM 4770 O O . GLY B 1 160 ? -5.785 36.062 -9.117 1 62.69 160 GLY B O 1
ATOM 4771 N N . ALA B 1 161 ? -5.469 34.656 -7.379 1 54.19 161 ALA B N 1
ATOM 4772 C CA . ALA B 1 161 ? -4.594 35.594 -6.711 1 54.19 161 ALA B CA 1
ATOM 4773 C C . ALA B 1 161 ? -3.277 35.781 -7.461 1 54.19 161 ALA B C 1
ATOM 4775 O O . ALA B 1 161 ? -2.355 36.438 -6.973 1 54.19 161 ALA B O 1
ATOM 4776 N N . ALA B 1 162 ? -3.197 34.938 -8.477 1 48.59 162 ALA B N 1
ATOM 4777 C CA . ALA B 1 162 ? -1.924 35.062 -9.188 1 48.59 162 ALA B CA 1
ATOM 4778 C C . ALA B 1 162 ? -1.627 36.5 -9.57 1 48.59 162 ALA B C 1
ATOM 4780 O O . ALA B 1 162 ? -2.498 37.188 -10.086 1 48.59 162 ALA B O 1
ATOM 4781 N N . SER B 1 163 ? -0.669 37.062 -8.875 1 45.38 163 SER B N 1
ATOM 4782 C CA . SER B 1 163 ? -0.084 38.281 -9.398 1 45.38 163 SER B CA 1
ATOM 4783 C C . SER B 1 163 ? 0.265 38.125 -10.875 1 45.38 163 SER B C 1
ATOM 4785 O O . SER B 1 163 ? 0.58 37.031 -11.344 1 45.38 163 SER B O 1
ATOM 4787 N N . HIS B 1 164 ? -0.234 39.031 -11.75 1 41.88 164 HIS B N 1
ATOM 4788 C CA . HIS B 1 164 ? -0.027 39.219 -13.172 1 41.88 164 HIS B CA 1
ATOM 4789 C C . HIS B 1 164 ? 1.364 38.781 -13.602 1 41.88 164 HIS B C 1
ATOM 4791 O O . HIS B 1 164 ? 1.618 38.562 -14.789 1 41.88 164 HIS B O 1
ATOM 4797 N N . THR B 1 165 ? 2.377 38.906 -12.82 1 44.66 165 THR B N 1
ATOM 4798 C CA . THR B 1 165 ? 3.711 38.938 -13.406 1 44.66 165 THR B CA 1
ATOM 4799 C C . THR B 1 165 ? 4.297 37.531 -13.5 1 44.66 165 THR B C 1
ATOM 4801 O O . THR B 1 165 ? 5.316 37.344 -14.164 1 44.66 165 THR B O 1
ATOM 4804 N N . ASP B 1 166 ? 3.895 36.594 -12.586 1 54.41 166 ASP B N 1
ATOM 4805 C CA . ASP B 1 166 ? 4.75 35.406 -12.664 1 54.41 166 ASP B CA 1
ATOM 4806 C C . ASP B 1 166 ? 3.973 34.188 -13.195 1 54.41 166 ASP B C 1
ATOM 4808 O O . ASP B 1 166 ? 2.789 34.031 -12.891 1 54.41 166 ASP B O 1
ATOM 4812 N N . GLY B 1 167 ? 4.184 33.812 -14.422 1 60.88 167 GLY B N 1
ATOM 4813 C CA . GLY B 1 167 ? 3.729 32.625 -15.164 1 60.88 167 GLY B CA 1
ATOM 4814 C C . GLY B 1 167 ? 3.184 31.531 -14.266 1 60.88 167 GLY B C 1
ATOM 4815 O O . GLY B 1 167 ? 3.209 31.656 -13.039 1 60.88 167 GLY B O 1
ATOM 4816 N N . ASP B 1 168 ? 2.531 30.578 -14.75 1 71.25 168 ASP B N 1
ATOM 4817 C CA . ASP B 1 168 ? 1.918 29.438 -14.078 1 71.25 168 ASP B CA 1
ATOM 4818 C C . ASP B 1 168 ? 2.959 28.625 -13.305 1 71.25 168 ASP B C 1
ATOM 4820 O O . ASP B 1 168 ? 4.059 28.391 -13.812 1 71.25 168 ASP B O 1
ATOM 4824 N N . ILE B 1 169 ? 2.73 28.5 -11.922 1 72 169 ILE B N 1
ATOM 4825 C CA . ILE B 1 169 ? 3.59 27.672 -11.094 1 72 169 ILE B CA 1
ATOM 4826 C C . ILE B 1 169 ? 3.367 26.203 -11.438 1 72 169 ILE B C 1
ATOM 4828 O O . ILE B 1 169 ? 2.229 25.766 -11.617 1 72 169 ILE B O 1
ATOM 4832 N N . GLU B 1 170 ? 4.461 25.578 -11.531 1 74 170 GLU B N 1
ATOM 4833 C CA . GLU B 1 170 ? 4.387 24.141 -11.812 1 74 170 GLU B CA 1
ATOM 4834 C C . GLU B 1 170 ? 3.725 23.391 -10.664 1 74 170 GLU B C 1
ATOM 4836 O O . GLU B 1 170 ? 3.959 23.703 -9.5 1 74 170 GLU B O 1
ATOM 4841 N N . THR B 1 171 ? 2.92 22.453 -11.023 1 79.5 171 THR B N 1
ATOM 4842 C CA . THR B 1 171 ? 2.244 21.609 -10.039 1 79.5 171 THR B CA 1
ATOM 4843 C C . THR B 1 171 ? 3.227 20.641 -9.383 1 79.5 17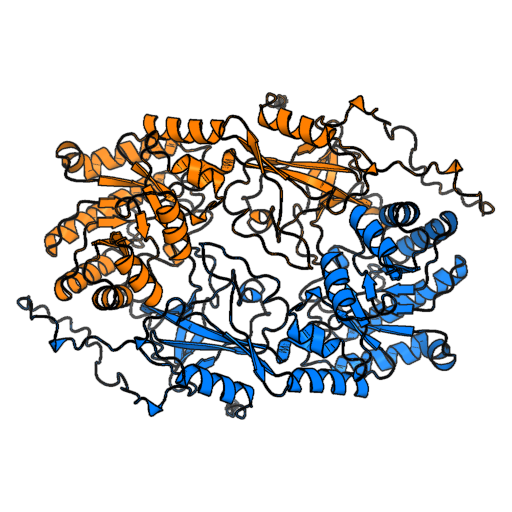1 THR B C 1
ATOM 4845 O O . THR B 1 171 ? 4.098 20.078 -10.055 1 79.5 171 THR B O 1
ATOM 4848 N N . PRO B 1 172 ? 3.094 20.656 -8.078 1 78.94 172 PRO B N 1
ATOM 4849 C CA . PRO B 1 172 ? 3.949 19.688 -7.391 1 78.94 172 PRO B CA 1
ATOM 4850 C C . PRO B 1 172 ? 3.592 18.234 -7.73 1 78.94 172 PRO B C 1
ATOM 4852 O O . PRO B 1 172 ? 2.535 17.984 -8.312 1 78.94 172 PRO B O 1
ATOM 4855 N N . MET B 1 173 ? 4.535 17.328 -7.336 1 74.12 173 MET B N 1
ATOM 4856 C CA . MET B 1 173 ? 4.25 15.914 -7.52 1 74.12 173 MET B CA 1
ATOM 4857 C C . MET B 1 173 ? 2.988 15.508 -6.766 1 74.12 173 MET B C 1
ATOM 4859 O O . MET B 1 173 ? 2.17 14.742 -7.281 1 74.12 173 MET B O 1
ATOM 4863 N N . TYR B 1 174 ? 2.879 16.031 -5.539 1 82.81 174 TYR B N 1
ATOM 4864 C CA . TYR B 1 174 ? 1.697 15.82 -4.711 1 82.81 174 TYR B CA 1
ATOM 4865 C C . TYR B 1 174 ? 1.127 17.141 -4.223 1 82.81 174 TYR B C 1
ATOM 4867 O O . TYR B 1 174 ? 1.716 17.797 -3.359 1 82.81 174 TYR B O 1
ATOM 4875 N N . ASP B 1 175 ? -0.007 17.469 -4.781 1 84.31 175 ASP B N 1
ATOM 4876 C CA . ASP B 1 175 ? -0.654 18.719 -4.418 1 84.31 175 ASP B CA 1
ATOM 4877 C C . ASP B 1 175 ? -1.531 18.547 -3.18 1 84.31 175 ASP B C 1
ATOM 4879 O O . ASP B 1 175 ? -2.717 18.219 -3.291 1 84.31 175 ASP B O 1
ATOM 4883 N N . LEU B 1 176 ? -1.004 18.891 -2.137 1 84.12 176 LEU B N 1
ATOM 4884 C CA . LEU B 1 176 ? -1.664 18.672 -0.853 1 84.12 176 LEU B CA 1
ATOM 4885 C C . LEU B 1 176 ? -2.799 19.672 -0.657 1 84.12 176 LEU B C 1
ATOM 4887 O O . LEU B 1 176 ? -3.645 19.5 0.223 1 84.12 176 LEU B O 1
ATOM 4891 N N . SER B 1 177 ? -2.816 20.734 -1.398 1 84.75 177 SER B N 1
ATOM 4892 C CA . SER B 1 177 ? -3.854 21.75 -1.27 1 84.75 177 SER B CA 1
ATOM 4893 C C . SER B 1 177 ? -5.191 21.234 -1.797 1 84.75 177 SER B C 1
ATOM 4895 O O . SER B 1 177 ? -6.234 21.844 -1.542 1 84.75 177 SER B O 1
ATOM 4897 N N . LEU B 1 178 ? -5.172 20.109 -2.463 1 85.88 178 LEU B N 1
ATOM 4898 C CA . LEU B 1 178 ? -6.41 19.484 -2.914 1 85.88 178 LEU B CA 1
ATOM 4899 C C . LEU B 1 178 ? -7.234 19 -1.728 1 85.88 178 LEU B C 1
ATOM 4901 O O . LEU B 1 178 ? -8.461 18.938 -1.803 1 85.88 178 LEU B O 1
ATOM 4905 N N . LYS B 1 179 ? -6.566 18.734 -0.702 1 91.94 179 LYS B N 1
ATOM 4906 C CA . LYS B 1 179 ? -7.199 18.078 0.441 1 91.94 179 LYS B CA 1
ATOM 4907 C C . LYS B 1 179 ? -7.352 19.047 1.611 1 91.94 179 LYS B C 1
ATOM 4909 O O . LYS B 1 179 ? -8.336 18.984 2.352 1 91.94 179 LYS B O 1
ATOM 4914 N N . TYR B 1 180 ? -6.363 19.969 1.743 1 95.38 180 TYR B N 1
ATOM 4915 C CA . TYR B 1 180 ? -6.332 20.781 2.957 1 95.38 180 TYR B CA 1
ATOM 4916 C C . TYR B 1 180 ? -6.082 22.25 2.627 1 95.38 180 TYR B C 1
ATOM 4918 O O . TYR B 1 180 ? -5.629 22.562 1.527 1 95.38 180 TYR B O 1
ATOM 4926 N N . GLY B 1 181 ? -6.406 23.109 3.594 1 95.62 181 GLY B N 1
ATOM 4927 C CA . GLY B 1 181 ? -6.133 24.531 3.514 1 95.62 181 GLY B CA 1
ATOM 4928 C C . GLY B 1 181 ? -7.379 25.359 3.268 1 95.62 181 GLY B C 1
ATOM 4929 O O . GLY B 1 181 ? -8.328 24.906 2.629 1 95.62 181 GLY B O 1
ATOM 4930 N N . VAL B 1 182 ? -7.355 26.547 3.725 1 94.75 182 VAL B N 1
ATOM 4931 C CA . VAL B 1 182 ? -8.438 27.5 3.498 1 94.75 182 VAL B CA 1
ATOM 4932 C C . VAL B 1 182 ? -7.914 28.703 2.707 1 94.75 182 VAL B C 1
ATOM 4934 O O . VAL B 1 182 ? -6.75 29.078 2.84 1 94.75 182 VAL B O 1
ATOM 4937 N N . THR B 1 183 ? -8.719 29.266 1.947 1 93.25 183 THR B N 1
ATOM 4938 C CA . THR B 1 183 ? -8.391 30.5 1.219 1 93.25 183 THR B CA 1
ATOM 4939 C C . THR B 1 183 ? -8.438 31.703 2.145 1 93.25 183 THR B C 1
ATOM 4941 O O . THR B 1 183 ? -8.766 31.578 3.326 1 93.25 183 THR B O 1
ATOM 4944 N N . PHE B 1 184 ? -8.078 32.844 1.565 1 93.38 184 PHE B N 1
ATOM 4945 C CA . PHE B 1 184 ? -8.055 34.062 2.332 1 93.38 184 PHE B CA 1
ATOM 4946 C C . PHE B 1 184 ? -9.406 34.312 2.986 1 93.38 184 PHE B C 1
ATOM 4948 O O . PHE B 1 184 ? -9.477 34.625 4.18 1 93.38 184 PHE B O 1
ATOM 4955 N N . GLU B 1 185 ? -10.484 34.156 2.258 1 91.38 185 GLU B N 1
ATOM 4956 C CA . GLU B 1 185 ? -11.828 34.375 2.791 1 91.38 185 GLU B CA 1
ATOM 4957 C C . GLU B 1 185 ? -12.164 33.375 3.873 1 91.38 185 GLU B C 1
ATOM 4959 O O . GLU B 1 185 ? -12.742 33.719 4.906 1 91.38 185 GLU B O 1
ATOM 4964 N N . GLY B 1 186 ? -11.797 32.188 3.637 1 93.38 186 GLY B N 1
ATOM 4965 C CA . GLY B 1 186 ? -12 31.156 4.637 1 93.38 186 GLY B CA 1
ATOM 4966 C C . GLY B 1 186 ? -11.219 31.391 5.914 1 93.38 186 GLY B C 1
ATOM 4967 O O . GLY B 1 186 ? -11.695 31.078 7.008 1 93.38 186 GLY B O 1
ATOM 4968 N N . ALA B 1 187 ? -10.086 31.938 5.711 1 96.62 187 ALA B N 1
ATOM 4969 C CA . ALA B 1 187 ? -9.258 32.25 6.875 1 96.62 187 ALA B CA 1
ATOM 4970 C C . ALA B 1 187 ? -9.93 33.312 7.758 1 96.62 187 ALA B C 1
ATOM 4972 O O . ALA B 1 187 ? -9.922 33.188 8.984 1 96.62 187 ALA B O 1
ATOM 4973 N N . ARG B 1 188 ? -10.492 34.281 7.133 1 95.88 188 ARG B N 1
ATOM 4974 C CA . ARG B 1 188 ? -11.203 35.312 7.883 1 95.88 188 ARG B CA 1
ATOM 4975 C C . ARG B 1 188 ? -12.305 34.688 8.742 1 95.88 188 ARG B C 1
ATOM 4977 O O . ARG B 1 188 ? -12.375 34.969 9.945 1 95.88 188 ARG B O 1
ATOM 4984 N N . ASP B 1 189 ? -13.078 33.875 8.109 1 94.81 189 ASP B N 1
ATOM 4985 C CA . ASP B 1 189 ? -14.188 33.219 8.805 1 94.81 189 ASP B CA 1
ATOM 49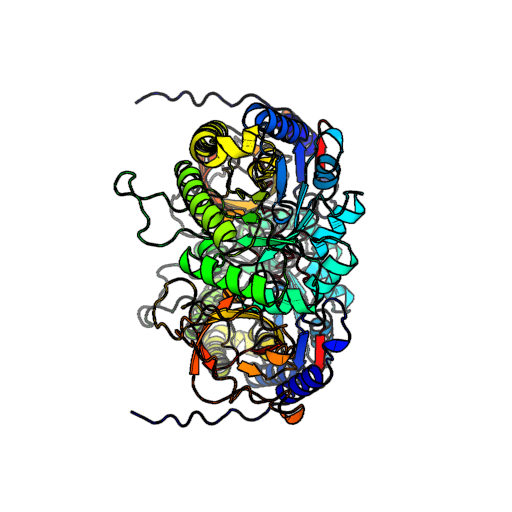86 C C . ASP B 1 189 ? -13.695 32.344 9.938 1 94.81 189 ASP B C 1
ATOM 4988 O O . ASP B 1 189 ? -14.273 32.312 11.023 1 94.81 189 ASP B O 1
ATOM 4992 N N . SER B 1 190 ? -12.664 31.656 9.695 1 96.5 190 SER B N 1
ATOM 4993 C CA . SER B 1 190 ? -12.102 30.734 10.68 1 96.5 190 SER B CA 1
ATOM 4994 C C . SER B 1 190 ? -11.539 31.484 11.883 1 96.5 190 SER B C 1
ATOM 4996 O O . SER B 1 190 ? -11.711 31.062 13.023 1 96.5 190 SER B O 1
ATOM 4998 N N . LEU B 1 191 ? -10.883 32.594 11.625 1 98.19 191 LEU B N 1
ATOM 4999 C CA . LEU B 1 191 ? -10.281 33.375 12.703 1 98.19 191 LEU B CA 1
ATOM 5000 C C . LEU B 1 191 ? -11.359 34 13.578 1 98.19 191 LEU B C 1
ATOM 5002 O O . LEU B 1 191 ? -11.242 34 14.805 1 98.19 191 LEU B O 1
ATOM 5006 N N . LEU B 1 192 ? -12.414 34.438 12.938 1 97.56 192 LEU B N 1
ATOM 5007 C CA . LEU B 1 192 ? -13.531 35 13.688 1 97.56 192 LEU B CA 1
ATOM 5008 C C . LEU B 1 192 ? -14.203 33.938 14.547 1 97.56 192 LEU B C 1
ATOM 5010 O O . LEU B 1 192 ? -14.539 34.219 15.703 1 97.56 192 LEU B O 1
ATOM 5014 N N . LEU B 1 193 ? -14.336 32.781 13.992 1 96.44 193 LEU B N 1
ATOM 5015 C CA . LEU B 1 193 ? -14.938 31.688 14.742 1 96.44 193 LEU B CA 1
ATOM 5016 C C . LEU B 1 193 ? -14.047 31.281 15.914 1 96.44 193 LEU B C 1
ATOM 5018 O O . LEU B 1 193 ? -14.539 31.047 17.016 1 96.44 193 LEU B O 1
ATOM 5022 N N . ALA B 1 194 ? -12.797 31.188 15.664 1 98.12 194 ALA B N 1
ATOM 5023 C CA . ALA B 1 194 ? -11.867 30.828 16.734 1 98.12 194 ALA B CA 1
ATOM 5024 C C . ALA B 1 194 ? -11.961 31.812 17.891 1 98.12 194 ALA B C 1
ATOM 5026 O O . ALA B 1 194 ? -11.945 31.422 19.062 1 98.12 194 ALA B O 1
ATOM 5027 N N . ARG B 1 195 ? -12.016 33.094 17.562 1 97.56 195 ARG B N 1
ATOM 5028 C CA . ARG B 1 195 ? -12.164 34.125 18.578 1 97.56 195 ARG B CA 1
ATOM 5029 C C . ARG B 1 195 ? -13.445 33.906 19.391 1 97.56 195 ARG B C 1
ATOM 5031 O O . ARG B 1 195 ? -13.422 33.969 20.609 1 97.56 195 ARG B O 1
ATOM 5038 N N . ARG B 1 196 ? -14.508 33.594 18.688 1 96.44 196 ARG B N 1
ATOM 5039 C CA . ARG B 1 196 ? -15.797 33.375 19.344 1 96.44 196 ARG B CA 1
ATOM 5040 C C . ARG B 1 196 ? -15.734 32.156 20.266 1 96.44 196 ARG B C 1
ATOM 5042 O O . ARG B 1 196 ? -16.375 32.125 21.312 1 96.44 196 ARG B O 1
ATOM 5049 N N . LEU B 1 197 ? -14.953 31.188 19.922 1 96.62 197 LEU B N 1
ATOM 5050 C CA . LEU B 1 197 ? -14.859 29.938 20.656 1 96.62 197 LEU B CA 1
ATOM 5051 C C . LEU B 1 197 ? -13.836 30.047 21.781 1 96.62 197 LEU B C 1
ATOM 5053 O O . LEU B 1 197 ? -13.648 29.109 22.547 1 96.62 197 LEU B O 1
ATOM 5057 N N . GLY B 1 198 ? -13.102 31.156 21.859 1 96.69 198 GLY B N 1
ATOM 5058 C CA . GLY B 1 198 ? -12.086 31.359 22.875 1 96.69 198 GLY B CA 1
ATOM 5059 C C . GLY B 1 198 ? -10.812 30.562 22.609 1 96.69 198 GLY B C 1
ATOM 5060 O O . GLY B 1 198 ? -10.078 30.234 23.547 1 96.69 198 GLY B O 1
ATOM 5061 N N . LEU B 1 199 ? -10.602 30.219 21.375 1 97.81 199 LEU B N 1
ATOM 5062 C CA . LEU B 1 199 ? -9.406 29.469 21 1 97.81 199 LEU B CA 1
ATOM 5063 C C . LEU B 1 199 ? -8.273 30.406 20.609 1 97.81 199 LEU B C 1
ATOM 5065 O O . LEU B 1 199 ? -8.516 31.453 19.984 1 97.81 199 LEU B O 1
ATOM 5069 N N . SER B 1 200 ? -7.094 30.062 20.938 1 97.31 200 SER B N 1
ATOM 5070 C CA . SER B 1 200 ? -5.914 30.844 20.578 1 97.31 200 SER B CA 1
ATOM 5071 C C . SER B 1 200 ? -5.344 30.391 19.234 1 97.31 200 SER B C 1
ATOM 5073 O O . SER B 1 200 ? -4.887 29.266 19.094 1 97.31 200 SER B O 1
ATOM 5075 N N . VAL B 1 201 ? -5.406 31.25 18.297 1 98.69 201 VAL B N 1
ATOM 5076 C CA . VAL B 1 201 ? -4.695 31 17.031 1 98.69 201 VAL B CA 1
ATOM 5077 C C . VAL B 1 201 ? -3.359 31.75 17.047 1 98.69 201 VAL B C 1
ATOM 5079 O O . VAL B 1 201 ? -3.326 32.969 17.141 1 98.69 201 VAL B O 1
ATOM 5082 N N . VAL B 1 202 ? -2.271 30.969 16.938 1 98.56 202 VAL B N 1
ATOM 5083 C CA . VAL B 1 202 ? -0.976 31.562 17.234 1 98.56 202 VAL B CA 1
ATOM 5084 C C . VAL B 1 202 ? -0.153 31.703 15.961 1 98.56 202 VAL B C 1
ATOM 5086 O O . VAL B 1 202 ? 0.925 32.281 15.961 1 98.56 202 VAL B O 1
ATOM 5089 N N . GLY B 1 203 ? -0.681 31.078 14.891 1 98.69 203 GLY B N 1
ATOM 5090 C CA . GLY B 1 203 ? 0.157 31.141 13.703 1 98.69 203 GLY B CA 1
ATOM 5091 C C . GLY B 1 203 ? -0.54 30.625 12.453 1 98.69 203 GLY B C 1
ATOM 5092 O O . GLY B 1 203 ? -1.76 30.453 12.445 1 98.69 203 GLY B O 1
ATOM 5093 N N . ILE B 1 204 ? 0.301 30.531 11.391 1 98.69 204 ILE B N 1
ATOM 5094 C CA . ILE B 1 204 ? -0.16 30.156 10.055 1 98.69 204 ILE B CA 1
ATOM 5095 C C . ILE B 1 204 ? 0.801 29.141 9.445 1 98.69 204 ILE B C 1
ATOM 5097 O O . ILE B 1 204 ? 2.01 29.203 9.672 1 98.69 204 ILE B O 1
ATOM 5101 N N . ALA B 1 205 ? 0.204 28.172 8.766 1 98.75 205 ALA B N 1
ATOM 5102 C CA . ALA B 1 205 ? 0.982 27.141 8.078 1 98.75 205 ALA B CA 1
ATOM 5103 C C . ALA B 1 205 ? 0.542 27 6.621 1 98.75 205 ALA B C 1
ATOM 5105 O O . ALA B 1 205 ? -0.63 27.219 6.297 1 98.75 205 ALA B O 1
ATOM 5106 N N . PHE B 1 206 ? 1.477 26.672 5.75 1 97.81 206 PHE B N 1
ATOM 5107 C CA . PHE B 1 206 ? 1.153 26.281 4.387 1 97.81 206 PHE B CA 1
ATOM 5108 C C . PHE B 1 206 ? 2.072 25.156 3.918 1 97.81 206 PHE B C 1
ATOM 5110 O O . PHE B 1 206 ? 3.002 24.766 4.629 1 97.81 206 PHE B O 1
ATOM 5117 N N . HIS B 1 207 ? 1.742 24.547 2.828 1 96.75 207 HIS B N 1
ATOM 5118 C CA . HIS B 1 207 ? 2.562 23.547 2.17 1 96.75 207 HIS B CA 1
ATOM 5119 C C . HIS B 1 207 ? 2.508 23.688 0.652 1 96.75 207 HIS B C 1
ATOM 5121 O O . HIS B 1 207 ? 1.423 23.75 0.07 1 96.75 207 HIS B O 1
ATOM 5127 N N . VAL B 1 208 ? 3.637 23.672 0.081 1 94.75 208 VAL B N 1
ATOM 5128 C CA . VAL B 1 208 ? 3.707 23.953 -1.35 1 94.75 208 VAL B CA 1
ATOM 5129 C C . VAL B 1 208 ? 3.477 22.672 -2.139 1 94.75 208 VAL B C 1
ATOM 5131 O O . VAL B 1 208 ? 3.416 22.688 -3.371 1 94.75 208 VAL B O 1
ATOM 5134 N N . GLY B 1 209 ? 3.352 21.594 -1.458 1 92.44 209 GLY B N 1
ATOM 5135 C CA . GLY B 1 209 ? 3.242 20.297 -2.086 1 92.44 209 GLY B CA 1
ATOM 5136 C C . GLY B 1 209 ? 4.527 19.484 -2.016 1 92.44 209 GLY B C 1
ATOM 5137 O O . GLY B 1 209 ? 5.621 20.047 -1.98 1 92.44 209 GLY B O 1
ATOM 5138 N N . SER B 1 210 ? 4.391 18.188 -2.029 1 88.94 210 SER B N 1
ATOM 5139 C CA . SER B 1 210 ? 5.566 17.312 -2 1 88.94 210 SER B CA 1
ATOM 5140 C C . SER B 1 210 ? 6.23 17.25 -3.371 1 88.94 210 SER B C 1
ATOM 5142 O O . SER B 1 210 ? 5.547 17.172 -4.395 1 88.94 210 SER B O 1
ATOM 5144 N N . GLY B 1 211 ? 7.484 17.344 -3.398 1 82.19 211 GLY B N 1
ATOM 5145 C CA . GLY B 1 211 ? 8.219 17.281 -4.656 1 82.19 211 GLY B CA 1
ATOM 5146 C C . GLY B 1 211 ? 8 18.516 -5.523 1 82.19 211 GLY B C 1
ATOM 5147 O O . GLY B 1 211 ? 7.711 18.391 -6.715 1 82.19 211 GLY B O 1
ATOM 5148 N N . GLN B 1 212 ? 7.988 19.625 -4.898 1 85.12 212 GLN B N 1
ATOM 5149 C CA . GLN B 1 212 ? 7.801 20.891 -5.602 1 85.12 212 GLN B CA 1
ATOM 5150 C C . GLN B 1 212 ? 9.078 21.312 -6.324 1 85.12 212 GLN B C 1
ATOM 5152 O O . GLN B 1 212 ? 10.055 21.703 -5.684 1 85.12 212 GLN B O 1
ATOM 5157 N N . ALA B 1 213 ? 8.984 21.297 -7.621 1 83.62 213 ALA B N 1
ATOM 5158 C CA . ALA B 1 213 ? 10.156 21.656 -8.414 1 83.62 213 ALA B CA 1
ATOM 5159 C C . ALA B 1 213 ? 10.227 23.156 -8.648 1 83.62 213 ALA B C 1
ATOM 5161 O O . ALA B 1 213 ? 11.312 23.703 -8.852 1 83.62 213 ALA B O 1
ATOM 5162 N N . ASP B 1 214 ? 9.133 23.828 -8.602 1 91.06 214 ASP B N 1
ATOM 5163 C CA . ASP B 1 214 ? 9.086 25.266 -8.828 1 91.06 214 ASP B CA 1
ATOM 5164 C C . ASP B 1 214 ? 9.227 26.031 -7.512 1 91.06 214 ASP B C 1
ATOM 5166 O O . ASP B 1 214 ? 8.25 26.219 -6.789 1 91.06 214 ASP B O 1
ATOM 5170 N N . VAL B 1 215 ? 10.414 26.562 -7.273 1 92.06 215 VAL B N 1
ATOM 5171 C CA . VAL B 1 215 ? 10.75 27.172 -5.996 1 92.06 215 VAL B CA 1
ATOM 5172 C C . VAL B 1 215 ? 9.945 28.453 -5.809 1 92.06 215 VAL B C 1
ATOM 5174 O O . VAL B 1 215 ? 9.82 28.953 -4.688 1 92.06 215 VAL B O 1
ATOM 5177 N N . ARG B 1 216 ? 9.367 29.094 -6.945 1 92.31 216 ARG B N 1
ATOM 5178 C CA . ARG B 1 216 ? 8.562 30.297 -6.863 1 92.31 216 ARG B CA 1
ATOM 5179 C C . ARG B 1 216 ? 7.301 30.078 -6.035 1 92.31 216 ARG B C 1
ATOM 5181 O O . ARG B 1 216 ? 6.691 31.016 -5.543 1 92.31 216 ARG B O 1
ATOM 5188 N N . ALA B 1 217 ? 6.91 28.75 -5.82 1 94 217 ALA B N 1
ATOM 5189 C CA . ALA B 1 217 ? 5.742 28.391 -5.016 1 94 217 ALA B CA 1
ATOM 5190 C C . ALA B 1 217 ? 5.891 28.891 -3.584 1 94 217 ALA B C 1
ATOM 5192 O O . ALA B 1 217 ? 4.938 29.406 -2.996 1 94 217 ALA B O 1
ATOM 5193 N N . TYR B 1 218 ? 7.078 28.859 -3.092 1 96.25 218 TYR B N 1
ATOM 5194 C CA . TYR B 1 218 ? 7.32 29.328 -1.729 1 96.25 218 TYR B CA 1
ATOM 5195 C C . TYR B 1 218 ? 7.039 30.812 -1.604 1 96.25 218 TYR B C 1
ATOM 5197 O O . TYR B 1 218 ? 6.398 31.25 -0.645 1 96.25 218 TYR B O 1
ATOM 5205 N N . ALA B 1 219 ? 7.504 31.516 -2.545 1 96.38 219 ALA B N 1
ATOM 5206 C CA . ALA B 1 219 ? 7.309 32.969 -2.514 1 96.38 219 ALA B CA 1
ATOM 5207 C C . ALA B 1 219 ? 5.824 33.312 -2.529 1 96.38 219 ALA B C 1
ATOM 5209 O O . ALA B 1 219 ? 5.375 34.156 -1.759 1 96.38 219 ALA B O 1
ATOM 5210 N N . ARG B 1 220 ? 5.133 32.656 -3.328 1 94.5 220 ARG B N 1
ATOM 5211 C CA . ARG B 1 220 ? 3.705 32.938 -3.443 1 94.5 220 ARG B CA 1
ATOM 5212 C C . ARG B 1 220 ? 2.984 32.656 -2.129 1 94.5 220 ARG B C 1
ATOM 5214 O O . ARG B 1 220 ? 2.141 33.438 -1.695 1 94.5 220 ARG B O 1
ATOM 5221 N N . TYR B 1 221 ? 3.291 31.578 -1.535 1 96.69 221 TYR B N 1
ATOM 5222 C CA . TYR B 1 221 ? 2.635 31.203 -0.292 1 96.69 221 TYR B CA 1
ATOM 5223 C C . TYR B 1 221 ? 3.029 32.125 0.846 1 96.69 221 TYR B C 1
ATOM 5225 O O . TYR B 1 221 ? 2.211 32.438 1.717 1 96.69 221 TYR B O 1
ATOM 5233 N N . ILE B 1 222 ? 4.25 32.594 0.855 1 97.81 222 ILE B N 1
ATOM 5234 C CA . ILE B 1 222 ? 4.703 33.5 1.914 1 97.81 222 ILE B CA 1
ATOM 5235 C C . ILE B 1 222 ? 3.984 34.844 1.794 1 97.81 222 ILE B C 1
ATOM 5237 O O . ILE B 1 222 ? 3.576 35.438 2.801 1 97.81 222 ILE B O 1
ATOM 5241 N N . VAL B 1 223 ? 3.807 35.281 0.577 1 96.69 223 VAL B N 1
ATOM 5242 C CA . VAL B 1 223 ? 3.062 36.531 0.348 1 96.69 223 VAL B CA 1
ATOM 5243 C C . VAL B 1 223 ? 1.621 36.344 0.826 1 96.69 223 VAL B C 1
ATOM 5245 O O . VAL B 1 223 ? 1.08 37.219 1.508 1 96.69 223 VAL B O 1
ATOM 5248 N N . GLU B 1 224 ? 1.041 35.219 0.493 1 95.94 224 GLU B N 1
ATOM 5249 C CA . GLU B 1 224 ? -0.319 34.938 0.94 1 95.94 224 GLU B CA 1
ATOM 5250 C C . GLU B 1 224 ? -0.393 34.844 2.463 1 95.94 224 GLU B C 1
ATOM 5252 O O . GLU B 1 224 ? -1.346 35.344 3.07 1 95.94 224 GLU B O 1
ATOM 5257 N N . ALA B 1 225 ? 0.569 34.25 3.018 1 97.94 225 ALA B N 1
ATOM 5258 C CA . ALA B 1 225 ? 0.624 34.125 4.473 1 97.94 225 ALA B CA 1
ATOM 5259 C C . ALA B 1 225 ? 0.671 35.469 5.148 1 97.94 225 ALA B C 1
ATOM 5261 O O . ALA B 1 225 ? 0.051 35.688 6.195 1 97.94 225 ALA B O 1
ATOM 5262 N N . ARG B 1 226 ? 1.398 36.406 4.551 1 97.5 226 ARG B N 1
ATOM 5263 C CA . ARG B 1 226 ? 1.487 37.75 5.129 1 97.5 226 ARG B CA 1
ATOM 5264 C C . ARG B 1 226 ? 0.131 38.438 5.109 1 97.5 226 ARG B C 1
ATOM 5266 O O . ARG B 1 226 ? -0.217 39.156 6.047 1 97.5 226 ARG B O 1
ATOM 5273 N N . LYS B 1 227 ? -0.588 38.25 4.066 1 96.44 227 LYS B N 1
ATOM 5274 C CA . LYS B 1 227 ? -1.937 38.812 4.004 1 96.44 227 LYS B CA 1
ATOM 5275 C C . LYS B 1 227 ? -2.803 38.281 5.145 1 96.44 227 LYS B C 1
ATOM 5277 O O . LYS B 1 227 ? -3.488 39.062 5.82 1 96.44 227 LYS B O 1
ATOM 5282 N N . VAL B 1 228 ? -2.732 37.031 5.363 1 97.44 228 VAL B N 1
ATOM 5283 C CA . VAL B 1 228 ? -3.535 36.375 6.41 1 97.44 228 VAL B CA 1
ATOM 5284 C C . VAL B 1 228 ? -3.02 36.812 7.781 1 97.44 228 VAL B C 1
ATOM 5286 O O . VAL B 1 228 ? -3.801 36.969 8.719 1 97.44 228 VAL B O 1
ATOM 5289 N N . TRP B 1 229 ? -1.732 37 7.82 1 97.75 229 TRP B N 1
ATOM 5290 C CA . TRP B 1 229 ? -1.13 37.5 9.062 1 97.75 229 TRP B CA 1
ATOM 5291 C C . TRP B 1 229 ? -1.738 38.812 9.477 1 97.75 229 TRP B C 1
ATOM 5293 O O . TRP B 1 229 ? -2.041 39.031 10.656 1 97.75 229 TRP B O 1
ATOM 5303 N N . ARG B 1 230 ? -1.958 39.719 8.602 1 96.25 230 ARG B N 1
ATOM 5304 C CA . ARG B 1 230 ? -2.576 41 8.867 1 96.25 230 ARG B CA 1
ATOM 5305 C C . ARG B 1 230 ? -4.031 40.844 9.289 1 96.25 230 ARG B C 1
ATOM 5307 O O . ARG B 1 230 ? -4.508 41.531 10.18 1 96.25 230 ARG B O 1
ATOM 5314 N N . LEU B 1 231 ? -4.637 39.938 8.625 1 95.69 231 LEU B N 1
ATOM 5315 C CA . LEU B 1 231 ? -6.023 39.625 8.961 1 95.69 231 LEU B CA 1
ATOM 5316 C C . LEU B 1 231 ? -6.141 39.156 10.414 1 95.69 231 LEU B C 1
ATOM 5318 O O . LEU B 1 231 ? -7.137 39.438 11.078 1 95.69 231 LEU B O 1
ATOM 5322 N N . ALA B 1 232 ? -5.199 38.406 10.852 1 96.88 232 ALA B N 1
ATOM 5323 C CA . ALA B 1 232 ? -5.195 37.875 12.219 1 96.88 232 ALA B CA 1
ATOM 5324 C C . ALA B 1 232 ? -5.246 39 13.234 1 96.88 232 ALA B C 1
ATOM 5326 O O . ALA B 1 232 ? -6.016 38.969 14.195 1 96.88 232 ALA B O 1
ATOM 5327 N N . ALA B 1 233 ? -4.484 40.031 13 1 93.75 233 ALA B N 1
ATOM 5328 C CA . ALA B 1 233 ? -4.469 41.188 13.891 1 93.75 233 ALA B CA 1
ATOM 5329 C C . ALA B 1 233 ? -5.828 41.875 13.898 1 93.75 233 ALA B C 1
ATOM 5331 O O . ALA B 1 233 ? -6.316 42.281 14.961 1 93.75 233 ALA B O 1
ATOM 5332 N N . GLU B 1 234 ? -6.43 41.906 12.789 1 94.94 234 GLU B N 1
ATOM 5333 C CA . GLU B 1 234 ? -7.727 42.562 12.641 1 94.94 234 GLU B CA 1
ATOM 5334 C C . GLU B 1 234 ? -8.828 41.781 13.344 1 94.94 234 GLU B C 1
ATOM 5336 O O . GLU B 1 234 ? -9.852 42.344 13.727 1 94.94 234 GLU B O 1
ATOM 5341 N N . THR B 1 235 ? -8.562 40.531 13.469 1 94.62 235 THR B N 1
ATOM 5342 C CA . THR B 1 235 ? -9.594 39.688 14.039 1 94.62 235 THR B CA 1
ATOM 5343 C C . THR B 1 235 ? -9.281 39.344 15.492 1 94.62 235 THR B C 1
ATOM 5345 O O . THR B 1 235 ? -9.93 38.5 16.094 1 94.62 235 THR B O 1
ATOM 5348 N N . GLY B 1 236 ? -8.266 39.938 16.047 1 94.81 236 GLY B N 1
ATOM 5349 C CA . GLY B 1 236 ? -8.008 39.844 17.484 1 94.81 236 GLY B CA 1
ATOM 5350 C C . GLY B 1 236 ? -7.016 38.75 17.844 1 94.81 236 GLY B C 1
ATOM 5351 O O . GLY B 1 236 ? -6.934 38.344 19 1 94.81 236 GLY B O 1
ATOM 5352 N N . HIS B 1 237 ? -6.316 38.219 16.891 1 96.94 237 HIS B N 1
ATOM 5353 C CA . HIS B 1 237 ? -5.289 37.219 17.156 1 96.94 237 HIS B CA 1
ATOM 5354 C C . HIS B 1 237 ? -3.891 37.812 17 1 96.94 237 HIS B C 1
ATOM 5356 O O . HIS B 1 237 ? -3.666 38.656 16.156 1 96.94 237 HIS B O 1
ATOM 5362 N N . VAL B 1 238 ? -2.98 37.375 17.812 1 95.81 238 VAL B N 1
ATOM 5363 C CA . VAL B 1 238 ? -1.574 37.719 17.688 1 95.81 238 VAL B CA 1
ATOM 5364 C C . VAL B 1 238 ? -0.762 36.531 17.219 1 95.81 238 VAL B C 1
ATOM 5366 O O . VAL B 1 238 ? -0.514 35.594 18 1 95.81 238 VAL B O 1
ATOM 5369 N N . PHE B 1 239 ? -0.35 36.594 16.031 1 97.88 239 PHE B N 1
ATOM 5370 C CA . PHE B 1 239 ? 0.438 35.5 15.445 1 97.88 239 PHE B CA 1
ATOM 5371 C C . PHE B 1 239 ? 1.903 35.625 15.852 1 97.88 239 PHE B C 1
ATOM 5373 O O . PHE B 1 239 ? 2.432 36.75 15.961 1 97.88 239 PHE B O 1
ATOM 5380 N N . SER B 1 240 ? 2.525 34.5 16.078 1 98 240 SER B N 1
ATOM 5381 C CA . SER B 1 240 ? 3.953 34.469 16.375 1 98 240 SER B CA 1
ATOM 5382 C C . SER B 1 240 ? 4.633 33.281 15.688 1 98 240 SER B C 1
ATOM 5384 O O . SER B 1 240 ? 5.844 33.094 15.82 1 98 240 SER B O 1
ATOM 5386 N N . LEU B 1 241 ? 3.916 32.5 14.93 1 98.62 241 LEU B N 1
ATOM 5387 C CA . LEU B 1 241 ? 4.461 31.281 14.312 1 98.62 241 LEU B CA 1
ATOM 5388 C C . LEU B 1 241 ? 4.141 31.234 12.82 1 98.62 241 LEU B C 1
ATOM 5390 O O . LEU B 1 241 ? 2.979 31.359 12.43 1 98.62 241 LEU B O 1
ATOM 5394 N N . LEU B 1 242 ? 5.16 31.125 11.984 1 98.81 242 LEU B N 1
ATOM 5395 C CA . LEU B 1 242 ? 5.039 30.875 10.555 1 98.81 242 LEU B CA 1
ATOM 5396 C C . LEU B 1 242 ? 5.645 29.531 10.18 1 98.81 242 LEU B C 1
ATOM 5398 O O . LEU B 1 242 ? 6.852 29.328 10.312 1 98.81 242 LEU B O 1
ATOM 5402 N N . ASP B 1 243 ? 4.801 28.609 9.773 1 98.88 243 ASP B N 1
ATOM 5403 C CA . ASP B 1 243 ? 5.242 27.312 9.281 1 98.88 243 ASP B CA 1
ATOM 5404 C C . ASP B 1 243 ? 5.227 27.266 7.758 1 98.88 243 ASP B C 1
ATOM 5406 O O . ASP B 1 243 ? 4.16 27.25 7.141 1 98.88 243 ASP B O 1
ATOM 5410 N N . ILE B 1 244 ? 6.41 27.141 7.195 1 98.56 244 ILE B N 1
ATOM 5411 C CA . ILE B 1 244 ? 6.48 27.266 5.742 1 98.56 244 ILE B CA 1
ATOM 5412 C C . ILE B 1 244 ? 6.422 25.891 5.102 1 98.56 244 ILE B C 1
ATOM 5414 O O . ILE B 1 244 ? 6.762 25.719 3.93 1 98.56 244 ILE B O 1
ATOM 5418 N N . GLY B 1 245 ? 6.102 24.875 5.848 1 97.88 245 GLY B N 1
ATOM 5419 C CA . GLY B 1 245 ? 5.777 23.562 5.336 1 97.88 245 GLY B CA 1
ATOM 5420 C C . GLY B 1 245 ? 6.977 22.828 4.77 1 97.88 245 GLY B C 1
ATOM 5421 O O . GLY B 1 245 ? 8.102 23 5.25 1 97.88 245 GLY B O 1
ATOM 5422 N N . GLY B 1 246 ? 6.648 21.797 3.896 1 96.5 246 GLY B N 1
ATOM 5423 C CA . GLY B 1 246 ? 7.656 20.969 3.268 1 96.5 246 GLY B CA 1
ATOM 5424 C C . GLY B 1 246 ? 7.785 21.203 1.774 1 96.5 246 GLY B C 1
ATOM 5425 O O . GLY B 1 246 ? 7.625 22.328 1.308 1 96.5 246 GLY B O 1
ATOM 5426 N N . GLY B 1 247 ? 8.258 20.172 1.126 1 94.31 247 GLY B N 1
ATOM 5427 C CA . GLY B 1 247 ? 8.406 20.219 -0.32 1 94.31 247 GLY B CA 1
ATOM 5428 C C . GLY B 1 247 ? 9.852 20.344 -0.77 1 94.31 247 GLY B C 1
ATOM 5429 O O . GLY B 1 247 ? 10.148 20.219 -1.96 1 94.31 247 GLY B O 1
ATOM 5430 N N . PHE B 1 248 ? 10.758 20.406 0.172 1 96 248 PHE B N 1
ATOM 5431 C CA . PHE B 1 248 ? 12.172 20.609 -0.122 1 96 248 PHE B CA 1
ATOM 5432 C C . PHE B 1 248 ? 12.781 19.359 -0.757 1 96 248 PHE B C 1
ATOM 5434 O O . PHE B 1 248 ? 12.477 18.234 -0.345 1 96 248 PHE B O 1
ATOM 5441 N N . MET B 1 249 ? 13.586 19.594 -1.728 1 92.56 249 MET B N 1
ATOM 5442 C CA . MET B 1 249 ? 14.32 18.531 -2.41 1 92.56 249 MET B CA 1
ATOM 5443 C C . MET B 1 249 ? 15.828 18.75 -2.314 1 92.56 249 MET B C 1
ATOM 5445 O O . MET B 1 249 ? 16.281 19.891 -2.207 1 92.56 249 MET B O 1
ATOM 5449 N N . ASP B 1 250 ? 16.516 17.703 -2.363 1 94 250 ASP B N 1
ATOM 5450 C CA . ASP B 1 250 ? 17.969 17.781 -2.281 1 94 250 ASP B CA 1
ATOM 5451 C C . ASP B 1 250 ? 18.531 18.609 -3.432 1 94 250 ASP B C 1
ATOM 5453 O O . ASP B 1 250 ? 19.297 19.547 -3.209 1 94 250 ASP B O 1
ATOM 5457 N N . GLU B 1 251 ? 18.234 18.344 -4.676 1 90.44 251 GLU B N 1
ATOM 5458 C CA . GLU B 1 251 ? 18.828 18.922 -5.883 1 90.44 251 GLU B CA 1
ATOM 5459 C C . GLU B 1 251 ? 18.531 20.422 -5.992 1 90.44 251 GLU B C 1
ATOM 5461 O O . GLU B 1 251 ? 19.328 21.172 -6.535 1 90.44 251 GLU B O 1
ATOM 5466 N N . ARG B 1 252 ? 17.453 20.938 -5.414 1 91 252 ARG B N 1
ATOM 5467 C CA . ARG B 1 252 ? 17.094 22.328 -5.602 1 91 252 ARG B CA 1
ATOM 5468 C C . ARG B 1 252 ? 16.984 23.062 -4.262 1 91 252 ARG B C 1
ATOM 5470 O O . ARG B 1 252 ? 16.375 24.125 -4.168 1 91 252 ARG B O 1
ATOM 5477 N N . PHE B 1 253 ? 17.703 22.562 -3.377 1 97.06 253 PHE B N 1
ATOM 5478 C CA . PHE B 1 253 ? 17.531 23.078 -2.025 1 97.06 253 PHE B CA 1
ATOM 5479 C C . PHE B 1 253 ? 18.094 24.5 -1.924 1 97.06 253 PHE B C 1
ATOM 5481 O O . PHE B 1 253 ? 17.422 25.406 -1.402 1 97.06 253 PHE B O 1
ATOM 5488 N N . GLU B 1 254 ? 19.297 24.734 -2.48 1 98.19 254 GLU B N 1
ATOM 5489 C CA . GLU B 1 254 ? 19.922 26.047 -2.361 1 98.19 254 GLU B CA 1
ATOM 5490 C C . GLU B 1 254 ? 19.125 27.109 -3.109 1 98.19 254 GLU B C 1
ATOM 5492 O O . GLU B 1 254 ? 19 28.234 -2.641 1 98.19 254 GLU B O 1
ATOM 5497 N N . GLU B 1 255 ? 18.609 26.703 -4.191 1 97.44 255 GLU B N 1
ATOM 5498 C CA . GLU B 1 255 ? 17.781 27.625 -4.949 1 97.44 255 GLU B CA 1
ATOM 5499 C C . GLU B 1 255 ? 16.516 27.984 -4.176 1 97.44 255 GLU B C 1
ATOM 5501 O O . GLU B 1 255 ? 16.141 29.156 -4.082 1 97.44 255 GLU B O 1
ATOM 5506 N N . ALA B 1 256 ? 15.867 27.062 -3.625 1 97 256 ALA B N 1
ATOM 5507 C CA . ALA B 1 256 ? 14.664 27.281 -2.814 1 97 256 ALA B CA 1
ATOM 5508 C C . ALA B 1 256 ? 14.977 28.156 -1.606 1 97 256 ALA B C 1
ATOM 5510 O O . ALA B 1 256 ? 14.227 29.094 -1.304 1 97 256 ALA B O 1
ATOM 5511 N N . ALA B 1 257 ? 16.062 27.844 -0.984 1 98.44 257 ALA B N 1
ATOM 5512 C CA . ALA B 1 257 ? 16.484 28.594 0.194 1 98.44 257 ALA B CA 1
ATOM 5513 C C . ALA B 1 257 ? 16.703 30.078 -0.147 1 98.44 257 ALA B C 1
ATOM 5515 O O . ALA B 1 257 ? 16.312 30.953 0.623 1 98.44 257 ALA B O 1
ATOM 5516 N N . GLY B 1 258 ? 17.297 30.266 -1.283 1 98.25 258 GLY B N 1
ATOM 5517 C CA . GLY B 1 258 ? 17.516 31.641 -1.717 1 98.25 258 GLY B CA 1
ATOM 5518 C C . GLY B 1 258 ? 16.234 32.438 -1.905 1 98.25 258 GLY B C 1
ATOM 5519 O O . GLY B 1 258 ? 16.109 33.562 -1.418 1 98.25 258 GLY B O 1
ATOM 5520 N N . VAL B 1 259 ? 15.305 31.828 -2.525 1 97.62 259 VAL B N 1
ATOM 5521 C CA . VAL B 1 259 ? 14.008 32.438 -2.783 1 97.62 259 VAL B CA 1
ATOM 5522 C C . VAL B 1 259 ? 13.289 32.719 -1.462 1 97.62 259 VAL B C 1
ATOM 5524 O O . VAL B 1 259 ? 12.727 33.781 -1.257 1 97.62 259 VAL B O 1
ATOM 5527 N N . ILE B 1 260 ? 13.352 31.812 -0.59 1 98.38 260 ILE B N 1
ATOM 5528 C CA . ILE B 1 260 ? 12.68 31.891 0.702 1 98.38 260 ILE B CA 1
ATOM 5529 C C . ILE B 1 260 ? 13.273 33.031 1.527 1 98.38 260 ILE B C 1
ATOM 5531 O O . ILE B 1 260 ? 12.539 33.844 2.084 1 98.38 260 ILE B O 1
ATOM 5535 N N . ARG B 1 261 ? 14.586 33.094 1.551 1 98.25 261 ARG B N 1
ATOM 5536 C CA . ARG B 1 261 ? 15.242 34.156 2.307 1 98.25 261 ARG B CA 1
ATOM 5537 C C . ARG B 1 261 ? 14.836 35.531 1.786 1 98.25 261 ARG B C 1
ATOM 5539 O O . ARG B 1 261 ? 14.531 36.438 2.57 1 98.25 261 ARG B O 1
ATOM 5546 N N . GLU B 1 262 ? 14.781 35.625 0.518 1 98.12 262 GLU B N 1
ATOM 5547 C CA . GLU B 1 262 ? 14.453 36.906 -0.103 1 98.12 262 GLU B CA 1
ATOM 5548 C C . GLU B 1 262 ? 13.031 37.344 0.227 1 98.12 262 GLU B C 1
ATOM 5550 O O . GLU B 1 262 ? 12.789 38.469 0.634 1 98.12 262 GLU B O 1
ATOM 5555 N N . VAL B 1 263 ? 12.133 36.469 0.064 1 98.19 263 VAL B N 1
ATOM 5556 C CA . VAL B 1 263 ? 10.727 36.812 0.25 1 98.19 263 VAL B CA 1
ATOM 5557 C C . VAL B 1 263 ? 10.43 37 1.737 1 98.19 263 VAL B C 1
ATOM 5559 O O . VAL B 1 263 ? 9.625 37.844 2.113 1 98.19 263 VAL B O 1
ATOM 5562 N N . LEU B 1 264 ? 11.062 36.25 2.604 1 98.25 264 LEU B N 1
ATOM 5563 C CA . LEU B 1 264 ? 10.875 36.406 4.043 1 98.25 264 LEU B CA 1
ATOM 5564 C C . LEU B 1 264 ? 11.383 37.781 4.496 1 98.25 264 LEU B C 1
ATOM 5566 O O . LEU B 1 264 ? 10.758 38.438 5.34 1 98.25 264 LEU B O 1
ATOM 5570 N N . GLU B 1 265 ? 12.516 38.156 3.947 1 97.69 265 GLU B N 1
ATOM 5571 C CA . GLU B 1 265 ? 13.023 39.469 4.277 1 97.69 265 GLU B CA 1
ATOM 5572 C C . GLU B 1 265 ? 12.047 40.562 3.84 1 97.69 265 GLU B C 1
ATOM 5574 O O . GLU B 1 265 ? 11.828 41.531 4.566 1 97.69 265 GLU B O 1
ATOM 5579 N N . ARG B 1 266 ? 11.477 40.375 2.756 1 97.62 266 ARG B N 1
ATOM 5580 C CA . ARG B 1 266 ? 10.562 41.375 2.195 1 97.62 266 ARG B CA 1
ATOM 5581 C C . ARG B 1 266 ? 9.258 41.406 2.98 1 97.62 266 ARG B C 1
ATOM 5583 O O . ARG B 1 266 ? 8.758 42.5 3.301 1 97.62 266 ARG B O 1
ATOM 5590 N N . GLU B 1 267 ? 8.734 40.281 3.35 1 97.56 267 GLU B N 1
ATOM 5591 C CA . GLU B 1 267 ? 7.383 40.188 3.889 1 97.56 267 GLU B CA 1
ATOM 5592 C C . GLU B 1 267 ? 7.395 40.188 5.414 1 97.56 267 GLU B C 1
ATOM 5594 O O . GLU B 1 267 ? 6.465 40.688 6.055 1 97.56 267 GLU B O 1
ATOM 5599 N N . PHE B 1 268 ? 8.445 39.625 6.008 1 97.38 268 PHE B N 1
ATOM 5600 C CA . PHE B 1 268 ? 8.43 39.406 7.449 1 97.38 268 PHE B CA 1
ATOM 5601 C C . PHE B 1 268 ? 9.68 40 8.102 1 97.38 268 PHE B C 1
ATOM 5603 O O . PHE B 1 268 ? 9.938 39.75 9.281 1 97.38 268 PHE B O 1
ATOM 5610 N N . GLY B 1 269 ? 10.5 40.656 7.359 1 95.94 269 GLY B N 1
ATOM 5611 C CA . GLY B 1 269 ? 11.75 41.188 7.863 1 95.94 269 GLY B CA 1
ATOM 5612 C C . GLY B 1 269 ? 11.594 42 9.133 1 95.94 269 GLY B C 1
ATOM 5613 O O . GLY B 1 269 ? 12.422 41.938 10.039 1 95.94 269 GLY B O 1
ATOM 5614 N N . ASP B 1 270 ? 10.602 42.781 9.203 1 93.19 270 ASP B N 1
ATOM 5615 C CA . ASP B 1 270 ? 10.32 43.625 10.359 1 93.19 270 ASP B CA 1
ATOM 5616 C C . ASP B 1 270 ? 10.102 42.781 11.609 1 93.19 270 ASP B C 1
ATOM 5618 O O . ASP B 1 270 ? 10.672 43.062 12.664 1 93.19 270 ASP B O 1
ATOM 5622 N N . MET B 1 271 ? 9.391 41.719 11.445 1 93.19 271 MET B N 1
ATOM 5623 C CA . MET B 1 271 ? 9.062 40.844 12.57 1 93.19 271 MET B CA 1
ATOM 5624 C C . MET B 1 271 ? 10.273 40 12.961 1 93.19 271 MET B C 1
ATOM 5626 O O . MET B 1 271 ? 10.469 39.688 14.141 1 93.19 271 MET B O 1
ATOM 5630 N N . MET B 1 272 ? 11.031 39.594 11.969 1 93.44 272 MET B N 1
ATOM 5631 C CA . MET B 1 272 ? 12.227 38.812 12.227 1 93.44 272 MET B CA 1
ATOM 5632 C C . MET B 1 272 ? 13.258 39.625 13.016 1 93.44 272 MET B C 1
ATOM 5634 O O . MET B 1 272 ? 13.914 39.094 13.914 1 93.44 272 MET B O 1
ATOM 5638 N N . ARG B 1 273 ? 13.375 40.812 12.82 1 90.12 273 ARG B N 1
ATOM 5639 C CA . ARG B 1 273 ? 14.328 41.656 13.492 1 90.12 273 ARG B CA 1
ATOM 5640 C C . ARG B 1 273 ? 13.922 41.906 14.945 1 90.12 273 ARG B C 1
ATOM 5642 O O . ARG B 1 273 ? 14.773 42 15.828 1 90.12 273 ARG B O 1
ATOM 5649 N N . ASP B 1 274 ? 12.633 41.906 15.195 1 90.19 274 ASP B N 1
ATOM 5650 C CA . ASP B 1 274 ? 12.109 42.188 16.531 1 90.19 274 ASP B CA 1
ATOM 5651 C C . ASP B 1 274 ? 12.008 40.875 17.344 1 90.19 274 ASP B C 1
ATOM 5653 O O . ASP B 1 274 ? 11.766 40.938 18.547 1 90.19 274 ASP B O 1
ATOM 5657 N N . GLY B 1 275 ? 12.195 39.844 16.703 1 88.25 275 GLY B N 1
ATOM 5658 C CA . GLY B 1 275 ? 12.102 38.531 17.375 1 88.25 275 GLY B CA 1
ATOM 5659 C C . GLY B 1 275 ? 10.68 38.125 17.656 1 88.25 275 GLY B C 1
ATOM 5660 O O . GLY B 1 275 ? 10.43 37.312 18.578 1 88.25 275 GLY B O 1
ATOM 5661 N N . ASN B 1 276 ? 9.734 38.531 16.938 1 89.56 276 ASN B N 1
ATOM 5662 C CA . ASN B 1 276 ? 8.32 38.344 17.234 1 89.56 276 ASN B CA 1
ATOM 5663 C C . ASN B 1 276 ? 7.734 37.219 16.375 1 89.56 276 ASN B C 1
ATOM 5665 O O . ASN B 1 276 ? 6.523 37 16.375 1 89.56 276 ASN B O 1
ATOM 5669 N N . VAL B 1 277 ? 8.648 36.562 15.602 1 96.56 277 VAL B N 1
ATOM 5670 C CA . VAL B 1 277 ? 8.125 35.5 14.758 1 96.56 277 VAL B CA 1
ATOM 5671 C C . VAL B 1 277 ? 9.078 34.312 14.789 1 96.56 277 VAL B C 1
ATOM 5673 O O . VAL B 1 277 ? 10.297 34.469 14.672 1 96.56 277 VAL B O 1
ATOM 5676 N N . GLN B 1 278 ? 8.539 33.219 15.133 1 97.5 278 GLN B N 1
ATOM 5677 C CA . GLN B 1 278 ? 9.227 31.938 14.938 1 97.5 278 GLN B CA 1
ATOM 5678 C C . GLN B 1 278 ? 8.875 31.328 13.586 1 97.5 278 GLN B C 1
ATOM 5680 O O . GLN B 1 278 ? 7.695 31.188 13.25 1 97.5 278 GLN B O 1
ATOM 5685 N N . ILE B 1 279 ? 9.883 31.031 12.82 1 98.56 279 ILE B N 1
ATOM 5686 C CA . ILE B 1 279 ? 9.656 30.406 11.523 1 98.56 279 ILE B CA 1
ATOM 5687 C C . ILE B 1 279 ? 10.125 28.953 11.555 1 98.56 279 ILE B C 1
ATOM 5689 O O . ILE B 1 279 ? 11.258 28.672 11.961 1 98.56 279 ILE B O 1
ATOM 5693 N N . ILE B 1 280 ? 9.227 28.047 11.195 1 98.75 280 ILE B N 1
ATOM 5694 C CA . ILE B 1 280 ? 9.586 26.625 11.117 1 98.75 280 ILE B CA 1
ATOM 5695 C C . ILE B 1 280 ? 9.289 26.094 9.719 1 98.75 280 ILE B C 1
ATOM 5697 O O . ILE B 1 280 ? 8.617 26.766 8.922 1 98.75 280 ILE B O 1
ATOM 5701 N N . ALA B 1 281 ? 9.852 24.969 9.359 1 98.75 281 ALA B N 1
ATOM 5702 C CA . ALA B 1 281 ? 9.586 24.203 8.148 1 98.75 281 ALA B CA 1
ATOM 5703 C C . ALA B 1 281 ? 9.406 22.719 8.469 1 98.75 281 ALA B C 1
ATOM 5705 O O . ALA B 1 281 ? 9.633 22.281 9.602 1 98.75 281 ALA B O 1
ATOM 5706 N N . GLU B 1 282 ? 8.922 22 7.461 1 98.38 282 GLU B N 1
ATOM 5707 C CA . GLU B 1 282 ? 8.641 20.578 7.684 1 98.38 282 GLU B CA 1
ATOM 5708 C C . GLU B 1 282 ? 9.375 19.703 6.672 1 98.38 282 GLU B C 1
ATOM 5710 O O . GLU B 1 282 ? 8.758 18.922 5.965 1 98.38 282 GLU B O 1
ATOM 5715 N N . PRO B 1 283 ? 10.695 19.781 6.621 1 98.19 283 PRO B N 1
ATOM 5716 C CA . PRO B 1 283 ? 11.438 18.969 5.652 1 98.19 283 PRO B CA 1
ATOM 5717 C C . PRO B 1 283 ? 11.445 17.484 6.012 1 98.19 283 PRO B C 1
ATOM 5719 O O . PRO B 1 283 ? 11.867 17.109 7.113 1 98.19 283 PRO B O 1
ATOM 5722 N N . GLY B 1 284 ? 10.93 16.641 5.148 1 97.44 284 GLY B N 1
ATOM 5723 C CA . GLY B 1 284 ? 11.031 15.195 5.254 1 97.44 284 GLY B CA 1
ATOM 5724 C C . GLY B 1 284 ? 11.969 14.586 4.23 1 97.44 284 GLY B C 1
ATOM 5725 O O . GLY B 1 284 ? 13.133 14.32 4.527 1 97.44 284 GLY B O 1
ATOM 5726 N N . ARG B 1 285 ? 11.531 14.672 2.951 1 95.75 285 ARG B N 1
ATOM 5727 C CA . ARG B 1 285 ? 12.266 14.094 1.826 1 95.75 285 ARG B CA 1
ATOM 5728 C C . ARG B 1 285 ? 13.695 14.625 1.775 1 95.75 285 ARG B C 1
ATOM 5730 O O . ARG B 1 285 ? 14.641 13.859 1.59 1 95.75 285 ARG B O 1
ATOM 5737 N N . TYR B 1 286 ? 13.82 15.953 1.962 1 97.06 286 TYR B N 1
ATOM 5738 C CA . TYR B 1 286 ? 15.125 16.594 1.895 1 97.06 286 TYR B CA 1
ATOM 5739 C C . TYR B 1 286 ? 16.094 15.969 2.891 1 97.06 286 TYR B C 1
ATOM 5741 O O . TYR B 1 286 ? 17.266 15.734 2.564 1 97.06 286 TYR B O 1
ATOM 5749 N N . ILE B 1 287 ? 15.578 15.633 4.027 1 98.25 287 ILE B N 1
ATOM 5750 C CA . ILE B 1 287 ? 16.453 15.211 5.121 1 98.25 287 ILE B CA 1
ATOM 5751 C C . ILE B 1 287 ? 16.812 13.742 4.953 1 98.25 287 ILE B C 1
ATOM 5753 O O . ILE B 1 287 ? 17.984 13.367 5.082 1 98.25 287 ILE B O 1
ATOM 5757 N N . CYS B 1 288 ? 15.875 12.898 4.605 1 97.56 288 CYS B N 1
ATOM 5758 C CA . CYS B 1 288 ? 16.141 11.477 4.809 1 97.56 288 CYS B CA 1
ATOM 5759 C C . CYS B 1 288 ? 16.375 10.773 3.48 1 97.56 288 CYS B C 1
ATOM 5761 O O . CYS B 1 288 ? 17.062 9.75 3.428 1 97.56 288 CYS B O 1
ATOM 5763 N N . ALA B 1 289 ? 15.844 11.203 2.369 1 96.62 289 ALA B N 1
ATOM 5764 C CA . ALA B 1 289 ? 15.812 10.445 1.118 1 96.62 289 ALA B CA 1
ATOM 5765 C C . ALA B 1 289 ? 17.219 10.039 0.684 1 96.62 289 ALA B C 1
ATOM 5767 O O . ALA B 1 289 ? 17.469 8.859 0.43 1 96.62 289 ALA B O 1
ATOM 5768 N N . PRO B 1 290 ? 18.188 10.945 0.667 1 97.12 290 PRO B N 1
ATOM 5769 C CA . PRO B 1 290 ? 19.5 10.602 0.118 1 97.12 290 PRO B CA 1
ATOM 5770 C C . PRO B 1 290 ? 20.281 9.625 1.003 1 97.12 290 PRO B C 1
ATOM 5772 O O . PRO B 1 290 ? 21.234 8.992 0.546 1 97.12 290 PRO B O 1
ATOM 5775 N N . GLY B 1 291 ? 19.875 9.5 2.244 1 97.94 291 GLY B N 1
ATOM 5776 C CA . GLY B 1 291 ? 20.656 8.711 3.186 1 97.94 291 GLY B CA 1
ATOM 5777 C C . GLY B 1 291 ? 20.297 7.238 3.16 1 97.94 291 GLY B C 1
ATOM 5778 O O . GLY B 1 291 ? 20.984 6.422 3.783 1 97.94 291 GLY B O 1
ATOM 5779 N N . PHE B 1 292 ? 19.328 6.812 2.469 1 98.25 292 PHE B N 1
ATOM 5780 C CA . PHE B 1 292 ? 18.844 5.441 2.48 1 98.25 292 PHE B CA 1
ATOM 5781 C C . PHE B 1 292 ? 19.016 4.793 1.11 1 98.25 292 PHE B C 1
ATOM 5783 O O . PHE B 1 292 ? 18.547 5.332 0.103 1 98.25 292 PHE B O 1
ATOM 5790 N N . THR B 1 293 ? 19.703 3.67 1.092 1 98.25 293 THR B N 1
ATOM 5791 C CA . THR B 1 293 ? 19.922 2.889 -0.118 1 98.25 293 THR B CA 1
ATOM 5792 C C . THR B 1 293 ? 19.453 1.45 0.071 1 98.25 293 THR B C 1
ATOM 5794 O O . THR B 1 293 ? 19.766 0.816 1.081 1 98.25 293 THR B O 1
ATOM 5797 N N . LEU B 1 294 ? 18.672 0.963 -0.896 1 98 294 LEU B N 1
ATOM 5798 C CA . LEU B 1 294 ? 18.156 -0.401 -0.848 1 98 294 LEU B CA 1
ATOM 5799 C C . LEU B 1 294 ? 18.906 -1.3 -1.822 1 98 294 LEU B C 1
ATOM 5801 O O . LEU B 1 294 ? 19.125 -0.93 -2.98 1 98 294 LEU B O 1
ATOM 5805 N N . ALA B 1 295 ? 19.359 -2.416 -1.355 1 97.81 295 ALA B N 1
ATOM 5806 C CA . ALA B 1 295 ? 19.844 -3.498 -2.213 1 97.81 295 ALA B CA 1
ATOM 5807 C C . ALA B 1 295 ? 18.906 -4.699 -2.158 1 97.81 295 ALA B C 1
ATOM 5809 O O . ALA B 1 295 ? 18.438 -5.078 -1.083 1 97.81 295 ALA B O 1
ATOM 5810 N N . THR B 1 296 ? 18.594 -5.273 -3.303 1 96.75 296 THR B N 1
ATOM 5811 C CA . THR B 1 296 ? 17.719 -6.438 -3.355 1 96.75 296 THR B CA 1
ATOM 5812 C C . THR B 1 296 ? 18.172 -7.418 -4.43 1 96.75 296 THR B C 1
ATOM 5814 O O . THR B 1 296 ? 18.781 -7.012 -5.43 1 96.75 296 THR B O 1
ATOM 5817 N N . ASN B 1 297 ? 17.875 -8.625 -4.258 1 95.69 297 ASN B N 1
ATOM 5818 C CA . ASN B 1 297 ? 18.422 -9.719 -5.051 1 95.69 297 ASN B CA 1
ATOM 5819 C C . ASN B 1 297 ? 17.547 -10.031 -6.254 1 95.69 297 ASN B C 1
ATOM 5821 O O . ASN B 1 297 ? 16.328 -9.844 -6.207 1 95.69 297 ASN B O 1
ATOM 5825 N N . VAL B 1 298 ? 18.219 -10.492 -7.348 1 96.75 298 VAL B N 1
ATOM 5826 C CA . VAL B 1 298 ? 17.5 -11.062 -8.492 1 96.75 298 VAL B CA 1
ATOM 5827 C C . VAL B 1 298 ? 17.141 -12.516 -8.203 1 96.75 298 VAL B C 1
ATOM 5829 O O . VAL B 1 298 ? 18.016 -13.344 -7.93 1 96.75 298 VAL B O 1
ATOM 5832 N N . ILE B 1 299 ? 15.836 -12.812 -8.336 1 95.19 299 ILE B N 1
ATOM 5833 C CA . ILE B 1 299 ? 15.43 -14.156 -7.945 1 95.19 299 ILE B CA 1
ATOM 5834 C C . ILE B 1 299 ? 15.008 -14.945 -9.18 1 95.19 299 ILE B C 1
ATOM 5836 O O . ILE B 1 299 ? 14.867 -16.172 -9.125 1 95.19 299 ILE B O 1
ATOM 5840 N N . ALA B 1 300 ? 14.797 -14.273 -10.273 1 96.19 300 ALA B N 1
ATOM 5841 C CA . ALA B 1 300 ? 14.438 -14.953 -11.516 1 96.19 300 ALA B CA 1
ATOM 5842 C C . ALA B 1 300 ? 14.727 -14.078 -12.727 1 96.19 300 ALA B C 1
ATOM 5844 O O . ALA B 1 300 ? 14.773 -12.852 -12.617 1 96.19 300 ALA B O 1
ATOM 5845 N N . VAL B 1 301 ? 14.953 -14.672 -13.828 1 95.44 301 VAL B N 1
ATOM 5846 C CA . VAL B 1 301 ? 15.117 -14.023 -15.125 1 95.44 301 VAL B CA 1
ATOM 5847 C C . VAL B 1 301 ? 14.391 -14.82 -16.203 1 95.44 301 VAL B C 1
ATOM 5849 O O . VAL B 1 301 ? 14.234 -16.047 -16.078 1 95.44 301 VAL B O 1
ATOM 5852 N N . ARG B 1 302 ? 13.867 -14.117 -17.156 1 92.06 302 ARG B N 1
ATOM 5853 C CA . ARG B 1 302 ? 13.156 -14.766 -18.25 1 92.06 302 ARG B CA 1
ATOM 5854 C C . ARG B 1 302 ? 13.445 -14.07 -19.578 1 92.06 302 ARG B C 1
ATOM 5856 O O . ARG B 1 302 ? 13.484 -12.844 -19.641 1 92.06 302 ARG B O 1
ATOM 5863 N N . ALA B 1 303 ? 13.766 -14.836 -20.578 1 82.88 303 ALA B N 1
ATOM 5864 C CA . ALA B 1 303 ? 13.867 -14.25 -21.906 1 82.88 303 ALA B CA 1
ATOM 5865 C C . ALA B 1 303 ? 12.484 -13.961 -22.484 1 82.88 303 ALA B C 1
ATOM 5867 O O . ALA B 1 303 ? 11.555 -14.75 -22.312 1 82.88 303 ALA B O 1
ATOM 5868 N N . GLU B 1 304 ? 12.195 -12.781 -22.891 1 68 304 GLU B N 1
ATOM 5869 C CA . GLU B 1 304 ? 10.875 -12.438 -23.406 1 68 304 GLU B CA 1
ATOM 5870 C C . GLU B 1 304 ? 10.664 -13.023 -24.797 1 68 304 GLU B C 1
ATOM 5872 O O . GLU B 1 304 ? 9.531 -13.203 -25.25 1 68 304 GLU B O 1
ATOM 5877 N N . ASP B 1 305 ? 11.766 -13.273 -25.547 1 59.56 305 ASP B N 1
ATOM 5878 C CA . ASP B 1 305 ? 11.594 -13.977 -26.812 1 59.56 305 ASP B CA 1
ATOM 5879 C C . ASP B 1 305 ? 11 -15.367 -26.609 1 59.56 305 ASP B C 1
ATOM 5881 O O . ASP B 1 305 ? 10.539 -16 -27.547 1 59.56 305 ASP B O 1
ATOM 5885 N N . GLU B 1 306 ? 11.117 -15.836 -25.438 1 51.91 306 GLU B N 1
ATOM 5886 C CA . GLU B 1 306 ? 10.539 -17.156 -25.172 1 51.91 306 GLU B CA 1
ATOM 5887 C C . GLU B 1 306 ? 9.031 -17.156 -25.406 1 51.91 306 GLU B C 1
ATOM 5889 O O . GLU B 1 306 ? 8.445 -18.188 -25.719 1 51.91 306 GLU B O 1
ATOM 5894 N N . ASP B 1 307 ? 8.328 -15.969 -25.281 1 50.12 307 ASP B N 1
ATOM 5895 C CA . ASP B 1 307 ? 6.879 -15.906 -25.438 1 50.12 307 ASP B CA 1
ATOM 5896 C C . ASP B 1 307 ? 6.477 -15.867 -26.906 1 50.12 307 ASP B C 1
ATOM 5898 O O . ASP B 1 307 ? 5.395 -16.328 -27.281 1 50.12 307 ASP B O 1
ATOM 5902 N N . SER B 1 308 ? 7.094 -14.898 -27.719 1 44.47 308 SER B N 1
ATOM 5903 C CA . SER B 1 308 ? 6.605 -14.727 -29.078 1 44.47 308 SER B CA 1
ATOM 5904 C C . SER B 1 308 ? 7.621 -15.234 -30.094 1 44.47 308 SER B C 1
ATOM 5906 O O . SER B 1 308 ? 7.531 -14.914 -31.281 1 44.47 308 SER B O 1
ATOM 5908 N N . GLY B 1 309 ? 8.273 -16.344 -29.891 1 42.66 309 GLY B N 1
ATOM 5909 C CA . GLY B 1 309 ? 9.18 -16.797 -30.922 1 42.66 309 GLY B CA 1
ATOM 5910 C C . GLY B 1 309 ? 10 -15.68 -31.531 1 42.66 309 GLY B C 1
ATOM 5911 O O . GLY B 1 309 ? 10.68 -15.883 -32.531 1 42.66 309 GLY B O 1
ATOM 5912 N N . GLY B 1 310 ? 9.664 -14.375 -31.359 1 41.97 310 GLY B N 1
ATOM 5913 C CA . GLY B 1 310 ? 10.359 -13.336 -32.094 1 41.97 310 GLY B CA 1
ATOM 5914 C C . GLY B 1 310 ? 11.672 -12.93 -31.453 1 41.97 310 GLY B C 1
ATOM 5915 O O . GLY B 1 310 ? 11.961 -13.305 -30.312 1 41.97 310 GLY B O 1
ATOM 5916 N N . VAL B 1 311 ? 12.711 -12.422 -32.156 1 45.09 311 VAL B N 1
ATOM 5917 C CA . VAL B 1 311 ? 14.078 -11.938 -32.031 1 45.09 311 VAL B CA 1
ATOM 5918 C C . VAL B 1 311 ? 14.133 -10.797 -31.031 1 45.09 311 VAL B C 1
ATOM 5920 O O . VAL B 1 311 ? 14.961 -9.891 -31.156 1 45.09 311 VAL B O 1
ATOM 5923 N N . SER B 1 312 ? 13.141 -10.469 -30.156 1 58.47 312 SER B N 1
ATOM 5924 C CA . SER B 1 312 ? 13.359 -9.258 -29.375 1 58.47 312 SER B CA 1
ATOM 5925 C C . SER B 1 312 ? 14.297 -9.516 -28.203 1 58.47 312 SER B C 1
ATOM 5927 O O . SER B 1 312 ? 14.312 -10.609 -27.641 1 58.47 312 SER B O 1
ATOM 5929 N N . GLY B 1 313 ? 15.57 -9.102 -28.125 1 80.69 313 GLY B N 1
ATOM 5930 C CA . GLY B 1 313 ? 16.672 -9.094 -27.172 1 80.69 313 GLY B CA 1
ATOM 5931 C C . GLY B 1 313 ? 16.281 -8.602 -25.797 1 80.69 313 GLY B C 1
ATOM 5932 O O . GLY B 1 313 ? 17.141 -8.383 -24.938 1 80.69 313 GLY B O 1
ATOM 5933 N N . LYS B 1 314 ? 14.906 -8.5 -25.484 1 90.12 314 LYS B N 1
ATOM 5934 C CA . LYS B 1 314 ? 14.461 -7.996 -24.188 1 90.12 314 LYS B CA 1
ATOM 5935 C C . LYS B 1 314 ? 14.32 -9.133 -23.188 1 90.12 314 LYS B C 1
ATOM 5937 O O . LYS B 1 314 ? 13.883 -10.234 -23.531 1 90.12 314 LYS B O 1
ATOM 5942 N N . ARG B 1 315 ? 14.656 -8.922 -21.938 1 94.19 315 ARG B N 1
ATOM 5943 C CA . ARG B 1 315 ? 14.539 -9.898 -20.859 1 94.19 315 ARG B CA 1
ATOM 5944 C C . ARG B 1 315 ? 13.742 -9.336 -19.688 1 94.19 315 ARG B C 1
ATOM 5946 O O . ARG B 1 315 ? 13.578 -8.117 -19.562 1 94.19 315 ARG B O 1
ATOM 5953 N N . ALA B 1 316 ? 13.133 -10.234 -18.969 1 96.62 316 ALA B N 1
ATOM 5954 C CA . ALA B 1 316 ? 12.5 -9.859 -17.703 1 96.62 316 ALA B CA 1
ATOM 5955 C C . ALA B 1 316 ? 13.359 -10.289 -16.516 1 96.62 316 ALA B C 1
ATOM 5957 O O . ALA B 1 316 ? 13.969 -11.367 -16.547 1 96.62 316 ALA B O 1
ATOM 5958 N N . VAL B 1 317 ? 13.414 -9.453 -15.562 1 97.56 317 VAL B N 1
ATOM 5959 C CA . VAL B 1 317 ? 14.086 -9.742 -14.305 1 97.56 317 VAL B CA 1
ATOM 5960 C C . VAL B 1 317 ? 13.102 -9.602 -13.148 1 97.56 317 VAL B C 1
ATOM 5962 O O . VAL B 1 317 ? 12.273 -8.688 -13.141 1 97.56 317 VAL B O 1
ATOM 5965 N N . TYR B 1 318 ? 13.164 -10.547 -12.219 1 97.75 318 TYR B N 1
ATOM 5966 C CA . TYR B 1 318 ? 12.32 -10.531 -11.023 1 97.75 318 TYR B CA 1
ATOM 5967 C C . TYR B 1 318 ? 13.156 -10.344 -9.766 1 97.75 318 TYR B C 1
ATOM 5969 O O . TYR B 1 318 ? 14.109 -11.086 -9.531 1 97.75 318 TYR B O 1
ATOM 5977 N N . LEU B 1 319 ? 12.781 -9.336 -8.992 1 97.62 319 LEU B N 1
ATOM 5978 C CA . LEU B 1 319 ? 13.516 -9.023 -7.773 1 97.62 319 LEU B CA 1
ATOM 5979 C C . LEU B 1 319 ? 12.82 -9.625 -6.555 1 97.62 319 LEU B C 1
ATOM 5981 O O . LEU B 1 319 ? 11.641 -9.984 -6.621 1 97.62 319 LEU B O 1
ATOM 5985 N N . ALA B 1 320 ? 13.586 -9.703 -5.469 1 96.25 320 ALA B N 1
ATOM 5986 C CA . ALA B 1 320 ? 13.07 -10.242 -4.211 1 96.25 320 ALA B CA 1
ATOM 5987 C C . ALA B 1 320 ? 12.18 -9.219 -3.51 1 96.25 320 ALA B C 1
ATOM 5989 O O . ALA B 1 320 ? 11.461 -9.555 -2.566 1 96.25 320 ALA B O 1
ATOM 5990 N N . ASP B 1 321 ? 12.234 -7.961 -3.916 1 96.44 321 ASP B N 1
ATOM 5991 C CA . ASP B 1 321 ? 11.406 -6.879 -3.395 1 96.44 321 ASP B CA 1
ATOM 5992 C C . ASP B 1 321 ? 10.695 -6.141 -4.527 1 96.44 321 ASP B C 1
ATOM 5994 O O . ASP B 1 321 ? 11.07 -6.27 -5.691 1 96.44 321 ASP B O 1
ATOM 5998 N N . GLY B 1 322 ? 9.617 -5.414 -4.152 1 96.38 322 GLY B N 1
ATOM 5999 C CA . GLY B 1 322 ? 8.852 -4.789 -5.223 1 96.38 322 GLY B CA 1
ATOM 6000 C C . GLY B 1 322 ? 7.996 -3.635 -4.746 1 96.38 322 GLY B C 1
ATOM 6001 O O . GLY B 1 322 ? 8.289 -3.016 -3.719 1 96.38 322 GLY B O 1
ATOM 6002 N N . MET B 1 323 ? 7.02 -3.367 -5.531 1 95.31 323 MET B N 1
ATOM 6003 C CA . MET B 1 323 ? 6.188 -2.178 -5.383 1 95.31 323 MET B CA 1
ATOM 6004 C C . MET B 1 323 ? 5.379 -2.238 -4.09 1 95.31 323 MET B C 1
ATOM 6006 O O . MET B 1 323 ? 5.086 -1.204 -3.488 1 95.31 323 MET B O 1
ATOM 6010 N N . TYR B 1 324 ? 4.992 -3.375 -3.562 1 95.75 324 TYR B N 1
ATOM 6011 C CA . TYR B 1 324 ? 4.133 -3.5 -2.389 1 95.75 324 TYR B CA 1
ATOM 6012 C C . TYR B 1 324 ? 4.949 -3.414 -1.104 1 95.75 324 TYR B C 1
ATOM 6014 O O . TYR B 1 324 ? 4.395 -3.248 -0.017 1 95.75 324 TYR B O 1
ATOM 6022 N N . SER B 1 325 ? 6.254 -3.512 -1.278 1 95.62 325 SER B N 1
ATOM 6023 C CA . SER B 1 325 ? 7.145 -3.408 -0.126 1 95.62 325 SER B CA 1
ATOM 6024 C C . SER B 1 325 ? 8.031 -2.172 -0.221 1 95.62 325 SER B C 1
ATOM 6026 O O . SER B 1 325 ? 7.531 -1.049 -0.313 1 95.62 325 SER B O 1
ATOM 6028 N N . ASN B 1 326 ? 9.391 -2.363 -0.37 1 96.62 326 ASN B N 1
ATOM 6029 C CA . ASN B 1 326 ? 10.297 -1.229 -0.219 1 96.62 326 ASN B CA 1
ATOM 6030 C C . ASN B 1 326 ? 10.344 -0.375 -1.482 1 96.62 326 ASN B C 1
ATOM 6032 O O . ASN B 1 326 ? 10.703 0.802 -1.429 1 96.62 326 ASN B O 1
ATOM 6036 N N . ILE B 1 327 ? 10.039 -0.885 -2.607 1 97.12 327 ILE B N 1
ATOM 6037 C CA . ILE B 1 327 ? 10.148 -0.132 -3.852 1 97.12 327 ILE B CA 1
ATOM 6038 C C . ILE B 1 327 ? 8.789 0.439 -4.234 1 97.12 327 ILE B C 1
ATOM 6040 O O . ILE B 1 327 ? 8.406 0.414 -5.406 1 97.12 327 ILE B O 1
ATOM 6044 N N . ASN B 1 328 ? 8.031 0.84 -3.316 1 94.38 328 ASN B N 1
ATOM 6045 C CA . ASN B 1 328 ? 6.695 1.383 -3.549 1 94.38 328 ASN B CA 1
ATOM 6046 C C . ASN B 1 328 ? 6.75 2.689 -4.336 1 94.38 328 ASN B C 1
ATOM 6048 O O . ASN B 1 328 ? 5.746 3.111 -4.914 1 94.38 328 ASN B O 1
ATOM 6052 N N . ALA B 1 329 ? 7.957 3.348 -4.43 1 92.06 329 ALA B N 1
ATOM 6053 C CA . ALA B 1 329 ? 8.156 4.527 -5.266 1 92.06 329 ALA B CA 1
ATOM 6054 C C . ALA B 1 329 ? 7.805 4.238 -6.723 1 92.06 329 ALA B C 1
ATOM 6056 O O . ALA B 1 329 ? 7.496 5.156 -7.484 1 92.06 329 ALA B O 1
ATOM 6057 N N . ALA B 1 330 ? 7.832 2.975 -7.047 1 92.69 330 ALA B N 1
ATOM 6058 C CA . ALA B 1 330 ? 7.508 2.559 -8.406 1 92.69 330 ALA B CA 1
ATOM 6059 C C . ALA B 1 330 ? 6.047 2.846 -8.734 1 92.69 330 ALA B C 1
ATOM 6061 O O . ALA B 1 330 ? 5.668 2.912 -9.906 1 92.69 330 ALA B O 1
ATOM 6062 N N . MET B 1 331 ? 5.227 2.996 -7.723 1 87.69 331 MET B N 1
ATOM 6063 C CA . MET B 1 331 ? 3.805 3.273 -7.922 1 87.69 331 MET B CA 1
ATOM 6064 C C . MET B 1 331 ? 3.592 4.711 -8.383 1 87.69 331 MET B C 1
ATOM 6066 O O . MET B 1 331 ? 2.539 5.043 -8.93 1 87.69 331 MET B O 1
ATOM 6070 N N . TRP B 1 332 ? 4.605 5.496 -8.102 1 81.12 332 TRP B N 1
ATOM 6071 C CA . TRP B 1 332 ? 4.445 6.93 -8.305 1 81.12 332 TRP B CA 1
ATOM 6072 C C . TRP B 1 332 ? 5.426 7.449 -9.344 1 81.12 332 TRP B C 1
ATOM 6074 O O . TRP B 1 332 ? 6.637 7.48 -9.109 1 81.12 332 TRP B O 1
ATOM 6084 N N . PRO B 1 333 ? 4.895 7.832 -10.414 1 74.75 333 PRO B N 1
ATOM 6085 C CA . PRO B 1 333 ? 5.773 8.297 -11.484 1 74.75 333 PRO B CA 1
ATOM 6086 C C . PRO B 1 333 ? 6.77 9.352 -11.016 1 74.75 333 PRO B C 1
ATOM 6088 O O . PRO B 1 333 ? 6.395 10.297 -10.32 1 74.75 333 PRO B O 1
ATOM 6091 N N . GLY B 1 334 ? 8.016 9.156 -11.258 1 75.44 334 GLY B N 1
ATOM 6092 C CA . GLY B 1 334 ? 9.047 10.148 -10.992 1 75.44 334 GLY B CA 1
ATOM 6093 C C . GLY B 1 334 ? 9.711 9.969 -9.648 1 75.44 334 GLY B C 1
ATOM 6094 O O . GLY B 1 334 ? 10.695 10.641 -9.344 1 75.44 334 GLY B O 1
ATOM 6095 N N . GLU B 1 335 ? 9.227 9.086 -8.852 1 80.94 335 GLU B N 1
ATOM 6096 C CA . GLU B 1 335 ? 9.727 8.93 -7.488 1 80.94 335 GLU B CA 1
ATOM 6097 C C . GLU B 1 335 ? 10.891 7.941 -7.438 1 80.94 335 GLU B C 1
ATOM 6099 O O . GLU B 1 335 ? 11.781 8.062 -6.59 1 80.94 335 GLU B O 1
ATOM 6104 N N . LEU B 1 336 ? 10.883 7.055 -8.359 1 87.31 336 LEU B N 1
ATOM 6105 C CA . LEU B 1 336 ? 11.859 5.973 -8.281 1 87.31 336 LEU B CA 1
ATOM 6106 C C . LEU B 1 336 ? 13.172 6.383 -8.93 1 87.31 336 LEU B C 1
ATOM 6108 O O . LEU B 1 336 ? 13.188 6.895 -10.047 1 87.31 336 LEU B O 1
ATOM 6112 N N . THR B 1 337 ? 14.227 6.223 -8.18 1 89.5 337 THR B N 1
ATOM 6113 C CA . THR B 1 337 ? 15.555 6.418 -8.742 1 89.5 337 THR B CA 1
ATOM 6114 C C . THR B 1 337 ? 15.953 5.227 -9.617 1 89.5 337 THR B C 1
ATOM 6116 O O . THR B 1 337 ? 15.641 4.078 -9.289 1 89.5 337 THR B O 1
ATOM 6119 N N . PHE B 1 338 ? 16.641 5.527 -10.648 1 93.94 338 PHE B N 1
ATOM 6120 C CA . PHE B 1 338 ? 17.094 4.457 -11.523 1 93.94 338 PHE B CA 1
ATOM 6121 C C . PHE B 1 338 ? 18.141 3.592 -10.82 1 93.94 338 PHE B C 1
ATOM 6123 O O . PHE B 1 338 ? 19.062 4.109 -10.203 1 93.94 338 PHE B O 1
ATOM 6130 N N . PRO B 1 339 ? 18 2.311 -10.906 1 96.81 339 PRO B N 1
ATOM 6131 C CA . PRO B 1 339 ? 18.891 1.425 -10.141 1 96.81 339 PRO B CA 1
ATOM 6132 C C . PRO B 1 339 ? 20.219 1.158 -10.844 1 96.81 339 PRO B C 1
ATOM 6134 O O . PRO B 1 339 ? 20.328 1.389 -12.047 1 96.81 339 PRO B O 1
ATOM 6137 N N . THR B 1 340 ? 21.219 0.759 -10.094 1 97 340 THR B N 1
ATOM 6138 C CA . THR B 1 340 ? 22.422 0.111 -10.602 1 97 340 THR B CA 1
ATOM 6139 C C . THR B 1 340 ? 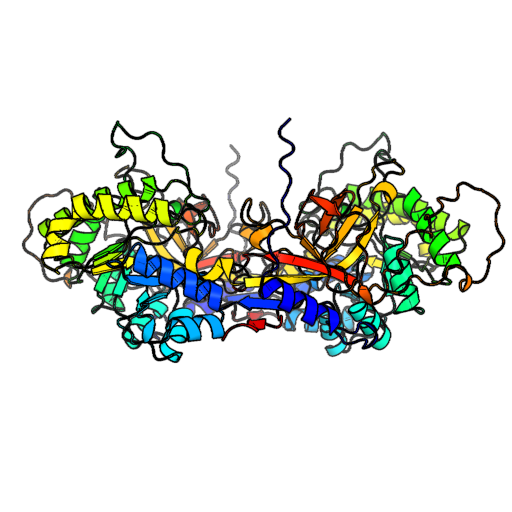22.406 -1.382 -10.289 1 97 340 THR B C 1
ATOM 6141 O O . THR B 1 340 ? 21.688 -1.824 -9.391 1 97 340 THR B O 1
ATOM 6144 N N . VAL B 1 341 ? 23.125 -2.148 -11.102 1 98.12 341 VAL B N 1
ATOM 6145 C CA . VAL B 1 341 ? 23.203 -3.59 -10.883 1 98.12 341 VAL B CA 1
ATOM 6146 C C . VAL B 1 341 ? 24.594 -3.965 -10.398 1 98.12 341 VAL B C 1
ATOM 6148 O O . VAL B 1 341 ? 25.594 -3.486 -10.938 1 98.12 341 VAL B O 1
ATOM 6151 N N . VAL B 1 342 ? 24.609 -4.738 -9.352 1 97.5 342 VAL B N 1
ATOM 6152 C CA . VAL B 1 342 ? 25.859 -5.184 -8.734 1 97.5 342 VAL B CA 1
ATOM 6153 C C . VAL B 1 342 ? 25.969 -6.703 -8.836 1 97.5 342 VAL B C 1
ATOM 6155 O O . VAL B 1 342 ? 25 -7.422 -8.562 1 97.5 342 VAL B O 1
ATOM 6158 N N . ARG B 1 343 ? 27.141 -7.16 -9.195 1 96.25 343 ARG B N 1
ATOM 6159 C CA . ARG B 1 343 ? 27.391 -8.594 -9.32 1 96.25 343 ARG B CA 1
ATOM 6160 C C . ARG B 1 343 ? 27.281 -9.289 -7.969 1 96.25 343 ARG B C 1
ATOM 6162 O O . ARG B 1 343 ? 27.875 -8.836 -6.984 1 96.25 343 ARG B O 1
ATOM 6169 N N . GLY B 1 344 ? 26.453 -10.328 -7.953 1 93.88 344 GLY B N 1
ATOM 6170 C CA . GLY B 1 344 ? 26.375 -11.164 -6.766 1 93.88 344 GLY B CA 1
ATOM 6171 C C . GLY B 1 344 ? 26.906 -12.562 -6.988 1 93.88 344 GLY B C 1
ATOM 6172 O O . GLY B 1 344 ? 27.656 -12.812 -7.934 1 93.88 344 GLY B O 1
ATOM 6173 N N . ARG B 1 345 ? 26.672 -13.406 -5.973 1 89.75 345 ARG B N 1
ATOM 6174 C CA . ARG B 1 345 ? 26.969 -14.82 -6.141 1 89.75 345 ARG B CA 1
ATOM 6175 C C . ARG B 1 345 ? 25.844 -15.539 -6.875 1 89.75 345 ARG B C 1
ATOM 6177 O O . ARG B 1 345 ? 24.766 -15.727 -6.324 1 89.75 345 ARG B O 1
ATOM 6184 N N . ARG B 1 346 ? 26.156 -15.945 -8.039 1 88.44 346 ARG B N 1
ATOM 6185 C CA . ARG B 1 346 ? 25.156 -16.5 -8.938 1 88.44 346 ARG B CA 1
ATOM 6186 C C . ARG B 1 346 ? 24.938 -17.984 -8.656 1 88.44 346 ARG B C 1
ATOM 6188 O O . ARG B 1 346 ? 25.844 -18.672 -8.148 1 88.44 346 ARG B O 1
ATOM 6195 N N . MET B 1 347 ? 23.734 -18.344 -8.906 1 77.75 347 MET B N 1
ATOM 6196 C CA . MET B 1 347 ? 23.438 -19.766 -8.805 1 77.75 347 MET B CA 1
ATOM 6197 C C . MET B 1 347 ? 24.172 -20.547 -9.891 1 77.75 347 MET B C 1
ATOM 6199 O O . MET B 1 347 ? 24.234 -20.125 -11.039 1 77.75 347 MET B O 1
ATOM 6203 N N . ARG B 1 348 ? 25.031 -21.453 -9.5 1 62.59 348 ARG B N 1
ATOM 6204 C CA . ARG B 1 348 ? 25.859 -22.219 -10.414 1 62.59 348 ARG B CA 1
ATOM 6205 C C . ARG B 1 348 ? 25.016 -22.906 -11.484 1 62.59 348 ARG B C 1
ATOM 6207 O O . ARG B 1 348 ? 23.969 -23.484 -11.18 1 62.59 348 ARG B O 1
ATOM 6214 N N . ALA B 1 349 ? 25.266 -22.453 -12.766 1 53.88 349 ALA B N 1
ATOM 6215 C CA . ALA B 1 349 ? 24.625 -23.141 -13.875 1 53.88 349 ALA B CA 1
ATOM 6216 C C . ALA B 1 349 ? 24.922 -24.641 -13.836 1 53.88 349 ALA B C 1
ATOM 6218 O O . ALA B 1 349 ? 26.016 -25.047 -13.453 1 53.88 349 ALA B O 1
ATOM 6219 N N . MET B 1 350 ? 23.938 -25.516 -13.617 1 50.47 350 MET B N 1
ATOM 6220 C CA . MET B 1 350 ? 24.188 -26.953 -13.688 1 50.47 350 MET B CA 1
ATOM 6221 C C . MET B 1 350 ? 24.938 -27.312 -14.969 1 50.47 350 MET B C 1
ATOM 6223 O O . MET B 1 350 ? 24.641 -26.781 -16.031 1 50.47 350 MET B O 1
ATOM 6227 N N . ASP B 1 351 ? 26.203 -27.641 -14.945 1 44.5 351 ASP B N 1
ATOM 6228 C CA . ASP B 1 351 ? 26.938 -28.156 -16.094 1 44.5 351 ASP B CA 1
ATOM 6229 C C . ASP B 1 351 ? 26.062 -29.047 -16.953 1 44.5 351 ASP B C 1
ATOM 6231 O O . ASP B 1 351 ? 25.422 -29.969 -16.453 1 44.5 351 ASP B O 1
ATOM 6235 N N . GLU B 1 352 ? 25.562 -28.578 -18.094 1 43.72 352 GLU B N 1
ATOM 6236 C CA . GLU B 1 352 ? 24.844 -29.406 -19.062 1 43.72 352 GLU B CA 1
ATOM 6237 C C . GLU B 1 352 ? 25.328 -30.844 -19.031 1 43.72 352 GLU B C 1
ATOM 6239 O O . GLU B 1 352 ? 24.547 -31.766 -19.312 1 43.72 352 GLU B O 1
ATOM 6244 N N . ALA B 1 353 ? 26.688 -31.094 -18.875 1 44.12 353 ALA B N 1
ATOM 6245 C CA . ALA B 1 353 ? 27.312 -32.406 -18.938 1 44.12 353 ALA B CA 1
ATOM 6246 C C . ALA B 1 353 ? 26.75 -33.344 -17.859 1 44.12 353 ALA B C 1
ATOM 6248 O O . ALA B 1 353 ? 26.875 -34.562 -17.953 1 44.12 353 ALA B O 1
ATOM 6249 N N . GLU B 1 354 ? 26.312 -32.781 -16.828 1 44.75 354 GLU B N 1
ATOM 6250 C CA . GLU B 1 354 ? 25.859 -33.656 -15.75 1 44.75 354 GLU B CA 1
ATOM 6251 C C . GLU B 1 354 ? 24.422 -34.125 -15.984 1 44.75 354 GLU B C 1
ATOM 6253 O O . GLU B 1 354 ? 23.922 -34.969 -15.25 1 44.75 354 GLU B O 1
ATOM 6258 N N . VAL B 1 355 ? 23.688 -33.562 -16.938 1 44.03 355 VAL B N 1
ATOM 6259 C CA . VAL B 1 355 ? 22.359 -34.031 -17.312 1 44.03 355 VAL B CA 1
ATOM 6260 C C . VAL B 1 355 ? 22.484 -35.219 -18.266 1 44.03 355 VAL B C 1
ATOM 6262 O O . VAL B 1 355 ? 23.25 -35.156 -19.234 1 44.03 355 VAL B O 1
ATOM 6265 N N . ALA B 1 356 ? 22.188 -36.438 -17.984 1 40.38 356 ALA B N 1
ATOM 6266 C CA . ALA B 1 356 ? 22.297 -37.656 -18.781 1 40.38 356 ALA B CA 1
ATOM 6267 C C . ALA B 1 356 ? 21.766 -37.406 -20.188 1 40.38 356 ALA B C 1
ATOM 6269 O O . ALA B 1 356 ? 20.719 -36.812 -20.375 1 40.38 356 ALA B O 1
ATOM 6270 N N . PRO B 1 357 ? 22.578 -37.625 -21.359 1 36.31 357 PRO B N 1
ATOM 6271 C CA . PRO B 1 357 ? 22.203 -37.5 -22.766 1 36.31 357 PRO B CA 1
ATOM 6272 C C . PRO B 1 357 ? 20.891 -38.156 -23.109 1 36.31 357 PRO B C 1
ATOM 6274 O O . PRO B 1 357 ? 20.734 -39.375 -22.922 1 36.31 357 PRO B O 1
ATOM 6277 N N . VAL B 1 358 ? 19.688 -37.625 -22.891 1 36.16 358 VAL B N 1
ATOM 6278 C CA . VAL B 1 358 ? 18.672 -38.375 -23.625 1 36.16 358 VAL B CA 1
ATOM 6279 C C . VAL B 1 358 ? 19.031 -38.406 -25.109 1 36.16 358 VAL B C 1
ATOM 6281 O O . VAL B 1 358 ? 19.75 -37.531 -25.609 1 36.16 358 VAL B O 1
ATOM 6284 N N . SER B 1 359 ? 18.672 -39.5 -25.859 1 31.53 359 SER B N 1
ATOM 6285 C CA . SER B 1 359 ? 18.938 -39.75 -27.266 1 31.53 359 SER B CA 1
ATOM 6286 C C . SER B 1 359 ? 18.562 -38.531 -28.109 1 31.53 359 SER B C 1
ATOM 6288 O O . SER B 1 359 ? 17.484 -37.969 -27.938 1 31.53 359 SER B O 1
ATOM 6290 N N . PRO B 1 360 ? 19.562 -37.875 -28.828 1 27.58 360 PRO B N 1
ATOM 6291 C CA . PRO B 1 360 ? 19.469 -36.688 -29.688 1 27.58 360 PRO B CA 1
ATOM 6292 C C . PRO B 1 360 ? 18.344 -36.781 -30.703 1 27.58 360 PRO B C 1
ATOM 6294 O O . PRO B 1 360 ? 18.328 -37.688 -31.547 1 27.58 360 PRO B O 1
ATOM 6297 N N . VAL B 1 361 ? 17.031 -36.75 -30.547 1 31.38 361 VAL B N 1
ATOM 6298 C CA . VAL B 1 361 ? 16.453 -36.406 -31.844 1 31.38 361 VAL B CA 1
ATOM 6299 C C . VAL B 1 361 ? 17.172 -35.188 -32.406 1 31.38 361 VAL B C 1
ATOM 6301 O O . VAL B 1 361 ? 17.469 -34.219 -31.703 1 31.38 361 VAL B O 1
ATOM 6304 N N . SER B 1 362 ? 17.859 -35.156 -33.75 1 24.2 362 SER B N 1
ATOM 6305 C CA . SER B 1 362 ? 18.75 -34.344 -34.531 1 24.2 362 SER B CA 1
ATOM 6306 C C . SER B 1 362 ? 18.281 -32.875 -34.562 1 24.2 362 SER B C 1
ATOM 6308 O O . SER B 1 362 ? 18.906 -32.031 -35.188 1 24.2 362 SER B O 1
ATOM 6310 N N . ASN B 1 363 ? 17.062 -32.5 -34.375 1 26.33 363 ASN B N 1
ATOM 6311 C CA . ASN B 1 363 ? 16.906 -31.219 -35.094 1 26.33 363 ASN B CA 1
ATOM 6312 C C . ASN B 1 363 ? 17.688 -30.094 -34.438 1 26.33 363 ASN B C 1
ATOM 6314 O O . ASN B 1 363 ? 17.641 -29.938 -33.219 1 26.33 363 ASN B O 1
ATOM 6318 N N . ASP B 1 364 ? 18.781 -29.469 -35.062 1 25.88 364 ASP B N 1
ATOM 6319 C CA . ASP B 1 364 ? 19.875 -28.516 -34.938 1 25.88 364 ASP B CA 1
ATOM 6320 C C . ASP B 1 364 ? 19.359 -27.188 -34.375 1 25.88 364 ASP B C 1
ATOM 6322 O O . ASP B 1 364 ? 20.062 -26.172 -34.438 1 25.88 364 ASP B O 1
ATOM 6326 N N . SER B 1 365 ? 18.125 -26.922 -34.438 1 27.58 365 SER B N 1
ATOM 6327 C CA . SER B 1 365 ? 18.078 -25.469 -34.25 1 27.58 365 SER B CA 1
ATOM 6328 C C . SER B 1 365 ? 18.578 -25.062 -32.875 1 27.58 365 SER B C 1
ATOM 6330 O O . SER B 1 365 ? 17.828 -25.156 -31.875 1 27.58 365 SER B O 1
ATOM 6332 N N . GLY B 1 366 ? 19.812 -25.5 -32.469 1 25.44 366 GLY B N 1
ATOM 6333 C CA . GLY B 1 366 ? 20.578 -25.328 -31.25 1 25.44 366 GLY B CA 1
ATOM 6334 C C . GLY B 1 366 ? 20.641 -23.891 -30.781 1 25.44 366 GLY B C 1
ATOM 6335 O O . GLY B 1 366 ? 21.281 -23.047 -31.438 1 25.44 366 GLY B O 1
ATOM 6336 N N . VAL B 1 367 ? 19.547 -23.375 -30.375 1 28.64 367 VAL B N 1
ATOM 6337 C CA . VAL B 1 367 ? 19.938 -22.109 -29.766 1 28.64 367 VAL B CA 1
ATOM 6338 C C . VAL B 1 367 ? 21.109 -22.328 -28.812 1 28.64 367 VAL B C 1
ATOM 6340 O O . VAL B 1 367 ? 21 -23.078 -27.844 1 28.64 367 VAL B O 1
ATOM 6343 N N . GLU B 1 368 ? 22.328 -22.359 -29.312 1 25.56 368 GLU B N 1
ATOM 6344 C CA . GLU B 1 368 ? 23.562 -22.281 -28.547 1 25.56 368 GLU B CA 1
ATOM 6345 C C . GLU B 1 368 ? 23.484 -21.172 -27.484 1 25.56 368 GLU B C 1
ATOM 6347 O O . GLU B 1 368 ? 23.297 -20 -27.812 1 25.56 368 GLU B O 1
ATOM 6352 N N . PHE B 1 369 ? 22.828 -21.531 -26.422 1 27.38 369 PHE B N 1
ATOM 6353 C CA . PHE B 1 369 ? 23.219 -20.656 -25.312 1 27.38 369 PHE B CA 1
ATOM 6354 C C . PHE B 1 369 ? 24.734 -20.484 -25.266 1 27.38 369 PHE B C 1
ATOM 6356 O O . PHE B 1 369 ? 25.469 -21.469 -25.219 1 27.38 369 PHE B O 1
ATOM 6363 N N . ASP B 1 370 ? 25.219 -19.609 -26.094 1 27.5 370 ASP B N 1
ATOM 6364 C CA . ASP B 1 370 ? 26.641 -19.312 -25.969 1 27.5 370 ASP B CA 1
ATOM 6365 C C . ASP B 1 370 ? 27.109 -19.422 -24.516 1 27.5 370 ASP B C 1
ATOM 6367 O O . ASP B 1 370 ? 26.656 -18.672 -23.641 1 27.5 370 ASP B O 1
ATOM 6371 N N . GLU B 1 371 ? 27.312 -20.656 -24.047 1 30.44 371 GLU B N 1
ATOM 6372 C CA . GLU B 1 371 ? 28.016 -21.078 -22.844 1 30.44 371 GLU B CA 1
ATOM 6373 C C . GLU B 1 371 ? 29.172 -20.141 -22.516 1 30.44 371 GLU B C 1
ATOM 6375 O O . GLU B 1 371 ? 29.844 -20.328 -21.5 1 30.44 371 GLU B O 1
ATOM 6380 N N . SER B 1 372 ? 29.781 -19.656 -23.625 1 30.19 372 SER B N 1
ATOM 6381 C CA . SER B 1 372 ? 31.125 -19.156 -23.391 1 30.19 372 SER B CA 1
ATOM 6382 C C . SER B 1 372 ? 31.156 -18.125 -22.266 1 30.19 372 SER B C 1
ATOM 6384 O O . SER B 1 372 ? 32.094 -18.094 -21.453 1 30.19 372 SER B O 1
ATOM 6386 N N . GLU B 1 373 ? 30.516 -16.984 -22.547 1 30.34 373 GLU B N 1
ATOM 6387 C CA . GLU B 1 373 ? 30.922 -15.891 -21.672 1 30.34 373 GLU B CA 1
ATOM 6388 C C . GLU B 1 373 ? 30.125 -15.914 -20.375 1 30.34 373 GLU B C 1
ATOM 6390 O O . GLU B 1 373 ? 29.328 -15 -20.109 1 30.34 373 GLU B O 1
ATOM 6395 N N . GLY B 1 374 ? 29.328 -16.906 -20.109 1 34.34 374 GLY B N 1
ATOM 6396 C CA . GLY B 1 374 ? 29.078 -16.922 -18.672 1 34.34 374 GLY B CA 1
ATOM 6397 C C . GLY B 1 374 ? 30.328 -16.672 -17.859 1 34.34 374 GLY B C 1
ATOM 6398 O O . GLY B 1 374 ? 31.203 -17.547 -17.766 1 34.34 374 GLY B O 1
ATOM 6399 N N . SER B 1 375 ? 30.844 -15.594 -18.031 1 34.53 375 SER B N 1
ATOM 6400 C CA . SER B 1 375 ? 31.969 -15.164 -17.203 1 34.53 375 SER B CA 1
ATOM 6401 C C . SER B 1 375 ? 31.875 -15.742 -15.797 1 34.53 375 SER B C 1
ATOM 6403 O O . SER B 1 375 ? 30.906 -15.477 -15.078 1 34.53 375 SER B O 1
ATOM 6405 N N . ASN B 1 376 ? 32.125 -17.047 -15.617 1 37.66 376 ASN B N 1
ATOM 6406 C CA . ASN B 1 376 ? 32.688 -17.297 -14.297 1 37.66 376 ASN B CA 1
ATOM 6407 C C . ASN B 1 376 ? 33.344 -16.062 -13.719 1 37.66 376 ASN B C 1
ATOM 6409 O O . ASN B 1 376 ? 34.562 -15.883 -13.836 1 37.66 376 ASN B O 1
ATOM 6413 N N . ALA B 1 377 ? 32.906 -14.992 -14.031 1 43.25 377 ALA B N 1
ATOM 6414 C CA . ALA B 1 377 ? 33.5 -13.914 -13.25 1 43.25 377 ALA B CA 1
ATOM 6415 C C . ALA B 1 377 ? 33.781 -14.359 -11.82 1 43.25 377 ALA B C 1
ATOM 6417 O O . ALA B 1 377 ? 32.844 -14.773 -11.109 1 43.25 377 ALA B O 1
ATOM 6418 N N . GLY B 1 378 ? 34.812 -15.008 -11.68 1 50.28 378 GLY B N 1
ATOM 6419 C CA . GLY B 1 378 ? 35.406 -15.414 -10.422 1 50.28 378 GLY B CA 1
ATOM 6420 C C . GLY B 1 378 ? 34.938 -14.586 -9.242 1 50.28 378 GLY B C 1
ATOM 6421 O O . GLY B 1 378 ? 34.375 -13.508 -9.422 1 50.28 378 GLY B O 1
ATOM 6422 N N . ASP B 1 379 ? 34.75 -15.312 -8.094 1 62.38 379 ASP B N 1
ATOM 6423 C CA . ASP B 1 379 ? 34.562 -14.75 -6.766 1 62.38 379 ASP B CA 1
ATOM 6424 C C . ASP B 1 379 ? 35.125 -13.336 -6.672 1 62.38 379 ASP B C 1
ATOM 6426 O O . ASP B 1 379 ? 34.688 -12.539 -5.84 1 62.38 379 ASP B O 1
ATOM 6430 N N . GLY B 1 380 ? 35.781 -13.023 -7.781 1 76.19 380 GLY B N 1
ATOM 6431 C CA . GLY B 1 380 ? 36.469 -11.75 -7.648 1 76.19 380 GLY B CA 1
ATOM 6432 C C . GLY B 1 380 ? 35.625 -10.57 -8.07 1 76.19 380 GLY B C 1
ATOM 6433 O O . GLY B 1 380 ? 35.938 -9.422 -7.727 1 76.19 380 GLY B O 1
ATOM 6434 N N . GLU B 1 381 ? 34.469 -10.852 -8.734 1 88.19 381 GLU B N 1
ATOM 6435 C CA . GLU B 1 381 ? 33.688 -9.719 -9.219 1 88.19 381 GLU B CA 1
ATOM 6436 C C . GLU B 1 381 ? 32.5 -9.453 -8.312 1 88.19 381 GLU B C 1
ATOM 6438 O O . GLU B 1 381 ? 31.781 -8.469 -8.5 1 88.19 381 GLU B O 1
ATOM 6443 N N . VAL B 1 382 ? 32.344 -10.258 -7.414 1 92.31 382 VAL B N 1
ATOM 6444 C CA . VAL B 1 382 ? 31.219 -10.086 -6.492 1 92.31 382 VAL B CA 1
ATOM 6445 C C . VAL B 1 382 ? 31.328 -8.742 -5.785 1 92.31 382 VAL B C 1
ATOM 6447 O O . VAL B 1 382 ? 32.406 -8.383 -5.289 1 92.31 382 VAL B O 1
ATOM 6450 N N . GLY B 1 383 ? 30.234 -8.008 -5.863 1 93.56 383 GLY B N 1
ATOM 6451 C CA . GLY B 1 383 ? 30.219 -6.711 -5.203 1 93.56 383 GLY B CA 1
ATOM 6452 C C . GLY B 1 383 ? 30.516 -5.559 -6.141 1 93.56 383 GLY B C 1
ATOM 6453 O O . GLY B 1 383 ? 30.391 -4.395 -5.766 1 93.56 383 GLY B O 1
ATOM 6454 N N . MET B 1 384 ? 30.891 -5.867 -7.312 1 94.44 384 MET B N 1
ATOM 6455 C CA . MET B 1 384 ? 31.234 -4.824 -8.273 1 94.44 384 MET B CA 1
ATOM 6456 C C . MET B 1 384 ? 30.016 -4.43 -9.102 1 94.44 384 MET B C 1
ATOM 6458 O O . MET B 1 384 ? 29.203 -5.281 -9.461 1 94.44 384 MET B O 1
ATOM 6462 N N . ARG B 1 385 ? 30.016 -3.205 -9.422 1 95.31 385 ARG B N 1
ATOM 6463 C CA . ARG B 1 385 ? 28.969 -2.719 -10.312 1 95.31 385 ARG B CA 1
ATOM 6464 C C . ARG B 1 385 ? 29.094 -3.336 -11.703 1 95.31 385 ARG B C 1
ATOM 6466 O O . ARG B 1 385 ? 30.188 -3.393 -12.258 1 95.31 385 ARG B O 1
ATOM 6473 N N . MET B 1 386 ? 27.984 -3.83 -12.203 1 95.81 386 MET B N 1
ATOM 6474 C CA . MET B 1 386 ? 27.984 -4.375 -13.555 1 95.81 386 MET B CA 1
ATOM 6475 C C . MET B 1 386 ? 28.016 -3.258 -14.594 1 95.81 386 MET B C 1
ATOM 6477 O O . MET B 1 386 ? 27.359 -2.229 -14.422 1 95.81 386 MET B O 1
ATOM 6481 N N . GLU B 1 387 ? 28.828 -3.469 -15.594 1 93 387 GLU B N 1
ATOM 6482 C CA . GLU B 1 387 ? 28.969 -2.523 -16.703 1 93 387 GLU B CA 1
ATOM 6483 C C . GLU B 1 387 ? 29.031 -3.246 -18.047 1 93 387 GLU B C 1
ATOM 6485 O O . GLU B 1 387 ? 28.922 -4.473 -18.094 1 93 387 GLU B O 1
ATOM 6490 N N . GLY B 1 388 ? 29.062 -2.457 -19.141 1 92.5 388 GLY B N 1
ATOM 6491 C CA . GLY B 1 388 ? 29.188 -3.049 -20.453 1 92.5 388 GLY B CA 1
ATOM 6492 C C . GLY B 1 388 ? 27.984 -2.777 -21.344 1 92.5 388 GLY B C 1
ATOM 6493 O O . GLY B 1 388 ? 27.312 -1.749 -21.203 1 92.5 388 GLY B O 1
ATOM 6494 N N . ALA B 1 389 ? 27.812 -3.646 -22.281 1 94.69 389 ALA B N 1
ATOM 6495 C CA . ALA B 1 389 ? 26.719 -3.494 -23.234 1 94.69 389 ALA B CA 1
ATOM 6496 C C . ALA B 1 389 ? 25.359 -3.557 -22.516 1 94.69 389 ALA B C 1
ATOM 6498 O O . ALA B 1 389 ? 25.203 -4.297 -21.547 1 94.69 389 ALA B O 1
ATOM 6499 N N . LEU B 1 390 ? 24.438 -2.762 -23.062 1 95.38 390 LEU B N 1
ATOM 6500 C CA . LEU B 1 390 ? 23.125 -2.668 -22.422 1 95.38 390 LEU B CA 1
ATOM 6501 C C . LEU B 1 390 ? 22.125 -3.568 -23.125 1 95.38 390 LEU B C 1
ATOM 6503 O O . LEU B 1 390 ? 22.297 -3.893 -24.297 1 95.38 390 LEU B O 1
ATOM 6507 N N . GLN B 1 391 ? 21.234 -3.988 -22.391 1 94.75 391 GLN B N 1
ATOM 6508 C CA . GLN B 1 391 ? 20.078 -4.746 -22.844 1 94.75 391 GLN B CA 1
ATOM 6509 C C . GLN B 1 391 ? 18.797 -4.238 -22.188 1 94.75 391 GLN B C 1
ATOM 6511 O O . GLN B 1 391 ? 18.828 -3.777 -21.031 1 94.75 391 GLN B O 1
ATOM 6516 N N . GLU B 1 392 ? 17.703 -4.305 -22.922 1 95.56 392 GLU B N 1
ATOM 6517 C CA . GLU B 1 392 ? 16.422 -3.863 -22.375 1 95.56 392 GLU B CA 1
ATOM 6518 C C . GLU B 1 392 ? 15.828 -4.906 -21.438 1 95.56 392 GLU B C 1
ATOM 6520 O O . GLU B 1 392 ? 15.828 -6.102 -21.734 1 95.56 392 GLU B O 1
ATOM 6525 N N . TYR B 1 393 ? 15.344 -4.453 -20.297 1 96.62 393 TYR B N 1
ATOM 6526 C CA . TYR B 1 393 ? 14.734 -5.332 -19.312 1 96.62 393 TYR B CA 1
ATOM 6527 C C . TYR B 1 393 ? 13.383 -4.785 -18.859 1 96.62 393 TYR B C 1
ATOM 6529 O O . TYR B 1 393 ? 13.188 -3.57 -18.797 1 96.62 393 TYR B O 1
ATOM 6537 N N . THR B 1 394 ? 12.414 -5.637 -18.609 1 96.69 394 THR B N 1
ATOM 6538 C CA . THR B 1 394 ? 11.344 -5.348 -17.656 1 96.69 394 THR B CA 1
ATOM 6539 C C . THR B 1 394 ? 11.719 -5.816 -16.266 1 96.69 394 THR B C 1
ATOM 6541 O O . THR B 1 394 ? 12.195 -6.941 -16.078 1 96.69 394 THR B O 1
ATOM 6544 N N . VAL B 1 395 ? 11.586 -4.984 -15.281 1 97.69 395 VAL B N 1
ATOM 6545 C CA . VAL B 1 395 ? 11.945 -5.328 -13.906 1 97.69 395 VAL B CA 1
ATOM 6546 C C . VAL B 1 395 ? 10.672 -5.516 -13.078 1 97.69 395 VAL B C 1
ATOM 6548 O O . VAL B 1 395 ? 9.875 -4.586 -12.93 1 97.69 395 VAL B O 1
ATOM 6551 N N . TRP B 1 396 ? 10.516 -6.727 -12.586 1 97.75 396 TRP B N 1
ATOM 6552 C CA . TRP B 1 396 ? 9.32 -7.102 -11.836 1 97.75 396 TRP B CA 1
ATOM 6553 C C . TRP B 1 396 ? 9.641 -7.273 -10.352 1 97.75 396 TRP B C 1
ATOM 6555 O O . TRP B 1 396 ? 10.773 -7.594 -9.984 1 97.75 396 TRP B O 1
ATOM 6565 N N . GLY B 1 397 ? 8.57 -6.992 -9.516 1 97.38 397 GLY B N 1
ATOM 6566 C CA . GLY B 1 397 ? 8.633 -7.449 -8.133 1 97.38 397 GLY B CA 1
ATOM 6567 C C . GLY B 1 397 ? 8.281 -8.914 -7.977 1 97.38 397 GLY B C 1
ATOM 6568 O O . GLY B 1 397 ? 8.031 -9.609 -8.961 1 97.38 397 GLY B O 1
ATOM 6569 N N . PRO B 1 398 ? 8.219 -9.375 -6.793 1 96.62 398 PRO B N 1
ATOM 6570 C CA . PRO B 1 398 ? 8.156 -10.82 -6.566 1 96.62 398 PRO B CA 1
ATOM 6571 C C . PRO B 1 398 ? 6.727 -11.352 -6.508 1 96.62 398 PRO B C 1
ATOM 6573 O O . PRO B 1 398 ? 6.512 -12.562 -6.527 1 96.62 398 PRO B O 1
ATOM 6576 N N . THR B 1 399 ? 5.715 -10.469 -6.41 1 96.88 399 THR B N 1
ATOM 6577 C CA . THR B 1 399 ? 4.359 -10.945 -6.16 1 96.88 399 THR B CA 1
ATOM 6578 C C . THR B 1 399 ? 3.752 -11.539 -7.426 1 96.88 399 THR B C 1
ATOM 6580 O O . THR B 1 399 ? 4.34 -11.453 -8.508 1 96.88 399 THR B O 1
ATOM 6583 N N . CYS B 1 400 ? 2.572 -12.164 -7.293 1 95.94 400 CYS B N 1
ATOM 6584 C CA . CYS B 1 400 ? 1.875 -12.75 -8.43 1 95.94 400 CYS B CA 1
ATOM 6585 C C . CYS B 1 400 ? 1.063 -11.703 -9.18 1 95.94 400 CYS B C 1
ATOM 6587 O O . CYS B 1 400 ? 0.422 -12.008 -10.188 1 95.94 400 CYS B O 1
ATOM 6589 N N . ASP B 1 401 ? 1.157 -10.477 -8.68 1 94.62 401 ASP B N 1
ATOM 6590 C CA . ASP B 1 401 ? 0.37 -9.398 -9.273 1 94.62 401 ASP B CA 1
ATOM 6591 C C . ASP B 1 401 ? 1.105 -8.758 -10.445 1 94.62 401 ASP B C 1
ATOM 6593 O O . ASP B 1 401 ? 2.246 -8.312 -10.305 1 94.62 401 ASP B O 1
ATOM 6597 N N . SER B 1 402 ? 0.381 -8.602 -11.531 1 93.06 402 SER B N 1
ATOM 6598 C CA . SER B 1 402 ? 0.977 -8.023 -12.727 1 93.06 402 SER B CA 1
ATOM 6599 C C . SER B 1 402 ? 1.188 -6.52 -12.57 1 93.06 402 SER B C 1
ATOM 6601 O O . SER B 1 402 ? 1.893 -5.898 -13.367 1 93.06 402 SER B O 1
ATOM 6603 N N . SER B 1 403 ? 0.619 -5.949 -11.508 1 91.94 403 SER B N 1
ATOM 6604 C CA . SER B 1 403 ? 0.859 -4.539 -11.227 1 91.94 403 SER B CA 1
ATOM 6605 C C . SER B 1 403 ? 2.197 -4.336 -10.523 1 91.94 403 SER B C 1
ATOM 6607 O O . SER B 1 403 ? 2.682 -3.209 -10.414 1 91.94 403 SER B O 1
ATOM 6609 N N . ASP B 1 404 ? 2.783 -5.371 -10.094 1 95.81 404 ASP B N 1
ATOM 6610 C CA . ASP B 1 404 ? 4.066 -5.289 -9.398 1 95.81 404 ASP B CA 1
ATOM 6611 C C . ASP B 1 404 ? 5.219 -5.152 -10.383 1 95.81 404 ASP B C 1
ATOM 6613 O O . ASP B 1 404 ? 6.109 -6.004 -10.43 1 95.81 404 ASP B O 1
ATOM 6617 N N . VAL B 1 405 ? 5.203 -4.113 -11.172 1 96.44 405 VAL B N 1
ATOM 6618 C CA . VAL B 1 405 ? 6.242 -3.777 -12.141 1 96.44 405 VAL B CA 1
ATOM 6619 C C . VAL B 1 405 ? 7.043 -2.576 -11.648 1 96.44 405 VAL B C 1
ATOM 6621 O O . VAL B 1 405 ? 6.48 -1.507 -11.398 1 96.44 405 VAL B O 1
ATOM 6624 N N . ILE B 1 406 ? 8.273 -2.779 -11.453 1 97.25 406 ILE B N 1
ATOM 6625 C CA . ILE B 1 406 ? 9.148 -1.73 -10.945 1 97.25 406 ILE B CA 1
ATOM 6626 C C . ILE B 1 406 ? 9.578 -0.815 -12.094 1 97.25 406 ILE B C 1
ATOM 6628 O O . ILE B 1 406 ? 9.484 0.41 -11.984 1 97.25 406 ILE B O 1
ATOM 6632 N N . LEU B 1 407 ? 10.062 -1.396 -13.148 1 96.56 407 LEU B N 1
ATOM 6633 C CA . LEU B 1 407 ? 10.398 -0.704 -14.391 1 96.56 407 LEU B CA 1
ATOM 6634 C C . LEU B 1 407 ? 9.836 -1.447 -15.602 1 96.56 407 LEU B C 1
ATOM 6636 O O . LEU B 1 407 ? 10.219 -2.588 -15.867 1 96.56 407 LEU B O 1
ATOM 6640 N N . LYS B 1 408 ? 9.008 -0.817 -16.328 1 94.19 408 LYS B N 1
ATOM 6641 C CA . LYS B 1 408 ? 8.406 -1.438 -17.5 1 94.19 408 LYS B CA 1
ATOM 6642 C C . LYS B 1 408 ? 9.438 -1.634 -18.609 1 94.19 408 LYS B C 1
ATOM 6644 O O . LYS B 1 408 ? 9.367 -2.604 -19.375 1 94.19 408 LYS B O 1
ATOM 6649 N N . SER B 1 409 ? 10.281 -0.758 -18.688 1 94.5 409 SER B N 1
ATOM 6650 C CA . SER B 1 409 ? 11.383 -0.789 -19.641 1 94.5 409 SER B CA 1
ATOM 6651 C C . SER B 1 409 ? 12.609 -0.074 -19.094 1 94.5 409 SER B C 1
ATOM 6653 O O . SER B 1 409 ? 12.523 1.071 -18.641 1 94.5 409 SER B O 1
ATOM 6655 N N . ALA B 1 410 ? 13.703 -0.776 -19.031 1 95.25 410 ALA B N 1
ATOM 6656 C CA . ALA B 1 410 ? 14.961 -0.219 -18.562 1 95.25 410 ALA B CA 1
ATOM 6657 C C . ALA B 1 410 ? 16.141 -0.801 -19.328 1 95.25 410 ALA B C 1
ATOM 6659 O O . ALA B 1 410 ? 16.188 -2.006 -19.594 1 95.25 410 ALA B O 1
ATOM 6660 N N . TRP B 1 411 ? 17.031 0.038 -19.719 1 96.56 411 TRP B N 1
ATOM 6661 C CA . TRP B 1 411 ? 18.281 -0.411 -20.328 1 96.56 411 TRP B CA 1
ATOM 6662 C C . TRP B 1 411 ? 19.359 -0.579 -19.266 1 96.56 411 TRP B C 1
ATOM 6664 O O . TRP B 1 411 ? 19.828 0.405 -18.688 1 96.56 411 TRP B O 1
ATOM 6674 N N . LEU B 1 412 ? 19.75 -1.815 -19.016 1 97.25 412 LEU B N 1
ATOM 6675 C CA . LEU B 1 412 ? 20.688 -2.219 -17.984 1 97.25 412 LEU B CA 1
ATOM 6676 C C . LEU B 1 412 ? 21.797 -3.102 -18.562 1 97.25 412 LEU B C 1
ATOM 6678 O O . LEU B 1 412 ? 21.672 -3.584 -19.703 1 97.25 412 LEU B O 1
ATOM 6682 N N . PRO B 1 413 ? 22.891 -3.225 -17.797 1 96.38 413 PRO B N 1
ATOM 6683 C CA . PRO B 1 413 ? 23.953 -4.09 -18.312 1 96.38 413 PRO B CA 1
ATOM 6684 C C . PRO B 1 413 ? 23.438 -5.488 -18.672 1 96.38 413 PRO B C 1
ATOM 6686 O O . PRO B 1 413 ? 22.625 -6.059 -17.953 1 96.38 413 PRO B O 1
ATOM 6689 N N . ARG B 1 414 ? 23.906 -5.984 -19.75 1 95.12 414 ARG B N 1
ATOM 6690 C CA . ARG B 1 414 ? 23.531 -7.309 -20.219 1 95.12 414 ARG B CA 1
ATOM 6691 C C . ARG B 1 414 ? 24.062 -8.398 -19.297 1 95.12 414 ARG B C 1
ATOM 6693 O O . ARG B 1 414 ? 25.125 -8.234 -18.688 1 95.12 414 ARG B O 1
ATOM 6700 N N . GLY B 1 415 ? 23.312 -9.477 -19.234 1 93.5 415 GLY B N 1
ATOM 6701 C CA . GLY B 1 415 ? 23.812 -10.656 -18.547 1 93.5 415 GLY B CA 1
ATOM 6702 C C . GLY B 1 415 ? 23.422 -10.719 -17.094 1 93.5 415 GLY B C 1
ATOM 6703 O O . GLY B 1 415 ? 24.109 -11.336 -16.281 1 93.5 415 GLY B O 1
ATOM 6704 N N . ILE B 1 416 ? 22.391 -10.008 -16.703 1 96.31 416 ILE B N 1
ATOM 6705 C CA . ILE B 1 416 ? 21.875 -10.102 -15.344 1 96.31 416 ILE B CA 1
ATOM 6706 C C . ILE B 1 416 ? 21.359 -11.516 -15.078 1 96.31 416 ILE B C 1
ATOM 6708 O O . ILE B 1 416 ? 20.641 -12.086 -15.906 1 96.31 416 ILE B O 1
ATOM 6712 N N . GLU B 1 417 ? 21.75 -12.086 -13.945 1 94.94 417 GLU B N 1
ATOM 6713 C CA . GLU B 1 417 ? 21.375 -13.453 -13.594 1 94.94 417 GLU B CA 1
ATOM 6714 C C . GLU B 1 417 ? 20.875 -13.531 -12.156 1 94.94 417 GLU B C 1
ATOM 6716 O O . GLU B 1 417 ? 21.047 -12.602 -11.375 1 94.94 417 GLU B O 1
ATOM 6721 N N . VAL B 1 418 ? 20.234 -14.672 -11.844 1 94.69 418 VAL B N 1
ATOM 6722 C CA . VAL B 1 418 ? 19.812 -14.945 -10.477 1 94.69 418 VAL B CA 1
ATOM 6723 C C . VAL B 1 418 ? 21 -14.852 -9.531 1 94.69 418 VAL B C 1
ATOM 6725 O O . VAL B 1 418 ? 22.047 -15.453 -9.789 1 94.69 418 VAL B O 1
ATOM 6728 N N . GLY B 1 419 ? 20.844 -14.055 -8.477 1 93.38 419 GLY B N 1
ATOM 6729 C CA . GLY B 1 419 ? 21.922 -13.859 -7.527 1 93.38 419 GLY B CA 1
ATOM 6730 C C . GLY B 1 419 ? 22.547 -12.469 -7.602 1 93.38 419 GLY B C 1
ATOM 6731 O O . GLY B 1 419 ? 23.188 -12.023 -6.652 1 93.38 419 GLY B O 1
ATOM 6732 N N . ASP B 1 420 ? 22.453 -11.797 -8.781 1 95.62 420 ASP B N 1
ATOM 6733 C CA . ASP B 1 420 ? 22.875 -10.406 -8.867 1 95.62 420 ASP B CA 1
ATOM 6734 C C . ASP B 1 420 ? 21.984 -9.5 -8.023 1 95.62 420 ASP B C 1
ATOM 6736 O O . ASP B 1 420 ? 20.969 -9.945 -7.484 1 95.62 420 ASP B O 1
ATOM 6740 N N . TRP B 1 421 ? 22.453 -8.25 -7.891 1 97.25 421 TRP B N 1
ATOM 6741 C CA . TRP B 1 421 ? 21.75 -7.348 -6.984 1 97.25 421 TRP B CA 1
ATOM 6742 C C . TRP B 1 421 ? 21.406 -6.039 -7.684 1 97.25 421 TRP B C 1
ATOM 6744 O O . TRP B 1 421 ? 22.203 -5.504 -8.453 1 97.25 421 TRP B O 1
ATOM 6754 N N . PHE B 1 422 ? 20.219 -5.57 -7.414 1 98.31 422 PHE B N 1
ATOM 6755 C CA . PHE B 1 422 ? 19.828 -4.215 -7.777 1 98.31 422 PHE B CA 1
ATOM 6756 C C . PHE B 1 422 ? 20 -3.266 -6.598 1 98.31 422 PHE B C 1
ATOM 6758 O O . PHE B 1 422 ? 19.688 -3.617 -5.457 1 98.31 422 PHE B O 1
ATOM 6765 N N . VAL B 1 423 ? 20.484 -2.072 -6.887 1 98.19 423 VAL B N 1
ATOM 6766 C CA . VAL B 1 423 ? 20.703 -1.062 -5.855 1 98.19 423 VAL B CA 1
ATOM 6767 C C . VAL B 1 423 ? 19.922 0.209 -6.203 1 98.19 423 VAL B C 1
ATOM 6769 O O . VAL B 1 423 ? 20.125 0.787 -7.277 1 98.19 423 VAL B O 1
ATOM 6772 N N . PHE B 1 424 ? 19.062 0.61 -5.332 1 97.69 424 PHE B N 1
ATOM 6773 C CA . PHE B 1 424 ? 18.281 1.843 -5.457 1 97.69 424 PHE B CA 1
ATOM 6774 C C . PHE B 1 424 ? 18.75 2.877 -4.438 1 97.69 424 PHE B C 1
ATOM 6776 O O . PHE B 1 424 ? 18.578 2.695 -3.232 1 97.69 424 PHE B O 1
ATOM 6783 N N . LYS B 1 425 ? 19.297 3.943 -4.91 1 96.5 425 LYS B N 1
ATOM 6784 C CA . LYS B 1 425 ? 19.75 5.016 -4.035 1 96.5 425 LYS B CA 1
ATOM 6785 C C . LYS B 1 425 ? 18.656 6.055 -3.814 1 96.5 425 LYS B C 1
ATOM 6787 O O . LYS B 1 425 ? 17.734 6.172 -4.621 1 96.5 425 LYS B O 1
ATOM 6792 N N . GLY B 1 426 ? 18.719 6.75 -2.666 1 95.94 426 GLY B N 1
ATOM 6793 C CA . GLY B 1 426 ? 17.828 7.875 -2.418 1 95.94 426 GLY B CA 1
ATOM 6794 C C . GLY B 1 426 ? 16.391 7.461 -2.162 1 95.94 426 GLY B C 1
ATOM 6795 O O . GLY B 1 426 ? 15.461 8.18 -2.527 1 95.94 426 GLY B O 1
ATOM 6796 N N . LEU B 1 427 ? 16.172 6.27 -1.574 1 95.75 427 LEU B N 1
ATOM 6797 C CA . LEU B 1 427 ? 14.828 5.738 -1.396 1 95.75 427 LEU B CA 1
ATOM 6798 C C . LEU B 1 427 ? 14.359 5.926 0.043 1 95.75 427 LEU B C 1
ATOM 6800 O O . LEU B 1 427 ? 13.469 5.207 0.508 1 95.75 427 LEU B O 1
ATOM 6804 N N . GLY B 1 428 ? 14.891 6.902 0.684 1 96.5 428 GLY B N 1
ATOM 6805 C CA . GLY B 1 428 ? 14.594 7.051 2.1 1 96.5 428 GLY B CA 1
ATOM 6806 C C . GLY B 1 428 ? 13.242 7.688 2.365 1 96.5 428 GLY B C 1
ATOM 6807 O O . GLY B 1 428 ? 12.742 7.645 3.49 1 96.5 428 GLY B O 1
ATOM 6808 N N . ALA B 1 429 ? 12.656 8.305 1.392 1 95.81 429 ALA B N 1
ATOM 6809 C CA . ALA B 1 429 ? 11.383 9.008 1.58 1 95.81 429 ALA B CA 1
ATOM 6810 C C . ALA B 1 429 ? 10.211 8.141 1.125 1 95.81 429 ALA B C 1
ATOM 6812 O O . ALA B 1 429 ? 10.148 7.727 -0.034 1 95.81 429 ALA B O 1
ATOM 6813 N N . TYR B 1 430 ? 9.266 7.883 2.057 1 94.31 430 TYR B N 1
ATOM 6814 C CA . TYR B 1 430 ? 7.977 7.27 1.772 1 94.31 430 TYR B CA 1
ATOM 6815 C C . TYR B 1 430 ? 8.148 5.863 1.202 1 94.31 430 TYR B C 1
ATOM 6817 O O . TYR B 1 430 ? 7.445 5.477 0.268 1 94.31 430 TYR B O 1
ATOM 6825 N N . SER B 1 431 ? 9.125 5.137 1.655 1 95.44 431 SER B N 1
ATOM 6826 C CA . SER B 1 431 ? 9.344 3.748 1.263 1 95.44 431 SER B CA 1
ATOM 6827 C C . SER B 1 431 ? 9.055 2.793 2.416 1 95.44 431 SER B C 1
ATOM 6829 O O . SER B 1 431 ? 7.977 2.203 2.482 1 95.44 431 SER B O 1
ATOM 6831 N N . VAL B 1 432 ? 9.852 2.92 3.445 1 96.06 432 VAL B N 1
ATOM 6832 C CA . VAL B 1 432 ? 9.766 2.004 4.578 1 96.06 432 VAL B CA 1
ATOM 6833 C C . VAL B 1 432 ? 8.398 2.129 5.242 1 96.06 432 VAL B C 1
ATOM 6835 O O . VAL B 1 432 ? 7.844 1.141 5.727 1 96.06 432 VAL B O 1
ATOM 6838 N N . CYS B 1 433 ? 7.844 3.295 5.25 1 95.62 433 CYS B N 1
ATOM 6839 C CA . CYS B 1 433 ? 6.621 3.572 5.996 1 95.62 433 CYS B CA 1
ATOM 6840 C C . CYS B 1 433 ? 5.391 3.139 5.211 1 95.62 433 CYS B C 1
ATOM 6842 O O . CYS B 1 433 ? 4.273 3.164 5.734 1 95.62 433 CYS B O 1
ATOM 6844 N N . MET B 1 434 ? 5.551 2.672 4.02 1 95.12 434 MET B N 1
ATOM 6845 C CA . MET B 1 434 ? 4.402 2.344 3.182 1 95.12 434 MET B CA 1
ATOM 6846 C C . MET B 1 434 ? 4.438 0.879 2.758 1 95.12 434 MET B C 1
ATOM 6848 O O . MET B 1 434 ? 3.701 0.47 1.858 1 95.12 434 MET B O 1
ATOM 6852 N N . ARG B 1 435 ? 5.203 0.077 3.363 1 95.94 435 ARG B N 1
ATOM 6853 C CA . ARG B 1 435 ? 5.324 -1.333 3.01 1 95.94 435 ARG B CA 1
ATOM 6854 C C . ARG B 1 435 ? 4.109 -2.125 3.486 1 95.94 435 ARG B C 1
ATOM 6856 O O . ARG B 1 435 ? 3.549 -1.831 4.543 1 95.94 435 ARG B O 1
ATOM 6863 N N . ASN B 1 436 ? 3.707 -3.062 2.709 1 95.06 436 ASN B N 1
ATOM 6864 C CA . ASN B 1 436 ? 2.723 -4.043 3.156 1 95.06 436 ASN B CA 1
ATOM 6865 C C . ASN B 1 436 ? 3.121 -5.461 2.76 1 95.06 436 ASN B C 1
ATOM 6867 O O . ASN B 1 436 ? 3.99 -5.648 1.906 1 95.06 436 ASN B O 1
ATOM 6871 N N . PRO B 1 437 ? 2.594 -6.469 3.363 1 93.94 437 PRO B N 1
ATOM 6872 C CA . PRO B 1 437 ? 2.998 -7.859 3.152 1 93.94 437 PRO B CA 1
ATOM 6873 C C . PRO B 1 437 ? 2.148 -8.57 2.1 1 93.94 437 PRO B C 1
ATOM 6875 O O . PRO B 1 437 ? 1.914 -9.773 2.199 1 93.94 437 PRO B O 1
ATOM 6878 N N . PHE B 1 438 ? 1.67 -7.93 1.141 1 95.62 438 PHE B N 1
ATOM 6879 C CA . PHE B 1 438 ? 0.841 -8.539 0.107 1 95.62 438 PHE B CA 1
ATOM 6880 C C . PHE B 1 438 ? 1.488 -9.812 -0.424 1 95.62 438 PHE B C 1
ATOM 6882 O O . PHE B 1 438 ? 2.711 -9.883 -0.567 1 95.62 438 PHE B O 1
ATOM 6889 N N . ASN B 1 439 ? 0.677 -10.805 -0.716 1 96.5 439 ASN B N 1
ATOM 6890 C CA . ASN B 1 439 ? 1.045 -12.102 -1.269 1 96.5 439 ASN B CA 1
ATOM 6891 C C . ASN B 1 439 ? 1.938 -12.883 -0.311 1 96.5 439 ASN B C 1
ATOM 6893 O O . ASN B 1 439 ? 2.602 -13.844 -0.717 1 96.5 439 ASN B O 1
ATOM 6897 N N . GLY B 1 440 ? 2.074 -12.43 0.984 1 94.69 440 GLY B N 1
ATOM 6898 C CA . GLY B 1 440 ? 2.795 -13.148 2.02 1 94.69 440 GLY B CA 1
ATOM 6899 C C . GLY B 1 440 ? 4.273 -12.812 2.059 1 94.69 440 GLY B C 1
ATOM 6900 O O . GLY B 1 440 ? 5.039 -13.453 2.787 1 94.69 440 GLY B O 1
ATOM 6901 N N . PHE B 1 441 ? 4.695 -11.875 1.332 1 94.12 441 PHE B N 1
ATOM 6902 C CA . PHE B 1 441 ? 6.102 -11.492 1.34 1 94.12 441 PHE B CA 1
ATOM 6903 C C . PHE B 1 441 ? 6.426 -10.656 2.576 1 94.12 441 PHE B C 1
ATOM 6905 O O . PHE B 1 441 ? 5.617 -9.836 3.006 1 94.12 441 PHE B O 1
ATOM 6912 N N . SER B 1 442 ? 7.609 -10.859 3.047 1 88.25 442 SER B N 1
ATOM 6913 C CA . SER B 1 442 ? 8.031 -10.156 4.258 1 88.25 442 SER B CA 1
ATOM 6914 C C . SER B 1 442 ? 8.336 -8.688 3.969 1 88.25 442 SER B C 1
ATOM 6916 O O . SER B 1 442 ? 8.844 -8.352 2.896 1 88.25 442 SER B O 1
ATOM 6918 N N . THR B 1 443 ? 8.008 -7.891 5.008 1 89.75 443 THR B N 1
ATOM 6919 C CA . THR B 1 443 ? 8.406 -6.488 4.957 1 89.75 443 THR B CA 1
ATOM 6920 C C . THR B 1 443 ? 9.562 -6.215 5.91 1 89.75 443 THR B C 1
ATOM 6922 O O . THR B 1 443 ? 9.938 -5.059 6.129 1 89.75 443 THR B O 1
ATOM 6925 N N . GLU B 1 444 ? 10.07 -7.242 6.484 1 89.5 444 GLU B N 1
ATOM 6926 C CA . GLU B 1 444 ? 11.164 -7.09 7.43 1 89.5 444 GLU B CA 1
ATOM 6927 C C . GLU B 1 444 ? 12.516 -7.148 6.719 1 89.5 444 GLU B C 1
ATOM 6929 O O . GLU B 1 444 ? 12.836 -8.141 6.062 1 89.5 444 GLU B O 1
ATOM 6934 N N . HIS B 1 445 ? 13.227 -6.086 6.707 1 93.94 445 HIS B N 1
ATOM 6935 C CA . HIS B 1 445 ? 14.555 -6 6.102 1 93.94 445 HIS B CA 1
ATOM 6936 C C . HIS B 1 445 ? 15.578 -5.465 7.094 1 93.94 445 HIS B C 1
ATOM 6938 O O . HIS B 1 445 ? 15.234 -4.707 8 1 93.94 445 HIS B O 1
ATOM 6944 N N . GLU B 1 446 ? 16.75 -5.895 6.918 1 94.25 446 GLU B N 1
ATOM 6945 C CA . GLU B 1 446 ? 17.844 -5.422 7.773 1 94.25 446 GLU B CA 1
ATOM 6946 C C . GLU B 1 446 ? 18.297 -4.023 7.371 1 94.25 446 GLU B C 1
ATOM 6948 O O . GLU B 1 446 ? 18.297 -3.686 6.184 1 94.25 446 GLU B O 1
ATOM 6953 N N . PHE B 1 447 ? 18.656 -3.262 8.391 1 96.75 447 PHE B N 1
ATOM 6954 C CA . PHE B 1 447 ? 19.234 -1.937 8.195 1 96.75 447 PHE B CA 1
ATOM 6955 C C . PHE B 1 447 ? 20.688 -1.905 8.648 1 96.75 447 PHE B C 1
ATOM 6957 O O . PHE B 1 447 ? 20.984 -2.207 9.812 1 96.75 447 PHE B O 1
ATOM 6964 N N . TYR B 1 448 ? 21.562 -1.568 7.754 1 96.62 448 TYR B N 1
ATOM 6965 C CA . TYR B 1 448 ? 22.953 -1.346 8.086 1 96.62 448 TYR B CA 1
ATOM 6966 C C . TYR B 1 448 ? 23.281 0.144 8.125 1 96.62 448 TYR B C 1
ATOM 6968 O O . TYR B 1 448 ? 23.281 0.816 7.094 1 96.62 448 TYR B O 1
ATOM 6976 N N . TYR B 1 449 ? 23.531 0.599 9.273 1 96.94 449 TYR B N 1
ATOM 6977 C CA . TYR B 1 449 ? 23.875 2.008 9.461 1 96.94 449 TYR B CA 1
ATOM 6978 C C . TYR B 1 449 ? 25.375 2.225 9.398 1 96.94 449 TYR B C 1
ATOM 6980 O O . TYR B 1 449 ? 26.141 1.513 10.047 1 96.94 449 TYR B O 1
ATOM 6988 N N . ILE B 1 450 ? 25.75 3.135 8.617 1 94.81 450 ILE B N 1
ATOM 6989 C CA . ILE B 1 450 ? 27.172 3.465 8.547 1 94.81 450 ILE B CA 1
ATOM 6990 C C . ILE B 1 450 ? 27.391 4.914 8.977 1 94.81 450 ILE B C 1
ATOM 6992 O O . ILE B 1 450 ? 26.453 5.715 8.969 1 94.81 450 ILE B O 1
ATOM 6996 N N . ASP B 1 451 ? 28.672 5.203 9.516 1 86.25 451 ASP B N 1
ATOM 6997 C CA . ASP B 1 451 ? 29.062 6.547 9.938 1 86.25 451 ASP B CA 1
ATOM 6998 C C . ASP B 1 451 ? 28.188 7.051 11.078 1 86.25 451 ASP B C 1
ATOM 7000 O O . ASP B 1 451 ? 27.656 8.164 11.016 1 86.25 451 ASP B O 1
ATOM 7004 N N . GLU B 1 452 ? 27.938 6.148 12.07 1 79.56 452 GLU B N 1
ATOM 7005 C CA . GLU B 1 452 ? 27.078 6.508 13.203 1 79.56 452 GLU B CA 1
ATOM 7006 C C . GLU B 1 452 ? 27.781 7.516 14.109 1 79.56 452 GLU B C 1
ATOM 7008 O O . GLU B 1 452 ? 29 7.531 14.211 1 79.56 452 GLU B O 1
#

Secondary structure (DSSP, 8-state):
---------PPPHHHHHHHHHHHH--GGG--TTTT--EEEEEHHHHHHHHHHHHHH-TTEEEEEEGGG---HHHHHHHT-GGG--EEEE-SHHHHHHHHTTT--GGGEEE--SS--HHHHHHHHHTT--EEEE-SHHHHHHHHHH-TT-EEEEEB-PPTT---TTS-PPPPPSB-GGGTS-B-HHHHHHHHHHHHHTT-EEEEEE----BT---THHHHHHHHHHHHHHHHHHHTT----EEE------STTHHHHHHHHHHHHHHHHHHHHHHT--EEEE--SHHHHGGGEEEEEEEEEEEESHHHHSS----EEEEESS-TTTTTGGGGSTTTSPPPEEE---PPP---GGGS----------------TT-----GGGTTSBP-SSEEEEEEE-SSS-TT-EEEEEEEEES---TT-EEEE-S--SSSGGG---GGG-----EEEEE--/---------PPPHHHHHHHHHHHH--GGG--TTTT--EEEEEHHHHHHHHHHHHHH-TTEEEEEEGGG---HHHHHHHT-GGG--EEEE-SHHHHHHHHTTT--GGGEEE--SS--HHHHHHHHHTT--EEEE-SHHHHHHHHHH-TT-EEEEEB-PPTT---TTS-PPPPPSB-GGGTS-B-HHHHHHHHHHHHHHT-EEEEEE----BT---THHHHHHHHHHHHHHHHHHHTT----EEE------STTHHHHHHHHHHHHHHHHHHHHHHT--EEEE--SHHHHGGGEEEEEEEEEEEESHHHHSS----EEEEESS-TTTTTGGGGSTTTSPPPEEE---------GGGS----------------TT-----GGGTTSBP-SSEEEEEEE-SSS-TT-EEEEEEEEES---TT-EEEE-S--SSSGGG---GGG-----EEEEE--

Sequence (904 aa):
MQNQSTMTAPITPTDIAIAKRIQSIDPSDCQLYSEDGFWVVDLNVVRRQLERWRKELPLIRPFYAVKCNPTPRLLAFLAQSSYNLGFDCATHAEISQILNLGVPPENIIYANPCKAPSHLRYAAAASVRTMTFDNSTELYKIRQCAPDARCVIRIKLTPGAASHTDGDIETPMYDLSLKYGVTFEGARDSLLLARRLGLSVVGIAFHVGSGQADVRAYARYIVEARKVWRLAAETGHVFSLLDIGGGFMDERFEEAAGVIREVLEREFGDMMRDGNVQIIAEPGRYICAPGFTLATNVIAVRAEDEDSGGVSGKRAVYLADGMYSNINAAMWPGELTFPTVVRGRRMRAMDEAEVAPVSPVSNDSGVEFDESEGSNAGDGEVGMRMEGALQEYTVWGPTCDSSDVILKSAWLPRGIEVGDWFVFKGLGAYSVCMRNPFNGFSTEHEFYYIDEMQNQSTMTAPITPTDIAIAKRIQSIDPSDCQLYSEDGFWVVDLNVVRRQLERWRKELPLIRPFYAVKCNPTPRLLAFLAQSSYNLGFDCATHAEISQILNLGVPPENIIYANPCKAPSHLRYAAAASVRTMTFDNSTELYKIRQCAPDARCVIRIKLTPGAASHTDGDIETPMYDLSLKYGVTFEGARDSLLLARRLGLSVVGIAFHVGSGQADVRAYARYIVEARKVWRLAAETGHVFSLLDIGGGFMDERFEEAAGVIREVLEREFGDMMRDGNVQIIAEPGRYICAPGFTLATNVIAVRAEDEDSGGVSGKRAVYLADGMYSNINAAMWPGELTFPTVVRGRRMRAMDEAEVAPVSPVSNDSGVEFDESEGSNAGDGEVGMRMEGALQEYTVWGPTCDSSDVILKSAWLPRGIEVGDWFVFKGLGAYSVCMRNPFNGFSTEHEFYYIDE

InterPro domains:
  IPR000183 Ornithine/DAP/Arg decarboxylase [PR01179] (64-82)
  IPR000183 Ornithine/DAP/Arg decarboxylase [PR01179] (86-98)
  IPR000183 Ornithine/DAP/Arg decarboxylase [PR01179] (198-211)
  IPR000183 Ornithine/DAP/Arg decarboxylase [PR01179] (279-298)
  IPR000183 Ornithine/DAP/Arg decarboxylase [PR01179] (428-441)
  IPR002433 Ornithine decarboxylase [PR01182] (36-60)
  IPR002433 Ornithine decarboxylase [PR01182] (62-89)
  IPR002433 Ornithine decarboxylase [PR01182] (108-132)
  IPR002433 Ornithine decarboxylase [PR01182] (138-160)
  IPR002433 Ornithine decarboxylase [PR01182] (321-334)
  IPR002433 Ornithine decarboxylase [PR01182] (394-404)
  IPR002433 Ornithine decarboxylase [PR01182] (415-428)
  IPR002433 Ornithine decarboxylase [PTHR11482] (24-450)
  IPR009006 Alanine racemase/group IV decarboxylase, C-terminal [G3DSA:2.40.37.10] (38-343)
  IPR009006 Alanine racemase/group IV decarboxylase, C-terminal [G3DSA:2.40.37.10] (364-452)
  IPR009006 Alanine racemase/group IV decarboxylase, C-terminal [SSF50621] (257-450)
  IPR022644 Orn/DAP/Arg decarboxylase 2, N-terminal [PF02784] (45-289)
  IPR029066 PLP-binding barrel [G3DSA:3.20.20.10] (44-287)
  IPR029066 PLP-binding barrel [SSF51419] (42-290)